Protein 7NUR (pdb70)

Foldseek 3Di:
DVPQLCNPDQDLLFHDDPDDDDDQLQLLLQLVLAAEDEDEPPQWDDWDDDDQFWTKTFGHPDDDVVPVPHDPDFGWIKIFTDHDDLCLVVQLVDLVVDDHDDPVSDPDRNLVVLLVQLPPQPVVHPVLVVQLCVQPVPDDSVCSNPVCPPDPPPVCSPCSLPSRSSRSSSSVSLLSSLVSQVLVLVVVQCVPPPDPVCVPLVPDDRHVSNQVVQVCCVPPQQAKDFRHWYWYAYPVGGITTITMTTDFLAQLPADFADQQAFLARHHPPPVSCPVSCVQLADQLSLLVCLLQVLSNQCCCVRRTQKHAQEDARRQKGKHWCCQDPPGHIDMHIHGHDRNQIDGAQAAHDDDYDQVLFQLVPQQHDPNHGHHQLSVLQNSLQRSLCSQLRVPRHDPDRCCVVPQQQVVQVPDDPDSDSDVCQRHDNDDDTRCPDVSLVSQLQQLPCQHQSNQRGDPQAFVLVSLLSSQSNHSDSFSRFGSSQSSQLSVLVSLLVVVLPDPVVQVVSLCSNCVDDLVVLVCVLVVHDSQDDPDDCNVVSLSSNQVSVCLSVPALLLVLLVPQAAAADPCVQAPDPPQAPDDDDDPLVSLVVSVVSSVCSSVVNDDDDPSSVQSVCCNRSRGGPVRVSVVSRVSNSVRRNPVVLLLLLALPVVVVVVVCVQVLAQQALQLADPVCVLVSSCVVVVGDHDCPHNVNVVSVVSNSLLSNVVRVLLLLLLVLLVVLCVDDVLLVVQLVCVQLQHHDDDVSVVVNLVSSLVSSQVSQCSRNVTHPLPGQDCSSHNDGPVCPSVCCSPPSNVSNRNHDDQVLLVLLVLLLLLQLLVVDPDDFDDNLNRNLVVSQQSRQPRAQDHDSYHPSSDHQSSCCSRHVDGDSRVSSVSQQSNVVSSVLVQLLVCLVVPCPPPGDPAPPDHDCSSHVDDPVCPVVVSVVSNVVSVVVVVLDDDFKDKDKAWAFTDRDVRGDIDIAMAIEGQPDFQQLVQVLVLVQQCQFSPSNSNAWRWFKCLVHGDDRGDTDVVVPHRIHIDTHHPPDPDRRVHRTSQRSHDDHHYSD

Radius of gyration: 35.42 Å; Cα contacts (8 Å, |Δi|>4): 1432; chains: 1; bounding box: 75×81×105 Å

Nearest PDB structures (foldseek):
  7nur-assembly1_A  TM=1.001E+00  e=0.000E+00  Toxoplasma gondii GT1
  8sv9-assembly2_B  TM=5.826E-01  e=1.078E-04  Homo sapiens
  6fad-assembly3_C  TM=5.096E-01  e=7.538E-05  Homo sapiens
  5myv-assembly3_C  TM=5.953E-01  e=3.604E-04  Homo sapiens
  7zkx-assembly1_A  TM=5.085E-01  e=3.152E-04  Homo sapiens

Solvent-accessible surface area: 49479 Å² total; per-residue (Å²): 45,113,36,2,51,92,81,76,67,18,33,51,75,3,7,30,80,73,115,90,136,118,93,117,51,110,18,0,97,32,2,24,28,8,17,86,22,103,4,62,69,63,20,4,12,108,87,103,29,66,41,82,123,3,66,32,15,33,34,125,137,135,36,12,118,68,39,122,170,21,53,140,65,79,142,22,0,0,34,1,5,43,23,120,80,133,47,0,9,83,3,0,53,48,22,46,151,42,64,125,32,62,91,140,52,19,103,104,22,9,26,59,5,0,45,53,34,1,101,84,4,41,24,99,9,60,0,0,101,48,0,5,140,62,13,36,113,123,33,100,10,97,154,10,61,34,52,0,73,107,127,85,4,97,43,4,101,143,42,4,83,34,1,19,24,0,6,16,4,19,20,0,18,67,53,6,0,46,11,0,38,1,0,29,17,0,44,129,15,4,88,80,84,60,103,131,49,108,66,88,10,61,167,87,37,106,92,58,24,1,38,62,5,2,67,18,0,4,48,79,0,63,1,23,6,14,13,0,29,0,6,0,69,35,114,113,102,35,69,16,8,0,4,0,46,14,45,34,92,13,47,0,51,9,96,28,30,154,84,18,68,29,17,35,17,8,19,83,166,40,61,46,6,92,43,5,102,96,4,3,55,41,66,76,40,1,9,20,2,3,12,87,1,0,45,2,3,4,1,1,6,18,21,5,49,3,0,6,25,15,6,48,1,56,22,4,40,12,24,41,77,78,8,126,164,95,129,74,60,127,23,39,10,5,1,18,73,20,28,35,20,27,80,17,73,26,131,33,116,36,135,23,50,27,21,12,15,1,8,38,13,3,66,96,20,73,51,19,33,2,78,28,28,10,4,5,8,7,0,1,1,0,1,1,21,5,7,6,4,30,22,21,18,115,115,105,58,16,4,10,73,59,12,4,52,51,23,1,115,150,91,42,145,4,77,81,30,70,68,154,51,0,32,29,169,110,40,73,79,2,9,80,72,61,0,66,122,17,4,58,64,2,10,34,79,22,7,59,1,3,10,11,10,40,64,12,0,2,16,1,4,19,35,8,1,34,40,0,6,24,14,65,58,92,11,16,7,32,3,13,7,0,36,3,2,8,40,1,17,18,26,2,16,113,16,56,118,59,180,177,86,93,93,104,48,6,160,101,0,44,46,1,15,2,1,71,0,2,22,45,66,38,181,35,131,104,25,30,62,101,183,126,12,55,134,30,7,117,116,0,4,44,9,8,0,42,13,6,52,42,24,21,2,52,107,6,0,51,108,44,5,147,19,43,91,66,130,63,1,74,132,77,152,97,23,106,126,35,124,15,126,34,84,35,86,34,4,50,48,1,29,60,85,4,66,66,72,3,2,83,125,145,113,29,64,106,102,13,7,13,19,0,0,21,2,5,19,1,13,76,60,104,1,7,105,37,21,1,44,111,16,3,64,56,37,30,2,37,65,0,10,48,96,0,0,66,10,0,28,101,31,4,37,40,56,16,152,116,49,93,23,35,14,14,24,27,11,50,22,78,129,136,6,41,102,45,4,88,99,88,28,59,19,89,13,50,87,100,9,36,2,5,160,28,3,76,69,37,1,44,76,0,11,26,7,1,3,10,3,1,16,14,2,6,47,0,8,75,32,4,27,168,139,101,103,135,4,97,96,9,27,98,64,28,33,70,24,97,170,9,64,90,123,21,54,123,59,3,36,57,30,3,45,76,7,5,60,91,29,0,75,76,38,35,32,24,41,27,9,71,46,75,5,23,11,37,1,13,24,58,41,145,49,1,80,56,32,2,57,150,54,0,3,61,55,3,4,104,12,21,60,29,119,16,12,78,92,27,10,46,8,5,0,88,30,0,8,121,41,33,152,74,66,10,45,83,32,2,49,71,0,6,26,57,0,4,56,25,1,39,113,94,6,22,13,67,19,41,5,97,106,41,47,15,14,21,35,3,0,55,9,2,10,95,18,137,5,30,46,0,16,70,38,0,0,39,35,0,2,61,15,23,5,17,37,9,0,50,79,5,19,41,148,92,171,90,72,90,18,54,92,85,8,148,109,34,58,40,58,20,2,38,64,72,107,140,26,25,89,64,24,40,136,100,24,53,155,86,2,134,98,93,87,82,49,119,41,124,96,36,35,71,54,125,1,33,1,27,1,67,31,83,125,167,41,58,74,45,96,16,34,2,0,0,97,112,134,14,19,2,105,105,4,20,104,61,0,19,66,20,0,100,124,3,38,30,20,126,6,83,143,20,68,0,34,7,48,95,159,109,109,2,56,57,126,69,44,6,25,108,44,57,107,118,10,10,3,24,11,42,54,96,105,113,168,54,23,3,7,4,25,5,53,21,1,3,35,55,135,50,8,61,2,89

Organism: Toxoplasma gondii (strain ATCC 50853 / GT1) (NCBI:txid507601)

Secondary structure (DSSP, 8-state):
-TTTTT--SS-SSS---------HHHHHHHHT-SPP-EEETTTB-S--EE-SSEEEEEBSS---TTTTTS-SS--EEEEEE---STTHHHHHHHHHHSS---TTTTTTHHHHHHHHHHSS--TT-SSHHHHHHHH-TT--HHHHHHHHHHS-S--TTTSHHHHHHHHHHHHHHHHHHHHHHHHHHHHHHHHHH-TTGGGTSSSS-SSHHHHHHHHIIIIIS-B-------EEE-TTS-EEEEEEEE--S---PPPBPSSS--SS-B-TT-SSHHHHHHHTT-HHHHHHHHHHTSHHHHIIIIISSEE-----GGGEEEE-----SSS----EEEE---SS-EETTSB----S-GGG--GGGSS-STTTB--TTHHHHHHHHHHHHHHTSSS---SS-HIIIIIIHHHHTTSSS----SHHHHH-SSS--SSSSHHHHHHHHHHSTTSHHHHTS-TT--HHHHHHHHHHS-SSSTT---HHHHHHHHHHHHHHHHHHH----HHHHHHHHHTSSHHHHHHHHTT-----SSS--HHHHHHHHHTTTTTTTTHHHHHHHTTT-----GGGSSS-S-TTS------SSSTTHHHHHHHHHHHTS----HHHHHHHHHHHT---TTTHHHHHHHHHHHHHTTTTHHHHHHHTTSHHHHHHHHSS--S---SS--SSHHHHHHHHHT----SSSTTHHHHHHHHHHHHHHHHHHHHHHHHHHHHHTTS-HHHHHHHHHHHHS----HHHHHHHHHHHHHHHHHHHTTTSSS-TT-SS-SSSSSS-GGGTHHHHHHTGGGTSSS---HHHHHHHHHHHHHHHHHHS-SPP-SSHHHHHHHHHHSHHHHSSSPPSS-TT---HHHHHHHTS--HHHHHHHHHHHHHHHHHHHHHHHHHHH---TTS-TTSSS--TTTSS--TTTHHHHHHHHHHHHHHHHHT--SS-EEEEEEEEEEE---EEEEEEEEEE-SS-BHHHHHHHHHHHHTT-SSSGGGS---EEE--PBPPTTSBSGGG----EEE---S-----TTSSSHHHHSSSPEE--

B-factor: mean 49.14, std 18.46, range [19.84, 110.98]

Structure (mmCIF, N/CA/C/O backbone):
data_7NUR
#
_entry.id   7NUR
#
_cell.length_a   1.00
_cell.length_b   1.00
_cell.length_c   1.00
_cell.angle_alpha   90.00
_cell.angle_beta   90.00
_cell.angle_gamma   90.00
#
_symmetry.space_group_name_H-M   'P 1'
#
loop_
_atom_site.group_PDB
_atom_site.id
_atom_site.type_symbol
_atom_site.label_atom_id
_atom_site.label_alt_id
_atom_site.label_comp_id
_atom_site.label_asym_id
_atom_site.label_entity_id
_atom_site.label_seq_id
_atom_site.pdbx_PDB_ins_code
_atom_site.Cartn_x
_atom_site.Cartn_y
_atom_site.Cartn_z
_atom_site.occupancy
_atom_site.B_iso_or_equiv
_atom_site.auth_seq_id
_atom_site.auth_comp_id
_atom_site.auth_asym_id
_atom_site.auth_atom_id
_atom_site.pdbx_PDB_model_num
ATOM 1 N N . LEU A 1 14 ? 102.122 144.939 125.461 1.00 36.86 280 LEU A N 1
ATOM 2 C CA . LEU A 1 14 ? 103.383 144.870 126.183 1.00 36.86 280 LEU A CA 1
ATOM 3 C C . LEU A 1 14 ? 103.272 145.580 127.526 1.00 36.86 280 LEU A C 1
ATOM 4 O O . LEU A 1 14 ? 104.108 146.410 127.870 1.00 36.86 280 LEU A O 1
ATOM 9 N N . SER A 1 15 ? 102.230 145.242 128.283 1.00 39.51 281 SER A N 1
ATOM 10 C CA . SER A 1 15 ? 101.952 145.894 129.555 1.00 39.51 281 SER A CA 1
ATOM 11 C C . SER A 1 15 ? 102.764 145.322 130.703 1.00 39.51 281 SER A C 1
ATOM 12 O O . SER A 1 15 ? 102.871 145.964 131.753 1.00 39.51 281 SER A O 1
ATOM 15 N N . PHE A 1 16 ? 103.334 144.132 130.531 1.00 38.97 282 PHE A N 1
ATOM 16 C CA . PHE A 1 16 ? 104.071 143.458 131.591 1.00 38.97 282 PHE A CA 1
ATOM 17 C C . PHE A 1 16 ? 105.493 143.969 131.756 1.00 38.97 282 PHE A C 1
ATOM 18 O O . PHE A 1 16 ? 106.175 143.532 132.685 1.00 38.97 282 PHE A O 1
ATOM 26 N N . LEU A 1 17 ? 105.956 144.882 130.907 1.00 39.76 283 LEU A N 1
ATOM 27 C CA . LEU A 1 17 ? 107.369 145.237 130.871 1.00 39.76 283 LEU A CA 1
ATOM 28 C C . LEU A 1 17 ? 107.751 146.284 131.908 1.00 39.76 283 LEU A C 1
ATOM 29 O O . LEU A 1 17 ? 108.879 146.272 132.410 1.00 39.76 283 LEU A O 1
ATOM 34 N N . GLY A 1 18 ? 106.844 147.189 132.252 1.00 51.69 284 GLY A N 1
ATOM 35 C CA . GLY A 1 18 ? 107.184 148.247 133.182 1.00 51.69 284 GLY A CA 1
ATOM 36 C C . GLY A 1 18 ? 107.260 147.809 134.630 1.00 51.69 284 GLY A C 1
ATOM 37 O O . GLY A 1 18 ? 106.613 148.410 135.494 1.00 51.69 284 GLY A O 1
ATOM 38 N N . ASP A 1 19 ? 108.043 146.765 134.906 1.00 59.02 285 ASP A N 1
ATOM 39 C CA . ASP A 1 19 ? 108.275 146.266 136.262 1.00 59.02 285 ASP A CA 1
ATOM 40 C C . ASP A 1 19 ? 106.954 145.929 136.961 1.00 59.02 285 ASP A C 1
ATOM 41 O O . ASP A 1 19 ? 106.565 146.540 137.956 1.00 59.02 285 ASP A O 1
ATOM 46 N N . THR A 1 20 ? 106.265 144.932 136.404 1.00 59.73 286 THR A N 1
ATOM 47 C CA . THR A 1 20 ? 104.946 144.557 136.909 1.00 59.73 286 THR A CA 1
ATOM 48 C C . THR A 1 20 ? 105.038 143.622 138.117 1.00 59.73 286 THR A C 1
ATOM 49 O O . THR A 1 20 ? 104.249 143.741 139.059 1.00 59.73 286 THR A O 1
ATOM 53 N N . LYS A 1 21 ? 105.994 142.694 138.107 1.00 57.39 287 LYS A N 1
ATOM 54 C CA . LYS A 1 21 ? 106.237 141.817 139.246 1.00 57.39 287 LYS A CA 1
ATOM 55 C C . LYS A 1 21 ? 107.536 142.244 139.918 1.00 57.39 287 LYS A C 1
ATOM 56 O O . LYS A 1 21 ? 108.624 142.019 139.377 1.00 57.39 287 LYS A O 1
ATOM 62 N N . SER A 1 22 ? 107.419 142.856 141.097 1.00 57.49 288 SER A N 1
ATOM 63 C CA . SER A 1 22 ? 108.522 143.570 141.728 1.00 57.49 288 SER A CA 1
ATOM 64 C C . SER A 1 22 ? 109.391 142.667 142.593 1.00 57.49 288 SER A C 1
ATOM 65 O O . SER A 1 22 ? 110.612 142.832 142.619 1.00 57.49 288 SER A O 1
ATOM 68 N N . ALA A 1 23 ? 108.799 141.725 143.323 1.00 54.44 289 ALA A N 1
ATOM 69 C CA . ALA A 1 23 ? 109.563 140.831 144.178 1.00 54.44 289 ALA A CA 1
ATOM 70 C C . ALA A 1 23 ? 109.214 139.367 143.969 1.00 54.44 289 ALA A C 1
ATOM 71 O O . ALA A 1 23 ? 109.352 138.572 144.903 1.00 54.44 289 ALA A O 1
ATOM 73 N N . SER A 1 24 ? 108.753 138.994 142.781 1.00 49.51 290 SER A N 1
ATOM 74 C CA . SER A 1 24 ? 108.367 137.614 142.539 1.00 49.51 290 SER A CA 1
ATOM 75 C C . SER A 1 24 ? 109.595 136.728 142.422 1.00 49.51 290 SER A C 1
ATOM 76 O O . SER A 1 24 ? 110.674 137.172 142.031 1.00 49.51 290 SER A O 1
ATOM 79 N N . GLU A 1 25 ? 109.423 135.458 142.777 1.00 47.20 291 GLU A N 1
ATOM 80 C CA . GLU A 1 25 ? 110.476 134.465 142.638 1.00 47.20 291 GLU A CA 1
ATOM 81 C C . GLU A 1 25 ? 110.317 133.628 141.381 1.00 47.20 291 GLU A C 1
ATOM 82 O O . GLU A 1 25 ? 111.164 132.774 141.109 1.00 47.20 291 GLU A O 1
ATOM 88 N N . LEU A 1 26 ? 109.250 133.850 140.612 1.00 45.28 292 LEU A N 1
ATOM 89 C CA . LEU A 1 26 ? 109.073 133.171 139.335 1.00 45.28 292 LEU A CA 1
ATOM 90 C C . LEU A 1 26 ? 109.765 133.923 138.206 1.00 45.28 292 LEU A C 1
ATOM 91 O O . LEU A 1 26 ? 110.232 133.306 137.244 1.00 45.28 292 LEU A O 1
ATOM 96 N N . ASN A 1 27 ? 109.838 135.250 138.306 1.00 40.97 293 ASN A N 1
ATOM 97 C CA . ASN A 1 27 ? 110.544 136.077 137.328 1.00 40.97 293 ASN A CA 1
ATOM 98 C C . ASN A 1 27 ? 110.983 137.373 137.991 1.00 40.97 293 ASN A C 1
ATOM 99 O O . ASN A 1 27 ? 110.230 138.351 138.042 1.00 40.97 293 ASN A O 1
ATOM 104 N N . PRO A 1 28 ? 112.211 137.417 138.492 1.00 36.18 294 PRO A N 1
ATOM 105 C CA . PRO A 1 28 ? 112.648 138.531 139.335 1.00 36.18 294 PRO A CA 1
ATOM 106 C C . PRO A 1 28 ? 112.869 139.793 138.524 1.00 36.18 294 PRO A C 1
ATOM 107 O O . PRO A 1 28 ? 112.948 139.741 137.290 1.00 36.18 294 PRO A O 1
ATOM 111 N N . PRO A 1 29 ? 112.985 140.945 139.174 1.00 37.33 295 PRO A N 1
ATOM 112 C CA . PRO A 1 29 ? 113.233 142.192 138.447 1.00 37.33 295 PRO A CA 1
ATOM 113 C C . PRO A 1 29 ? 114.684 142.304 137.999 1.00 37.33 295 PRO A C 1
ATOM 114 O O . PRO A 1 29 ? 115.510 141.429 138.244 1.00 37.33 295 PRO A O 1
ATOM 118 N N . ARG A 1 30 ? 114.983 143.418 137.338 1.00 35.93 296 ARG A N 1
ATOM 119 C CA . ARG A 1 30 ? 116.320 143.648 136.816 1.00 35.93 296 ARG A CA 1
ATOM 120 C C . ARG A 1 30 ? 117.302 143.995 137.927 1.00 35.93 296 ARG A C 1
ATOM 121 O O . ARG A 1 30 ? 116.928 144.255 139.072 1.00 35.93 296 ARG A O 1
ATOM 129 N N . LEU A 1 31 ? 118.582 144.000 137.566 1.00 38.72 297 LEU A N 1
ATOM 130 C CA . LEU A 1 31 ? 119.638 144.542 138.416 1.00 38.72 297 LEU A CA 1
ATOM 131 C C . LEU A 1 31 ? 119.809 145.998 138.017 1.00 38.72 297 LEU A C 1
ATOM 132 O O . LEU A 1 31 ? 120.463 146.321 137.027 1.00 38.72 297 LEU A O 1
ATOM 137 N N . VAL A 1 32 ? 119.204 146.891 138.799 1.00 51.91 298 VAL A N 1
ATOM 138 C CA . VAL A 1 32 ? 119.105 148.290 138.390 1.00 51.91 298 VAL A CA 1
ATOM 139 C C . VAL A 1 32 ? 120.472 148.967 138.421 1.00 51.91 298 VAL A C 1
ATOM 140 O O . VAL A 1 32 ? 120.986 149.409 137.387 1.00 51.91 298 VAL A O 1
ATOM 144 N N . CYS A 1 33 ? 121.095 149.034 139.598 1.00 60.91 299 CYS A N 1
ATOM 145 C CA . CYS A 1 33 ? 122.334 149.782 139.780 1.00 60.91 299 CYS A CA 1
ATOM 146 C C . CYS A 1 33 ? 122.852 149.567 141.196 1.00 60.91 299 CYS A C 1
ATOM 147 O O . CYS A 1 33 ? 122.145 148.979 142.023 1.00 60.91 299 CYS A O 1
ATOM 150 N N . PRO A 1 34 ? 124.076 150.016 141.520 1.00 61.40 300 PRO A N 1
ATOM 151 C CA . PRO A 1 34 ? 124.515 149.988 142.920 1.00 61.40 300 PRO A CA 1
ATOM 152 C C . PRO A 1 34 ? 123.663 150.868 143.826 1.00 61.40 300 PRO A C 1
ATOM 153 O O . PRO A 1 34 ? 123.809 150.765 145.043 1.00 61.40 300 PRO A O 1
ATOM 157 N N . PRO A 1 41 ? 127.836 147.479 157.553 1.00 66.22 307 PRO A N 1
ATOM 158 C CA . PRO A 1 41 ? 127.444 147.170 158.929 1.00 66.22 307 PRO A CA 1
ATOM 159 C C . PRO A 1 41 ? 128.645 146.845 159.806 1.00 66.22 307 PRO A C 1
ATOM 160 O O . PRO A 1 41 ? 129.672 146.416 159.283 1.00 66.22 307 PRO A O 1
ATOM 164 N N . PRO A 1 42 ? 128.528 147.048 161.116 1.00 61.79 308 PRO A N 1
ATOM 165 C CA . PRO A 1 42 ? 129.614 146.648 162.015 1.00 61.79 308 PRO A CA 1
ATOM 166 C C . PRO A 1 42 ? 129.811 145.143 161.975 1.00 61.79 308 PRO A C 1
ATOM 167 O O . PRO A 1 42 ? 129.063 144.408 161.329 1.00 61.79 308 PRO A O 1
ATOM 171 N N . ARG A 1 43 ? 130.841 144.678 162.674 1.00 58.54 309 ARG A N 1
ATOM 172 C CA . ARG A 1 43 ? 131.093 143.246 162.702 1.00 58.54 309 ARG A CA 1
ATOM 173 C C . ARG A 1 43 ? 130.296 142.523 163.778 1.00 58.54 309 ARG A C 1
ATOM 174 O O . ARG A 1 43 ? 129.699 141.484 163.486 1.00 58.54 309 ARG A O 1
ATOM 182 N N . GLU A 1 44 ? 130.264 143.047 165.003 1.00 60.07 310 GLU A N 1
ATOM 183 C CA . GLU A 1 44 ? 129.610 142.344 166.099 1.00 60.07 310 GLU A CA 1
ATOM 184 C C . GLU A 1 44 ? 128.125 142.133 165.853 1.00 60.07 310 GLU A C 1
ATOM 185 O O . GLU A 1 44 ? 127.552 141.167 166.366 1.00 60.07 310 GLU A O 1
ATOM 191 N N . GLU A 1 45 ? 127.489 143.008 165.075 1.00 55.80 311 GLU A N 1
ATOM 192 C CA . GLU A 1 45 ? 126.068 142.842 164.800 1.00 55.80 311 GLU A CA 1
ATOM 193 C C . GLU A 1 45 ? 125.805 141.580 163.995 1.00 55.80 311 GLU A C 1
ATOM 194 O O . GLU A 1 45 ? 124.843 140.854 164.267 1.00 55.80 311 GLU A O 1
ATOM 200 N N . GLN A 1 46 ? 126.658 141.285 163.016 1.00 47.56 312 GLN A N 1
ATOM 201 C CA . GLN A 1 46 ? 126.445 140.097 162.198 1.00 47.56 312 GLN A CA 1
ATOM 202 C C . GLN A 1 46 ? 126.647 138.821 163.003 1.00 47.56 312 GLN A C 1
ATOM 203 O O . GLN A 1 46 ? 125.907 137.850 162.828 1.00 47.56 312 GLN A O 1
ATOM 209 N N . VAL A 1 47 ? 127.639 138.797 163.890 1.00 47.76 313 VAL A N 1
ATOM 210 C CA . VAL A 1 47 ? 127.837 137.618 164.726 1.00 47.76 313 VAL A CA 1
ATOM 211 C C . VAL A 1 47 ? 126.681 137.454 165.701 1.00 47.76 313 VAL A C 1
ATOM 212 O O . VAL A 1 47 ? 126.166 136.348 165.890 1.00 47.76 313 VAL A O 1
ATOM 216 N N . ARG A 1 48 ? 126.240 138.548 166.324 1.00 50.35 314 ARG A N 1
ATOM 217 C CA . ARG A 1 48 ? 125.145 138.462 167.277 1.00 50.35 314 ARG A CA 1
ATOM 218 C C . ARG A 1 48 ? 123.806 138.183 166.608 1.00 50.35 314 ARG A C 1
ATOM 219 O O . ARG A 1 48 ? 122.859 137.790 167.293 1.00 50.35 314 ARG A O 1
ATOM 227 N N . LYS A 1 49 ? 123.695 138.384 165.296 1.00 45.44 315 LYS A N 1
ATOM 228 C CA . LYS A 1 49 ? 122.454 138.039 164.609 1.00 45.44 315 LYS A CA 1
ATOM 229 C C . LYS A 1 49 ? 122.281 136.528 164.503 1.00 45.44 315 LYS A C 1
ATOM 230 O O . LYS A 1 49 ? 121.244 135.985 164.895 1.00 45.44 315 LYS A O 1
ATOM 236 N N . ALA A 1 50 ? 123.283 135.833 163.966 1.00 40.47 316 ALA A N 1
ATOM 237 C CA . ALA A 1 50 ? 123.189 134.391 163.776 1.00 40.47 316 ALA A CA 1
ATOM 238 C C . ALA A 1 50 ? 123.553 133.603 165.020 1.00 40.47 316 ALA A C 1
ATOM 239 O O . ALA A 1 50 ? 123.314 132.395 165.058 1.00 40.47 316 ALA A O 1
ATOM 241 N N . TYR A 1 51 ? 124.137 134.247 166.028 1.00 43.91 317 TYR A N 1
ATOM 242 C CA . TYR A 1 51 ? 124.442 133.549 167.267 1.00 43.91 317 TYR A CA 1
ATOM 243 C C . TYR A 1 51 ? 123.192 133.231 168.072 1.00 43.91 317 TYR A C 1
ATOM 244 O O . TYR A 1 51 ? 123.250 132.389 168.972 1.00 43.91 317 TYR A O 1
ATOM 253 N N . ALA A 1 52 ? 122.064 133.866 167.765 1.00 43.63 318 ALA A N 1
ATOM 254 C CA . ALA A 1 52 ? 120.827 133.648 168.513 1.00 43.63 318 ALA A CA 1
ATOM 255 C C . ALA A 1 52 ? 119.960 132.600 167.813 1.00 43.63 318 ALA A C 1
ATOM 256 O O . ALA A 1 52 ? 118.804 132.829 167.463 1.00 43.63 318 ALA A O 1
ATOM 258 N N . LEU A 1 53 ? 120.544 131.427 167.620 1.00 41.08 319 LEU A N 1
ATOM 259 C CA . LEU A 1 53 ? 119.859 130.260 167.086 1.00 41.08 319 LEU A CA 1
ATOM 260 C C . LEU A 1 53 ? 119.530 129.297 168.215 1.00 41.08 319 LEU A C 1
ATOM 261 O O . LEU A 1 53 ? 120.141 129.355 169.286 1.00 41.08 319 LEU A O 1
ATOM 266 N N . PRO A 1 54 ? 118.562 128.406 168.027 1.00 41.66 320 PRO A N 1
ATOM 267 C CA . PRO A 1 54 ? 118.232 127.456 169.093 1.00 41.66 320 PRO A CA 1
ATOM 268 C C . PRO A 1 54 ? 119.405 126.547 169.413 1.00 41.66 320 PRO A C 1
ATOM 269 O O . PRO A 1 54 ? 120.121 126.091 168.523 1.00 41.66 320 PRO A O 1
ATOM 273 N N . LEU A 1 55 ? 119.598 126.292 170.701 1.00 46.85 321 LEU A N 1
ATOM 274 C CA . LEU A 1 55 ? 120.674 125.441 171.184 1.00 46.85 321 LEU A CA 1
ATOM 275 C C . LEU A 1 55 ? 120.121 124.076 171.567 1.00 46.85 321 LEU A C 1
ATOM 276 O O . LEU A 1 55 ? 118.964 123.957 171.978 1.00 46.85 321 LEU A O 1
ATOM 281 N N . CYS A 1 56 ? 120.952 123.048 171.418 1.00 52.70 322 CYS A N 1
ATOM 282 C CA . CYS A 1 56 ? 120.619 121.694 171.833 1.00 52.70 322 CYS A CA 1
ATOM 283 C C . CYS A 1 56 ? 121.896 120.976 172.233 1.00 52.70 322 CYS A C 1
ATOM 284 O O . CYS A 1 56 ? 122.979 121.309 171.751 1.00 52.70 322 CYS A O 1
ATOM 287 N N . GLU A 1 57 ? 121.770 120.002 173.124 1.00 60.17 323 GLU A N 1
ATOM 288 C CA . GLU A 1 57 ? 122.910 119.273 173.655 1.00 60.17 323 GLU A CA 1
ATOM 289 C C . GLU A 1 57 ? 122.722 117.778 173.437 1.00 60.17 323 GLU A C 1
ATOM 290 O O . GLU A 1 57 ? 121.627 117.247 173.643 1.00 60.17 323 GLU A O 1
ATOM 296 N N . LEU A 1 58 ? 123.789 117.100 173.019 1.00 56.58 324 LEU A N 1
ATOM 297 C CA . LEU A 1 58 ? 123.736 115.662 172.804 1.00 56.58 324 LEU A CA 1
ATOM 298 C C . LEU A 1 58 ? 125.115 115.072 173.034 1.00 56.58 324 LEU A C 1
ATOM 299 O O . LEU A 1 58 ? 126.119 115.688 172.662 1.00 56.58 324 LEU A O 1
ATOM 304 N N . PRO A 1 59 ? 125.201 113.893 173.641 1.00 60.34 325 PRO A N 1
ATOM 305 C CA . PRO A 1 59 ? 126.497 113.260 173.886 1.00 60.34 325 PRO A CA 1
ATOM 306 C C . PRO A 1 59 ? 127.044 112.569 172.643 1.00 60.34 325 PRO A C 1
ATOM 307 O O . PRO A 1 59 ? 126.414 112.536 171.587 1.00 60.34 325 PRO A O 1
ATOM 311 N N . TRP A 1 60 ? 128.240 112.006 172.796 1.00 63.87 326 TRP A N 1
ATOM 312 C CA . TRP A 1 60 ? 128.937 111.352 171.689 1.00 63.87 326 TRP A CA 1
ATOM 313 C C . TRP A 1 60 ? 128.499 109.892 171.583 1.00 63.87 326 TRP A C 1
ATOM 314 O O . TRP A 1 60 ? 129.303 108.966 171.514 1.00 63.87 326 TRP A O 1
ATOM 325 N N . ASP A 1 61 ? 127.190 109.696 171.587 1.00 70.24 327 ASP A N 1
ATOM 326 C CA . ASP A 1 61 ? 126.599 108.379 171.404 1.00 70.24 327 ASP A CA 1
ATOM 327 C C . ASP A 1 61 ? 125.521 108.358 170.345 1.00 70.24 327 ASP A C 1
ATOM 328 O O . ASP A 1 61 ? 125.278 107.307 169.750 1.00 70.24 327 ASP A O 1
ATOM 333 N N . ASP A 1 62 ? 124.867 109.488 170.097 1.00 68.91 328 ASP A N 1
ATOM 334 C CA . ASP A 1 62 ? 123.943 109.577 168.982 1.00 68.91 328 ASP A CA 1
ATOM 335 C C . ASP A 1 62 ? 124.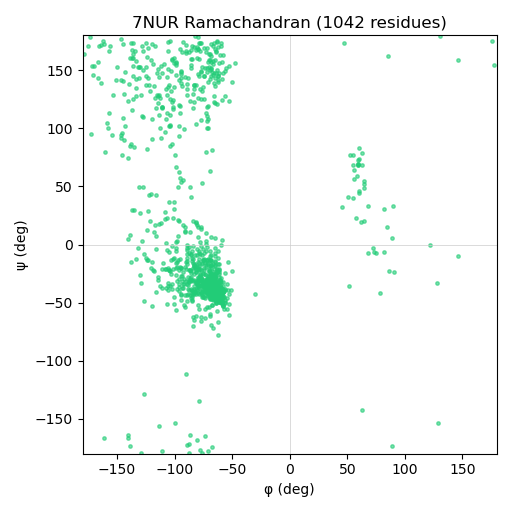677 109.741 167.660 1.00 68.91 328 ASP A C 1
ATOM 336 O O . ASP A 1 62 ? 124.147 109.364 166.612 1.00 68.91 328 ASP A O 1
ATOM 341 N N . LEU A 1 63 ? 125.891 110.278 167.685 1.00 62.78 329 LEU A N 1
ATOM 342 C CA . LEU A 1 63 ? 126.664 110.441 166.461 1.00 62.78 329 LEU A CA 1
ATOM 343 C C . LEU A 1 63 ? 127.132 109.080 165.963 1.00 62.78 329 LEU A C 1
ATOM 344 O O . LEU A 1 63 ? 127.521 108.220 166.760 1.00 62.78 329 LEU A O 1
ATOM 349 N N . GLY A 1 64 ? 127.084 108.878 164.648 1.00 61.02 330 GLY A N 1
ATOM 350 C CA . GLY A 1 64 ? 127.509 107.637 164.047 1.00 61.02 330 GLY A CA 1
ATOM 351 C C . GLY A 1 64 ? 128.906 107.716 163.467 1.00 61.02 330 GLY A C 1
ATOM 352 O O . GLY A 1 64 ? 129.742 108.509 163.905 1.00 61.02 330 GLY A O 1
ATOM 353 N N . PRO A 1 65 ? 129.182 106.892 162.461 1.00 61.83 331 PRO A N 1
ATOM 354 C CA . PRO A 1 65 ? 130.519 106.884 161.860 1.00 61.83 331 PRO A CA 1
ATOM 355 C C . PRO A 1 65 ? 130.753 108.102 160.982 1.00 61.83 331 PRO A C 1
ATOM 356 O O . PRO A 1 65 ? 129.846 108.587 160.303 1.00 61.83 331 PRO A O 1
ATOM 360 N N . MET A 1 66 ? 131.997 108.581 160.987 1.00 58.05 332 MET A N 1
ATOM 361 C CA . MET A 1 66 ? 132.334 109.793 160.252 1.00 58.05 332 MET A CA 1
ATOM 362 C C . MET A 1 66 ? 132.021 109.630 158.773 1.00 58.05 332 MET A C 1
ATOM 363 O O . MET A 1 66 ? 132.209 108.559 158.194 1.00 58.05 332 MET A O 1
ATOM 368 N N . LEU A 1 67 ? 131.538 110.707 158.164 1.00 57.34 333 LEU A N 1
ATOM 369 C CA . LEU A 1 67 ? 131.016 110.672 156.806 1.00 57.34 333 LEU A CA 1
ATOM 370 C C . LEU A 1 67 ? 131.756 111.601 155.856 1.00 57.34 333 LEU A C 1
ATOM 371 O O . LEU A 1 67 ? 131.692 111.406 154.639 1.00 57.34 333 LEU A O 1
ATOM 376 N N . GLY A 1 68 ? 132.460 112.593 156.380 1.00 57.96 334 GLY A N 1
ATOM 377 C CA . GLY A 1 68 ? 133.240 113.491 155.554 1.00 57.96 334 GLY A CA 1
ATOM 378 C C . GLY A 1 68 ? 134.080 114.388 156.429 1.00 57.96 334 GLY A C 1
ATOM 379 O O . GLY A 1 68 ? 133.738 114.655 157.584 1.00 57.96 334 GLY A O 1
ATOM 380 N N . SER A 1 69 ? 135.191 114.850 155.866 1.00 57.08 335 SER A N 1
ATOM 381 C CA . SER A 1 69 ? 136.145 115.659 156.615 1.00 57.08 335 SER A CA 1
ATOM 382 C C . SER A 1 69 ? 136.730 116.717 155.698 1.00 57.08 335 SER A C 1
ATOM 383 O O . SER A 1 69 ? 137.202 116.399 154.604 1.00 57.08 335 SER A O 1
ATOM 386 N N . GLY A 1 70 ? 136.701 117.962 156.140 1.00 57.83 336 GLY A N 1
ATOM 387 C CA . GLY A 1 70 ? 137.300 119.064 155.424 1.00 57.83 336 GLY A CA 1
ATOM 388 C C . GLY A 1 70 ? 138.476 119.658 156.167 1.00 57.83 336 GLY A C 1
ATOM 389 O O . GLY A 1 70 ? 139.110 119.005 157.003 1.00 57.83 336 GLY A O 1
ATOM 390 N N . THR A 1 71 ? 138.770 120.919 155.866 1.00 62.48 337 THR A N 1
ATOM 391 C CA . THR A 1 71 ? 139.869 121.623 156.505 1.00 62.48 337 THR A CA 1
ATOM 392 C C . THR A 1 71 ? 139.479 122.239 157.841 1.00 62.48 337 THR A C 1
ATOM 393 O O . THR A 1 71 ? 140.365 122.592 158.624 1.00 62.48 337 THR A O 1
ATOM 397 N N . PHE A 1 72 ? 138.182 122.367 158.125 1.00 57.19 338 PHE A N 1
ATOM 398 C CA . PHE A 1 72 ? 137.721 122.984 159.359 1.00 57.19 338 PHE A CA 1
ATOM 399 C C . PHE A 1 72 ? 136.796 122.117 160.195 1.00 57.19 338 PHE A C 1
ATOM 400 O O . PHE A 1 72 ? 136.567 122.452 161.359 1.00 57.19 338 PHE A O 1
ATOM 408 N N . GLY A 1 73 ? 136.263 121.024 159.657 1.00 51.12 339 GLY A N 1
ATOM 409 C CA . GLY A 1 73 ? 135.342 120.232 160.450 1.00 51.12 339 GLY A CA 1
ATOM 410 C C . GLY A 1 73 ? 135.166 118.829 159.921 1.00 51.12 339 GLY A C 1
ATOM 411 O O . GLY A 1 73 ? 135.648 118.471 158.845 1.00 51.12 339 GLY A O 1
ATOM 412 N N . ARG A 1 74 ? 134.455 118.034 160.712 1.00 51.68 340 ARG A N 1
ATOM 413 C CA . ARG A 1 74 ? 134.133 116.650 160.399 1.00 51.68 340 ARG A CA 1
ATOM 414 C C . ARG A 1 74 ? 132.640 116.442 160.574 1.00 51.68 340 ARG A C 1
ATOM 415 O O . ARG A 1 74 ? 132.089 116.779 161.624 1.00 51.68 340 ARG A O 1
ATOM 423 N N . VAL A 1 75 ? 131.997 115.880 159.567 1.00 47.09 341 VAL A N 1
ATOM 424 C CA . VAL A 1 75 ? 130.552 115.693 159.573 1.00 47.09 341 VAL A CA 1
ATOM 425 C C . VAL A 1 75 ? 130.224 114.330 160.160 1.00 47.09 341 VAL A C 1
ATOM 426 O O . VAL A 1 75 ? 130.947 113.354 159.958 1.00 47.09 341 VAL A O 1
ATOM 430 N N . TYR A 1 76 ? 129.126 114.262 160.901 1.00 50.92 342 TYR A N 1
ATOM 431 C CA . TYR A 1 76 ? 128.677 113.053 161.576 1.00 50.92 342 TYR A CA 1
ATOM 432 C C . TYR A 1 76 ? 127.176 112.873 161.402 1.00 50.92 342 TYR A C 1
ATOM 433 O O . TYR A 1 76 ? 126.402 113.778 161.737 1.00 50.92 342 TYR A O 1
ATOM 442 N N . PRO A 1 77 ? 126.721 111.734 160.890 1.00 56.32 343 PRO A N 1
ATOM 443 C CA . PRO A 1 77 ? 125.289 111.436 160.925 1.00 56.32 343 PRO A CA 1
ATOM 444 C C . PRO A 1 77 ? 124.901 110.955 162.308 1.00 56.32 343 PRO A C 1
ATOM 445 O O . PRO A 1 77 ? 125.668 110.264 162.980 1.00 56.32 343 PRO A O 1
ATOM 449 N N . LEU A 1 78 ? 123.702 111.320 162.737 1.00 62.86 344 LEU A N 1
ATOM 450 C CA . LEU A 1 78 ? 123.262 111.041 164.098 1.00 62.86 344 LEU A CA 1
ATOM 451 C C . LEU A 1 78 ? 122.282 109.870 164.109 1.00 62.86 344 LEU A C 1
ATOM 452 O O . LEU A 1 78 ? 121.161 109.977 163.603 1.00 62.86 344 LEU A O 1
ATOM 457 N N . ARG A 1 79 ? 122.723 108.746 164.671 1.00 72.72 345 ARG A N 1
ATOM 458 C CA . ARG A 1 79 ? 121.856 107.623 164.984 1.00 72.72 345 ARG A CA 1
ATOM 459 C C . ARG A 1 79 ? 121.128 107.887 166.298 1.00 72.72 345 ARG A C 1
ATOM 460 O O . ARG A 1 79 ? 121.446 108.826 167.028 1.00 72.72 345 ARG A O 1
ATOM 468 N N . ARG A 1 80 ? 120.146 107.037 166.607 1.00 78.11 346 ARG A N 1
ATOM 469 C CA . ARG A 1 80 ? 119.323 107.227 167.797 1.00 78.11 346 ARG A CA 1
ATOM 470 C C . ARG A 1 80 ? 118.755 108.641 167.801 1.00 78.11 346 ARG A C 1
ATOM 471 O O . ARG A 1 80 ? 119.265 109.509 168.518 1.00 78.11 346 ARG A O 1
ATOM 479 N N . PRO A 1 81 ? 117.721 108.905 167.002 1.00 80.92 347 PRO A N 1
ATOM 480 C CA . PRO A 1 81 ? 117.337 110.289 166.690 1.00 80.92 347 PRO A CA 1
ATOM 481 C C . PRO A 1 81 ? 117.185 111.167 167.924 1.00 80.92 347 PRO A C 1
ATOM 482 O O . PRO A 1 81 ? 116.656 110.747 168.956 1.00 80.92 347 PRO A O 1
ATOM 486 N N . ALA A 1 82 ? 117.654 112.404 167.796 1.00 80.92 348 ALA A N 1
ATOM 487 C CA . ALA A 1 82 ? 117.681 113.378 168.875 1.00 80.92 348 ALA A CA 1
ATOM 488 C C . ALA A 1 82 ? 117.303 114.726 168.281 1.00 80.92 348 ALA A C 1
ATOM 489 O O . ALA A 1 82 ? 116.758 114.802 167.177 1.00 80.92 348 ALA A O 1
ATOM 491 N N . CYS A 1 83 ? 117.586 115.799 169.020 1.00 80.05 349 CYS A N 1
ATOM 492 C CA . CYS A 1 83 ? 117.270 117.158 168.588 1.00 80.05 349 CYS A CA 1
ATOM 493 C C . CYS A 1 83 ? 115.764 117.310 168.356 1.00 80.05 349 CYS A C 1
ATOM 494 O O . CYS A 1 83 ? 115.282 117.446 167.233 1.00 80.05 349 CYS A O 1
ATOM 497 N N . THR A 1 84 ? 115.027 117.242 169.469 1.00 84.41 350 THR A N 1
ATOM 498 C CA . THR A 1 84 ? 113.574 117.401 169.461 1.00 84.41 350 THR A CA 1
ATOM 499 C C . THR A 1 84 ? 113.112 118.690 168.791 1.00 84.41 350 THR A C 1
ATOM 500 O O . THR A 1 84 ? 111.922 118.818 168.487 1.00 84.41 350 THR A O 1
ATOM 504 N N . GLU A 1 85 ? 114.011 119.647 168.564 1.00 80.62 351 GLU A N 1
ATOM 505 C CA . GLU A 1 85 ? 113.713 120.779 167.695 1.00 80.62 351 GLU A CA 1
ATOM 506 C C . GLU A 1 85 ? 113.433 120.340 166.259 1.00 80.62 351 GLU A C 1
ATOM 507 O O . GLU A 1 85 ? 112.943 121.140 165.455 1.00 80.62 351 GLU A O 1
ATOM 513 N N . VAL A 1 86 ? 113.717 119.080 165.924 1.00 85.17 352 VAL A N 1
ATOM 514 C CA . VAL A 1 86 ? 113.472 118.583 164.575 1.00 85.17 352 VAL A CA 1
ATOM 515 C C . VAL A 1 86 ? 112.062 118.010 164.435 1.00 85.17 352 VAL A C 1
ATOM 516 O O . VAL A 1 86 ? 111.448 118.137 163.369 1.00 85.17 352 VAL A O 1
ATOM 520 N N . THR A 1 87 ? 111.522 117.385 165.489 1.00 91.20 353 THR A N 1
ATOM 521 C CA . THR A 1 87 ? 110.248 116.675 165.364 1.00 91.20 353 THR A CA 1
ATOM 522 C C . THR A 1 87 ? 109.147 117.600 164.860 1.00 91.20 353 THR A C 1
ATOM 523 O O . THR A 1 87 ? 108.318 117.209 164.031 1.00 91.20 353 THR A O 1
ATOM 527 N N . LYS A 1 88 ? 109.129 118.840 165.340 1.00 91.29 354 LYS A N 1
ATOM 528 C CA . LYS A 1 88 ? 108.238 119.836 164.774 1.00 91.29 354 LYS A CA 1
ATOM 529 C C . LYS A 1 88 ? 108.723 120.322 163.419 1.00 91.29 354 LYS A C 1
ATOM 530 O O . LYS A 1 88 ? 107.917 120.817 162.625 1.00 91.29 354 LYS A O 1
ATOM 536 N N . GLY A 1 89 ? 110.004 120.143 163.120 1.00 83.93 355 GLY A N 1
ATOM 537 C CA . GLY A 1 89 ? 110.620 120.796 161.987 1.00 83.93 355 GLY A CA 1
ATOM 538 C C . GLY A 1 89 ? 110.337 120.149 160.652 1.00 83.93 355 GLY A C 1
ATOM 539 O O . GLY A 1 89 ? 109.193 119.804 160.344 1.00 83.93 355 GLY A O 1
ATOM 540 N N . PHE A 1 90 ? 111.381 119.989 159.848 1.00 71.93 356 PHE A N 1
ATOM 541 C CA . PHE A 1 90 ? 111.212 119.663 158.441 1.00 71.93 356 PHE A CA 1
ATOM 542 C C . PHE A 1 90 ? 111.022 118.162 158.272 1.00 71.93 356 PHE A C 1
ATOM 543 O O . PHE A 1 90 ? 111.871 117.369 158.689 1.00 71.93 356 PHE A O 1
ATOM 551 N N . VAL A 1 91 ? 109.902 117.772 157.660 1.00 73.25 357 VAL A N 1
ATOM 552 C CA . VAL A 1 91 ? 109.637 116.358 157.427 1.00 73.25 357 VAL A CA 1
ATOM 553 C C . VAL A 1 91 ? 110.625 115.824 156.404 1.00 73.25 357 VAL A C 1
ATOM 554 O O . VAL A 1 91 ? 111.103 116.563 155.534 1.00 73.25 357 VAL A O 1
ATOM 558 N N . GLY A 1 92 ? 110.929 114.531 156.497 1.00 70.49 358 GLY A N 1
ATOM 559 C CA . GLY A 1 92 ? 112.024 113.985 155.711 1.00 70.49 358 GLY A CA 1
ATOM 560 C C . GLY A 1 92 ? 113.323 114.637 156.132 1.00 70.49 358 GLY A C 1
ATOM 561 O O . GLY A 1 92 ? 113.551 114.913 157.315 1.00 70.49 358 GLY A O 1
ATOM 562 N N . ARG A 1 93 ? 114.190 114.891 155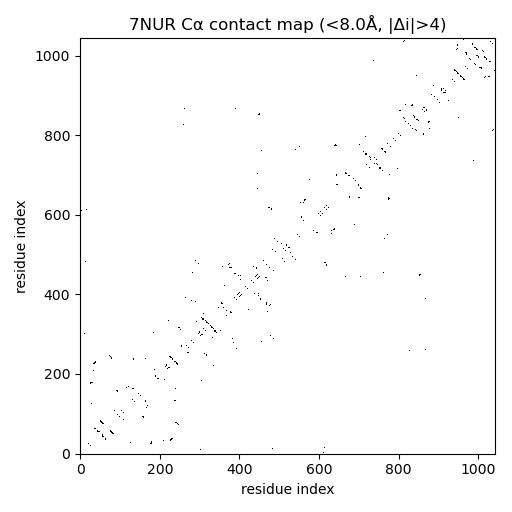.157 1.00 61.79 359 ARG A N 1
ATOM 563 C CA . ARG A 1 93 ? 115.332 115.778 155.344 1.00 61.79 359 ARG A CA 1
ATOM 564 C C . ARG A 1 93 ? 116.193 115.341 156.532 1.00 61.79 359 ARG A C 1
ATOM 565 O O . ARG A 1 93 ? 116.230 115.982 157.577 1.00 61.79 359 ARG A O 1
ATOM 573 N N . LYS A 1 94 ? 116.842 114.192 156.362 1.00 53.86 360 LYS A N 1
ATOM 574 C CA . LYS A 1 94 ? 117.793 113.710 157.356 1.00 53.86 360 LYS A CA 1
ATOM 575 C C . LYS A 1 94 ? 118.833 114.777 157.683 1.00 53.86 360 LYS A C 1
ATOM 576 O O . LYS A 1 94 ? 119.137 115.644 156.862 1.00 53.86 360 LYS A O 1
ATOM 582 N N . PHE A 1 95 ? 119.381 114.708 158.893 1.00 49.70 361 PHE A N 1
ATOM 583 C CA . PHE A 1 95 ? 120.274 115.729 159.424 1.00 49.70 361 PHE A CA 1
ATOM 584 C C . PHE A 1 95 ? 121.618 115.131 159.817 1.00 49.70 361 PHE A C 1
ATOM 585 O O . PHE A 1 95 ? 121.793 113.913 159.871 1.00 49.70 361 PHE A O 1
ATOM 593 N N . ALA A 1 96 ? 122.572 116.018 160.100 1.00 42.23 362 ALA A N 1
ATOM 594 C CA . ALA A 1 96 ? 123.928 115.615 160.452 1.00 42.23 362 ALA A CA 1
ATOM 595 C C . ALA A 1 96 ? 124.641 116.790 161.095 1.00 42.23 362 ALA A C 1
ATOM 596 O O . ALA A 1 96 ? 124.505 117.919 160.627 1.00 42.23 362 ALA A O 1
ATOM 598 N N . VAL A 1 97 ? 125.400 116.527 162.143 1.00 38.01 363 VAL A N 1
ATOM 599 C CA . VAL A 1 97 ? 126.142 117.581 162.826 1.00 38.01 363 VAL A CA 1
ATOM 600 C C . VAL A 1 97 ? 127.509 117.689 162.182 1.00 38.01 363 VAL A C 1
ATOM 601 O O . VAL A 1 97 ? 127.922 116.809 161.432 1.00 38.01 363 VAL A O 1
ATOM 605 N N . LYS A 1 98 ? 128.222 118.775 162.448 1.00 38.29 364 LYS A N 1
ATOM 606 C CA . LYS A 1 98 ? 129.616 118.877 162.034 1.00 38.29 364 LYS A CA 1
ATOM 607 C C . LYS A 1 98 ? 130.431 119.479 163.168 1.00 38.29 364 LYS A C 1
ATOM 608 O O . LYS A 1 98 ? 130.215 120.629 163.559 1.00 38.29 364 LYS A O 1
ATOM 614 N N . ILE A 1 99 ? 131.357 118.687 163.705 1.00 43.36 365 ILE A N 1
ATOM 615 C CA . ILE A 1 99 ? 132.236 119.168 164.757 1.00 43.36 365 ILE A CA 1
ATOM 616 C C . ILE A 1 99 ? 133.377 119.954 164.134 1.00 43.36 365 ILE A C 1
ATOM 617 O O . ILE A 1 99 ? 133.957 119.550 163.123 1.00 43.36 365 ILE A O 1
ATOM 622 N N . PHE A 1 100 ? 133.715 121.086 164.742 1.00 45.08 366 PHE A N 1
ATOM 623 C CA . PHE A 1 100 ? 134.766 121.948 164.219 1.00 45.08 366 PHE A CA 1
ATOM 624 C C . PHE A 1 100 ? 136.119 121.445 164.706 1.00 45.08 366 PHE A C 1
ATOM 625 O O . PHE A 1 100 ? 136.381 121.421 165.911 1.00 45.08 366 PHE A O 1
ATOM 633 N N . TRP A 1 101 ? 136.974 121.046 163.763 1.00 57.08 367 TRP A N 1
ATOM 634 C CA . TRP A 1 101 ? 138.212 120.321 164.046 1.00 57.08 367 TRP A CA 1
ATOM 635 C C . TRP A 1 101 ? 139.279 120.748 163.043 1.00 57.08 367 TRP A C 1
ATOM 636 O O . TRP A 1 101 ? 139.352 120.203 161.941 1.00 57.08 367 TRP A O 1
ATOM 647 N N . LEU A 1 102 ? 140.120 121.703 163.436 1.00 64.77 368 LEU A N 1
ATOM 648 C CA . LEU A 1 102 ? 141.099 122.295 162.531 1.00 64.77 368 LEU A CA 1
ATOM 649 C C . LEU A 1 102 ? 142.164 121.303 162.088 1.00 64.77 368 LEU A C 1
ATOM 650 O O . LEU A 1 102 ? 142.880 120.741 162.920 1.00 64.77 368 LEU A O 1
ATOM 655 N N . LYS A 1 103 ? 142.293 121.102 160.779 1.00 72.39 369 LYS A N 1
ATOM 656 C CA . LYS A 1 103 ? 143.264 120.162 160.220 1.00 72.39 369 LYS A CA 1
ATOM 657 C C . LYS A 1 103 ? 144.380 120.958 159.557 1.00 72.39 369 LYS A C 1
ATOM 658 O O . LYS A 1 103 ? 144.256 121.385 158.408 1.00 72.39 369 LYS A O 1
ATOM 664 N N . ARG A 1 104 ? 145.477 121.157 160.280 1.00 81.39 370 ARG A N 1
ATOM 665 C CA . ARG A 1 104 ? 146.604 121.922 159.753 1.00 81.39 370 ARG A CA 1
ATOM 666 C C . ARG A 1 104 ? 147.858 121.514 160.507 1.00 81.39 370 ARG A C 1
ATOM 667 O O . ARG A 1 104 ? 147.968 121.780 161.708 1.00 81.39 370 ARG A O 1
ATOM 675 N N . LYS A 1 105 ? 148.788 120.860 159.806 1.00 86.05 371 LYS A N 1
ATOM 676 C CA . LYS A 1 105 ? 150.092 120.482 160.357 1.00 86.05 371 LYS A CA 1
ATOM 677 C C . LYS A 1 105 ? 149.949 119.659 161.634 1.00 86.05 371 LYS A C 1
ATOM 678 O O . LYS A 1 105 ? 150.693 119.837 162.599 1.00 86.05 371 LYS A O 1
ATOM 684 N N . GLY A 1 106 ? 148.971 118.757 161.633 1.00 88.24 372 GLY A N 1
ATOM 685 C CA . GLY A 1 106 ? 148.788 117.760 162.672 1.00 88.24 372 GLY A CA 1
ATOM 686 C C . GLY A 1 106 ? 148.892 118.240 164.104 1.00 88.24 372 GLY A C 1
ATOM 687 O O . GLY A 1 106 ? 149.328 117.486 164.978 1.00 88.24 372 GLY A O 1
ATOM 688 N N . MET A 1 107 ? 148.490 119.479 164.369 1.00 88.19 373 MET A N 1
ATOM 689 C CA . MET A 1 107 ? 148.562 119.994 165.728 1.00 88.19 373 MET A CA 1
ATOM 690 C C . MET A 1 107 ? 147.451 119.459 166.620 1.00 88.19 373 MET A C 1
ATOM 691 O O . MET A 1 107 ? 147.660 119.323 167.831 1.00 88.19 373 MET A O 1
ATOM 696 N N . MET A 1 108 ? 146.288 119.130 166.058 1.00 84.46 374 MET A N 1
ATOM 697 C CA . MET A 1 108 ? 145.237 118.538 166.873 1.00 84.46 374 MET A CA 1
ATOM 698 C C . MET A 1 108 ? 145.610 117.126 167.292 1.00 84.46 374 MET A C 1
ATOM 699 O O . MET A 1 108 ? 145.293 116.701 168.408 1.00 84.46 374 MET A O 1
ATOM 704 N N . ASN A 1 109 ? 146.313 116.401 166.422 1.00 91.21 375 ASN A N 1
ATOM 705 C CA . ASN A 1 109 ? 146.837 115.092 166.796 1.00 91.21 375 ASN A CA 1
ATOM 706 C C . ASN A 1 109 ? 147.841 115.207 167.938 1.00 91.21 375 ASN A C 1
ATOM 707 O O . ASN A 1 109 ? 147.831 114.393 168.867 1.00 91.21 375 ASN A O 1
ATOM 712 N N . LEU A 1 110 ? 148.715 116.215 167.884 1.00 89.73 376 LEU A N 1
ATOM 713 C CA . LEU A 1 110 ? 149.665 116.444 168.968 1.00 89.73 376 LEU A CA 1
ATOM 714 C C . LEU A 1 110 ? 148.943 116.752 170.274 1.00 89.73 376 LEU A C 1
ATOM 715 O O . LEU A 1 110 ? 149.277 116.201 171.333 1.00 89.73 376 LEU A O 1
ATOM 720 N N . PHE A 1 111 ? 147.957 117.650 170.217 1.00 87.01 377 PHE A N 1
ATOM 721 C CA . PHE A 1 111 ? 147.169 117.963 171.402 1.00 87.01 377 PHE A CA 1
ATOM 722 C C . PHE A 1 111 ? 146.500 116.717 171.961 1.00 87.01 377 PHE A C 1
ATOM 723 O O . PHE A 1 111 ? 146.430 116.534 173.180 1.00 87.01 377 PHE A O 1
ATOM 731 N N . ASP A 1 112 ? 146.017 115.838 171.081 1.00 95.41 378 ASP A N 1
ATOM 732 C CA . ASP A 1 112 ? 145.360 114.620 171.540 1.00 95.41 378 ASP A CA 1
ATOM 733 C C . ASP A 1 112 ? 146.346 113.679 172.219 1.00 95.41 378 ASP A C 1
ATOM 734 O O . ASP A 1 112 ? 146.046 113.115 173.277 1.00 95.41 378 ASP A O 1
ATOM 739 N N . THR A 1 113 ? 147.528 113.491 171.625 1.00 94.98 379 THR A N 1
ATOM 740 C CA . THR A 1 113 ? 148.506 112.584 172.223 1.00 94.98 379 THR A CA 1
ATOM 741 C C . THR A 1 113 ? 149.035 113.125 173.546 1.00 94.98 379 THR A C 1
ATOM 742 O O . THR A 1 113 ? 149.430 112.349 174.423 1.00 94.98 379 THR A O 1
ATOM 746 N N . ILE A 1 114 ? 149.059 114.450 173.712 1.00 92.93 380 ILE A N 1
ATOM 747 C CA . ILE A 1 114 ? 149.467 115.002 175.003 1.00 92.93 380 ILE A CA 1
ATOM 748 C C . ILE A 1 114 ? 148.351 114.861 176.031 1.00 92.93 380 ILE A C 1
ATOM 749 O O . ILE A 1 114 ? 148.593 114.462 177.176 1.00 92.93 380 ILE A O 1
ATOM 754 N N . SER A 1 115 ? 147.114 115.181 175.646 1.00 96.19 381 SER A N 1
ATOM 755 C CA . SER A 1 115 ? 146.018 115.171 176.610 1.00 96.19 381 SER A CA 1
ATOM 756 C C . SER A 1 115 ? 145.696 113.758 177.075 1.00 96.19 381 SER A C 1
ATOM 757 O O . SER A 1 115 ? 145.536 113.515 178.276 1.00 96.19 381 SER A O 1
ATOM 760 N N . GLN A 1 116 ? 145.586 112.817 176.136 1.00 100.91 382 GLN A N 1
ATOM 761 C CA . GLN A 1 116 ? 145.254 111.441 176.492 1.00 100.91 382 GLN A CA 1
ATOM 762 C C . GLN A 1 116 ? 146.270 110.858 177.464 1.00 100.91 382 GLN A C 1
ATOM 763 O O . GLN A 1 116 ? 145.902 110.155 178.412 1.00 100.91 382 GLN A O 1
ATOM 769 N N . GLY A 1 117 ? 147.540 111.143 177.252 1.00 102.57 383 GLY A N 1
ATOM 770 C CA . GLY A 1 117 ? 148.581 110.667 178.140 1.00 102.57 383 GLY A CA 1
ATOM 771 C C . GLY A 1 117 ? 149.850 110.383 177.367 1.00 102.57 383 GLY A C 1
ATOM 772 O O . GLY A 1 117 ? 149.840 110.169 176.158 1.00 102.57 383 GLY A O 1
ATOM 773 N N . GLY A 1 118 ? 150.954 110.380 178.103 1.00 106.56 384 GLY A N 1
ATOM 774 C CA . GLY A 1 118 ? 152.227 110.125 177.473 1.00 106.56 384 GLY A CA 1
ATOM 775 C C . GLY A 1 118 ? 152.877 111.401 176.961 1.00 106.56 384 GLY A C 1
ATOM 776 O O . GLY A 1 118 ? 152.409 112.519 177.187 1.00 106.56 384 GLY A O 1
ATOM 777 N N . THR A 1 119 ? 153.984 111.208 176.252 1.00 108.06 385 THR A N 1
ATOM 778 C CA . THR A 1 119 ? 154.780 112.299 175.733 1.00 108.06 385 THR A CA 1
ATOM 779 C C . THR A 1 119 ? 154.897 112.177 174.221 1.00 108.06 385 THR A C 1
ATOM 780 O O . THR A 1 119 ? 155.106 111.069 173.707 1.00 108.06 385 THR A O 1
ATOM 784 N N . PRO A 1 120 ? 154.771 113.272 173.480 1.00 106.80 386 PRO A N 1
ATOM 785 C CA . PRO A 1 120 ? 154.854 113.186 172.020 1.00 106.80 386 PRO A CA 1
ATOM 786 C C . PRO A 1 120 ? 156.290 113.063 171.535 1.00 106.80 386 PRO A C 1
ATOM 787 O O . PRO A 1 120 ? 157.248 113.291 172.277 1.00 106.80 386 PRO A O 1
ATOM 791 N N . SER A 1 121 ? 156.427 112.694 170.265 1.00 108.05 387 SER A N 1
ATOM 792 C CA . SER A 1 121 ? 157.743 112.613 169.651 1.00 108.05 387 SER A CA 1
ATOM 793 C C . SER A 1 121 ? 158.249 114.008 169.311 1.00 108.05 387 SER A C 1
ATOM 794 O O . SER A 1 121 ? 157.465 114.916 169.022 1.00 108.05 387 SER A O 1
ATOM 797 N N . ALA A 1 122 ? 159.573 114.179 169.348 1.00 109.50 388 ALA A N 1
ATOM 798 C CA . ALA A 1 122 ? 160.158 115.483 169.044 1.00 109.50 388 ALA A CA 1
ATOM 799 C C . ALA A 1 122 ? 160.208 115.732 167.542 1.00 109.50 388 ALA A C 1
ATOM 800 O O . ALA A 1 122 ? 160.580 116.824 167.098 1.00 109.50 388 ALA A O 1
ATOM 802 N N . GLU A 1 123 ? 159.844 114.726 166.743 1.00 108.81 389 GLU A N 1
ATOM 803 C CA . GLU A 1 123 ? 159.895 114.879 165.293 1.00 108.81 389 GLU A CA 1
ATOM 804 C C . GLU A 1 123 ? 158.683 115.642 164.769 1.00 108.81 389 GLU A C 1
ATOM 805 O O . GLU A 1 123 ? 158.771 116.330 163.746 1.00 108.81 389 GLU A O 1
ATOM 811 N N . GLN A 1 124 ? 157.536 115.517 165.442 1.00 105.93 390 GLN A N 1
ATOM 812 C CA . GLN A 1 124 ? 156.338 116.213 164.983 1.00 105.93 390 GLN A CA 1
ATOM 813 C C . GLN A 1 124 ? 156.275 117.632 165.531 1.00 105.93 390 GLN A C 1
ATOM 814 O O . GLN A 1 124 ? 155.417 118.424 165.124 1.00 105.93 390 GLN A O 1
ATOM 820 N N . THR A 1 125 ? 157.165 117.971 166.462 1.00 103.74 391 THR A N 1
ATOM 821 C CA . THR A 1 125 ? 156.949 119.166 167.268 1.00 103.74 391 THR A CA 1
ATOM 822 C C . THR A 1 125 ? 157.594 120.409 166.661 1.00 103.74 391 THR A C 1
ATOM 823 O O . THR A 1 125 ? 156.925 121.433 166.486 1.00 103.74 391 THR A O 1
ATOM 827 N N . ASP A 1 126 ? 158.883 120.342 166.325 1.00 102.76 392 ASP A N 1
ATOM 828 C CA . ASP A 1 126 ? 159.707 121.549 166.385 1.00 102.76 392 ASP A CA 1
ATOM 829 C C . ASP A 1 126 ? 159.373 122.631 165.359 1.00 102.76 392 ASP A C 1
ATOM 830 O O . ASP A 1 126 ? 158.909 123.705 165.780 1.00 102.76 392 ASP A O 1
ATOM 835 N N . PRO A 1 127 ? 159.611 122.468 164.049 1.00 100.94 393 PRO A N 1
ATOM 836 C CA . PRO A 1 127 ? 159.509 123.643 163.171 1.00 100.94 393 PRO A CA 1
ATOM 837 C C . PRO A 1 127 ? 158.091 124.028 162.770 1.00 100.94 393 PRO A C 1
ATOM 838 O O . PRO A 1 127 ? 157.644 125.158 163.008 1.00 100.94 393 PRO A O 1
ATOM 842 N N . GLY A 1 128 ? 157.339 123.056 162.252 1.00 96.00 394 GLY A N 1
ATOM 843 C CA . GLY A 1 128 ? 156.082 123.381 161.601 1.00 96.00 394 GLY A CA 1
ATOM 844 C C . GLY A 1 128 ? 154.930 123.501 162.576 1.00 96.00 394 GLY A C 1
ATOM 845 O O . GLY A 1 128 ? 154.115 124.421 162.477 1.00 96.00 394 GLY A O 1
ATOM 846 N N . THR A 1 129 ? 154.847 122.577 163.531 1.00 92.51 395 THR A N 1
ATOM 847 C CA . THR A 1 129 ? 153.789 122.656 164.526 1.00 92.51 395 THR A CA 1
ATOM 848 C C . THR A 1 129 ? 153.919 123.920 165.362 1.00 92.51 395 THR A C 1
ATOM 849 O O . THR A 1 129 ? 152.928 124.628 165.587 1.00 92.51 395 THR A O 1
ATOM 853 N N . ILE A 1 130 ? 155.134 124.225 165.823 1.00 89.00 396 ILE A N 1
ATOM 854 C CA . ILE A 1 130 ? 155.322 125.424 166.630 1.00 89.00 396 ILE A CA 1
ATOM 855 C C . ILE A 1 130 ? 155.097 126.670 165.788 1.00 89.00 396 ILE A C 1
ATOM 856 O O . ILE A 1 130 ? 154.511 127.651 166.259 1.00 89.00 396 ILE A O 1
ATOM 861 N N . ALA A 1 131 ? 155.517 126.641 164.519 1.00 89.09 397 ALA A N 1
ATOM 862 C CA . ALA A 1 131 ? 155.189 127.744 163.620 1.00 89.09 397 ALA A CA 1
ATOM 863 C C . ALA A 1 131 ? 153.683 127.965 163.536 1.00 89.09 397 ALA A C 1
ATOM 864 O O . ALA A 1 131 ? 153.205 129.103 163.626 1.00 89.09 397 ALA A O 1
ATOM 866 N N . ALA A 1 132 ? 152.917 126.885 163.385 1.00 84.94 398 ALA A N 1
ATOM 867 C CA . ALA A 1 132 ? 151.480 127.008 163.181 1.00 84.94 398 ALA A CA 1
ATOM 868 C C . ALA A 1 132 ? 150.768 127.501 164.437 1.00 84.94 398 ALA A C 1
ATOM 869 O O . ALA A 1 132 ? 149.916 128.395 164.361 1.00 84.94 398 ALA A O 1
ATOM 871 N N . ILE A 1 133 ? 151.090 126.926 165.600 1.00 81.16 399 ILE A N 1
ATOM 872 C CA . ILE A 1 133 ? 150.523 127.429 166.851 1.00 81.16 399 ILE A CA 1
ATOM 873 C C . ILE A 1 133 ? 150.886 128.893 167.065 1.00 81.16 399 ILE A C 1
ATOM 874 O O . ILE A 1 133 ? 150.040 129.703 167.462 1.00 81.16 399 ILE A O 1
ATOM 879 N N . LYS A 1 134 ? 152.142 129.262 166.803 1.00 85.53 400 LYS A N 1
ATOM 880 C CA . LYS A 1 134 ? 152.546 130.652 166.971 1.00 85.53 400 LYS A CA 1
ATOM 881 C C . LYS A 1 134 ? 151.764 131.569 166.046 1.00 85.53 400 LYS A C 1
ATOM 882 O O . LYS A 1 134 ? 151.445 132.705 166.411 1.00 85.53 400 LYS A O 1
ATOM 888 N N . SER A 1 135 ? 151.447 131.098 164.843 1.00 82.92 401 SER A N 1
ATOM 889 C CA . SER A 1 135 ? 150.706 131.930 163.907 1.00 82.92 401 SER A CA 1
ATOM 890 C C . SER A 1 135 ? 149.223 132.001 164.229 1.00 82.92 401 SER A C 1
ATOM 891 O O . SER A 1 135 ? 148.578 132.995 163.883 1.00 82.92 401 SER A O 1
ATOM 894 N N . GLU A 1 136 ? 148.670 130.976 164.881 1.00 79.96 402 GLU A N 1
ATOM 895 C CA . GLU A 1 136 ? 147.230 130.899 165.092 1.00 79.96 402 GLU A CA 1
ATOM 896 C C . GLU A 1 136 ? 146.773 131.361 166.468 1.00 79.96 402 GLU A C 1
ATOM 897 O O . GLU A 1 136 ? 145.592 131.682 166.627 1.00 79.96 402 GLU A O 1
ATOM 903 N N . ILE A 1 137 ? 147.658 131.396 167.465 1.00 76.84 403 ILE A N 1
ATOM 904 C CA . ILE A 1 137 ? 147.269 132.005 168.730 1.00 76.84 403 ILE A CA 1
ATOM 905 C C . ILE A 1 137 ? 147.138 133.513 168.599 1.00 76.84 403 ILE A C 1
ATOM 906 O O . ILE A 1 137 ? 146.249 134.104 169.218 1.00 76.84 403 ILE A O 1
ATOM 911 N N . ARG A 1 138 ? 147.980 134.156 167.805 1.00 80.27 404 ARG A N 1
ATOM 912 C CA . ARG A 1 138 ? 147.699 135.525 167.412 1.00 80.27 404 ARG A CA 1
ATOM 913 C C . ARG A 1 138 ? 146.496 135.533 166.476 1.00 80.27 404 ARG A C 1
ATOM 914 O O . ARG A 1 138 ? 146.092 134.500 165.939 1.00 80.27 404 ARG A O 1
ATOM 922 N N . SER A 1 139 ? 145.916 136.715 166.287 1.00 71.91 405 SER A N 1
ATOM 923 C CA . SER A 1 139 ? 144.693 136.872 165.504 1.00 71.91 405 SER A CA 1
ATOM 924 C C . SER A 1 139 ? 143.548 136.060 166.107 1.00 71.91 405 SER A C 1
ATOM 925 O O . SER A 1 139 ? 142.825 135.343 165.414 1.00 71.91 405 SER A O 1
ATOM 928 N N . LEU A 1 140 ? 143.405 136.163 167.424 1.00 67.73 406 LEU A N 1
ATOM 929 C CA . LEU A 1 140 ? 142.222 135.680 168.124 1.00 67.73 406 LEU A CA 1
ATOM 930 C C . LEU A 1 140 ? 141.349 136.886 168.417 1.00 67.73 406 LEU A C 1
ATOM 931 O O . LEU A 1 140 ? 141.771 137.775 169.171 1.00 67.73 406 LEU A O 1
ATOM 936 N N . PRO A 1 141 ? 140.144 136.971 167.877 1.00 62.50 407 PRO A N 1
ATOM 937 C CA . PRO A 1 141 ? 139.372 138.209 168.023 1.00 62.50 407 PRO A CA 1
ATOM 938 C C . PRO A 1 141 ? 138.921 138.432 169.452 1.00 62.50 407 PRO A C 1
ATOM 939 O O . PRO A 1 141 ? 137.721 138.477 169.732 1.00 62.50 407 PRO A O 1
ATOM 943 N N . THR A 1 142 ? 139.880 138.599 170.360 1.00 64.64 408 THR A N 1
ATOM 944 C CA . THR A 1 142 ? 139.582 138.714 171.779 1.00 64.64 408 THR A CA 1
ATOM 945 C C . THR A 1 142 ? 138.867 140.007 172.133 1.00 64.64 408 THR A C 1
ATOM 946 O O . THR A 1 142 ? 138.466 140.180 173.288 1.00 64.64 408 THR A O 1
ATOM 950 N N . SER A 1 143 ? 138.700 140.917 171.177 1.00 63.55 409 SER A N 1
ATOM 951 C CA . SER A 1 143 ? 137.998 142.162 171.462 1.00 63.55 409 SER A CA 1
ATOM 952 C C . SER A 1 143 ? 136.501 141.924 171.602 1.00 63.55 409 SER A C 1
ATOM 953 O O . SER A 1 143 ? 135.835 142.551 172.432 1.00 63.55 409 SER A O 1
ATOM 956 N N . SER A 1 144 ? 135.959 141.013 170.798 1.00 59.98 410 SER A N 1
ATOM 957 C CA . SER A 1 144 ? 134.517 140.814 170.747 1.00 59.98 410 SER A CA 1
ATOM 958 C C . SER A 1 144 ? 133.999 140.228 172.051 1.00 59.98 410 SER A C 1
ATOM 959 O O . SER A 1 144 ? 134.695 139.477 172.734 1.00 59.98 410 SER A O 1
ATOM 962 N N . SER A 1 145 ? 132.766 140.584 172.399 1.00 59.94 411 SER A N 1
ATOM 963 C CA . SER A 1 145 ? 132.108 139.999 173.556 1.00 59.94 411 SER A CA 1
ATOM 964 C C . SER A 1 145 ? 131.420 138.680 173.235 1.00 59.94 411 SER A C 1
ATOM 965 O O . SER A 1 145 ? 131.057 137.947 174.160 1.00 59.94 411 SER A O 1
ATOM 968 N N . ALA A 1 146 ? 131.232 138.360 171.953 1.00 58.89 412 ALA A N 1
ATOM 969 C CA . ALA A 1 146 ? 130.718 137.049 171.581 1.00 58.89 412 ALA A CA 1
ATOM 970 C C . ALA A 1 146 ? 131.763 135.960 171.763 1.00 58.89 412 ALA A C 1
ATOM 971 O O . ALA A 1 146 ? 131.435 134.864 172.228 1.00 58.89 412 ALA A O 1
ATOM 973 N N . PHE A 1 147 ? 133.015 136.236 171.412 1.00 56.65 413 PHE A N 1
ATOM 974 C CA . PHE A 1 147 ? 134.077 135.266 171.605 1.00 56.65 413 PHE A CA 1
ATOM 975 C C . PHE A 1 147 ? 134.425 135.056 173.068 1.00 56.65 413 PHE A C 1
ATOM 976 O O . PHE A 1 147 ? 135.000 134.021 173.406 1.00 56.65 413 PHE A O 1
ATOM 984 N N . ARG A 1 148 ? 134.091 135.993 173.943 1.00 60.56 414 ARG A N 1
ATOM 985 C CA . ARG A 1 148 ? 134.327 135.792 175.363 1.00 60.56 414 ARG A CA 1
ATOM 986 C C . ARG A 1 148 ? 133.180 135.073 176.060 1.00 60.56 414 ARG A C 1
ATOM 987 O O . ARG A 1 148 ? 133.312 134.734 177.239 1.00 60.56 414 ARG A O 1
ATOM 995 N N . ASP A 1 149 ? 132.065 134.839 175.370 1.00 61.55 415 ASP A N 1
ATOM 996 C CA . ASP A 1 149 ? 131.003 133.977 175.875 1.00 61.55 415 ASP A CA 1
ATOM 997 C C . ASP A 1 149 ? 131.017 132.598 175.241 1.00 61.55 415 ASP A C 1
ATOM 998 O O . ASP A 1 149 ? 130.681 131.617 175.912 1.00 61.55 415 ASP A O 1
ATOM 1003 N N . MET A 1 150 ? 131.391 132.503 173.962 1.00 52.13 416 MET A N 1
ATOM 1004 C CA . MET A 1 150 ? 131.577 131.198 173.343 1.00 52.13 416 MET A CA 1
ATOM 1005 C C . MET A 1 150 ? 132.608 130.373 174.092 1.00 52.13 416 MET A C 1
ATOM 1006 O O . MET A 1 150 ? 132.432 129.163 174.257 1.00 52.13 416 MET A O 1
ATOM 1011 N N . VAL A 1 151 ? 133.683 131.004 174.556 1.00 56.04 417 VAL A N 1
ATOM 1012 C CA . VAL A 1 151 ? 134.710 130.288 175.300 1.00 56.04 417 VAL A CA 1
ATOM 1013 C C . VAL A 1 151 ? 134.313 130.058 176.754 1.00 56.04 417 VAL A C 1
ATOM 1014 O O . VAL A 1 151 ? 134.726 129.053 177.349 1.00 56.04 417 VAL A O 1
ATOM 1018 N N . ARG A 1 152 ? 133.493 130.929 177.331 1.00 59.81 418 ARG A N 1
ATOM 1019 C CA . ARG A 1 152 ? 132.998 130.746 178.688 1.00 59.81 418 ARG A CA 1
ATOM 1020 C C . ARG A 1 152 ? 131.973 129.624 178.798 1.00 59.81 418 ARG A C 1
ATOM 1021 O O . ARG A 1 152 ? 131.934 128.939 179.824 1.00 59.81 418 ARG A O 1
ATOM 1029 N N . ILE A 1 153 ? 131.159 129.408 177.769 1.00 56.46 419 ILE A N 1
ATOM 1030 C CA . ILE A 1 153 ? 130.207 128.304 177.759 1.00 56.46 419 ILE A CA 1
ATOM 1031 C C . ILE A 1 153 ? 130.882 126.946 177.596 1.00 56.46 419 ILE A C 1
ATOM 1032 O O . ILE A 1 153 ? 130.477 125.989 178.273 1.00 56.46 419 ILE A O 1
ATOM 1037 N N . ALA A 1 154 ? 131.900 126.832 176.747 1.00 59.26 420 ALA A N 1
ATOM 1038 C CA . ALA A 1 154 ? 132.589 125.569 176.527 1.00 59.26 420 ALA A CA 1
ATOM 1039 C C . ALA A 1 154 ? 133.572 125.222 177.631 1.00 59.26 420 ALA A C 1
ATOM 1040 O O . ALA A 1 154 ? 133.812 124.037 177.878 1.00 59.26 420 ALA A O 1
ATOM 1042 N N . ASP A 1 155 ? 134.151 126.216 178.293 1.00 68.42 421 ASP A N 1
ATOM 1043 C CA . ASP A 1 155 ? 135.105 125.953 179.360 1.00 68.42 421 ASP A CA 1
ATOM 1044 C C . ASP A 1 155 ? 135.175 127.168 180.279 1.00 68.42 421 ASP A C 1
ATOM 1045 O O . ASP A 1 155 ? 135.839 128.158 179.948 1.00 68.42 421 ASP A O 1
ATOM 1050 N N . PRO A 1 156 ? 134.508 127.139 181.430 1.00 70.81 422 PRO A N 1
ATOM 1051 C CA . PRO A 1 156 ? 134.428 128.340 182.271 1.00 70.81 422 PRO A CA 1
ATOM 1052 C C . PRO A 1 156 ? 135.647 128.567 183.148 1.00 70.81 422 PRO A C 1
ATOM 1053 O O . PRO A 1 156 ? 135.566 129.307 184.133 1.00 70.81 422 PRO A O 1
ATOM 1057 N N . THR A 1 157 ? 136.772 127.934 182.822 1.00 75.12 423 THR A N 1
ATOM 1058 C CA . THR A 1 157 ? 137.985 128.084 183.613 1.00 75.12 423 THR A CA 1
ATOM 1059 C C . THR A 1 157 ? 139.097 128.851 182.906 1.00 75.12 423 THR A C 1
ATOM 1060 O O . THR A 1 157 ? 139.978 129.386 183.587 1.00 75.12 423 THR A O 1
ATOM 1064 N N . VAL A 1 158 ? 139.074 128.946 181.586 1.00 75.78 424 VAL A N 1
ATOM 1065 C CA . VAL A 1 158 ? 140.136 129.589 180.823 1.00 75.78 424 VAL A CA 1
ATOM 1066 C C . VAL A 1 158 ? 139.912 131.092 180.797 1.00 75.78 424 VAL A C 1
ATOM 1067 O O . VAL A 1 158 ? 138.782 131.565 180.629 1.00 75.78 424 VAL A O 1
ATOM 1071 N N . ASP A 1 159 ? 140.996 131.848 180.976 1.00 82.88 425 ASP A N 1
ATOM 1072 C CA . ASP A 1 159 ? 140.982 133.304 180.880 1.00 82.88 425 ASP A CA 1
ATOM 1073 C C . ASP A 1 159 ? 141.629 133.713 179.564 1.00 82.88 425 ASP A C 1
ATOM 1074 O O . ASP A 1 159 ? 142.859 133.731 179.453 1.00 82.88 425 ASP A O 1
ATOM 1079 N N . VAL A 1 160 ? 140.800 134.060 178.577 1.00 82.00 426 VAL A N 1
ATOM 1080 C CA . VAL A 1 160 ? 141.288 134.240 177.216 1.00 82.00 426 VAL A CA 1
ATOM 1081 C C . VAL A 1 160 ? 142.194 135.459 177.082 1.00 82.00 426 VAL A C 1
ATOM 1082 O O . VAL A 1 160 ? 142.883 135.606 176.067 1.00 82.00 426 VAL A O 1
ATOM 1086 N N . GLU A 1 161 ? 142.224 136.338 178.082 1.00 86.80 427 GLU A N 1
ATOM 1087 C CA . GLU A 1 161 ? 143.048 137.538 178.003 1.00 86.80 427 GLU A CA 1
ATOM 1088 C C . GLU A 1 161 ? 144.505 137.286 178.365 1.00 86.80 427 GLU A C 1
ATOM 1089 O O . GLU A 1 161 ? 145.335 138.183 178.183 1.00 86.80 427 GLU A O 1
ATOM 1095 N N . LYS A 1 162 ? 144.834 136.100 178.871 1.00 88.70 428 LYS A N 1
ATOM 1096 C CA . LYS A 1 162 ? 146.216 135.734 179.143 1.00 88.70 428 LYS A CA 1
ATOM 1097 C C . LYS A 1 162 ? 146.856 134.948 178.008 1.00 88.70 428 LYS A C 1
ATOM 1098 O O . LYS A 1 162 ? 148.088 134.888 177.934 1.00 88.70 428 LYS A O 1
ATOM 1104 N N . ILE A 1 163 ? 146.049 134.355 177.122 1.00 87.56 429 ILE A N 1
ATOM 1105 C CA . ILE A 1 163 ? 146.583 133.502 176.062 1.00 87.56 429 ILE A CA 1
ATOM 1106 C C . ILE A 1 163 ? 147.098 134.298 174.874 1.00 87.56 429 ILE A C 1
ATOM 1107 O O . ILE A 1 163 ? 147.953 133.796 174.134 1.00 87.56 429 ILE A O 1
ATOM 1112 N N . LYS A 1 164 ? 146.620 135.525 174.669 1.00 84.48 430 LYS A N 1
ATOM 1113 C CA . LYS A 1 164 ? 147.206 136.401 173.664 1.00 84.48 430 LYS A CA 1
ATOM 1114 C C . LYS A 1 164 ? 148.505 137.036 174.133 1.00 84.48 430 LYS A C 1
ATOM 1115 O O . LYS A 1 164 ? 149.184 137.688 173.334 1.00 84.48 430 LYS A O 1
ATOM 1121 N N . GLY A 1 165 ? 148.857 136.869 175.403 1.00 93.61 431 GLY A N 1
ATOM 1122 C CA . GLY A 1 165 ? 150.087 137.416 175.929 1.00 93.61 431 GLY A CA 1
ATOM 1123 C C . GLY A 1 165 ? 151.136 136.359 176.194 1.00 93.61 431 GLY A C 1
ATOM 1124 O O . GLY A 1 165 ? 152.325 136.602 175.974 1.00 93.61 431 GLY A O 1
ATOM 1125 N N . MET A 1 166 ? 150.716 135.182 176.674 1.00 96.09 432 MET A N 1
ATOM 1126 C CA . MET A 1 166 ? 151.682 134.127 176.972 1.00 96.09 432 MET A CA 1
ATOM 1127 C C . MET A 1 166 ? 152.330 133.589 175.707 1.00 96.09 432 MET A C 1
ATOM 1128 O O . MET A 1 166 ? 153.463 133.100 175.750 1.00 96.09 432 MET A O 1
ATOM 1133 N N . ALA A 1 167 ? 151.631 133.668 174.576 1.00 95.35 433 ALA A N 1
ATOM 1134 C CA . ALA A 1 167 ? 152.170 133.134 173.333 1.00 95.35 433 ALA A CA 1
ATOM 1135 C C . ALA A 1 167 ? 153.363 133.947 172.853 1.00 95.35 433 ALA A C 1
ATOM 1136 O O . ALA A 1 167 ? 154.270 133.414 172.206 1.00 95.35 433 ALA A O 1
ATOM 1138 N N . ASP A 1 168 ? 153.376 135.247 173.149 1.00 99.17 434 ASP A N 1
ATOM 1139 C CA . ASP A 1 168 ? 154.414 136.132 172.644 1.00 99.17 434 ASP A CA 1
ATOM 1140 C C . ASP A 1 168 ? 155.405 136.596 173.699 1.00 99.17 434 ASP A C 1
ATOM 1141 O O . ASP A 1 168 ? 156.507 137.014 173.336 1.00 99.17 434 ASP A O 1
ATOM 1146 N N . SER A 1 169 ? 155.051 136.539 174.983 1.00 103.31 435 SER A N 1
ATOM 1147 C CA . SER A 1 169 ? 156.003 136.920 176.021 1.00 103.31 435 SER A CA 1
ATOM 1148 C C . SER A 1 169 ? 157.128 135.898 176.121 1.00 103.31 435 SER A C 1
ATOM 1149 O O . SER A 1 169 ? 158.304 136.232 175.937 1.00 103.31 435 SER A O 1
ATOM 1152 N N . LEU A 1 170 ? 156.785 134.646 176.411 1.00 104.10 436 LEU A N 1
ATOM 1153 C CA . LEU A 1 170 ? 157.714 133.529 176.342 1.00 104.10 436 LEU A CA 1
ATOM 1154 C C . LEU A 1 170 ? 157.237 132.593 175.241 1.00 104.10 436 LEU A C 1
ATOM 1155 O O . LEU A 1 170 ? 156.069 132.193 175.220 1.00 104.10 436 LEU A O 1
ATOM 1160 N N . THR A 1 171 ? 158.143 132.256 174.323 1.00 100.76 437 THR A N 1
ATOM 1161 C CA . THR A 1 171 ? 157.771 131.489 173.143 1.00 100.76 437 THR A CA 1
ATOM 1162 C C . THR A 1 171 ? 157.089 130.189 173.546 1.00 100.76 437 THR A C 1
ATOM 1163 O O . THR A 1 171 ? 157.333 129.642 174.624 1.00 100.76 437 THR A O 1
ATOM 1167 N N . VAL A 1 172 ? 156.223 129.693 172.671 1.00 98.11 438 VAL A N 1
ATOM 1168 C CA . VAL A 1 172 ? 155.381 128.558 173.019 1.00 98.11 438 VAL A CA 1
ATOM 1169 C C . VAL A 1 172 ? 156.217 127.286 173.089 1.00 98.11 438 VAL A C 1
ATOM 1170 O O . VAL A 1 172 ? 156.558 126.686 172.065 1.00 98.11 438 VAL A O 1
ATOM 1174 N N . GLU A 1 173 ? 156.578 126.885 174.313 1.00 99.05 439 GLU A N 1
ATOM 1175 C CA . GLU A 1 173 ? 157.048 125.527 174.565 1.00 99.05 439 GLU A CA 1
ATOM 1176 C C . GLU A 1 173 ? 156.459 124.996 175.872 1.00 99.05 439 GLU A C 1
ATOM 1177 O O . GLU A 1 173 ? 156.842 123.913 176.332 1.00 99.05 439 GLU A O 1
ATOM 1183 N N . THR A 1 174 ? 155.525 125.732 176.471 1.00 95.34 440 THR A N 1
ATOM 1184 C CA . THR A 1 174 ? 154.698 125.229 177.554 1.00 95.34 440 THR A CA 1
ATOM 1185 C C . THR A 1 174 ? 153.549 124.370 177.041 1.00 95.34 440 THR A C 1
ATOM 1186 O O . THR A 1 174 ? 152.610 124.091 177.795 1.00 95.34 440 THR A O 1
ATOM 1190 N N . ILE A 1 175 ? 153.615 123.938 175.778 1.00 92.95 441 ILE A N 1
ATOM 1191 C CA . ILE A 1 175 ? 152.516 123.221 175.136 1.00 92.95 441 ILE A CA 1
ATOM 1192 C C . ILE A 1 175 ? 152.123 121.980 175.923 1.00 92.95 441 ILE A C 1
ATOM 1193 O O . ILE A 1 175 ? 150.982 121.511 175.828 1.00 92.95 441 ILE A O 1
ATOM 1198 N N . MET A 1 176 ? 153.041 121.433 176.717 1.00 95.76 442 MET A N 1
ATOM 1199 C CA . MET A 1 176 ? 152.745 120.217 177.461 1.00 95.76 442 MET A CA 1
ATOM 1200 C C . MET A 1 176 ? 151.729 120.429 178.577 1.00 95.76 442 MET A C 1
ATOM 1201 O O . MET A 1 176 ? 151.258 119.440 179.148 1.00 95.76 442 MET A O 1
ATOM 1206 N N . LYS A 1 177 ? 151.368 121.671 178.895 1.00 89.90 443 LYS A N 1
ATOM 1207 C CA . LYS A 1 177 ? 150.427 121.927 179.977 1.00 89.90 443 LYS A CA 1
ATOM 1208 C C . LYS A 1 177 ? 149.237 122.795 179.589 1.00 89.90 443 LYS A C 1
ATOM 1209 O O . LYS A 1 177 ? 148.314 122.934 180.393 1.00 89.90 443 LYS A O 1
ATOM 1215 N N . GLU A 1 178 ? 149.222 123.376 178.389 1.00 86.98 444 GLU A N 1
ATOM 1216 C CA . GLU A 1 178 ? 148.135 124.246 177.962 1.00 86.98 444 GLU A CA 1
ATOM 1217 C C . GLU A 1 178 ? 147.323 123.661 176.811 1.00 86.98 444 GLU A C 1
ATOM 1218 O O . GLU A 1 178 ? 146.597 124.402 176.140 1.00 86.98 444 GLU A O 1
ATOM 1224 N N . ALA A 1 179 ? 147.428 122.354 176.566 1.00 79.61 445 ALA A N 1
ATOM 1225 C CA . ALA A 1 179 ? 146.742 121.768 175.419 1.00 79.61 445 ALA A CA 1
ATOM 1226 C C . ALA A 1 179 ? 145.229 121.815 175.589 1.00 79.61 445 ALA A C 1
ATOM 1227 O O . ALA A 1 179 ? 144.495 122.118 174.636 1.00 79.61 445 ALA A O 1
ATOM 1229 N N . LYS A 1 180 ? 144.744 121.516 176.796 1.00 78.74 446 LYS A N 1
ATOM 1230 C CA . LYS A 1 180 ? 143.306 121.467 177.030 1.00 78.74 446 LYS A CA 1
ATOM 1231 C C . LYS A 1 180 ? 142.652 122.818 176.774 1.00 78.74 446 LYS A C 1
ATOM 1232 O O . LYS A 1 180 ? 141.456 122.889 176.478 1.00 78.74 446 LYS A O 1
ATOM 1238 N N . THR A 1 181 ? 143.415 123.902 176.894 1.00 73.50 447 THR A N 1
ATOM 1239 C CA . THR A 1 181 ? 142.868 125.224 176.633 1.00 73.50 447 THR A CA 1
ATOM 1240 C C . THR A 1 181 ? 143.095 125.661 175.193 1.00 73.50 447 THR A C 1
ATOM 1241 O O . THR A 1 181 ? 142.220 126.305 174.597 1.00 73.50 447 THR A O 1
ATOM 1245 N N . LEU A 1 182 ? 144.254 125.322 174.621 1.00 72.96 448 LEU A N 1
ATOM 1246 C CA . LEU A 1 182 ? 144.513 125.680 173.231 1.00 72.96 448 LEU A CA 1
ATOM 1247 C C . LEU A 1 182 ? 143.498 125.033 172.302 1.00 72.96 448 LEU A C 1
ATOM 1248 O O . LEU A 1 182 ? 143.054 125.654 171.326 1.00 72.96 448 LEU A O 1
ATOM 1253 N N . ARG A 1 183 ? 143.113 123.788 172.590 1.00 68.63 449 ARG A N 1
ATOM 1254 C CA . ARG A 1 183 ? 142.125 123.117 171.753 1.00 68.63 449 ARG A CA 1
ATOM 1255 C C . ARG A 1 183 ? 140.836 123.919 171.680 1.00 68.63 449 ARG A C 1
ATOM 1256 O O . ARG A 1 183 ? 140.346 124.236 170.586 1.00 68.63 449 ARG A O 1
ATOM 1264 N N . THR A 1 184 ? 140.257 124.232 172.841 1.00 62.07 450 THR A N 1
ATOM 1265 C CA . THR A 1 184 ? 138.980 124.928 172.853 1.00 62.07 450 THR A CA 1
ATOM 1266 C C . THR A 1 184 ? 139.109 126.302 172.225 1.00 62.07 450 THR A C 1
ATOM 1267 O O . THR A 1 184 ? 138.228 126.724 171.471 1.00 62.07 450 THR A O 1
ATOM 1271 N N . VAL A 1 185 ? 140.214 127.002 172.487 1.00 60.41 451 VAL A N 1
ATOM 1272 C CA . VAL A 1 185 ? 140.375 128.341 171.929 1.00 60.41 451 VAL A CA 1
ATOM 1273 C C . VAL A 1 185 ? 140.368 128.294 170.404 1.00 60.41 451 VAL A C 1
ATOM 1274 O O . VAL A 1 185 ? 139.641 129.049 169.746 1.00 60.41 451 VAL A O 1
ATOM 1278 N N . ILE A 1 186 ? 141.142 127.380 169.817 1.00 57.53 452 ILE A N 1
ATOM 1279 C CA . ILE A 1 186 ? 141.262 127.363 168.362 1.00 57.53 452 ILE A CA 1
ATOM 1280 C C . ILE A 1 186 ? 139.973 126.871 167.709 1.00 57.53 452 ILE A C 1
ATOM 1281 O O . ILE A 1 186 ? 139.490 127.460 166.727 1.00 57.53 452 ILE A O 1
ATOM 1286 N N . ASN A 1 187 ? 139.382 125.797 168.238 1.00 54.22 453 ASN A N 1
ATOM 1287 C CA . ASN A 1 187 ? 138.157 125.287 167.629 1.00 54.22 453 ASN A CA 1
ATOM 1288 C C . ASN A 1 187 ? 137.005 126.276 167.783 1.00 54.22 453 ASN A C 1
ATOM 1289 O O . ASN A 1 187 ? 136.154 126.394 166.891 1.00 54.22 453 ASN A O 1
ATOM 1294 N N . THR A 1 188 ? 136.976 127.025 168.886 1.00 51.31 454 THR A N 1
ATOM 1295 C CA . THR A 1 188 ? 135.945 128.035 169.052 1.00 51.31 454 THR A CA 1
ATOM 1296 C C . THR A 1 188 ? 136.174 129.224 168.134 1.00 51.31 454 THR A C 1
ATOM 1297 O O . THR A 1 188 ? 135.209 129.855 167.702 1.00 51.31 454 THR A O 1
ATOM 1301 N N . ASN A 1 189 ? 137.427 129.541 167.804 1.00 50.35 455 ASN A N 1
ATOM 1302 C CA . ASN A 1 189 ? 137.654 130.565 166.786 1.00 50.35 455 ASN A CA 1
ATOM 1303 C C . ASN A 1 189 ? 137.138 130.112 165.423 1.00 50.35 455 ASN A C 1
ATOM 1304 O O . ASN A 1 189 ? 136.575 130.911 164.659 1.00 50.35 455 ASN A O 1
ATOM 1309 N N . GLY A 1 190 ? 137.313 128.831 165.102 1.00 46.18 456 GLY A N 1
ATOM 1310 C CA . GLY A 1 190 ? 136.725 128.313 163.871 1.00 46.18 456 GLY A CA 1
ATOM 1311 C C . GLY A 1 190 ? 135.210 128.431 163.858 1.00 46.18 456 GLY A C 1
ATOM 1312 O O . GLY A 1 190 ? 134.606 128.876 162.871 1.00 46.18 456 GLY A O 1
ATOM 1313 N N . PHE A 1 191 ? 134.577 128.031 164.960 1.00 42.50 457 PHE A N 1
ATOM 1314 C CA . PHE A 1 191 ? 133.129 128.170 165.095 1.00 42.50 457 PHE A CA 1
ATOM 1315 C C . PHE A 1 191 ? 132.695 129.624 164.955 1.00 42.50 457 PHE A C 1
ATOM 1316 O O . PHE A 1 191 ? 131.676 129.917 164.323 1.00 42.50 457 PHE A O 1
ATOM 1324 N N . TYR A 1 192 ? 133.464 130.545 165.535 1.00 44.35 458 TYR A N 1
ATOM 1325 C CA . TYR A 1 192 ? 133.137 131.965 165.478 1.00 44.35 458 TYR A CA 1
ATOM 1326 C C . TYR A 1 192 ? 133.155 132.481 164.045 1.00 44.35 458 TYR A C 1
ATOM 1327 O O . TYR A 1 192 ? 132.268 133.244 163.636 1.00 44.35 458 TYR A O 1
ATOM 1336 N N . THR A 1 193 ? 134.153 132.068 163.263 1.00 44.46 459 THR A N 1
ATOM 1337 C CA . THR A 1 193 ? 134.188 132.470 161.858 1.00 44.46 459 THR A CA 1
ATOM 1338 C C . THR A 1 193 ? 132.993 131.918 161.086 1.00 44.46 459 THR A C 1
ATOM 1339 O O . THR A 1 193 ? 132.353 132.641 160.306 1.00 44.46 459 THR A O 1
ATOM 1343 N N . GLU A 1 194 ? 132.673 130.638 161.290 1.00 42.53 460 GLU A N 1
ATOM 1344 C CA . GLU A 1 194 ? 131.537 130.063 160.574 1.00 42.53 460 GLU A CA 1
ATOM 1345 C C . GLU A 1 194 ? 130.216 130.706 160.984 1.00 42.53 460 GLU A C 1
ATOM 1346 O O . GLU A 1 194 ? 129.267 130.732 160.195 1.00 42.53 460 GLU A O 1
ATOM 1352 N N . VAL A 1 195 ? 130.128 131.219 162.209 1.00 39.85 461 VAL A N 1
ATOM 1353 C CA . VAL A 1 195 ? 128.913 131.899 162.647 1.00 39.85 461 VAL A CA 1
ATOM 1354 C C . VAL A 1 195 ? 128.812 133.290 162.031 1.00 39.85 461 VAL A C 1
ATOM 1355 O O . VAL A 1 195 ? 127.722 133.734 161.647 1.00 39.85 461 VAL A O 1
ATOM 1359 N N . GLY A 1 196 ? 129.935 133.999 161.917 1.00 40.23 462 GLY A N 1
ATOM 1360 C CA . GLY A 1 196 ? 129.907 135.286 161.235 1.00 40.23 462 GLY A CA 1
ATOM 1361 C C . GLY A 1 196 ? 129.518 135.167 159.772 1.00 40.23 462 GLY A C 1
ATOM 1362 O O . GLY A 1 196 ? 128.815 136.030 159.228 1.00 40.23 462 GLY A O 1
ATOM 1363 N N . GLU A 1 197 ? 129.964 134.090 159.116 1.00 40.94 463 GLU A N 1
ATOM 1364 C CA . GLU A 1 197 ? 129.616 133.877 157.711 1.00 40.94 463 GLU A CA 1
ATOM 1365 C C . GLU A 1 197 ? 128.109 133.768 157.495 1.00 40.94 463 GLU A C 1
ATOM 1366 O O . GLU A 1 197 ? 127.610 134.151 156.435 1.00 40.94 463 GLU A O 1
ATOM 1372 N N . THR A 1 198 ? 127.375 133.230 158.467 1.00 36.41 464 THR A N 1
ATOM 1373 C CA . THR A 1 198 ? 125.923 133.118 158.375 1.00 36.41 464 THR A CA 1
ATOM 1374 C C . THR A 1 198 ? 125.216 134.372 158.859 1.00 36.41 464 THR A C 1
ATOM 1375 O O . THR A 1 198 ? 124.120 134.689 158.378 1.00 36.41 464 THR A O 1
ATOM 1379 N N . GLY A 1 199 ? 125.812 135.087 159.809 1.00 38.09 465 GLY A N 1
ATOM 1380 C CA . GLY A 1 199 ? 125.234 136.350 160.224 1.00 38.09 465 GLY A CA 1
ATOM 1381 C C . GLY A 1 199 ? 125.199 137.367 159.103 1.00 38.09 465 GLY A C 1
ATOM 1382 O O . GLY A 1 199 ? 124.221 138.111 158.955 1.00 38.09 465 GLY A O 1
ATOM 1383 N N . THR A 1 200 ? 126.261 137.413 158.292 1.00 37.78 466 THR A N 1
ATOM 1384 C CA . THR A 1 200 ? 126.277 138.375 157.190 1.00 37.78 466 THR A CA 1
ATOM 1385 C C . THR A 1 200 ? 125.212 138.097 156.140 1.00 37.78 466 THR A C 1
ATOM 1386 O O . THR A 1 200 ? 125.009 138.936 155.259 1.00 37.78 466 THR A O 1
ATOM 1390 N N . ILE A 1 201 ? 124.541 136.952 156.206 1.00 34.26 467 ILE A N 1
ATOM 1391 C CA . ILE A 1 201 ? 123.453 136.620 155.299 1.00 34.26 467 ILE A CA 1
ATOM 1392 C C . ILE A 1 201 ? 122.097 136.799 155.965 1.00 34.26 467 ILE A C 1
ATOM 1393 O O . ILE A 1 201 ? 121.147 137.252 155.326 1.00 34.26 467 ILE A O 1
ATOM 1398 N N . PHE A 1 202 ? 121.987 136.445 157.247 1.00 33.89 468 PHE A N 1
ATOM 1399 C CA . PHE A 1 202 ? 120.745 136.713 157.965 1.00 33.89 468 PHE A CA 1
ATOM 1400 C C . PHE A 1 202 ? 120.447 138.207 157.999 1.00 33.89 468 PHE A C 1
ATOM 1401 O O . PHE A 1 202 ? 119.285 138.619 157.909 1.00 33.89 468 PHE A O 1
ATOM 1409 N N . THR A 1 203 ? 121.487 139.038 158.095 1.00 36.16 469 THR A N 1
ATOM 1410 C CA . THR A 1 203 ? 121.275 140.484 158.064 1.00 36.16 469 THR A CA 1
ATOM 1411 C C . THR A 1 203 ? 120.646 140.928 156.748 1.00 36.16 469 THR A C 1
ATOM 1412 O O . THR A 1 203 ? 119.651 141.665 156.731 1.00 36.16 469 THR A O 1
ATOM 1416 N N . GLN A 1 204 ? 121.216 140.484 155.630 1.00 37.06 470 GLN A N 1
ATOM 1417 C CA . GLN A 1 204 ? 120.725 140.871 154.315 1.00 37.06 470 GLN A CA 1
ATOM 1418 C C . GLN A 1 204 ? 119.356 140.280 154.006 1.00 37.06 470 GLN A C 1
ATOM 1419 O O . GLN A 1 204 ? 118.598 140.882 153.243 1.00 37.06 470 GLN A O 1
ATOM 1425 N N . MET A 1 205 ? 119.019 139.121 154.574 1.00 35.57 471 MET A N 1
ATOM 1426 C CA . MET A 1 205 ? 117.677 138.583 154.379 1.00 35.57 471 MET A CA 1
ATOM 1427 C C . MET A 1 205 ? 116.651 139.378 155.169 1.00 35.57 471 MET A C 1
ATOM 1428 O O . MET A 1 205 ? 115.541 139.627 154.684 1.00 35.57 471 MET A O 1
ATOM 1433 N N . GLU A 1 206 ? 116.995 139.782 156.392 1.00 40.18 472 GLU A N 1
ATOM 1434 C CA . GLU A 1 206 ? 116.083 140.621 157.157 1.00 40.18 472 GLU A CA 1
ATOM 1435 C C . GLU A 1 206 ? 115.860 141.956 156.471 1.00 40.18 472 GLU A C 1
ATOM 1436 O O . GLU A 1 206 ? 114.744 142.483 156.473 1.00 40.18 472 GLU A O 1
ATOM 1442 N N . LYS A 1 207 ? 116.913 142.527 155.887 1.00 40.93 473 LYS A N 1
ATOM 1443 C CA . LYS A 1 207 ? 116.767 143.796 155.182 1.00 40.93 473 LYS A CA 1
ATOM 1444 C C . LYS A 1 207 ? 115.798 143.711 154.010 1.00 40.93 473 LYS A C 1
ATOM 1445 O O . LYS A 1 207 ? 115.240 144.739 153.615 1.00 40.93 473 LYS A O 1
ATOM 1451 N N . PHE A 1 208 ? 115.576 142.521 153.457 1.00 41.00 474 PHE A N 1
ATOM 1452 C CA . PHE A 1 208 ? 114.685 142.300 152.324 1.00 41.00 474 PHE A CA 1
ATOM 1453 C C . PHE A 1 208 ? 113.275 141.925 152.747 1.00 41.00 474 PHE A C 1
ATOM 1454 O O . PHE A 1 208 ? 112.314 142.345 152.102 1.00 41.00 474 PHE A O 1
ATOM 1462 N N . VAL A 1 209 ? 113.124 141.138 153.814 1.00 44.08 475 VAL A N 1
ATOM 1463 C CA . VAL A 1 209 ? 111.785 140.751 154.257 1.00 44.08 475 VAL A CA 1
ATOM 1464 C C . VAL A 1 209 ? 110.996 141.962 154.740 1.00 44.08 475 VAL A C 1
ATOM 1465 O O . VAL A 1 209 ? 109.763 141.975 154.673 1.00 44.08 475 VAL A O 1
ATOM 1469 N N . GLN A 1 210 ? 111.681 143.014 155.188 1.00 50.79 476 GLN A N 1
ATOM 1470 C CA . GLN A 1 210 ? 110.987 144.232 155.596 1.00 50.79 476 GLN A CA 1
ATOM 1471 C C . GLN A 1 210 ? 110.270 144.881 154.420 1.00 50.79 476 GLN A C 1
ATOM 1472 O O . GLN A 1 210 ? 109.082 145.208 154.501 1.00 50.79 476 GLN A O 1
ATOM 1478 N N . ALA A 1 211 ? 110.986 145.077 153.311 1.00 49.15 477 ALA A N 1
ATOM 1479 C CA . ALA A 1 211 ? 110.483 145.924 152.236 1.00 49.15 477 ALA A CA 1
ATOM 1480 C C . ALA A 1 211 ? 109.603 145.166 151.250 1.00 49.15 477 ALA A C 1
ATOM 1481 O O . ALA A 1 211 ? 108.714 145.763 150.635 1.00 49.15 477 ALA A O 1
ATOM 1483 N N . HIS A 1 212 ? 109.824 143.865 151.072 1.00 49.64 478 HIS A N 1
ATOM 1484 C CA . HIS A 1 212 ? 109.159 143.125 150.008 1.00 49.64 478 HIS A CA 1
ATOM 1485 C C . HIS A 1 212 ? 108.322 141.949 150.506 1.00 49.64 478 HIS A C 1
ATOM 1486 O O . HIS A 1 212 ? 108.020 141.048 149.719 1.00 49.64 478 HIS A O 1
ATOM 1493 N N . ARG A 1 213 ? 107.937 141.932 151.780 1.00 51.83 479 ARG A N 1
ATOM 1494 C CA . ARG A 1 213 ? 107.022 140.909 152.281 1.00 51.83 479 ARG A CA 1
ATOM 1495 C C . ARG A 1 213 ? 106.108 141.511 153.337 1.00 51.83 479 ARG A C 1
ATOM 1496 O O . ARG A 1 213 ? 106.560 141.813 154.445 1.00 51.83 479 ARG A O 1
ATOM 1504 N N . PRO A 1 214 ? 104.836 141.706 153.046 1.00 58.30 480 PRO A N 1
ATOM 1505 C CA . PRO A 1 214 ? 103.929 142.231 154.069 1.00 58.30 480 PRO A CA 1
ATOM 1506 C C . PRO A 1 214 ? 103.344 141.155 154.970 1.00 58.30 480 PRO A C 1
ATOM 1507 O O . PRO A 1 214 ? 103.016 141.439 156.124 1.00 58.30 480 PRO A O 1
ATOM 1511 N N . GLU A 1 215 ? 103.208 139.922 154.474 1.00 62.53 481 GLU A N 1
ATOM 1512 C CA . GLU A 1 215 ? 102.553 138.886 155.268 1.00 62.53 481 GLU A CA 1
ATOM 1513 C C . GLU A 1 215 ? 103.477 138.351 156.352 1.00 62.53 481 GLU A C 1
ATOM 1514 O O . GLU A 1 215 ? 103.047 138.121 157.487 1.00 62.53 481 GLU A O 1
ATOM 1520 N N . ILE A 1 216 ? 104.751 138.140 156.016 1.00 57.54 482 ILE A N 1
ATOM 1521 C CA . ILE A 1 216 ? 105.685 137.555 156.969 1.00 57.54 482 ILE A CA 1
ATOM 1522 C C . ILE A 1 216 ? 106.081 138.560 158.037 1.00 57.54 482 ILE A C 1
ATOM 1523 O O . ILE A 1 216 ? 106.165 138.215 159.218 1.00 57.54 482 ILE A O 1
ATOM 1528 N N . TRP A 1 217 ? 106.313 139.814 157.658 1.00 58.92 483 TRP A N 1
ATOM 1529 C CA . TRP A 1 217 ? 106.827 140.816 158.578 1.00 58.92 483 TRP A CA 1
ATOM 1530 C C . TRP A 1 217 ? 105.735 141.397 159.470 1.00 58.92 483 TRP A C 1
ATOM 1531 O O . TRP A 1 217 ? 105.925 142.464 160.064 1.00 58.92 483 TRP A O 1
ATOM 1542 N N . SER A 1 218 ? 104.592 140.721 159.567 1.00 62.55 484 SER A N 1
ATOM 1543 C CA . SER A 1 218 ? 103.556 141.045 160.537 1.00 62.55 484 SER A CA 1
ATOM 1544 C C . SER A 1 218 ? 103.570 140.085 161.717 1.00 62.55 484 SER A C 1
ATOM 1545 O O . SER A 1 218 ? 102.761 140.233 162.638 1.00 62.55 484 SER A O 1
ATOM 1548 N N . THR A 1 219 ? 104.463 139.104 161.705 1.00 61.64 485 THR A N 1
ATOM 1549 C CA . THR A 1 219 ? 104.592 138.184 162.826 1.00 61.64 485 THR A CA 1
ATOM 1550 C C . THR A 1 219 ? 106.031 137.983 163.272 1.00 61.64 485 THR A C 1
ATOM 1551 O O . THR A 1 219 ? 106.251 137.255 164.243 1.00 61.64 485 THR A O 1
ATOM 1555 N N . LEU A 1 220 ? 107.014 138.586 162.607 1.00 55.55 486 LEU A N 1
ATOM 1556 C CA . LEU A 1 220 ? 108.399 138.563 163.054 1.00 55.55 486 LEU A CA 1
ATOM 1557 C C . LEU A 1 220 ? 108.811 139.847 163.748 1.00 55.55 486 LEU A C 1
ATOM 1558 O O . LEU A 1 220 ? 109.459 139.798 164.795 1.00 55.55 486 LEU A O 1
ATOM 1563 N N . SER A 1 221 ? 108.454 140.996 163.189 1.00 64.25 487 SER A N 1
ATOM 1564 C CA . SER A 1 221 ? 108.837 142.273 163.767 1.00 64.25 487 SER A CA 1
ATOM 1565 C C . SER A 1 221 ? 108.147 142.557 165.086 1.00 64.25 487 SER A C 1
ATOM 1566 O O . SER A 1 221 ? 108.620 143.412 165.840 1.00 64.25 487 SER A O 1
ATOM 1569 N N . LYS A 1 222 ? 107.038 141.882 165.374 1.00 69.77 488 LYS A N 1
ATOM 1570 C CA . LYS A 1 222 ? 106.336 142.115 166.624 1.00 69.77 488 LYS A CA 1
ATOM 1571 C C . LYS A 1 222 ? 107.228 141.755 167.801 1.00 69.77 488 LYS A C 1
ATOM 1572 O O . LYS A 1 222 ? 107.636 142.634 168.565 1.00 69.77 488 LYS A O 1
ATOM 1578 N N . ALA A 1 223 ? 107.554 140.473 167.947 1.00 67.21 489 ALA A N 1
ATOM 1579 C CA . ALA A 1 223 ? 108.378 140.050 169.069 1.00 67.21 489 ALA A CA 1
ATOM 1580 C C . ALA A 1 223 ? 109.063 138.718 168.792 1.00 67.21 489 ALA A C 1
ATOM 1581 O O . ALA A 1 223 ? 108.414 137.668 168.832 1.00 67.21 489 ALA A O 1
ATOM 1583 N N . SER A 1 224 ? 110.362 138.744 168.498 1.00 62.27 490 SER A N 1
ATOM 1584 C CA . SER A 1 224 ? 111.144 137.525 168.342 1.00 62.27 490 SER A CA 1
ATOM 1585 C C . SER A 1 224 ? 112.619 137.880 168.231 1.00 62.27 490 SER A C 1
ATOM 1586 O O . SER A 1 224 ? 112.980 138.921 167.676 1.00 62.27 490 SER A O 1
ATOM 1589 N N . GLN A 1 225 ? 113.467 137.013 168.768 1.00 53.55 491 GLN A N 1
ATOM 1590 C CA . GLN A 1 225 ? 114.903 137.092 168.512 1.00 53.55 491 GLN A CA 1
ATOM 1591 C C . GLN A 1 225 ? 115.489 135.761 168.072 1.00 53.55 491 GLN A C 1
ATOM 1592 O O . GLN A 1 225 ? 116.432 135.743 167.281 1.00 53.55 491 GLN A O 1
ATOM 1598 N N . GLU A 1 226 ? 114.962 134.649 168.574 1.00 48.17 492 GLU A N 1
ATOM 1599 C CA . GLU A 1 226 ? 115.339 133.313 168.139 1.00 48.17 492 GLU A CA 1
ATOM 1600 C C . GLU A 1 226 ? 114.419 132.773 167.057 1.00 48.17 492 GLU A C 1
ATOM 1601 O O . GLU A 1 226 ? 114.895 132.167 166.093 1.00 48.17 492 GLU A O 1
ATOM 1607 N N . ALA A 1 227 ? 113.106 132.978 167.192 1.00 46.00 493 ALA A N 1
ATOM 1608 C CA . ALA A 1 227 ? 112.196 132.659 166.097 1.00 46.00 493 ALA A CA 1
ATOM 1609 C C . ALA A 1 227 ? 112.461 133.544 164.892 1.00 46.00 493 ALA A C 1
ATOM 1610 O O . ALA A 1 227 ? 112.323 133.103 163.744 1.00 46.00 493 ALA A O 1
ATOM 1612 N N . GLN A 1 228 ? 112.859 134.789 165.139 1.00 44.81 494 GLN A N 1
ATOM 1613 C CA . GLN A 1 228 ? 113.242 135.685 164.060 1.00 44.81 494 GLN A CA 1
ATOM 1614 C C . GLN A 1 228 ? 114.427 135.135 163.281 1.00 44.81 494 GLN A C 1
ATOM 1615 O O . GLN A 1 228 ? 114.556 135.386 162.080 1.00 44.81 494 GLN A O 1
ATOM 1621 N N . ALA A 1 229 ? 115.304 134.387 163.944 1.00 41.59 495 ALA A N 1
ATOM 1622 C CA . ALA A 1 229 ? 116.486 133.833 163.300 1.00 41.59 495 ALA A CA 1
ATOM 1623 C C . ALA A 1 229 ? 116.291 132.409 162.815 1.00 41.59 495 ALA A C 1
ATOM 1624 O O . ALA A 1 229 ? 117.143 131.904 162.083 1.00 41.59 495 ALA A O 1
ATOM 1626 N N . SER A 1 230 ? 115.215 131.743 163.224 1.00 40.76 496 SER A N 1
ATOM 1627 C CA . SER A 1 230 ? 114.868 130.438 162.675 1.00 40.76 496 SER A CA 1
ATOM 1628 C C . SER A 1 230 ? 114.016 130.551 161.423 1.00 40.76 496 SER A C 1
ATOM 1629 O O . SER A 1 230 ? 114.117 129.699 160.527 1.00 40.76 496 SER A O 1
ATOM 1632 N N . LYS A 1 231 ? 113.176 131.586 161.344 1.00 39.04 497 LYS A N 1
ATOM 1633 C CA . LYS A 1 231 ? 112.392 131.800 160.136 1.00 39.04 497 LYS A CA 1
ATOM 1634 C C . LYS A 1 231 ? 113.285 132.043 158.928 1.00 39.04 497 LYS A C 1
ATOM 1635 O O . LYS A 1 231 ? 112.985 131.560 157.832 1.00 39.04 497 LYS A O 1
ATOM 1641 N N . TYR A 1 232 ? 114.392 132.766 159.103 1.00 36.91 498 TYR A N 1
ATOM 1642 C CA . TYR A 1 232 ? 115.290 133.007 157.980 1.00 36.91 498 TYR A CA 1
ATOM 1643 C C . TYR A 1 232 ? 115.917 131.711 157.489 1.00 36.91 498 TYR A C 1
ATOM 1644 O O . TYR A 1 232 ? 116.067 131.505 156.282 1.00 36.91 498 TYR A O 1
ATOM 1653 N N . ALA A 1 233 ? 116.293 130.824 158.407 1.00 35.85 499 ALA A N 1
ATOM 1654 C CA . ALA A 1 233 ? 116.875 129.553 158.000 1.00 35.85 499 ALA A CA 1
ATOM 1655 C C . ALA A 1 233 ? 115.851 128.688 157.281 1.00 35.85 499 ALA A C 1
ATOM 1656 O O . ALA A 1 233 ? 116.179 128.011 156.299 1.00 35.85 499 ALA A O 1
ATOM 1658 N N . GLU A 1 234 ? 114.600 128.709 157.745 1.00 37.69 500 GLU A N 1
ATOM 1659 C CA . GLU A 1 234 ? 113.556 127.951 157.058 1.00 37.69 500 GLU A CA 1
ATOM 1660 C C . GLU A 1 234 ? 113.300 128.499 155.659 1.00 37.69 500 GLU A C 1
ATOM 1661 O O . GLU A 1 234 ? 113.092 127.731 154.712 1.00 37.69 500 GLU A O 1
ATOM 1667 N N . ILE A 1 235 ? 113.303 129.825 155.510 1.00 36.01 501 ILE A N 1
ATOM 1668 C CA . ILE A 1 235 ? 113.114 130.432 154.193 1.00 36.01 501 ILE A CA 1
ATOM 1669 C C . ILE A 1 235 ? 114.278 130.088 153.276 1.00 36.01 501 ILE A C 1
ATOM 1670 O O . ILE A 1 235 ? 114.089 129.812 152.087 1.00 36.01 501 ILE A O 1
ATOM 1675 N N . GLY A 1 236 ? 115.498 130.095 153.809 1.00 33.98 502 GLY A N 1
ATOM 1676 C CA . GLY A 1 236 ? 116.654 129.773 152.996 1.00 33.98 502 GLY A CA 1
ATOM 1677 C C . GLY A 1 236 ? 116.713 128.322 152.570 1.00 33.98 502 GLY A C 1
ATOM 1678 O O . GLY A 1 236 ? 117.222 128.014 151.493 1.00 33.98 502 GLY A O 1
ATOM 1679 N N . LEU A 1 237 ? 116.207 127.411 153.399 1.00 36.21 503 LEU A N 1
ATOM 1680 C CA . LEU A 1 237 ? 116.226 126.005 153.009 1.00 36.21 503 LEU A CA 1
ATOM 1681 C C . LEU A 1 237 ? 115.065 125.622 152.102 1.00 36.21 503 LEU A C 1
ATOM 1682 O O . LEU A 1 237 ? 115.268 124.892 151.128 1.00 36.21 503 LEU A O 1
ATOM 1687 N N . ALA A 1 238 ? 113.850 126.085 152.394 1.00 38.49 504 ALA A N 1
ATOM 1688 C CA . ALA A 1 238 ? 112.674 125.603 151.675 1.00 38.49 504 ALA A CA 1
ATOM 1689 C C . ALA A 1 238 ? 112.372 126.418 150.420 1.00 38.49 504 ALA A C 1
ATOM 1690 O O . ALA A 1 238 ? 112.057 125.855 149.368 1.00 38.49 504 ALA A O 1
ATOM 1692 N N . ASP A 1 239 ? 112.455 127.744 150.515 1.00 39.42 505 ASP A N 1
ATOM 1693 C CA . ASP A 1 239 ? 112.050 128.591 149.401 1.00 39.42 505 ASP A CA 1
ATOM 1694 C C . ASP A 1 239 ? 113.170 128.828 148.398 1.00 39.42 505 ASP A C 1
ATOM 1695 O O . ASP A 1 239 ? 112.928 128.779 147.190 1.00 39.42 505 ASP A O 1
ATOM 1700 N N . ASN A 1 240 ? 114.389 129.093 148.865 1.00 32.52 506 ASN A N 1
ATOM 1701 C CA . ASN A 1 240 ? 115.454 129.557 147.992 1.00 32.52 506 ASN A CA 1
ATOM 1702 C C . ASN A 1 240 ? 116.438 128.480 147.572 1.00 32.52 506 ASN A C 1
ATOM 1703 O O . ASN A 1 240 ? 117.243 128.732 146.674 1.00 32.52 506 ASN A O 1
ATOM 1708 N N . HIS A 1 241 ? 116.401 127.305 148.194 1.00 31.48 507 HIS A N 1
ATOM 1709 C CA . HIS A 1 241 ? 117.290 126.184 147.902 1.00 31.48 507 HIS A CA 1
ATOM 1710 C C . HIS A 1 241 ? 118.737 126.451 148.285 1.00 31.48 507 HIS A C 1
ATOM 1711 O O . HIS A 1 241 ? 119.647 125.976 147.612 1.00 31.48 507 HIS A O 1
ATOM 1718 N N . TRP A 1 242 ? 118.976 127.207 149.350 1.00 29.91 508 TRP A N 1
ATOM 1719 C CA . TRP A 1 242 ? 120.305 127.304 149.928 1.00 29.91 508 TRP A CA 1
ATOM 1720 C C . TRP A 1 242 ? 120.474 126.208 150.972 1.00 29.91 508 TRP A C 1
ATOM 1721 O O . TRP A 1 242 ? 119.628 125.328 151.120 1.00 29.91 508 TRP A O 1
ATOM 1732 N N . SER A 1 243 ? 121.581 126.246 151.706 1.00 31.76 509 SER A N 1
ATOM 1733 C CA . SER A 1 243 ? 121.837 125.282 152.772 1.00 31.76 509 SER A CA 1
ATOM 1734 C C . SER A 1 243 ? 122.530 126.004 153.918 1.00 31.76 509 SER A C 1
ATOM 1735 O O . SER A 1 243 ? 123.735 126.259 153.855 1.00 31.76 509 SER A O 1
ATOM 1738 N N . LEU A 1 244 ? 121.774 126.315 154.960 1.00 32.56 510 LEU A N 1
ATOM 1739 C CA . LEU A 1 244 ? 122.221 127.096 156.100 1.00 32.56 510 LEU A CA 1
ATOM 1740 C C . LEU A 1 244 ? 122.077 126.272 157.369 1.00 32.56 510 LEU A C 1
ATOM 1741 O O . LEU A 1 244 ? 121.318 125.298 157.400 1.00 32.56 510 LEU A O 1
ATOM 1746 N N . PRO A 1 245 ? 122.802 126.623 158.429 1.00 32.06 511 PRO A N 1
ATOM 1747 C CA . PRO A 1 245 ? 122.645 125.903 159.696 1.00 32.06 511 PRO A CA 1
ATOM 1748 C C . PRO A 1 245 ? 121.323 126.223 160.368 1.00 32.06 511 PRO A C 1
ATOM 1749 O O . PRO A 1 245 ? 120.760 127.305 160.203 1.00 32.06 511 PRO A O 1
ATOM 1753 N N . LEU A 1 246 ? 120.836 125.264 161.147 1.00 34.14 512 LEU A N 1
ATOM 1754 C CA . LEU A 1 246 ? 119.519 125.348 161.759 1.00 34.14 512 LEU A CA 1
ATOM 1755 C C . LEU A 1 246 ? 119.537 125.428 163.273 1.00 34.14 512 LEU A C 1
ATOM 1756 O O . LEU A 1 246 ? 118.607 125.987 163.852 1.00 34.14 512 LEU A O 1
ATOM 1761 N N . ALA A 1 247 ? 120.550 124.875 163.930 1.00 35.48 513 ALA A N 1
ATOM 1762 C CA . ALA A 1 247 ? 120.642 124.909 165.378 1.00 35.48 513 ALA A CA 1
ATOM 1763 C C . ALA A 1 247 ? 122.082 125.181 165.770 1.00 35.48 513 ALA A C 1
ATOM 1764 O O . ALA A 1 247 ? 122.937 125.458 164.929 1.00 35.48 513 ALA A O 1
ATOM 1766 N N . ARG A 1 248 ? 122.340 125.106 167.069 1.00 42.28 514 ARG A N 1
ATOM 1767 C CA . ARG A 1 248 ? 123.629 125.454 167.653 1.00 42.28 514 ARG A CA 1
ATOM 1768 C C . ARG A 1 248 ? 124.113 124.357 168.592 1.00 42.28 514 ARG A C 1
ATOM 1769 O O . ARG A 1 248 ? 124.485 124.620 169.733 1.00 42.28 514 ARG A O 1
ATOM 1777 N N . VAL A 1 249 ? 124.093 123.109 168.123 1.00 42.20 515 VAL A N 1
ATOM 1778 C CA . VAL A 1 249 ? 124.311 121.965 168.999 1.00 42.20 515 VAL A CA 1
ATOM 1779 C C . VAL A 1 249 ? 125.692 122.026 169.638 1.00 42.20 515 VAL A C 1
ATOM 1780 O O . VAL A 1 249 ? 126.652 122.524 169.046 1.00 42.20 515 VAL A O 1
ATOM 1784 N N . LEU A 1 250 ? 125.786 121.522 170.868 1.00 48.01 516 LEU A N 1
ATOM 1785 C CA . LEU A 1 250 ? 127.013 121.524 171.658 1.00 48.01 516 LEU A CA 1
ATOM 1786 C C . LEU A 1 250 ? 127.274 120.113 172.164 1.00 48.01 516 LEU A C 1
ATOM 1787 O O . LEU A 1 250 ? 126.546 119.621 173.030 1.00 48.01 516 LEU A O 1
ATOM 1792 N N . VAL A 1 251 ? 128.319 119.477 171.643 1.00 52.37 517 VAL A N 1
ATOM 1793 C CA . VAL A 1 251 ? 128.566 118.052 171.842 1.00 52.37 517 VAL A CA 1
ATOM 1794 C C . VAL A 1 251 ? 129.403 117.848 173.093 1.00 52.37 517 VAL A C 1
ATOM 1795 O O . VAL A 1 251 ? 130.357 118.587 173.343 1.00 52.37 517 VAL A O 1
ATOM 1799 N N . LYS A 1 252 ? 129.055 116.838 173.883 1.00 59.74 518 LYS A N 1
ATOM 1800 C CA . LYS A 1 252 ? 129.746 116.541 175.131 1.00 59.74 518 LYS A CA 1
ATOM 1801 C C . LYS A 1 252 ? 130.504 115.231 174.979 1.00 59.74 518 LYS A C 1
ATOM 1802 O O . LYS A 1 252 ? 129.895 114.178 174.776 1.00 59.74 518 LYS A O 1
ATOM 1808 N N . ASP A 1 253 ? 131.826 115.298 175.088 1.00 65.80 519 ASP A N 1
ATOM 1809 C CA . ASP A 1 253 ? 132.683 114.148 174.846 1.00 65.80 519 ASP A CA 1
ATOM 1810 C C . ASP A 1 253 ? 132.661 113.195 176.040 1.00 65.80 519 ASP A C 1
ATOM 1811 O O . ASP A 1 253 ? 132.087 113.482 177.094 1.00 65.80 519 ASP A O 1
ATOM 1816 N N . LYS A 1 254 ? 133.307 112.039 175.871 1.00 68.86 520 LYS A N 1
ATOM 1817 C CA . LYS A 1 254 ? 133.340 111.028 176.921 1.00 68.86 520 LYS A CA 1
ATOM 1818 C C . LYS A 1 254 ? 134.162 111.459 178.125 1.00 68.86 520 LYS A C 1
ATOM 1819 O O . LYS A 1 254 ? 134.019 110.867 179.200 1.00 68.86 520 LYS A O 1
ATOM 1825 N N . ASN A 1 255 ? 135.024 112.465 177.969 1.00 69.74 521 ASN A N 1
ATOM 1826 C CA . ASN A 1 255 ? 135.908 112.924 179.032 1.00 69.74 521 ASN A CA 1
ATOM 1827 C C . ASN A 1 255 ? 135.541 114.319 179.519 1.00 69.74 521 ASN A C 1
ATOM 1828 O O . ASN A 1 255 ? 136.366 114.989 180.147 1.00 69.74 521 ASN A O 1
ATOM 1833 N N . ASP A 1 256 ? 134.317 114.766 179.228 1.00 69.91 522 ASP A N 1
ATOM 1834 C CA . ASP A 1 256 ? 133.785 116.050 179.690 1.00 69.91 522 ASP A CA 1
ATOM 1835 C C . ASP A 1 256 ? 134.564 117.228 179.102 1.00 69.91 522 ASP A C 1
ATOM 1836 O O . ASP A 1 256 ? 135.018 118.117 179.822 1.00 69.91 522 ASP A O 1
ATOM 1841 N N . VAL A 1 257 ? 134.716 117.228 177.781 1.00 62.01 523 VAL A N 1
ATOM 1842 C CA . VAL A 1 257 ? 135.248 118.372 177.049 1.00 62.01 523 VAL A CA 1
ATOM 1843 C C . VAL A 1 257 ? 134.265 118.711 175.936 1.00 62.01 523 VAL A C 1
ATOM 1844 O O . VAL A 1 257 ? 134.105 117.945 174.980 1.00 62.01 523 VAL A O 1
ATOM 1848 N N . LYS A 1 258 ? 133.581 119.838 176.075 1.00 53.86 524 LYS A N 1
ATOM 1849 C CA . LYS A 1 258 ? 132.510 120.185 175.156 1.00 53.86 524 LYS A CA 1
ATOM 1850 C C . LYS A 1 258 ? 133.057 120.828 173.891 1.00 53.86 524 LYS A C 1
ATOM 1851 O O . LYS A 1 258 ? 133.908 121.718 173.943 1.00 53.86 524 LYS A O 1
ATOM 1857 N N . HIS A 1 259 ? 132.558 120.369 172.751 1.00 50.41 525 HIS A N 1
ATOM 1858 C CA . HIS A 1 259 ? 132.901 120.921 171.453 1.00 50.41 525 HIS A CA 1
ATOM 1859 C C . HIS A 1 259 ? 131.689 121.621 170.863 1.00 50.41 525 HIS A C 1
ATOM 1860 O O . HIS A 1 259 ? 130.543 121.287 171.165 1.00 50.41 525 HIS A O 1
ATOM 1867 N N . TRP A 1 260 ? 131.954 122.600 170.012 1.00 43.95 526 TRP A N 1
ATOM 1868 C CA . TRP A 1 260 ? 130.905 123.344 169.337 1.00 43.95 526 TRP A CA 1
ATOM 1869 C C . TRP A 1 260 ? 130.640 122.731 167.971 1.00 43.95 526 TRP A C 1
ATOM 1870 O O . TRP A 1 260 ? 131.539 122.179 167.338 1.00 43.95 526 TRP A O 1
ATOM 1881 N N . ALA A 1 261 ? 129.398 122.838 167.517 1.00 37.12 527 ALA A N 1
ATOM 1882 C CA . ALA A 1 261 ? 128.986 122.207 166.274 1.00 37.12 527 ALA A CA 1
ATOM 1883 C C . ALA A 1 261 ? 127.780 122.953 165.728 1.00 37.12 527 ALA A C 1
ATOM 1884 O O . ALA A 1 261 ? 127.207 123.814 166.396 1.00 37.12 527 ALA A O 1
ATOM 1886 N N . LEU A 1 262 ? 127.394 122.611 164.501 1.00 34.99 528 LEU A N 1
ATOM 1887 C CA . LEU A 1 262 ? 126.219 123.177 163.857 1.00 34.99 528 LEU A CA 1
ATOM 1888 C C . LEU A 1 262 ? 125.393 122.046 163.269 1.00 34.99 528 LEU A C 1
ATOM 1889 O O . LEU A 1 262 ? 125.925 120.993 162.924 1.00 34.99 528 LEU A O 1
ATOM 1894 N N . LEU A 1 263 ? 124.088 122.268 163.157 1.00 35.56 529 LEU A N 1
ATOM 1895 C CA . LEU A 1 263 ? 123.173 121.242 162.658 1.00 35.56 529 LEU A CA 1
ATOM 1896 C C . LEU A 1 263 ? 122.796 121.535 161.206 1.00 35.56 529 LEU A C 1
ATOM 1897 O O . LEU A 1 263 ? 121.799 122.180 160.900 1.00 35.56 529 LEU A O 1
ATOM 1902 N N . ILE A 1 264 ? 123.638 121.040 160.302 1.00 38.57 530 ILE A N 1
ATOM 1903 C CA . ILE A 1 264 ? 123.387 121.199 158.880 1.00 38.57 530 ILE A CA 1
ATOM 1904 C C . ILE A 1 264 ? 122.418 120.124 158.384 1.00 38.57 530 ILE A C 1
ATOM 1905 O O . ILE A 1 264 ? 122.074 119.179 159.098 1.00 38.57 530 ILE A O 1
ATOM 1910 N N . GLU A 1 265 ? 121.953 120.294 157.149 1.00 45.14 531 GLU A N 1
ATOM 1911 C CA . GLU A 1 265 ? 121.158 119.278 156.474 1.00 45.14 531 GLU A CA 1
ATOM 1912 C C . GLU A 1 265 ? 122.075 118.260 155.793 1.00 45.14 531 GLU A C 1
ATOM 1913 O O . GLU A 1 265 ? 123.249 118.523 155.529 1.00 45.14 531 GLU A O 1
ATOM 1919 N N . LEU A 1 266 ? 121.527 117.082 155.501 1.00 44.11 532 LEU A N 1
ATOM 1920 C CA . LEU A 1 266 ? 122.284 115.974 154.929 1.00 44.11 532 LEU A CA 1
ATOM 1921 C C . LEU A 1 266 ? 121.781 115.670 153.525 1.00 44.11 532 LEU A C 1
ATOM 1922 O O . LEU A 1 266 ? 120.605 115.344 153.340 1.00 44.11 532 LEU A O 1
ATOM 1927 N N . PHE A 1 267 ? 122.676 115.755 152.549 1.00 38.42 533 PHE A N 1
ATOM 1928 C CA . PHE A 1 267 ? 122.404 115.444 151.156 1.00 38.42 533 PHE A CA 1
ATOM 1929 C C . PHE A 1 267 ? 123.154 114.177 150.763 1.00 38.42 533 PHE A C 1
ATOM 1930 O O . PHE A 1 267 ? 123.834 113.552 151.578 1.00 38.42 533 PHE A O 1
ATOM 1938 N N . ASP A 1 268 ? 123.035 113.802 149.489 1.00 40.15 534 ASP A N 1
ATOM 1939 C CA . ASP A 1 268 ? 123.983 112.852 148.920 1.00 40.15 534 ASP A CA 1
ATOM 1940 C C . ASP A 1 268 ? 125.252 113.560 148.463 1.00 40.15 534 ASP A C 1
ATOM 1941 O O . ASP A 1 268 ? 126.352 113.036 148.651 1.00 40.15 534 ASP A O 1
ATOM 1946 N N . GLY A 1 269 ? 125.115 114.731 147.859 1.00 38.57 535 GLY A N 1
ATOM 1947 C CA . GLY A 1 269 ? 126.128 115.775 147.879 1.00 38.57 535 GLY A CA 1
ATOM 1948 C C . GLY A 1 269 ? 127.189 115.628 146.812 1.00 38.57 535 GLY A C 1
ATOM 1949 O O . GLY A 1 269 ? 127.375 114.573 146.212 1.00 38.57 535 GLY A O 1
ATOM 1950 N N . ASP A 1 270 ? 127.900 116.734 146.575 1.00 39.99 536 ASP A N 1
ATOM 1951 C CA . ASP A 1 270 ? 129.146 116.718 145.822 1.00 39.99 536 ASP A CA 1
ATOM 1952 C C . ASP A 1 270 ? 128.958 116.201 144.403 1.00 39.99 536 ASP A C 1
ATOM 1953 O O . ASP A 1 270 ? 129.311 115.056 144.110 1.00 39.99 536 ASP A O 1
ATOM 1958 N N . LEU A 1 271 ? 128.352 117.006 143.530 1.00 33.42 537 LEU A N 1
ATOM 1959 C CA . LEU A 1 271 ? 128.123 116.624 142.139 1.00 33.42 537 LEU A CA 1
ATOM 1960 C C . LEU A 1 271 ? 129.405 116.309 141.370 1.00 33.42 537 LEU A C 1
ATOM 1961 O O . LEU A 1 271 ? 129.347 115.976 140.186 1.00 33.42 537 LEU A O 1
ATOM 1966 N N . GLN A 1 272 ? 130.550 116.411 142.007 1.00 37.10 538 GLN A N 1
ATOM 1967 C CA . GLN A 1 272 ? 131.837 116.075 141.402 1.00 37.10 538 GLN A CA 1
ATOM 1968 C C . GLN A 1 272 ? 132.126 114.585 141.564 1.00 37.10 538 GLN A C 1
ATOM 1969 O O . GLN A 1 272 ? 132.143 114.087 142.694 1.00 37.10 538 GLN A O 1
ATOM 1975 N N . PRO A 1 273 ? 132.355 113.848 140.480 1.00 41.12 539 PRO A N 1
ATOM 1976 C CA . PRO A 1 273 ? 132.613 112.409 140.592 1.00 41.12 539 PRO A CA 1
ATOM 1977 C C . PRO A 1 273 ? 134.080 112.106 140.874 1.00 41.12 539 PRO A C 1
ATOM 1978 O O . PRO A 1 273 ? 134.950 112.973 140.819 1.00 41.12 539 PRO A O 1
ATOM 1982 N N . LYS A 1 274 ? 134.342 110.837 141.174 1.00 47.19 540 LYS A N 1
ATOM 1983 C CA . LYS A 1 274 ? 135.676 110.365 141.521 1.00 47.19 540 LYS A CA 1
ATOM 1984 C C . LYS A 1 274 ? 136.373 109.812 140.288 1.00 47.19 540 LYS A C 1
ATOM 1985 O O . LYS A 1 274 ? 135.730 109.237 139.408 1.00 47.19 540 LYS A O 1
ATOM 1991 N N . THR A 1 275 ? 137.689 109.976 140.232 1.00 50.15 541 THR A N 1
ATOM 1992 C CA . THR A 1 275 ? 138.462 109.525 139.086 1.00 50.15 541 THR A CA 1
ATOM 1993 C C . THR A 1 275 ? 139.051 108.145 139.335 1.00 50.15 541 THR A C 1
ATOM 1994 O O . THR A 1 275 ? 139.036 107.633 140.455 1.00 50.15 541 THR A O 1
ATOM 1998 N N . ASP A 1 276 ? 139.567 107.543 138.268 1.00 54.02 542 ASP A N 1
ATOM 1999 C CA . ASP A 1 276 ? 140.211 106.242 138.358 1.00 54.02 542 ASP A CA 1
ATOM 2000 C C . ASP A 1 276 ? 141.713 106.399 138.520 1.00 54.02 542 ASP A C 1
ATOM 2001 O O . ASP A 1 276 ? 142.322 107.340 138.006 1.00 54.02 542 ASP A O 1
ATOM 2006 N N . LYS A 1 277 ? 142.311 105.449 139.235 1.00 59.99 543 LYS A N 1
ATOM 2007 C CA . LYS A 1 277 ? 143.734 105.490 139.541 1.00 59.99 543 LYS A CA 1
ATOM 2008 C C . LYS A 1 277 ? 144.513 104.297 139.008 1.00 59.99 543 LYS A C 1
ATOM 2009 O O . LYS A 1 277 ? 145.743 104.358 138.957 1.00 59.99 543 LYS A O 1
ATOM 2015 N N . THR A 1 278 ? 143.836 103.218 138.608 1.00 60.72 544 THR A N 1
ATOM 2016 C CA . THR A 1 278 ? 144.543 102.049 138.098 1.00 60.72 544 THR A CA 1
ATOM 2017 C C . THR A 1 278 ? 144.989 102.215 136.650 1.00 60.72 544 THR A C 1
ATOM 2018 O O . THR A 1 278 ? 145.895 101.500 136.210 1.00 60.72 544 THR A O 1
ATOM 2022 N N . GLY A 1 279 ? 144.374 103.126 135.899 1.00 57.09 545 GLY A N 1
ATOM 2023 C CA . GLY A 1 279 ? 144.783 103.399 134.540 1.00 57.09 545 GLY A CA 1
ATOM 2024 C C . GLY A 1 279 ? 144.124 102.559 133.469 1.00 57.09 545 GLY A C 1
ATOM 2025 O O . GLY A 1 279 ? 144.507 102.672 132.302 1.00 57.09 545 GLY A O 1
ATOM 2026 N N . TYR A 1 280 ? 143.147 101.726 133.816 1.00 54.49 546 TYR A N 1
ATOM 2027 C CA . TYR A 1 280 ? 142.532 100.855 132.825 1.00 54.49 546 TYR A CA 1
ATOM 2028 C C . TYR A 1 280 ? 141.232 101.410 132.261 1.00 54.49 546 TYR A C 1
ATOM 2029 O O . TYR A 1 280 ? 140.741 100.885 131.257 1.00 54.49 546 TYR A O 1
ATOM 2038 N N . SER A 1 281 ? 140.658 102.441 132.876 1.00 51.94 547 SER A N 1
ATOM 2039 C CA . SER A 1 281 ? 139.418 103.036 132.392 1.00 51.94 547 SER A CA 1
ATOM 2040 C C . SER A 1 281 ? 139.733 104.135 131.387 1.00 51.94 547 SER A C 1
ATOM 2041 O O . SER A 1 281 ? 140.535 105.031 131.670 1.00 51.94 547 SER A O 1
ATOM 2044 N N . LEU A 1 282 ? 139.098 104.066 130.214 1.00 44.32 548 LEU A N 1
ATOM 2045 C CA . LEU A 1 282 ? 139.395 105.017 129.153 1.00 44.32 548 LEU A CA 1
ATOM 2046 C C . LEU A 1 282 ? 138.647 106.332 129.313 1.00 44.32 548 LEU A C 1
ATOM 2047 O O . LEU A 1 282 ? 139.055 107.333 128.717 1.00 44.32 548 LEU A O 1
ATOM 2052 N N . ASP A 1 283 ? 137.564 106.353 130.082 1.00 42.65 549 ASP A N 1
ATOM 2053 C CA . ASP A 1 283 ? 137.085 107.568 130.722 1.00 42.65 549 ASP A CA 1
ATOM 2054 C C . ASP A 1 283 ? 137.380 107.452 132.208 1.00 42.65 549 ASP A C 1
ATOM 2055 O O . ASP A 1 283 ? 137.108 106.418 132.822 1.00 42.65 549 ASP A O 1
ATOM 2060 N N . GLY A 1 284 ? 137.929 108.508 132.786 1.00 45.91 550 GLY A N 1
ATOM 2061 C CA . GLY A 1 284 ? 138.526 108.424 134.105 1.00 45.91 550 GLY A CA 1
ATOM 2062 C C . GLY A 1 284 ? 137.634 107.974 135.243 1.00 45.91 550 GLY A C 1
ATOM 2063 O O . GLY A 1 284 ? 138.075 107.961 136.391 1.00 45.91 550 GLY A O 1
ATOM 2064 N N . TRP A 1 285 ? 136.388 107.612 134.955 1.00 42.43 551 TRP A N 1
ATOM 2065 C CA . TRP A 1 285 ? 135.448 107.240 136.004 1.00 42.43 551 TRP A CA 1
ATOM 2066 C C . TRP A 1 285 ? 135.964 106.064 136.817 1.00 42.43 551 TRP A C 1
ATOM 2067 O O . TRP A 1 285 ? 136.265 105.001 136.273 1.00 42.43 551 TRP A O 1
ATOM 2078 N N . ASN A 1 286 ? 136.057 106.261 138.128 1.00 49.28 552 ASN A N 1
ATOM 2079 C CA . ASN A 1 286 ? 136.350 105.162 139.035 1.00 49.28 552 ASN A CA 1
ATOM 2080 C C . ASN A 1 286 ? 135.222 104.144 138.983 1.00 49.28 552 ASN A C 1
ATOM 2081 O O . ASN A 1 286 ? 134.067 104.465 139.267 1.00 49.28 552 ASN A O 1
ATOM 2086 N N . ALA A 1 287 ? 135.559 102.914 138.614 1.00 55.27 553 ALA A N 1
ATOM 2087 C CA . ALA A 1 287 ? 134.547 101.895 138.386 1.00 55.27 553 ALA A CA 1
ATOM 2088 C C . ALA A 1 287 ? 133.961 101.329 139.668 1.00 55.27 553 ALA A C 1
ATOM 2089 O O . ALA A 1 287 ? 132.983 100.579 139.600 1.00 55.27 553 ALA A O 1
ATOM 2091 N N . LYS A 1 288 ? 134.524 101.663 140.827 1.00 57.25 554 LYS A N 1
ATOM 2092 C CA . LYS A 1 288 ? 134.090 101.072 142.085 1.00 57.25 554 LYS A CA 1
ATOM 2093 C C . LYS A 1 288 ? 133.959 102.088 143.214 1.00 57.25 554 LYS A C 1
ATOM 2094 O O . LYS A 1 288 ? 134.136 101.721 144.381 1.00 57.25 554 LYS A O 1
ATOM 2100 N N . SER A 1 289 ? 133.643 103.346 142.907 1.00 52.07 555 SER A N 1
ATOM 2101 C CA . SER A 1 289 ? 133.604 104.371 143.940 1.00 52.07 555 SER A CA 1
ATOM 2102 C C . SER A 1 289 ? 132.331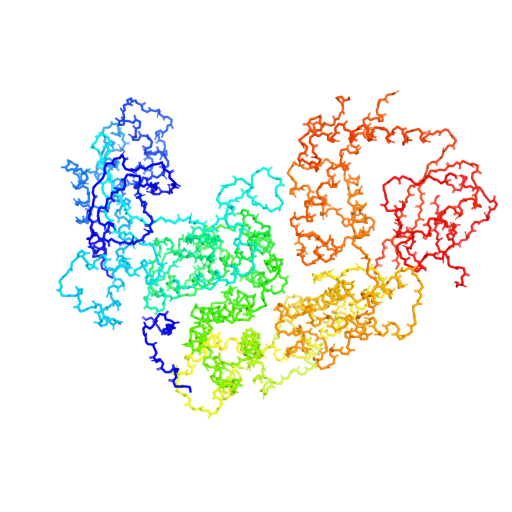 104.335 144.771 1.00 52.07 555 SER A C 1
ATOM 2103 O O . SER A 1 289 ? 132.267 105.012 145.802 1.00 52.07 555 SER A O 1
ATOM 2106 N N . GLY A 1 290 ? 131.315 103.591 144.348 1.00 48.40 556 GLY A N 1
ATOM 2107 C CA . GLY A 1 290 ? 130.114 103.471 145.153 1.00 48.40 556 GLY A CA 1
ATOM 2108 C C . GLY A 1 290 ? 129.198 104.672 145.060 1.00 48.40 556 GLY A C 1
ATOM 2109 O O . GLY A 1 290 ? 127.977 104.524 144.995 1.00 48.40 556 GLY A O 1
ATOM 2110 N N . GLY A 1 291 ? 129.777 105.871 145.068 1.00 43.01 557 GLY A N 1
ATOM 2111 C CA . GLY A 1 291 ? 129.007 107.087 144.908 1.00 43.01 557 GLY A CA 1
ATOM 2112 C C . GLY A 1 291 ? 128.827 107.550 143.482 1.00 43.01 557 GLY A C 1
ATOM 2113 O O . GLY A 1 291 ? 128.065 108.491 143.247 1.00 43.01 557 GLY A O 1
ATOM 2114 N N . ASN A 1 292 ? 129.512 106.918 142.528 1.00 42.72 558 ASN A N 1
ATOM 2115 C CA . ASN A 1 292 ? 129.382 107.260 141.120 1.00 42.72 558 ASN A CA 1
ATOM 2116 C C . ASN A 1 292 ? 128.187 106.600 140.451 1.00 42.72 558 ASN A C 1
ATOM 2117 O O . ASN A 1 292 ? 127.680 107.138 139.462 1.00 42.72 558 ASN A O 1
ATOM 2122 N N . VAL A 1 293 ? 127.719 105.464 140.976 1.00 41.85 559 VAL A N 1
ATOM 2123 C CA . VAL A 1 293 ? 126.674 104.683 140.316 1.00 41.85 559 VAL A CA 1
ATOM 2124 C C . VAL A 1 293 ? 125.442 105.528 140.022 1.00 41.85 559 VAL A C 1
ATOM 2125 O O . VAL A 1 293 ? 124.779 105.332 138.997 1.00 41.85 559 VAL A O 1
ATOM 2129 N N . VAL A 1 294 ? 125.123 106.488 140.887 1.00 39.73 560 VAL A N 1
ATOM 2130 C CA . VAL A 1 294 ? 123.978 107.349 140.623 1.00 39.73 560 VAL A CA 1
ATOM 2131 C C . VAL A 1 294 ? 124.371 108.513 139.726 1.00 39.73 560 VAL A C 1
ATOM 2132 O O . VAL A 1 294 ? 123.620 108.886 138.820 1.00 39.73 560 VAL A O 1
ATOM 2136 N N . LEU A 1 295 ? 125.551 109.098 139.946 1.00 36.92 561 LEU A N 1
ATOM 2137 C CA . LEU A 1 295 ? 125.988 110.192 139.086 1.00 36.92 561 LEU A CA 1
ATOM 2138 C C . LEU A 1 295 ? 126.099 109.745 137.638 1.00 36.92 561 LEU A C 1
ATOM 2139 O O . LEU A 1 295 ? 125.748 110.498 136.726 1.00 36.92 561 LEU A O 1
ATOM 2144 N N . ARG A 1 296 ? 126.552 108.514 137.411 1.00 40.50 562 ARG A N 1
ATOM 2145 C CA . ARG A 1 296 ? 126.654 107.989 136.057 1.00 40.50 562 ARG A CA 1
ATOM 2146 C C . ARG A 1 296 ? 125.297 107.879 135.380 1.00 40.50 562 ARG A C 1
ATOM 2147 O O . ARG A 1 296 ? 125.234 107.849 134.148 1.00 40.50 562 ARG A O 1
ATOM 2155 N N . GLU A 1 297 ? 124.209 107.830 136.147 1.00 41.40 563 GLU A N 1
ATOM 2156 C CA . GLU A 1 297 ? 122.884 107.831 135.543 1.00 41.40 563 GLU A CA 1
ATOM 2157 C C . GLU A 1 297 ? 122.418 109.225 135.164 1.00 41.40 563 GLU A C 1
ATOM 2158 O O . GLU A 1 297 ? 121.555 109.355 134.294 1.00 41.40 563 GLU A O 1
ATOM 2164 N N . ILE A 1 298 ? 122.958 110.263 135.799 1.00 34.87 564 ILE A N 1
ATOM 2165 C CA . ILE A 1 298 ? 122.541 111.621 135.479 1.00 34.87 564 ILE A CA 1
ATOM 2166 C C . ILE A 1 298 ? 123.327 112.155 134.293 1.00 34.87 564 ILE A C 1
ATOM 2167 O O . ILE A 1 298 ? 122.752 112.681 133.336 1.00 34.87 564 ILE A O 1
ATOM 2172 N N . PHE A 1 299 ? 124.650 112.019 134.331 1.00 32.55 565 PHE A N 1
ATOM 2173 C CA . PHE A 1 299 ? 125.514 112.612 133.321 1.00 32.55 565 PHE A CA 1
ATOM 2174 C C . PHE A 1 299 ? 125.536 111.833 132.018 1.00 32.55 565 PHE A C 1
ATOM 2175 O O . PHE A 1 299 ? 126.265 112.226 131.103 1.00 32.55 565 PHE A O 1
ATOM 2183 N N . SER A 1 300 ? 124.767 110.754 131.901 1.00 34.06 566 SER A N 1
ATOM 2184 C CA . SER A 1 300 ? 124.742 109.932 130.698 1.00 34.06 566 SER A CA 1
ATOM 2185 C C . SER A 1 300 ? 123.467 110.090 129.888 1.00 34.06 566 SER A C 1
ATOM 2186 O O . SER A 1 300 ? 123.452 109.753 128.704 1.00 34.06 566 SER A O 1
ATOM 2189 N N . SER A 1 301 ? 122.391 110.568 130.494 1.00 33.28 567 SER A N 1
ATOM 2190 C CA . SER A 1 301 ? 121.137 110.730 129.781 1.00 33.28 567 SER A CA 1
ATOM 2191 C C . SER A 1 301 ? 120.920 112.188 129.403 1.00 33.28 567 SER A C 1
ATOM 2192 O O . SER A 1 301 ? 121.509 113.098 129.988 1.00 33.28 567 SER A O 1
ATOM 2195 N N . ARG A 1 302 ? 120.058 112.401 128.409 1.00 32.89 568 ARG A N 1
ATOM 2196 C CA . ARG A 1 302 ? 119.832 113.742 127.887 1.00 32.89 568 ARG A CA 1
ATOM 2197 C C . ARG A 1 302 ? 118.729 114.464 128.651 1.00 32.89 568 ARG A C 1
ATOM 2198 O O . ARG A 1 302 ? 118.830 115.669 128.907 1.00 32.89 568 ARG A O 1
ATOM 2206 N N . GLU A 1 303 ? 117.674 113.744 129.028 1.00 34.90 569 GLU A N 1
ATOM 2207 C CA . GLU A 1 303 ? 116.562 114.373 129.729 1.00 34.90 569 GLU A CA 1
ATOM 2208 C C . GLU A 1 303 ? 116.968 114.827 131.125 1.00 34.90 569 GLU A C 1
ATOM 2209 O O . GLU A 1 303 ? 116.617 115.936 131.551 1.00 34.90 569 GLU A O 1
ATOM 2215 N N . ALA A 1 304 ? 117.708 113.989 131.853 1.00 28.61 570 ALA A N 1
ATOM 2216 C CA . ALA A 1 304 ? 118.133 114.363 133.195 1.00 28.61 570 ALA A CA 1
ATOM 2217 C C . ALA A 1 304 ? 119.079 115.550 133.168 1.00 28.61 570 ALA A C 1
ATOM 2218 O O . ALA A 1 304 ? 119.040 116.396 134.066 1.00 28.61 570 ALA A O 1
ATOM 2220 N N . LEU A 1 305 ? 119.911 115.649 132.134 1.00 25.77 571 LEU A N 1
ATOM 2221 C CA . LEU A 1 305 ? 120.829 116.774 132.024 1.00 25.77 571 LEU A CA 1
ATOM 2222 C C . LEU A 1 305 ? 120.098 118.052 131.644 1.00 25.77 571 LEU A C 1
ATOM 2223 O O . LEU A 1 305 ? 120.425 119.133 132.149 1.00 25.77 571 LEU A O 1
ATOM 2228 N N . ILE A 1 306 ? 119.102 117.955 130.760 1.00 25.79 572 ILE A N 1
ATOM 2229 C CA . ILE A 1 306 ? 118.314 119.138 130.428 1.00 25.79 572 ILE A CA 1
ATOM 2230 C C . ILE A 1 306 ? 117.525 119.622 131.638 1.00 25.79 572 ILE A C 1
ATOM 2231 O O . ILE A 1 306 ? 117.328 120.828 131.814 1.00 25.79 572 ILE A O 1
ATOM 2236 N N . GLY A 1 307 ? 117.074 118.710 132.498 1.00 23.24 573 GLY A N 1
ATOM 2237 C CA . GLY A 1 307 ? 116.422 119.138 133.726 1.00 23.24 573 GLY A CA 1
ATOM 2238 C C . GLY A 1 307 ? 117.382 119.770 134.718 1.00 23.24 573 GLY A C 1
ATOM 2239 O O . GLY A 1 307 ? 117.070 120.796 135.332 1.00 23.24 573 GLY A O 1
ATOM 2240 N N . LEU A 1 308 ? 118.560 119.166 134.893 1.00 24.04 574 LEU A N 1
ATOM 2241 C CA . LEU A 1 308 ? 119.553 119.695 135.821 1.00 24.04 574 LEU A CA 1
ATOM 2242 C C . LEU A 1 308 ? 120.034 121.080 135.417 1.00 24.04 574 LEU A C 1
ATOM 2243 O O . LEU A 1 308 ? 120.270 121.926 136.286 1.00 24.04 574 LEU A O 1
ATOM 2248 N N . THR A 1 309 ? 120.200 121.329 134.117 1.00 22.98 575 THR A N 1
ATOM 2249 C CA . THR A 1 309 ? 120.690 122.632 133.683 1.00 22.98 575 THR A CA 1
ATOM 2250 C C . THR A 1 309 ? 119.766 123.759 134.124 1.00 22.98 575 THR A C 1
ATOM 2251 O O . THR A 1 309 ? 120.239 124.839 134.483 1.00 22.98 575 THR A O 1
ATOM 2255 N N . SER A 1 310 ? 118.454 123.530 134.118 1.00 21.90 576 SER A N 1
ATOM 2256 C CA . SER A 1 310 ? 117.527 124.573 134.531 1.00 21.90 576 SER A CA 1
ATOM 2257 C C . SER A 1 310 ? 117.324 124.597 136.036 1.00 21.90 576 SER A C 1
ATOM 2258 O O . SER A 1 310 ? 117.053 125.662 136.595 1.00 21.90 576 SER A O 1
ATOM 2261 N N . LYS A 1 311 ? 117.431 123.447 136.707 1.00 21.84 577 LYS A N 1
ATOM 2262 C CA . LYS A 1 311 ? 117.332 123.443 138.162 1.00 21.84 577 LYS A CA 1
ATOM 2263 C C . LYS A 1 311 ? 118.535 124.085 138.826 1.00 21.84 577 LYS A C 1
ATOM 2264 O O . LYS A 1 311 ? 118.430 124.520 139.972 1.00 21.84 577 LYS A O 1
ATOM 2270 N N . LEU A 1 312 ? 119.671 124.146 138.142 1.00 23.47 578 LEU A N 1
ATOM 2271 C CA . LEU A 1 312 ? 120.912 124.580 138.767 1.00 23.47 578 LEU A CA 1
ATOM 2272 C C . LEU A 1 312 ? 121.107 126.092 138.774 1.00 23.47 578 LEU A C 1
ATOM 2273 O O . LEU A 1 312 ? 122.048 126.569 139.410 1.00 23.47 578 LEU A O 1
ATOM 2278 N N . VAL A 1 313 ? 120.257 126.858 138.098 1.00 21.98 579 VAL A N 1
ATOM 2279 C CA . VAL A 1 313 ? 120.406 128.310 138.043 1.00 21.98 579 VAL A CA 1
ATOM 2280 C C . VAL A 1 313 ? 119.511 129.021 139.045 1.00 21.98 579 VAL A C 1
ATOM 2281 O O . VAL A 1 313 ? 119.746 130.203 139.335 1.00 21.98 579 VAL A O 1
ATOM 2285 N N . LYS A 1 314 ? 118.519 128.339 139.603 1.00 24.60 580 LYS A N 1
ATOM 2286 C CA . LYS A 1 314 ? 117.565 128.979 140.506 1.00 24.60 580 LYS A CA 1
ATOM 2287 C C . LYS A 1 314 ? 118.214 129.639 141.718 1.00 24.60 580 LYS A C 1
ATOM 2288 O O . LYS A 1 314 ? 117.930 130.827 141.965 1.00 24.60 580 LYS A O 1
ATOM 2294 N N . PRO A 1 315 ? 119.065 128.963 142.509 1.00 24.06 581 PRO A N 1
ATOM 2295 C CA . PRO A 1 315 ? 119.594 129.615 143.719 1.00 24.06 581 PRO A CA 1
ATOM 2296 C C . PRO A 1 315 ? 120.336 130.909 143.446 1.00 24.06 581 PRO A C 1
ATOM 2297 O O . PRO A 1 315 ? 120.149 131.888 144.175 1.00 24.06 581 PRO A O 1
ATOM 2301 N N . PHE A 1 316 ? 121.149 130.956 142.394 1.00 24.72 582 PHE A N 1
ATOM 2302 C CA . PHE A 1 316 ? 121.972 132.131 142.139 1.00 24.72 582 PHE A CA 1
ATOM 2303 C C . PHE A 1 316 ? 121.163 133.274 141.538 1.00 24.72 582 PHE A C 1
ATOM 2304 O O . PHE A 1 316 ? 121.436 134.442 141.828 1.00 24.72 582 PHE A O 1
ATOM 2312 N N . VAL A 1 317 ? 120.147 132.966 140.731 1.00 24.22 583 VAL A N 1
ATOM 2313 C CA . VAL A 1 317 ? 119.229 134.005 140.265 1.00 24.22 583 VAL A CA 1
ATOM 2314 C C . VAL A 1 317 ? 118.517 134.645 141.445 1.00 24.22 583 VAL A C 1
ATOM 2315 O O . VAL A 1 317 ? 118.441 135.874 141.555 1.00 24.22 583 VAL A O 1
ATOM 2319 N N . VAL A 1 318 ? 117.958 133.819 142.333 1.00 26.88 584 VAL A N 1
ATOM 2320 C CA . VAL A 1 318 ? 117.308 134.355 143.527 1.00 26.88 584 VAL A CA 1
ATOM 2321 C C . VAL A 1 318 ? 118.282 135.227 144.307 1.00 26.88 584 VAL A C 1
ATOM 2322 O O . VAL A 1 318 ? 117.987 136.382 144.636 1.00 26.88 584 VAL A O 1
ATOM 2326 N N . MET A 1 319 ? 119.484 134.703 144.550 1.00 28.27 585 MET A N 1
ATOM 2327 C CA . MET A 1 319 ? 120.479 135.388 145.363 1.00 28.27 585 MET A CA 1
ATOM 2328 C C . MET A 1 319 ? 120.883 136.735 144.785 1.00 28.27 585 MET A C 1
ATOM 2329 O O . MET A 1 319 ? 121.113 137.681 145.538 1.00 28.27 585 MET A O 1
ATOM 2334 N N . GLN A 1 320 ? 120.994 136.843 143.465 1.00 29.27 586 GLN A N 1
ATOM 2335 C CA . GLN A 1 320 ? 121.490 138.075 142.867 1.00 29.27 586 GLN A CA 1
ATOM 2336 C C . GLN A 1 320 ? 120.399 139.087 142.579 1.00 29.27 586 GLN A C 1
ATOM 2337 O O . GLN A 1 320 ? 120.648 140.291 142.687 1.00 29.27 586 GLN A O 1
ATOM 2343 N N . ASN A 1 321 ? 119.201 138.648 142.199 1.00 29.44 587 ASN A N 1
ATOM 2344 C CA . ASN A 1 321 ? 118.186 139.610 141.795 1.00 29.44 587 ASN A CA 1
ATOM 2345 C C . ASN A 1 321 ? 117.233 139.974 142.922 1.00 29.44 587 ASN A C 1
ATOM 2346 O O . ASN A 1 321 ? 116.777 141.119 142.985 1.00 29.44 587 ASN A O 1
ATOM 2351 N N . LEU A 1 322 ? 116.908 139.038 143.816 1.00 30.85 588 LEU A N 1
ATOM 2352 C CA . LEU A 1 322 ? 116.014 139.382 144.916 1.00 30.85 588 LEU A CA 1
ATOM 2353 C C . LEU A 1 322 ? 116.781 140.019 146.069 1.00 30.85 588 LEU A C 1
ATOM 2354 O O . LEU A 1 322 ? 116.540 141.174 146.426 1.00 30.85 588 LEU A O 1
ATOM 2359 N N . TYR A 1 323 ? 117.711 139.277 146.660 1.00 31.44 589 TYR A N 1
ATOM 2360 C CA . TYR A 1 323 ? 118.625 139.830 147.644 1.00 31.44 589 TYR A CA 1
ATOM 2361 C C . TYR A 1 323 ? 119.841 140.409 146.933 1.00 31.44 589 TYR A C 1
ATOM 2362 O O . TYR A 1 323 ? 120.077 140.155 145.754 1.00 31.44 589 TYR A O 1
ATOM 2371 N N . SER A 1 324 ? 120.617 141.208 147.652 1.00 31.46 590 SER A N 1
ATOM 2372 C CA . SER A 1 324 ? 121.723 141.881 146.983 1.00 31.46 590 SER A CA 1
ATOM 2373 C C . SER A 1 324 ? 122.990 141.040 146.943 1.00 31.46 590 SER A C 1
ATOM 2374 O O . SER A 1 324 ? 123.850 141.282 146.097 1.00 31.46 590 SER A O 1
ATOM 2377 N N . LEU A 1 325 ? 123.131 140.064 147.831 1.00 30.79 591 LEU A N 1
ATOM 2378 C CA . LEU A 1 325 ? 124.409 139.388 147.990 1.00 30.79 591 LEU A CA 1
ATOM 2379 C C . LEU A 1 325 ? 124.731 138.508 146.785 1.00 30.79 591 LEU A C 1
ATOM 2380 O O . LEU A 1 325 ? 123.858 138.124 146.009 1.00 30.79 591 LEU A O 1
ATOM 2385 N N . GLY A 1 326 ? 126.015 138.213 146.628 1.00 33.34 592 GLY A N 1
ATOM 2386 C CA . GLY A 1 326 ? 126.473 137.327 145.578 1.00 33.34 592 GLY A CA 1
ATOM 2387 C C . GLY A 1 326 ? 127.407 136.274 146.135 1.00 33.34 592 GLY A C 1
ATOM 2388 O O . GLY A 1 326 ? 128.083 136.483 147.138 1.00 33.34 592 GLY A O 1
ATOM 2389 N N . HIS A 1 327 ? 127.438 135.130 145.458 1.00 32.89 593 HIS A N 1
ATOM 2390 C CA . HIS A 1 327 ? 128.156 133.935 145.899 1.00 32.89 593 HIS A CA 1
ATOM 2391 C C . HIS A 1 327 ? 129.393 133.792 145.030 1.00 32.89 593 HIS A C 1
ATOM 2392 O O . HIS A 1 327 ? 129.276 133.534 143.830 1.00 32.89 593 HIS A O 1
ATOM 2399 N N . PHE A 1 328 ? 130.579 133.943 145.618 1.00 35.49 594 PHE A N 1
ATOM 2400 C CA . PHE A 1 328 ? 131.781 134.111 144.812 1.00 35.49 594 PHE A CA 1
ATOM 2401 C C . PHE A 1 328 ? 132.704 132.897 144.831 1.00 35.49 594 PHE A C 1
ATOM 2402 O O . PHE A 1 328 ? 133.899 133.034 144.559 1.00 35.49 594 PHE A O 1
ATOM 2410 N N . ALA A 1 329 ? 132.186 131.713 145.150 1.00 33.06 595 ALA A N 1
ATOM 2411 C CA . ALA A 1 329 ? 132.938 130.468 144.969 1.00 33.06 595 ALA A CA 1
ATOM 2412 C C . ALA A 1 329 ? 131.998 129.405 144.409 1.00 33.06 595 ALA A C 1
ATOM 2413 O O . ALA A 1 329 ? 131.482 128.573 145.155 1.00 33.06 595 ALA A O 1
ATOM 2415 N N . ILE A 1 330 ? 131.825 129.397 143.091 1.00 31.01 596 ILE A N 1
ATOM 2416 C CA . ILE A 1 330 ? 130.984 128.422 142.405 1.00 31.01 596 ILE A CA 1
ATOM 2417 C C . ILE A 1 330 ? 131.894 127.411 141.731 1.00 31.01 596 ILE A C 1
ATOM 2418 O O . ILE A 1 330 ? 132.774 127.786 140.951 1.00 31.01 596 ILE A O 1
ATOM 2423 N N . LYS A 1 331 ? 131.686 126.139 142.032 1.00 30.12 597 LYS A N 1
ATOM 2424 C CA . LYS A 1 331 ? 132.469 125.056 141.458 1.00 30.12 597 LYS A CA 1
ATOM 2425 C C . LYS A 1 331 ? 131.748 123.749 141.761 1.00 30.12 597 LYS A C 1
ATOM 2426 O O . LYS A 1 331 ? 130.940 123.696 142.685 1.00 30.12 597 LYS A O 1
ATOM 2432 N N . PRO A 1 332 ? 132.002 122.703 140.979 1.00 30.85 598 PRO A N 1
ATOM 2433 C CA . PRO A 1 332 ? 131.245 121.454 141.125 1.00 30.85 598 PRO A CA 1
ATOM 2434 C C . PRO A 1 332 ? 131.242 120.904 142.543 1.00 30.85 598 PRO A C 1
ATOM 2435 O O . PRO A 1 332 ? 130.208 120.383 142.980 1.00 30.85 598 PRO A O 1
ATOM 2439 N N . PRO A 1 333 ? 132.349 120.968 143.300 1.00 30.89 599 PRO A N 1
ATOM 2440 C CA . PRO A 1 333 ? 132.306 120.431 144.670 1.00 30.89 599 PRO A CA 1
ATOM 2441 C C . PRO A 1 333 ? 131.369 121.166 145.617 1.00 30.89 599 PRO A C 1
ATOM 2442 O O . PRO A 1 333 ? 131.064 120.620 146.683 1.00 30.89 599 PRO A O 1
ATOM 2446 N N . ASN A 1 334 ? 130.906 122.367 145.278 1.00 29.66 600 ASN A N 1
ATOM 2447 C CA . ASN A 1 334 ? 130.076 123.159 146.178 1.00 29.66 600 ASN A CA 1
ATOM 2448 C C . ASN A 1 334 ? 128.587 123.042 145.900 1.00 29.66 600 ASN A C 1
ATOM 2449 O O . ASN A 1 334 ? 127.798 123.741 146.536 1.00 29.66 600 ASN A O 1
ATOM 2454 N N . LEU A 1 335 ? 128.183 122.212 144.949 1.00 30.09 601 LEU A N 1
ATOM 2455 C CA . LEU A 1 335 ? 126.769 122.015 144.680 1.00 30.09 601 LEU A CA 1
ATOM 2456 C C . LEU A 1 335 ? 126.334 120.658 145.212 1.00 30.09 601 LEU A C 1
ATOM 2457 O O . LEU A 1 335 ? 127.025 119.657 145.027 1.00 30.09 601 LEU A O 1
ATOM 2462 N N . LEU A 1 336 ? 125.182 120.621 145.874 1.00 31.26 602 LEU A N 1
ATOM 2463 C CA . LEU A 1 336 ? 124.732 119.426 146.570 1.00 31.26 602 LEU A CA 1
ATOM 2464 C C . LEU A 1 336 ? 123.465 118.905 145.913 1.00 31.26 602 LEU A C 1
ATOM 2465 O O . LEU A 1 336 ? 122.659 119.683 145.410 1.00 31.26 602 LEU A O 1
ATOM 2470 N N . TYR A 1 337 ? 123.282 117.587 145.924 1.00 36.66 603 TYR A N 1
ATOM 2471 C CA . TYR A 1 337 ? 122.171 116.985 145.202 1.00 36.66 603 TYR A CA 1
ATOM 2472 C C . TYR A 1 337 ? 121.464 115.947 146.059 1.00 36.66 603 TYR A C 1
ATOM 2473 O O . TYR A 1 337 ? 121.958 115.528 147.106 1.00 36.66 603 TYR A O 1
ATOM 2482 N N . LYS A 1 338 ? 120.284 115.546 145.594 1.00 45.96 604 LYS A N 1
ATOM 2483 C CA . LYS A 1 338 ? 119.447 114.575 146.287 1.00 45.96 604 LYS A CA 1
ATOM 2484 C C . LYS A 1 338 ? 118.574 113.886 145.251 1.00 45.96 604 LYS A C 1
ATOM 2485 O O . LYS A 1 338 ? 117.917 114.568 144.462 1.00 45.96 604 LYS A O 1
ATOM 2491 N N . TYR A 1 339 ? 118.554 112.552 145.246 1.00 58.34 605 TYR A N 1
ATOM 2492 C CA . TYR A 1 339 ? 118.055 111.840 144.071 1.00 58.34 605 TYR A CA 1
ATOM 2493 C C . TYR A 1 339 ? 116.624 111.328 144.184 1.00 58.34 605 TYR A C 1
ATOM 2494 O O . TYR A 1 339 ? 115.834 111.564 143.269 1.00 58.34 605 TYR A O 1
ATOM 2503 N N . PHE A 1 340 ? 116.271 110.610 145.251 1.00 68.30 606 PHE A N 1
ATOM 2504 C CA . PHE A 1 340 ? 114.937 110.010 145.343 1.00 68.30 606 PHE A CA 1
ATOM 2505 C C . PHE A 1 340 ? 114.635 109.129 144.134 1.00 68.30 606 PHE A C 1
ATOM 2506 O O . PHE A 1 340 ? 113.889 109.548 143.243 1.00 68.30 606 PHE A O 1
ATOM 2514 N N . PRO A 1 341 ? 115.190 107.915 144.067 1.00 80.32 607 PRO A N 1
ATOM 2515 C CA . PRO A 1 341 ? 115.184 107.153 142.805 1.00 80.32 607 PRO A CA 1
ATOM 2516 C C . PRO A 1 341 ? 113.834 107.030 142.127 1.00 80.32 607 PRO A C 1
ATOM 2517 O O . PRO A 1 341 ? 113.771 107.103 140.894 1.00 80.32 607 PRO A O 1
ATOM 2521 N N . GLY A 1 342 ? 112.755 106.840 142.880 1.00 93.22 608 GLY A N 1
ATOM 2522 C CA . GLY A 1 342 ? 111.448 106.701 142.267 1.00 93.22 608 GLY A CA 1
ATOM 2523 C C . GLY A 1 342 ? 111.363 105.533 141.305 1.00 93.22 608 GLY A C 1
ATOM 2524 O O . GLY A 1 342 ? 111.262 105.727 140.091 1.00 93.22 608 GLY A O 1
ATOM 2525 N N . GLU A 1 343 ? 111.416 104.312 141.835 1.00 109.18 609 GLU A N 1
ATOM 2526 C CA . GLU A 1 343 ? 111.488 103.135 140.977 1.00 109.18 609 GLU A CA 1
ATOM 2527 C C . GLU A 1 343 ? 110.123 102.763 140.406 1.00 109.18 609 GLU A C 1
ATOM 2528 O O . GLU A 1 343 ? 109.957 102.663 139.185 1.00 109.18 609 GLU A O 1
ATOM 2534 N N . LYS A 1 344 ? 109.129 102.563 141.268 1.00 110.98 610 LYS A N 1
ATOM 2535 C CA . LYS A 1 344 ? 107.823 102.072 140.854 1.00 110.98 610 LYS A CA 1
ATOM 2536 C C . LYS A 1 344 ? 106.744 103.103 141.153 1.00 110.98 610 LYS A C 1
ATOM 2537 O O . LYS A 1 344 ? 106.725 103.702 142.233 1.00 110.98 610 LYS A O 1
ATOM 2543 N N . GLY A 1 345 ? 105.845 103.300 140.190 1.00 108.96 611 GLY A N 1
ATOM 2544 C CA . GLY A 1 345 ? 104.696 104.165 140.362 1.00 108.96 611 GLY A CA 1
ATOM 2545 C C . GLY A 1 345 ? 104.983 105.649 140.397 1.00 108.96 611 GLY A C 1
ATOM 2546 O O . GLY A 1 345 ? 104.037 106.440 140.478 1.00 108.96 611 GLY A O 1
ATOM 2547 N N . ARG A 1 346 ? 106.247 106.058 140.333 1.00 102.42 612 ARG A N 1
ATOM 2548 C CA . ARG A 1 346 ? 106.617 107.464 140.411 1.00 102.42 612 ARG A CA 1
ATOM 2549 C C . ARG A 1 346 ? 107.745 107.706 139.416 1.00 102.42 612 ARG A C 1
ATOM 2550 O O . ARG A 1 346 ? 108.017 106.877 138.543 1.00 102.42 612 ARG A O 1
ATOM 2558 N N . ALA A 1 347 ? 108.403 108.855 139.542 1.00 86.24 613 ALA A N 1
ATOM 2559 C CA . ALA A 1 347 ? 109.528 109.205 138.691 1.00 86.24 613 ALA A CA 1
ATOM 2560 C C . ALA A 1 347 ? 110.666 109.745 139.542 1.00 86.24 613 ALA A C 1
ATOM 2561 O O . ALA A 1 347 ? 110.458 110.217 140.663 1.00 86.24 613 ALA A O 1
ATOM 2563 N N . SER A 1 348 ? 111.875 109.665 138.996 1.00 77.42 614 SER A N 1
ATOM 2564 C CA . SER A 1 348 ? 113.051 110.163 139.695 1.00 77.42 614 SER A CA 1
ATOM 2565 C C . SER A 1 348 ? 113.032 111.684 139.739 1.00 77.42 614 SER A C 1
ATOM 2566 O O . SER A 1 348 ? 113.043 112.341 138.695 1.00 77.42 614 SER A O 1
ATOM 2569 N N . ARG A 1 349 ? 113.013 112.246 140.944 1.00 63.29 615 ARG A N 1
ATOM 2570 C CA . ARG A 1 349 ? 112.958 113.692 141.130 1.00 63.29 615 ARG A CA 1
ATOM 2571 C C . ARG A 1 349 ? 114.265 114.156 141.757 1.00 63.29 615 ARG A C 1
ATOM 2572 O O . ARG A 1 349 ? 114.537 113.866 142.924 1.00 63.29 615 ARG A O 1
ATOM 2580 N N . LEU A 1 350 ? 115.061 114.887 140.990 1.00 42.38 616 LEU A N 1
ATOM 2581 C CA . LEU A 1 350 ? 116.337 115.397 141.462 1.00 42.38 616 LEU A CA 1
ATOM 2582 C C . LEU A 1 350 ? 116.150 116.752 142.133 1.00 42.38 616 LEU A C 1
ATOM 2583 O O . LEU A 1 350 ? 115.321 117.558 141.707 1.00 42.38 616 LEU A O 1
ATOM 2588 N N . SER A 1 351 ? 116.921 116.994 143.191 1.00 38.50 617 SER A N 1
ATOM 2589 C CA . SER A 1 351 ? 116.909 118.266 143.898 1.00 38.50 617 SER A CA 1
ATOM 2590 C C . SER A 1 351 ? 118.337 118.751 144.073 1.00 38.50 617 SER A C 1
ATOM 2591 O O . SER A 1 351 ? 119.244 117.949 144.304 1.00 38.50 617 SER A O 1
ATOM 2594 N N . VAL A 1 352 ? 118.532 120.064 143.978 1.00 32.09 618 VAL A N 1
ATOM 2595 C CA . VAL A 1 352 ? 119.858 120.666 143.991 1.00 32.09 618 VAL A CA 1
ATOM 2596 C C . VAL A 1 352 ? 119.873 121.855 144.946 1.00 32.09 618 VAL A C 1
ATOM 2597 O O . VAL A 1 352 ? 118.900 122.606 145.047 1.00 32.09 618 VAL A O 1
ATOM 2601 N N . ALA A 1 353 ? 120.992 122.024 145.650 1.00 28.05 619 ALA A N 1
ATOM 2602 C CA . ALA A 1 353 ? 121.173 123.118 146.592 1.00 28.05 619 ALA A CA 1
ATOM 2603 C C . ALA A 1 353 ? 122.580 123.681 146.460 1.00 28.05 619 ALA A C 1
ATOM 2604 O O . ALA A 1 353 ? 123.484 123.025 145.940 1.00 28.05 619 ALA A O 1
ATOM 2606 N N . ALA A 1 354 ? 122.758 124.905 146.955 1.00 28.17 620 ALA A N 1
ATOM 2607 C CA . ALA A 1 354 ? 124.035 125.607 146.912 1.00 28.17 620 ALA A CA 1
ATOM 2608 C C . ALA A 1 354 ? 124.713 125.513 148.273 1.00 28.17 620 ALA A C 1
ATOM 2609 O O . ALA A 1 354 ? 124.130 125.903 149.287 1.00 28.17 620 ALA A O 1
ATOM 2611 N N . GLY A 1 355 ? 125.940 125.000 148.289 1.00 33.85 621 GLY A N 1
ATOM 2612 C CA . GLY A 1 355 ? 126.593 124.603 149.522 1.00 33.85 621 GLY A CA 1
ATOM 2613 C C . GLY A 1 355 ? 127.305 125.626 150.385 1.00 33.85 621 GLY A C 1
ATOM 2614 O O . GLY A 1 355 ? 126.887 125.874 151.519 1.00 33.85 621 GLY A O 1
ATOM 2615 N N . ASP A 1 356 ? 128.380 126.224 149.879 1.00 38.94 622 ASP A N 1
ATOM 2616 C CA . ASP A 1 356 ? 129.355 126.903 150.725 1.00 38.94 622 ASP A CA 1
ATOM 2617 C C . ASP A 1 356 ? 129.249 128.417 150.609 1.00 38.94 622 ASP A C 1
ATOM 2618 O O . ASP A 1 356 ? 129.284 128.971 149.508 1.00 38.94 622 ASP A O 1
ATOM 2623 N N . PHE A 1 357 ? 129.154 129.087 151.756 1.00 36.14 623 PHE A N 1
ATOM 2624 C CA . PHE A 1 357 ? 128.943 130.528 151.824 1.00 36.14 623 PHE A CA 1
ATOM 2625 C C . PHE A 1 357 ? 130.121 131.242 152.478 1.00 36.14 623 PHE A C 1
ATOM 2626 O O . PHE A 1 357 ? 129.946 132.158 153.282 1.00 36.14 623 PHE A O 1
ATOM 2634 N N . GLY A 1 358 ? 131.342 130.847 152.125 1.00 39.55 624 GLY A N 1
ATOM 2635 C CA . GLY A 1 358 ? 132.507 131.420 152.770 1.00 39.55 624 GLY A CA 1
ATOM 2636 C C . GLY A 1 358 ? 132.912 132.776 152.242 1.00 39.55 624 GLY A C 1
ATOM 2637 O O . GLY A 1 358 ? 133.497 133.575 152.977 1.00 39.55 624 GLY A O 1
ATOM 2638 N N . MET A 1 359 ? 132.620 133.062 150.973 1.00 46.03 625 MET A N 1
ATOM 2639 C CA . MET A 1 359 ? 133.069 134.293 150.334 1.00 46.03 625 MET A CA 1
ATOM 2640 C C . MET A 1 359 ? 131.926 135.188 149.879 1.00 46.03 625 MET A C 1
ATOM 2641 O O . MET A 1 359 ? 132.174 136.161 149.161 1.00 46.03 625 MET A O 1
ATOM 2646 N N . ALA A 1 360 ? 130.690 134.896 150.275 1.00 38.74 626 ALA A N 1
ATOM 2647 C CA . ALA A 1 360 ? 129.555 135.704 149.858 1.00 38.74 626 ALA A CA 1
ATOM 2648 C C . ALA A 1 360 ? 129.683 137.130 150.374 1.00 38.74 626 ALA A C 1
ATOM 2649 O O . ALA A 1 360 ? 130.127 137.363 151.499 1.00 38.74 626 ALA A O 1
ATOM 2651 N N . GLY A 1 361 ? 129.290 138.089 149.543 1.00 36.72 627 GLY A N 1
ATOM 2652 C CA . GLY A 1 361 ? 129.354 139.485 149.932 1.00 36.72 627 GLY A CA 1
ATOM 2653 C C . GLY A 1 361 ? 128.378 140.310 149.128 1.00 36.72 627 GLY A C 1
ATOM 2654 O O . GLY A 1 361 ? 127.834 139.861 148.118 1.00 36.72 627 GLY A O 1
ATOM 2655 N N . LEU A 1 362 ? 128.158 141.535 149.591 1.00 35.22 628 LEU A N 1
ATOM 2656 C CA . LEU A 1 362 ? 127.255 142.435 148.894 1.00 35.22 628 LEU A CA 1
ATOM 2657 C C . LEU A 1 362 ? 127.823 142.809 147.534 1.00 35.22 628 LEU A C 1
ATOM 2658 O O . LEU A 1 362 ? 129.035 142.944 147.361 1.00 35.22 628 LEU A O 1
ATOM 2663 N N . LEU A 1 363 ? 126.933 142.983 146.564 1.00 36.24 629 LEU A N 1
ATOM 2664 C CA . LEU A 1 363 ? 127.346 143.393 145.234 1.00 36.24 629 LEU A CA 1
ATOM 2665 C C . LEU A 1 363 ? 127.791 144.847 145.247 1.00 36.24 629 LEU A C 1
ATOM 2666 O O . LEU A 1 363 ? 127.294 145.661 146.025 1.00 36.24 629 LEU A O 1
ATOM 2671 N N . HIS A 1 364 ? 128.747 145.159 144.376 1.00 44.33 630 HIS A N 1
ATOM 2672 C CA . HIS A 1 364 ? 129.295 146.506 144.227 1.00 44.33 630 HIS A CA 1
ATOM 2673 C C . HIS A 1 364 ? 129.968 146.996 145.503 1.00 44.33 630 HIS A C 1
ATOM 2674 O O . HIS A 1 364 ? 130.186 148.195 145.679 1.00 44.33 630 HIS A O 1
ATOM 2681 N N . GLY A 1 365 ? 130.319 146.074 146.392 1.00 48.04 631 GLY A N 1
ATOM 2682 C CA . GLY A 1 365 ? 131.139 146.384 147.546 1.00 48.04 631 GLY A CA 1
ATOM 2683 C C . GLY A 1 365 ? 132.540 145.850 147.327 1.00 48.04 631 GLY A C 1
ATOM 2684 O O . GLY A 1 365 ? 132.780 145.062 146.413 1.00 48.04 631 GLY A O 1
ATOM 2685 N N . ASP A 1 366 ? 133.471 146.291 148.168 1.00 58.31 632 ASP A N 1
ATOM 2686 C CA . ASP A 1 366 ? 134.860 145.896 147.989 1.00 58.31 632 ASP A CA 1
ATOM 2687 C C . ASP A 1 366 ? 135.046 144.415 148.294 1.00 58.31 632 ASP A C 1
ATOM 2688 O O . ASP A 1 366 ? 134.337 143.831 149.116 1.00 58.31 632 ASP A O 1
ATOM 2693 N N . MET A 1 367 ? 136.024 143.810 147.622 1.00 58.61 633 MET A N 1
ATOM 2694 C CA . MET A 1 367 ? 136.204 142.367 147.624 1.00 58.61 633 MET A CA 1
ATOM 2695 C C . MET A 1 367 ? 137.678 142.040 147.805 1.00 58.61 633 MET A C 1
ATOM 2696 O O . MET A 1 367 ? 138.536 142.924 147.803 1.00 58.61 633 MET A O 1
ATOM 2701 N N . ILE A 1 368 ? 137.961 140.749 147.963 1.00 62.74 634 ILE A N 1
ATOM 2702 C CA . ILE A 1 368 ? 139.317 140.230 148.102 1.00 62.74 634 ILE A CA 1
ATOM 2703 C C . ILE A 1 368 ? 139.455 139.028 147.176 1.00 62.74 634 ILE A C 1
ATOM 2704 O O . ILE A 1 368 ? 138.572 138.164 147.138 1.00 62.74 634 ILE A O 1
ATOM 2709 N N . LEU A 1 369 ? 140.557 138.975 146.436 1.00 64.14 635 LEU A N 1
ATOM 2710 C CA . LEU A 1 369 ? 140.802 137.913 145.463 1.00 64.14 635 LEU A CA 1
ATOM 2711 C C . LEU A 1 369 ? 141.243 136.640 146.179 1.00 64.14 635 LEU A C 1
ATOM 2712 O O . LEU A 1 369 ? 142.377 136.560 146.664 1.00 64.14 635 LEU A O 1
ATOM 2717 N N . ARG A 1 370 ? 140.360 135.633 146.246 1.00 63.77 636 ARG A N 1
ATOM 2718 C CA . ARG A 1 370 ? 140.679 134.403 146.966 1.00 63.77 636 ARG A CA 1
ATOM 2719 C C . ARG A 1 370 ? 140.208 133.115 146.300 1.00 63.77 636 ARG A C 1
ATOM 2720 O O . ARG A 1 370 ? 140.373 132.049 146.899 1.00 63.77 636 ARG A O 1
ATOM 2728 N N . GLY A 1 371 ? 139.642 133.163 145.100 1.00 57.56 637 GLY A N 1
ATOM 2729 C CA . GLY A 1 371 ? 138.978 132.005 144.539 1.00 57.56 637 GLY A CA 1
ATOM 2730 C C . GLY A 1 371 ? 139.928 130.914 144.065 1.00 57.56 637 GLY A C 1
ATOM 2731 O O . GLY A 1 371 ? 141.113 130.864 144.398 1.00 57.56 637 GLY A O 1
ATOM 2732 N N . THR A 1 372 ? 139.359 130.003 143.273 1.00 51.42 638 THR A N 1
ATOM 2733 C CA . THR A 1 372 ? 140.101 128.951 142.591 1.00 51.42 638 THR A CA 1
ATOM 2734 C C . THR A 1 372 ? 140.413 129.377 141.163 1.00 51.42 638 THR A C 1
ATOM 2735 O O . THR A 1 372 ? 139.588 129.988 140.486 1.00 51.42 638 THR A O 1
ATOM 2739 N N . LEU A 1 373 ? 141.615 129.031 140.702 1.00 52.37 639 LEU A N 1
ATOM 2740 C CA . LEU A 1 373 ? 142.176 129.699 139.532 1.00 52.37 639 LEU A CA 1
ATOM 2741 C C . LEU A 1 373 ? 141.442 129.334 138.248 1.00 52.37 639 LEU A C 1
ATOM 2742 O O . LEU A 1 373 ? 141.290 130.177 137.359 1.00 52.37 639 LEU A O 1
ATOM 2747 N N . ALA A 1 374 ? 140.984 128.089 138.121 1.00 44.96 640 ALA A N 1
ATOM 2748 C CA . ALA A 1 374 ? 140.392 127.657 136.860 1.00 44.96 640 ALA A CA 1
ATOM 2749 C C . ALA A 1 374 ? 139.052 128.320 136.582 1.00 44.96 640 ALA A C 1
ATOM 2750 O O . ALA A 1 374 ? 138.568 128.249 135.450 1.00 44.96 640 ALA A O 1
ATOM 2752 N N . PHE A 1 375 ? 138.444 128.967 137.573 1.00 41.95 641 PHE A N 1
ATOM 2753 C CA . PHE A 1 375 ? 137.122 129.555 137.421 1.00 41.95 641 PHE A CA 1
ATOM 2754 C C . PHE A 1 375 ? 137.127 131.072 137.563 1.00 41.95 641 PHE A C 1
ATOM 2755 O O . PHE A 1 375 ? 136.056 131.682 137.582 1.00 41.95 641 PHE A O 1
ATOM 2763 N N . MET A 1 376 ? 138.297 131.697 137.658 1.00 51.43 642 MET A N 1
ATOM 2764 C CA . MET A 1 376 ? 138.374 133.143 137.806 1.00 51.43 642 MET A CA 1
ATOM 2765 C C . MET A 1 376 ? 138.102 133.821 136.473 1.00 51.43 642 MET A C 1
ATOM 2766 O O . MET A 1 376 ? 138.676 133.444 135.450 1.00 51.43 642 MET A O 1
ATOM 2771 N N . ALA A 1 377 ? 137.232 134.822 136.486 1.00 47.97 643 ALA A N 1
ATOM 2772 C CA . ALA A 1 377 ? 136.982 135.586 135.277 1.00 47.97 643 ALA A CA 1
ATOM 2773 C C . ALA A 1 377 ? 138.267 136.289 134.848 1.00 47.97 643 ALA A C 1
ATOM 2774 O O . ALA A 1 377 ? 139.063 136.695 135.699 1.00 47.97 643 ALA A O 1
ATOM 2776 N N . PRO A 1 378 ? 138.514 136.434 133.545 1.00 47.60 644 PRO A N 1
ATOM 2777 C CA . PRO A 1 378 ? 139.759 137.078 133.107 1.00 47.60 644 PRO A CA 1
ATOM 2778 C C . PRO A 1 378 ? 139.816 138.575 133.370 1.00 47.60 644 PRO A C 1
ATOM 2779 O O . PRO A 1 378 ? 140.903 139.152 133.256 1.00 47.60 644 PRO A O 1
ATOM 2783 N N . GLU A 1 379 ? 138.704 139.225 133.715 1.00 48.25 645 GLU A N 1
ATOM 2784 C CA . GLU A 1 379 ? 138.737 140.659 133.967 1.00 48.25 645 GLU A CA 1
ATOM 2785 C C . GLU A 1 379 ? 139.081 141.002 135.409 1.00 48.25 645 GLU A C 1
ATOM 2786 O O . GLU A 1 379 ? 139.155 142.188 135.743 1.00 48.25 645 GLU A O 1
ATOM 2792 N N . MET A 1 380 ? 139.271 140.003 136.272 1.00 52.12 646 MET A N 1
ATOM 2793 C CA . MET A 1 380 ? 139.750 140.245 137.627 1.00 52.12 646 MET A CA 1
ATOM 2794 C C . MET A 1 380 ? 141.264 140.182 137.737 1.00 52.12 646 MET A C 1
ATOM 2795 O O . MET A 1 380 ? 141.778 140.134 138.857 1.00 52.12 646 MET A O 1
ATOM 2800 N N . GLU A 1 381 ? 141.987 140.167 136.617 1.00 64.06 647 GLU A N 1
ATOM 2801 C CA . GLU A 1 381 ? 143.390 139.771 136.655 1.00 64.06 647 GLU A CA 1
ATOM 2802 C C . GLU A 1 381 ? 144.264 140.891 137.209 1.00 64.06 647 GLU A C 1
ATOM 2803 O O . GLU A 1 381 ? 144.902 140.734 138.254 1.00 64.06 647 GLU A O 1
ATOM 2809 N N . ARG A 1 382 ? 144.304 142.036 136.536 1.00 71.14 648 ARG A N 1
ATOM 2810 C CA . ARG A 1 382 ? 145.090 143.132 137.087 1.00 71.14 648 ARG A CA 1
ATOM 2811 C C . ARG A 1 382 ? 144.353 143.801 138.238 1.00 71.14 648 ARG A C 1
ATOM 2812 O O . ARG A 1 382 ? 144.801 143.727 139.387 1.00 71.14 648 ARG A O 1
ATOM 2820 N N . VAL A 1 383 ? 143.225 144.438 137.943 1.00 72.86 649 VAL A N 1
ATOM 2821 C CA . VAL A 1 383 ? 142.485 145.208 138.939 1.00 72.86 649 VAL A CA 1
ATOM 2822 C C . VAL A 1 383 ? 141.144 145.588 138.333 1.00 72.86 649 VAL A C 1
ATOM 2823 O O . VAL A 1 383 ? 141.008 145.670 137.108 1.00 72.86 649 VAL A O 1
ATOM 2827 N N . SER A 1 384 ? 140.143 145.803 139.188 1.00 70.94 650 SER A N 1
ATOM 2828 C CA . SER A 1 384 ? 138.891 146.444 138.776 1.00 70.94 650 SER A CA 1
ATOM 2829 C C . SER A 1 384 ? 138.498 147.423 139.883 1.00 70.94 650 SER A C 1
ATOM 2830 O O . SER A 1 384 ? 137.712 147.088 140.771 1.00 70.94 650 SER A O 1
ATOM 2833 N N . GLY A 1 385 ? 139.026 148.644 139.800 1.00 73.21 651 GLY A N 1
ATOM 2834 C CA . GLY A 1 385 ? 138.760 149.671 140.791 1.00 73.21 651 GLY A CA 1
ATOM 2835 C C . GLY A 1 385 ? 138.975 149.229 142.225 1.00 73.21 651 GLY A C 1
ATOM 2836 O O . GLY A 1 385 ? 138.197 149.586 143.114 1.00 73.21 651 GLY A O 1
ATOM 2837 N N . GLY A 1 386 ? 140.034 148.463 142.465 1.00 69.27 652 GLY A N 1
ATOM 2838 C CA . GLY A 1 386 ? 140.213 147.806 143.741 1.00 69.27 652 GLY A CA 1
ATOM 2839 C C . GLY A 1 386 ? 139.483 146.491 143.856 1.00 69.27 652 GLY A C 1
ATOM 2840 O O . GLY A 1 386 ? 139.330 145.975 144.969 1.00 69.27 652 GLY A O 1
ATOM 2841 N N . LEU A 1 387 ? 139.035 145.929 142.733 1.00 62.56 653 LEU A N 1
ATOM 2842 C CA . LEU A 1 387 ? 138.316 144.660 142.686 1.00 62.56 653 LEU A CA 1
ATOM 2843 C C . LEU A 1 387 ? 137.031 144.735 143.516 1.00 62.56 653 LEU A C 1
ATOM 2844 O O . LEU A 1 387 ? 136.899 144.138 144.581 1.00 62.56 653 LEU A O 1
ATOM 2849 N N . VAL A 1 388 ? 136.101 145.535 143.008 1.00 53.14 654 VAL A N 1
ATOM 2850 C CA . VAL A 1 388 ? 134.749 145.578 143.551 1.00 53.14 654 VAL A CA 1
ATOM 2851 C C . VAL A 1 388 ? 133.988 144.344 143.088 1.00 53.14 654 VAL A C 1
ATOM 2852 O O . VAL A 1 388 ? 134.285 143.773 142.035 1.00 53.14 654 VAL A O 1
ATOM 2856 N N . ALA A 1 389 ? 133.005 143.922 143.879 1.00 42.64 655 ALA A N 1
ATOM 2857 C CA . ALA A 1 389 ? 132.266 142.692 143.615 1.00 42.64 655 ALA A CA 1
ATOM 2858 C C . ALA A 1 389 ? 131.184 142.956 142.578 1.00 42.64 655 ALA A C 1
ATOM 2859 O O . ALA A 1 389 ? 130.143 143.535 142.894 1.00 42.64 655 ALA A O 1
ATOM 2861 N N . LYS A 1 390 ? 131.419 142.524 141.348 1.00 39.27 656 LYS A N 1
ATOM 2862 C CA . LYS A 1 390 ? 130.503 142.727 140.240 1.00 39.27 656 LYS A CA 1
ATOM 2863 C C . LYS A 1 390 ? 129.656 141.488 140.007 1.00 39.27 656 LYS A C 1
ATOM 2864 O O . LYS A 1 390 ? 130.059 140.373 140.343 1.00 39.27 656 LYS A O 1
ATOM 2870 N N . PRO A 1 391 ? 128.460 141.643 139.433 1.00 35.17 657 PRO A N 1
ATOM 2871 C CA . PRO A 1 391 ? 127.596 140.478 139.209 1.00 35.17 657 PRO A CA 1
ATOM 2872 C C . PRO A 1 391 ? 128.035 139.587 138.063 1.00 35.17 657 PRO A C 1
ATOM 2873 O O . PRO A 1 391 ? 127.512 138.474 137.945 1.00 35.17 657 PRO A O 1
ATOM 2877 N N . SER A 1 392 ? 128.962 140.027 137.216 1.00 32.75 658 SER A N 1
ATOM 2878 C CA . SER A 1 392 ? 129.379 139.264 136.050 1.00 32.75 658 SER A CA 1
ATOM 2879 C C . SER A 1 392 ? 130.456 138.243 136.369 1.00 32.75 658 SER A C 1
ATOM 2880 O O . SER A 1 392 ? 130.824 137.457 135.493 1.00 32.75 658 SER A O 1
ATOM 2883 N N . TYR A 1 393 ? 130.974 138.235 137.597 1.00 38.46 659 TYR A N 1
ATOM 2884 C CA . TYR A 1 393 ? 131.968 137.240 137.975 1.00 38.46 659 TYR A CA 1
ATOM 2885 C C . TYR A 1 393 ? 131.332 135.884 138.232 1.00 38.46 659 TYR A C 1
ATOM 2886 O O . TYR A 1 393 ? 132.038 134.873 138.269 1.00 38.46 659 TYR A O 1
ATOM 2895 N N . ASP A 1 394 ? 130.012 135.843 138.411 1.00 32.81 660 ASP A N 1
ATOM 2896 C CA . ASP A 1 394 ? 129.325 134.604 138.745 1.00 32.81 660 ASP A CA 1
ATOM 2897 C C . ASP A 1 394 ? 128.745 133.906 137.528 1.00 32.81 660 ASP A C 1
ATOM 2898 O O . ASP A 1 394 ? 128.482 132.704 137.585 1.00 32.81 660 ASP A O 1
ATOM 2903 N N . VAL A 1 395 ? 128.509 134.632 136.435 1.00 28.16 661 VAL A N 1
ATOM 2904 C CA . VAL A 1 395 ? 127.973 133.998 135.236 1.00 28.16 661 VAL A CA 1
ATOM 2905 C C . VAL A 1 395 ? 129.052 133.185 134.536 1.00 28.16 661 VAL A C 1
ATOM 2906 O O . VAL A 1 395 ? 128.766 132.166 133.902 1.00 28.16 661 VAL A O 1
ATOM 2910 N N . TYR A 1 396 ? 130.307 133.612 134.653 1.00 29.53 662 TYR A N 1
ATOM 2911 C CA . TYR A 1 396 ? 131.418 132.866 134.074 1.00 29.53 662 TYR A CA 1
ATOM 2912 C C . TYR A 1 396 ? 131.565 131.500 134.735 1.00 29.53 662 TYR A C 1
ATOM 2913 O O . TYR A 1 396 ? 131.639 130.464 134.055 1.00 29.53 662 TYR A O 1
ATOM 2922 N N . ALA A 1 397 ? 131.586 131.479 136.069 1.00 26.39 663 ALA A N 1
ATOM 2923 C CA . ALA A 1 397 ? 131.806 130.265 136.840 1.00 26.39 663 ALA A CA 1
ATOM 2924 C C . ALA A 1 397 ? 130.684 129.247 136.704 1.00 26.39 663 ALA A C 1
ATOM 2925 O O . ALA A 1 397 ? 130.937 128.057 136.901 1.00 26.39 663 ALA A O 1
ATOM 2927 N N . LEU A 1 398 ? 129.459 129.666 136.390 1.00 25.60 664 LEU A N 1
ATOM 2928 C CA . LEU A 1 398 ? 128.420 128.704 136.043 1.00 25.60 664 LEU A CA 1
ATOM 2929 C C . LEU A 1 398 ? 128.534 128.174 134.629 1.00 25.60 664 LEU A C 1
ATOM 2930 O O . LEU A 1 398 ? 128.205 127.010 134.394 1.00 25.60 664 LEU A O 1
ATOM 2935 N N . ALA A 1 399 ? 128.953 128.993 133.671 1.00 23.51 665 ALA A N 1
ATOM 2936 C CA . ALA A 1 399 ? 129.181 128.458 132.339 1.00 23.51 665 ALA A CA 1
ATOM 2937 C C . ALA A 1 399 ? 130.226 127.359 132.379 1.00 23.51 665 ALA A C 1
ATOM 2938 O O . ALA A 1 399 ? 130.030 126.282 131.804 1.00 23.51 665 ALA A O 1
ATOM 2940 N N . LEU A 1 400 ? 131.334 127.600 133.083 1.00 26.86 666 LEU A N 1
ATOM 2941 C CA . LEU A 1 400 ? 132.354 126.561 133.201 1.00 26.86 666 LEU A CA 1
ATOM 2942 C C . LEU A 1 400 ? 131.824 125.339 133.941 1.00 26.86 666 LEU A C 1
ATOM 2943 O O . LEU A 1 400 ? 132.100 124.202 133.547 1.00 26.86 666 LEU A O 1
ATOM 2948 N N . THR A 1 401 ? 131.039 125.548 134.998 1.00 24.58 667 THR A N 1
ATOM 2949 C CA . THR A 1 401 ? 130.526 124.428 135.781 1.00 24.58 667 THR A CA 1
ATOM 2950 C C . THR A 1 401 ? 129.575 123.557 134.969 1.00 24.58 667 THR A C 1
ATOM 2951 O O . THR A 1 401 ? 129.635 122.327 135.048 1.00 24.58 667 THR A O 1
ATOM 2955 N N . LEU A 1 402 ? 128.692 124.171 134.180 1.00 23.58 668 LEU A N 1
ATOM 2956 C CA . LEU A 1 402 ? 127.747 123.411 133.367 1.00 23.58 668 LEU A CA 1
ATOM 2957 C C . LEU A 1 402 ? 128.436 122.722 132.196 1.00 23.58 668 LEU A C 1
ATOM 2958 O O . LEU A 1 402 ? 128.123 121.564 131.879 1.00 23.58 668 LEU A O 1
ATOM 2963 N N . ALA A 1 403 ? 129.370 123.409 131.537 1.00 24.11 669 ALA A N 1
ATOM 2964 C CA . ALA A 1 403 ? 130.174 122.733 130.532 1.00 24.11 669 ALA A CA 1
ATOM 2965 C C . ALA A 1 403 ? 130.957 121.570 131.110 1.00 24.11 669 ALA A C 1
ATOM 2966 O O . ALA A 1 403 ? 131.234 120.617 130.385 1.00 24.11 669 ALA A O 1
ATOM 2968 N N . SER A 1 404 ? 131.313 121.619 132.390 1.00 24.62 670 SER A N 1
ATOM 2969 C CA . SER A 1 404 ? 131.954 120.482 133.030 1.00 24.62 670 SER A CA 1
ATOM 2970 C C . SER A 1 404 ? 131.001 119.327 133.296 1.00 24.62 670 SER A C 1
ATOM 2971 O O . SER A 1 404 ? 131.468 118.211 133.531 1.00 24.62 670 SER A O 1
ATOM 2974 N N . PHE A 1 405 ? 129.690 119.560 133.278 1.00 24.10 671 PHE A N 1
ATOM 2975 C CA . PHE A 1 405 ? 128.714 118.488 133.430 1.00 24.10 671 PHE A CA 1
ATOM 2976 C C . PHE A 1 405 ? 128.310 117.873 132.108 1.00 24.10 671 PHE A C 1
ATOM 2977 O O . PHE A 1 405 ? 128.002 116.681 132.064 1.00 24.10 671 PHE A O 1
ATOM 2985 N N . TRP A 1 406 ? 128.299 118.652 131.027 1.00 24.54 672 TRP A N 1
ATOM 2986 C CA . TRP A 1 406 ? 127.910 118.074 129.745 1.00 24.54 672 TRP A CA 1
ATOM 2987 C C . TRP A 1 406 ? 129.032 117.265 129.101 1.00 24.54 672 TRP A C 1
ATOM 2988 O O . TRP A 1 406 ? 128.762 116.445 128.221 1.00 24.54 672 TRP A O 1
ATOM 2999 N N . THR A 1 407 ? 130.283 117.467 129.517 1.00 28.57 673 THR A N 1
ATOM 3000 C CA . THR A 1 407 ? 131.415 116.711 128.995 1.00 28.57 673 THR A CA 1
ATOM 3001 C C . THR A 1 407 ? 131.980 115.717 130.000 1.00 28.57 673 THR A C 1
ATOM 3002 O O . THR A 1 407 ? 133.172 115.410 129.944 1.00 28.57 673 THR A O 1
ATOM 3006 N N . ALA A 1 408 ? 131.163 115.207 130.917 1.00 32.38 674 ALA A N 1
ATOM 3007 C CA . ALA A 1 408 ? 131.666 114.363 131.990 1.00 32.38 674 ALA A CA 1
ATOM 3008 C C . ALA A 1 408 ? 131.657 112.882 131.659 1.00 32.38 674 ALA A C 1
ATOM 3009 O O . ALA A 1 408 ? 132.625 112.189 131.976 1.00 32.38 674 ALA A O 1
ATOM 3011 N N . ALA A 1 409 ? 130.596 112.364 131.047 1.00 34.43 675 ALA A N 1
ATOM 3012 C CA . ALA A 1 409 ? 130.583 110.949 130.712 1.00 34.43 675 ALA A CA 1
ATOM 3013 C C . ALA A 1 409 ? 131.508 110.619 129.552 1.00 34.43 675 ALA A C 1
ATOM 3014 O O . ALA A 1 409 ? 131.669 109.441 129.223 1.00 34.43 675 ALA A O 1
ATOM 3016 N N . THR A 1 410 ? 132.105 111.628 128.928 1.00 37.73 676 THR A N 1
ATOM 3017 C CA . THR A 1 410 ? 133.090 111.470 127.866 1.00 37.73 676 THR A CA 1
ATOM 3018 C C . THR A 1 410 ? 134.381 112.112 128.351 1.00 37.73 676 THR A C 1
ATOM 3019 O O . THR A 1 410 ? 134.466 113.340 128.440 1.00 37.73 676 THR A O 1
ATOM 3023 N N . GLU A 1 411 ? 135.381 111.295 128.670 1.00 42.52 677 GLU A N 1
ATOM 3024 C CA . GLU A 1 411 ? 136.698 111.791 129.065 1.00 42.52 677 GLU A CA 1
ATOM 3025 C C . GLU A 1 411 ? 136.614 112.682 130.308 1.00 42.52 677 GLU A C 1
ATOM 3026 O O . GLU A 1 411 ? 136.766 113.901 130.249 1.00 42.52 677 GLU A O 1
ATOM 3032 N N . LEU A 1 412 ? 136.313 112.042 131.432 1.00 43.18 678 LEU A N 1
ATOM 3033 C CA . LEU A 1 412 ? 136.545 112.661 132.730 1.00 43.18 678 LEU A CA 1
ATOM 3034 C C . LEU A 1 412 ? 138.037 112.644 133.043 1.00 43.18 678 LEU A C 1
ATOM 3035 O O . LEU A 1 412 ? 138.671 111.588 133.010 1.00 43.18 678 LEU A O 1
ATOM 3040 N N . ARG A 1 413 ? 138.601 113.809 133.342 1.00 51.94 679 ARG A N 1
ATOM 3041 C CA . ARG A 1 413 ? 140.014 113.924 133.679 1.00 51.94 679 ARG A CA 1
ATOM 3042 C C . ARG A 1 413 ? 140.161 114.607 135.030 1.00 51.94 679 ARG A C 1
ATOM 3043 O O . ARG A 1 413 ? 139.192 115.098 135.615 1.00 51.94 679 ARG A O 1
ATOM 3051 N N . ASP A 1 414 ? 141.399 114.647 135.519 1.00 56.61 680 ASP A N 1
ATOM 3052 C CA . ASP A 1 414 ? 141.657 115.277 136.807 1.00 56.61 680 ASP A CA 1
ATOM 3053 C C . ASP A 1 414 ? 141.869 116.778 136.659 1.00 56.61 680 ASP A C 1
ATOM 3054 O O . ASP A 1 414 ? 141.666 117.534 137.614 1.00 56.61 680 ASP A O 1
ATOM 3059 N N . HIS A 1 415 ? 142.288 117.223 135.479 1.00 57.15 681 HIS A N 1
ATOM 3060 C CA . HIS A 1 415 ? 142.389 118.642 135.174 1.00 57.15 681 HIS A CA 1
ATOM 3061 C C . HIS A 1 415 ? 141.342 119.029 134.139 1.00 57.15 681 HIS A C 1
ATOM 3062 O O . HIS A 1 415 ? 140.987 118.233 133.267 1.00 57.15 681 HIS A O 1
ATOM 3069 N N . TYR A 1 416 ? 140.858 120.260 134.237 1.00 47.82 682 TYR A N 1
ATOM 3070 C CA . TYR A 1 416 ? 139.754 120.708 133.412 1.00 47.82 682 TYR A CA 1
ATOM 3071 C C . TYR A 1 416 ? 140.184 120.856 131.954 1.00 47.82 682 TYR A C 1
ATOM 3072 O O . TYR A 1 416 ? 141.357 121.087 131.663 1.00 47.82 682 TYR A O 1
ATOM 3081 N N . PRO A 1 417 ? 139.249 120.707 131.013 1.00 43.82 683 PRO A N 1
ATOM 3082 C CA . PRO A 1 417 ? 139.655 120.686 129.600 1.00 43.82 683 PRO A CA 1
ATOM 3083 C C . PRO A 1 417 ? 140.164 122.018 129.086 1.00 43.82 683 PRO A C 1
ATOM 3084 O O . PRO A 1 417 ? 141.120 122.042 128.302 1.00 43.82 683 PRO A O 1
ATOM 3088 N N . TRP A 1 418 ? 139.556 123.133 129.498 1.00 41.35 684 TRP A N 1
ATOM 3089 C CA . TRP A 1 418 ? 139.922 124.423 128.929 1.00 41.35 684 TRP A CA 1
ATOM 3090 C C . TRP A 1 418 ? 141.286 124.907 129.395 1.00 41.35 684 TRP A C 1
ATOM 3091 O O . TRP A 1 418 ? 141.815 125.852 128.808 1.00 41.35 684 TRP A O 1
ATOM 3102 N N . VAL A 1 419 ? 141.868 124.296 130.423 1.00 47.78 685 VAL A N 1
ATOM 3103 C CA . VAL A 1 419 ? 143.200 124.698 130.869 1.00 47.78 685 VAL A CA 1
ATOM 3104 C C . VAL A 1 419 ? 144.275 123.782 130.304 1.00 47.78 685 VAL A C 1
ATOM 3105 O O . VAL A 1 419 ? 145.398 124.219 130.054 1.00 47.78 685 VAL A O 1
ATOM 3109 N N . GLU A 1 420 ? 143.963 122.509 130.086 1.00 52.51 686 GLU A N 1
ATOM 3110 C CA . GLU A 1 420 ? 144.945 121.578 129.550 1.00 52.51 686 GLU A CA 1
ATOM 3111 C C . GLU A 1 420 ? 144.946 121.501 128.034 1.00 52.51 686 GLU A C 1
ATOM 3112 O O . GLU A 1 420 ? 145.893 120.953 127.462 1.00 52.51 686 GLU A O 1
ATOM 3118 N N . LYS A 1 421 ? 143.915 122.012 127.366 1.00 50.09 687 LYS A N 1
ATOM 3119 C CA . LYS A 1 421 ? 143.867 121.940 125.913 1.00 50.09 687 LYS A CA 1
ATOM 3120 C C . LYS A 1 421 ? 143.846 123.301 125.237 1.00 50.09 687 LYS A C 1
ATOM 3121 O O . LYS A 1 421 ? 144.233 123.407 124.072 1.00 50.09 687 LYS A O 1
ATOM 3127 N N . CYS A 1 422 ? 143.420 124.350 125.935 1.00 52.89 688 CYS A N 1
ATOM 3128 C CA . CYS A 1 422 ? 143.225 125.658 125.326 1.00 52.89 688 CYS A CA 1
ATOM 3129 C C . CYS A 1 422 ? 144.143 126.737 125.883 1.00 52.89 688 CYS A C 1
ATOM 3130 O O . CYS A 1 422 ? 144.660 127.553 125.118 1.00 52.89 688 CYS A O 1
ATOM 3133 N N . ILE A 1 423 ? 144.369 126.772 127.195 1.00 55.01 689 ILE A N 1
ATOM 3134 C CA . ILE A 1 423 ? 145.109 127.884 127.791 1.00 55.01 689 ILE A CA 1
ATOM 3135 C C . ILE A 1 423 ? 146.601 127.586 127.843 1.00 55.01 689 ILE A C 1
ATOM 3136 O O . ILE A 1 423 ? 147.423 128.379 127.375 1.00 55.01 689 ILE A O 1
ATOM 3141 N N . LYS A 1 424 ? 146.974 126.452 128.430 1.00 57.78 690 LYS A N 1
ATOM 3142 C CA . LYS A 1 424 ? 148.384 126.196 128.708 1.00 57.78 690 LYS A CA 1
ATOM 3143 C C . LYS A 1 424 ? 149.238 126.009 127.457 1.00 57.78 690 LYS A C 1
ATOM 3144 O O . LYS A 1 424 ? 150.352 126.564 127.420 1.00 57.78 690 LYS A O 1
ATOM 3150 N N . PRO A 1 425 ? 148.821 125.255 126.433 1.00 60.99 691 PRO A N 1
ATOM 3151 C CA . PRO A 1 425 ? 149.627 125.201 125.204 1.00 60.99 691 PRO A CA 1
ATOM 3152 C C . PRO A 1 425 ? 149.754 126.536 124.499 1.00 60.99 691 PRO A C 1
ATOM 3153 O O . PRO A 1 425 ? 150.692 126.712 123.715 1.00 60.99 691 PRO A O 1
ATOM 3157 N N . THR A 1 426 ? 148.838 127.476 124.737 1.00 63.41 692 THR A N 1
ATOM 3158 C CA . THR A 1 426 ? 148.990 128.816 124.180 1.00 63.41 692 THR A CA 1
ATOM 3159 C C . THR A 1 426 ? 149.962 129.642 125.010 1.00 63.41 692 THR A C 1
ATOM 3160 O O . THR A 1 426 ? 150.805 130.357 124.460 1.00 63.41 692 THR A O 1
ATOM 3164 N N . LEU A 1 427 ? 149.867 129.542 126.337 1.00 68.99 693 LEU A N 1
ATOM 3165 C CA . LEU A 1 427 ? 150.783 130.261 127.214 1.00 68.99 693 LEU A CA 1
ATOM 3166 C C . LEU A 1 427 ? 152.219 129.815 126.998 1.00 68.99 693 LEU A C 1
ATOM 3167 O O . LEU A 1 427 ? 153.154 130.603 127.171 1.00 68.99 693 LEU A O 1
ATOM 3172 N N . LYS A 1 428 ? 152.419 128.550 126.636 1.00 71.92 694 LYS A N 1
ATOM 3173 C CA . LYS A 1 428 ? 153.782 128.073 126.444 1.00 71.92 694 LYS A CA 1
ATOM 3174 C C . LYS A 1 428 ? 154.460 128.679 125.221 1.00 71.92 694 LYS A C 1
ATOM 3175 O O . LYS A 1 428 ? 155.694 128.703 125.168 1.00 71.92 694 LYS A O 1
ATOM 3181 N N . LYS A 1 429 ? 153.700 129.161 124.237 1.00 76.22 695 LYS A N 1
ATOM 3182 C CA . LYS A 1 429 ? 154.317 129.523 122.960 1.00 76.22 695 LYS A CA 1
ATOM 3183 C C . LYS A 1 429 ? 154.915 130.927 122.964 1.00 76.22 695 LYS A C 1
ATOM 3184 O O . LYS A 1 429 ? 156.138 131.093 122.946 1.00 76.22 695 LYS A O 1
ATOM 3190 N N . MET A 1 430 ? 154.069 131.949 122.998 1.00 84.16 696 MET A N 1
ATOM 3191 C CA . MET A 1 430 ? 154.520 133.294 122.634 1.00 84.16 696 MET A CA 1
ATOM 3192 C C . MET A 1 430 ? 154.897 134.134 123.849 1.00 84.16 696 MET A C 1
ATOM 3193 O O . MET A 1 430 ? 154.518 135.301 123.962 1.00 84.16 696 MET A O 1
ATOM 3198 N N . LYS A 1 431 ? 155.718 133.573 124.733 1.00 85.32 697 LYS A N 1
ATOM 3199 C CA . LYS A 1 431 ? 156.197 134.290 125.909 1.00 85.32 697 LYS A CA 1
ATOM 3200 C C . LYS A 1 431 ? 157.134 133.382 126.685 1.00 85.32 697 LYS A C 1
ATOM 3201 O O . LYS A 1 431 ? 157.173 132.167 126.468 1.00 85.32 697 LYS A O 1
ATOM 3207 N N . ASP A 1 432 ? 157.900 133.991 127.583 1.00 91.48 698 ASP A N 1
ATOM 3208 C CA . ASP A 1 432 ? 158.628 133.245 128.605 1.00 91.48 698 ASP A CA 1
ATOM 3209 C C . ASP A 1 432 ? 157.823 133.167 129.898 1.00 91.48 698 ASP A C 1
ATOM 3210 O O . ASP A 1 432 ? 158.301 133.531 130.972 1.00 91.48 698 ASP A O 1
ATOM 3215 N N . ALA A 1 433 ? 156.581 132.688 129.803 1.00 85.75 699 ALA A N 1
ATOM 3216 C CA . ALA A 1 433 ? 155.679 132.629 130.955 1.00 85.75 699 ALA A CA 1
ATOM 3217 C C . ALA A 1 433 ? 154.788 131.403 130.841 1.00 85.75 699 ALA A C 1
ATOM 3218 O O . ALA A 1 433 ? 153.606 131.501 130.500 1.00 85.75 699 ALA A O 1
ATOM 3220 N N . PRO A 1 434 ? 155.327 130.217 131.137 1.00 86.49 700 PRO A N 1
ATOM 3221 C CA . PRO A 1 434 ? 154.497 129.008 131.169 1.00 86.49 700 PRO A CA 1
ATOM 3222 C C . PRO A 1 434 ? 153.822 128.755 132.505 1.00 86.49 700 PRO A C 1
ATOM 3223 O O . PRO A 1 434 ? 153.271 127.666 132.703 1.00 86.49 700 PRO A O 1
ATOM 3227 N N . GLU A 1 435 ? 153.849 129.723 133.417 1.00 79.11 701 GLU A N 1
ATOM 3228 C CA . GLU A 1 435 ? 153.403 129.520 134.790 1.00 79.11 701 GLU A CA 1
ATOM 3229 C C . GLU A 1 435 ? 151.953 129.973 134.946 1.00 79.11 701 GLU A C 1
ATOM 3230 O O . GLU A 1 435 ? 151.666 131.170 135.026 1.00 79.11 701 GLU A O 1
ATOM 3236 N N . PHE A 1 436 ? 151.037 129.008 134.974 1.00 65.17 702 PHE A N 1
ATOM 3237 C CA . PHE A 1 436 ? 149.607 129.248 135.150 1.00 65.17 702 PHE A CA 1
ATOM 3238 C C . PHE A 1 436 ? 149.274 128.978 136.615 1.00 65.17 702 PHE A C 1
ATOM 3239 O O . PHE A 1 436 ? 148.714 127.942 136.968 1.00 65.17 702 PHE A O 1
ATOM 3247 N N . THR A 1 437 ? 149.627 129.931 137.474 1.00 65.87 703 THR A N 1
ATOM 3248 C CA . THR A 1 437 ? 149.477 129.777 138.913 1.00 65.87 703 THR A CA 1
ATOM 3249 C C . THR A 1 437 ? 148.727 130.976 139.471 1.00 65.87 703 THR A C 1
ATOM 3250 O O . THR A 1 437 ? 148.494 131.969 138.781 1.00 65.87 703 THR A O 1
ATOM 3254 N N . PHE A 1 438 ? 148.348 130.875 140.745 1.00 64.40 704 PHE A N 1
ATOM 3255 C CA . PHE A 1 438 ? 147.613 131.961 141.380 1.00 64.40 704 PHE A CA 1
ATOM 3256 C C . PHE A 1 438 ? 148.531 133.114 141.763 1.00 64.40 704 PHE A C 1
ATOM 3257 O O . PHE A 1 438 ? 148.092 134.269 141.798 1.00 64.40 704 PHE A O 1
ATOM 3265 N N . LEU A 1 439 ? 149.800 132.827 142.053 1.00 68.24 705 LEU A N 1
ATOM 3266 C CA . LEU A 1 439 ? 150.730 133.889 142.413 1.00 68.24 705 LEU A CA 1
ATOM 3267 C C . LEU A 1 439 ? 151.004 134.805 141.229 1.00 68.24 705 LEU A C 1
ATOM 3268 O O . LEU A 1 439 ? 151.229 136.007 141.406 1.00 68.24 705 LEU A O 1
ATOM 3273 N N . ARG A 1 440 ? 150.994 134.256 140.012 1.00 69.42 706 ARG A N 1
ATOM 3274 C CA . ARG A 1 440 ? 151.126 135.079 138.815 1.00 69.42 706 ARG A CA 1
ATOM 3275 C C . ARG A 1 440 ? 149.813 135.748 138.434 1.00 69.42 706 ARG A C 1
ATOM 3276 O O . ARG A 1 440 ? 149.823 136.741 137.701 1.00 69.42 706 ARG A O 1
ATOM 3284 N N . PHE A 1 441 ? 148.687 135.232 138.924 1.00 64.02 707 PHE A N 1
ATOM 3285 C CA . PHE A 1 441 ? 147.386 135.827 138.639 1.00 64.02 707 PHE A CA 1
ATOM 3286 C C . PHE A 1 441 ? 147.111 137.017 139.550 1.00 64.02 707 PHE A C 1
ATOM 3287 O O . PHE A 1 441 ? 146.456 137.980 139.144 1.00 64.02 707 PHE A O 1
ATOM 3295 N N . ALA A 1 442 ? 147.602 136.965 140.788 1.00 67.71 708 ALA A N 1
ATOM 3296 C CA . ALA A 1 442 ? 147.279 138.008 141.755 1.00 67.71 708 ALA A CA 1
ATOM 3297 C C . ALA A 1 442 ? 148.337 139.103 141.799 1.00 67.71 708 ALA A C 1
ATOM 3298 O O . ALA A 1 442 ? 148.060 140.210 142.269 1.00 67.71 708 ALA A O 1
ATOM 3300 N N . SER A 1 443 ? 149.547 138.814 141.328 1.00 72.23 709 SER A N 1
ATOM 3301 C CA . SER A 1 443 ? 150.647 139.758 141.438 1.00 72.23 709 SER A CA 1
ATOM 3302 C C . SER A 1 443 ? 150.319 141.069 140.737 1.00 72.23 709 SER A C 1
ATOM 3303 O O . SER A 1 443 ? 149.488 141.133 139.829 1.00 72.23 709 SER A O 1
ATOM 3306 N N . LYS A 1 444 ? 151.003 142.126 141.168 1.00 77.78 710 LYS A N 1
ATOM 3307 C CA . LYS A 1 444 ? 150.809 143.458 140.613 1.00 77.78 710 LYS A CA 1
ATOM 3308 C C . LYS A 1 444 ? 151.777 143.742 139.470 1.00 77.78 710 LYS A C 1
ATOM 3309 O O . LYS A 1 444 ? 151.428 144.447 138.519 1.00 77.78 710 LYS A O 1
ATOM 3315 N N . THR A 1 445 ? 152.994 143.210 139.552 1.00 80.13 711 THR A N 1
ATOM 3316 C CA . THR A 1 445 ? 154.020 143.453 138.542 1.00 80.13 711 THR A CA 1
ATOM 3317 C C . THR A 1 445 ? 154.209 142.200 137.694 1.00 80.13 711 THR A C 1
ATOM 3318 O O . THR A 1 445 ? 154.086 141.077 138.193 1.00 80.13 711 THR A O 1
ATOM 3322 N N . GLY A 1 446 ? 154.477 142.387 136.404 1.00 80.19 712 GLY A N 1
ATOM 3323 C CA . GLY A 1 446 ? 154.788 141.283 135.529 1.00 80.19 712 GLY A CA 1
ATOM 3324 C C . GLY A 1 446 ? 153.981 141.300 134.248 1.00 80.19 712 GLY A C 1
ATOM 3325 O O . GLY A 1 446 ? 153.153 142.185 134.016 1.00 80.19 712 GLY A O 1
ATOM 3326 N N . PRO A 1 447 ? 154.220 140.320 133.378 1.00 77.25 713 PRO A N 1
ATOM 3327 C CA . PRO A 1 447 ? 153.362 140.160 132.199 1.00 77.25 713 PRO A CA 1
ATOM 3328 C C . PRO A 1 447 ? 152.027 139.548 132.592 1.00 77.25 713 PRO A C 1
ATOM 3329 O O . PRO A 1 447 ? 151.972 138.588 133.361 1.00 77.25 713 PRO A O 1
ATOM 3333 N N . LYS A 1 448 ? 150.950 140.112 132.056 1.00 68.68 714 LYS A N 1
ATOM 3334 C CA . LYS A 1 448 ? 149.619 139.625 132.377 1.00 68.68 714 LYS A CA 1
ATOM 3335 C C . LYS A 1 448 ? 149.475 138.163 131.978 1.00 68.68 714 LYS A C 1
ATOM 3336 O O . LYS A 1 448 ? 150.341 137.584 131.319 1.00 68.68 714 LYS A O 1
ATOM 3342 N N . LEU A 1 449 ? 148.367 137.560 132.392 1.00 65.67 715 LEU A N 1
ATOM 3343 C CA . LEU A 1 449 ? 148.144 136.148 132.127 1.00 65.67 715 LEU A CA 1
ATOM 3344 C C . LEU A 1 449 ? 147.132 135.907 131.013 1.00 65.67 715 LEU A C 1
ATOM 3345 O O . LEU A 1 449 ? 147.142 134.833 130.404 1.00 65.67 715 LEU A O 1
ATOM 3350 N N . TYR A 1 450 ? 146.261 136.875 130.733 1.00 63.42 716 TYR A N 1
ATOM 3351 C CA . TYR A 1 450 ? 145.240 136.762 129.695 1.00 63.42 716 TYR A CA 1
ATOM 3352 C C . TYR A 1 450 ? 145.371 137.865 128.651 1.00 63.42 716 TYR A C 1
ATOM 3353 O O . TYR A 1 450 ? 144.377 138.459 128.237 1.00 63.42 716 TYR A O 1
ATOM 3362 N N . GLU A 1 451 ? 146.593 138.175 128.229 1.00 68.48 717 GLU A N 1
ATOM 3363 C CA . GLU A 1 451 ? 146.803 139.411 127.486 1.00 68.48 717 GLU A CA 1
ATOM 3364 C C . GLU A 1 451 ? 146.139 139.475 126.111 1.00 68.48 717 GLU A C 1
ATOM 3365 O O . GLU A 1 451 ? 145.157 140.202 125.935 1.00 68.48 717 GLU A O 1
ATOM 3371 N N . ALA A 1 452 ? 146.642 138.726 125.131 1.00 63.02 718 ALA A N 1
ATOM 3372 C CA . ALA A 1 452 ? 146.184 138.926 123.759 1.00 63.02 718 ALA A CA 1
ATOM 3373 C C . ALA A 1 452 ? 145.687 137.653 123.093 1.00 63.02 718 ALA A C 1
ATOM 3374 O O . ALA A 1 452 ? 144.615 137.642 122.484 1.00 63.02 718 ALA A O 1
ATOM 3376 N N . ASP A 1 453 ? 146.474 136.584 123.185 1.00 63.45 719 ASP A N 1
ATOM 3377 C CA . ASP A 1 453 ? 146.174 135.346 122.481 1.00 63.45 719 ASP A CA 1
ATOM 3378 C C . ASP A 1 453 ? 145.493 134.317 123.366 1.00 63.45 719 ASP A C 1
ATOM 3379 O O . ASP A 1 453 ? 144.767 133.457 122.855 1.00 63.45 719 ASP A O 1
ATOM 3384 N N . THR A 1 454 ? 145.715 134.376 124.679 1.00 56.83 720 THR A N 1
ATOM 3385 C CA . THR A 1 454 ? 144.988 133.496 125.583 1.00 56.83 720 THR A CA 1
ATOM 3386 C C . THR A 1 454 ? 143.502 133.822 125.596 1.00 56.83 720 THR A C 1
ATOM 3387 O O . THR A 1 454 ? 142.671 132.917 125.719 1.00 56.83 720 THR A O 1
ATOM 3391 N N . ILE A 1 455 ? 143.144 135.095 125.429 1.00 51.91 721 ILE A N 1
ATOM 3392 C CA . ILE A 1 455 ? 141.736 135.464 125.343 1.00 51.91 721 ILE A CA 1
ATOM 3393 C C . ILE A 1 455 ? 141.110 134.911 124.069 1.00 51.91 721 ILE A C 1
ATOM 3394 O O . ILE A 1 455 ? 139.979 134.410 124.082 1.00 51.91 721 ILE A O 1
ATOM 3399 N N . TYR A 1 456 ? 141.837 134.968 122.953 1.00 49.45 722 TYR A N 1
ATOM 3400 C CA . TYR A 1 456 ? 141.318 134.408 121.710 1.00 49.45 722 TYR A CA 1
ATOM 3401 C C . TYR A 1 456 ? 141.194 132.892 121.794 1.00 49.45 722 TYR A C 1
ATOM 3402 O O . TYR A 1 456 ? 140.228 132.314 121.282 1.00 49.45 722 TYR A O 1
ATOM 3411 N N . ALA A 1 457 ? 142.155 132.231 122.440 1.00 49.27 723 ALA A N 1
ATOM 3412 C CA . ALA A 1 457 ? 142.062 130.788 122.625 1.00 49.27 723 ALA A CA 1
ATOM 3413 C C . ALA A 1 457 ? 140.875 130.414 123.502 1.00 49.27 723 ALA A C 1
ATOM 3414 O O . ALA A 1 457 ? 140.166 129.446 123.212 1.00 49.27 723 ALA A O 1
ATOM 3416 N N . LEU A 1 458 ? 140.642 131.164 124.582 1.00 46.72 724 LEU A N 1
ATOM 3417 C CA . LEU A 1 458 ? 139.476 130.906 125.420 1.00 46.72 724 LEU A CA 1
ATOM 3418 C C . LEU A 1 458 ? 138.181 131.127 124.651 1.00 46.72 724 LEU A C 1
ATOM 3419 O O . LEU A 1 458 ? 137.213 130.382 124.825 1.00 46.72 724 LEU A O 1
ATOM 3424 N N . SER A 1 459 ? 138.137 132.157 123.809 1.00 46.34 725 SER A N 1
ATOM 3425 C CA . SER A 1 459 ? 136.943 132.397 123.006 1.00 46.34 725 SER A CA 1
ATOM 3426 C C . SER A 1 459 ? 136.687 131.246 122.044 1.00 46.34 725 SER A C 1
ATOM 3427 O O . SER A 1 459 ? 135.551 130.781 121.905 1.00 46.34 725 SER A O 1
ATOM 3430 N N . THR A 1 460 ? 137.733 130.778 121.365 1.00 45.84 726 THR A N 1
ATOM 3431 C CA . THR A 1 460 ? 137.616 129.675 120.420 1.00 45.84 726 THR A CA 1
ATOM 3432 C C . THR A 1 460 ? 137.312 128.345 121.099 1.00 45.84 726 THR A C 1
ATOM 3433 O O . THR A 1 460 ? 136.704 127.473 120.472 1.00 45.84 726 THR A O 1
ATOM 3437 N N . CYS A 1 461 ? 137.683 128.188 122.370 1.00 42.49 727 CYS A N 1
ATOM 3438 C CA . CYS A 1 461 ? 137.551 126.902 123.045 1.00 42.49 727 CYS A CA 1
ATOM 3439 C C . CYS A 1 461 ? 136.099 126.450 123.146 1.00 42.49 727 CYS A C 1
ATOM 3440 O O . CYS A 1 461 ? 135.823 125.251 123.076 1.00 42.49 727 CYS A O 1
ATOM 3443 N N . PHE A 1 462 ? 135.159 127.382 123.298 1.00 37.70 728 PHE A N 1
ATOM 3444 C CA . PHE A 1 462 ? 133.759 127.043 123.514 1.00 37.70 728 PHE A CA 1
ATOM 3445 C C . PHE A 1 462 ? 132.888 127.222 122.280 1.0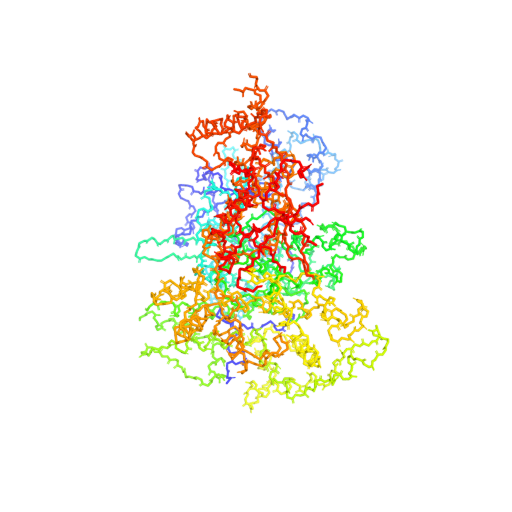0 37.70 728 PHE A C 1
ATOM 3446 O O . PHE A 1 462 ? 131.750 126.749 122.279 1.00 37.70 728 PHE A O 1
ATOM 3454 N N . ALA A 1 463 ? 133.381 127.891 121.242 1.00 35.63 729 ALA A N 1
ATOM 3455 C CA . ALA A 1 463 ? 132.616 128.056 120.019 1.00 35.63 729 ALA A CA 1
ATOM 3456 C C . ALA A 1 463 ? 132.433 126.708 119.334 1.00 35.63 729 ALA A C 1
ATOM 3457 O O . ALA A 1 463 ? 133.035 125.701 119.706 1.00 35.63 729 ALA A O 1
ATOM 3459 N N . VAL A 1 464 ? 131.588 126.686 118.309 1.00 33.94 730 VAL A N 1
ATOM 3460 C CA . VAL A 1 464 ? 131.269 125.438 117.624 1.00 33.94 730 VAL A CA 1
ATOM 3461 C C . VAL A 1 464 ? 132.495 124.996 116.833 1.00 33.94 730 VAL A C 1
ATOM 3462 O O . VAL A 1 464 ? 132.839 125.597 115.812 1.00 33.94 730 VAL A O 1
ATOM 3466 N N . GLY A 1 465 ? 133.156 123.945 117.306 1.00 33.27 731 GLY A N 1
ATOM 3467 C CA . GLY A 1 465 ? 134.347 123.428 116.675 1.00 33.27 731 GLY A CA 1
ATOM 3468 C C . GLY A 1 465 ? 135.581 123.388 117.546 1.00 33.27 731 GLY A C 1
ATOM 3469 O O . GLY A 1 465 ? 136.633 122.957 117.069 1.00 33.27 731 GLY A O 1
ATOM 3470 N N . GLY A 1 466 ? 135.493 123.822 118.802 1.00 34.59 732 GLY A N 1
ATOM 3471 C CA . GLY A 1 466 ? 136.622 123.786 119.702 1.00 34.59 732 GLY A CA 1
ATOM 3472 C C . GLY A 1 466 ? 136.728 122.461 120.428 1.00 34.59 732 GLY A C 1
ATOM 3473 O O . GLY A 1 466 ? 136.015 121.504 120.144 1.00 34.59 732 GLY A O 1
ATOM 3474 N N . LYS A 1 467 ? 137.642 122.417 121.394 1.00 37.82 733 LYS A N 1
ATOM 3475 C CA . LYS A 1 467 ? 137.897 121.177 122.119 1.00 37.82 733 LYS A CA 1
ATOM 3476 C C . LYS A 1 467 ? 136.765 120.857 123.087 1.00 37.82 733 LYS A C 1
ATOM 3477 O O . LYS A 1 467 ? 136.177 119.764 123.050 1.00 37.82 733 LYS A O 1
ATOM 3483 N N . VAL A 1 468 ? 136.452 121.798 123.977 1.00 32.24 734 VAL A N 1
ATOM 3484 C CA . VAL A 1 468 ? 135.359 121.581 124.914 1.00 32.24 734 VAL A CA 1
ATOM 3485 C C . VAL A 1 468 ? 134.077 121.272 124.161 1.00 32.24 734 VAL A C 1
ATOM 3486 O O . VAL A 1 468 ? 133.296 120.409 124.570 1.00 32.24 734 VAL A O 1
ATOM 3490 N N . GLU A 1 469 ? 133.853 121.947 123.033 1.00 31.85 735 GLU A N 1
ATOM 3491 C CA . GLU A 1 469 ? 132.662 121.669 122.242 1.00 31.85 735 GLU A CA 1
ATOM 3492 C C . GLU A 1 469 ? 132.747 120.317 121.553 1.00 31.85 735 GLU A C 1
ATOM 3493 O O . GLU A 1 469 ? 131.714 119.706 121.271 1.00 31.85 735 GLU A O 1
ATOM 3499 N N . LYS A 1 470 ? 133.956 119.833 121.271 1.00 31.17 736 LYS A N 1
ATOM 3500 C CA . LYS A 1 470 ? 134.098 118.481 120.746 1.00 31.17 736 LYS A CA 1
ATOM 3501 C C . LYS A 1 470 ? 133.743 117.433 121.781 1.00 31.17 736 LYS A C 1
ATOM 3502 O O . LYS A 1 470 ? 133.356 116.323 121.411 1.00 31.17 736 LYS A O 1
ATOM 3508 N N . LEU A 1 471 ? 133.869 117.757 123.065 1.00 30.04 737 LEU A N 1
ATOM 3509 C CA . LEU A 1 471 ? 133.606 116.783 124.117 1.00 30.04 737 LEU A CA 1
ATOM 3510 C C . LEU A 1 471 ? 132.156 116.740 124.589 1.00 30.04 737 LEU A C 1
ATOM 3511 O O . LEU A 1 471 ? 131.832 115.899 125.428 1.00 30.04 737 LEU A O 1
ATOM 3516 N N . TYR A 1 472 ? 131.277 117.601 124.084 1.00 25.96 738 TYR A N 1
ATOM 3517 C CA . TYR A 1 472 ? 129.907 117.649 124.579 1.00 25.96 738 TYR A CA 1
ATOM 3518 C C . TYR A 1 472 ? 129.167 116.349 124.286 1.00 25.96 738 TYR A C 1
ATOM 3519 O O . TYR A 1 472 ? 129.599 115.519 123.488 1.00 25.96 738 TYR A O 1
ATOM 3528 N N . HIS A 1 473 ? 128.030 116.188 124.950 1.00 29.11 739 HIS A N 1
ATOM 3529 C CA . HIS A 1 473 ? 127.137 115.069 124.704 1.00 29.11 739 HIS A CA 1
ATOM 3530 C C . HIS A 1 473 ? 126.635 115.117 123.265 1.00 29.11 739 HIS A C 1
ATOM 3531 O O . HIS A 1 473 ? 126.624 116.167 122.623 1.00 29.11 739 HIS A O 1
ATOM 3538 N N . THR A 1 474 ? 126.240 113.960 122.745 1.00 32.70 740 THR A N 1
ATOM 3539 C CA . THR A 1 474 ? 125.570 113.880 121.447 1.00 32.70 740 THR A CA 1
ATOM 3540 C C . THR A 1 474 ? 124.075 113.838 121.729 1.00 32.70 740 THR A C 1
ATOM 3541 O O . THR A 1 474 ? 123.489 112.777 121.941 1.00 32.70 740 THR A O 1
ATOM 3545 N N . GLY A 1 475 ? 123.453 115.005 121.713 1.00 28.54 741 GLY A N 1
ATOM 3546 C CA . GLY A 1 475 ? 122.089 115.140 122.168 1.00 28.54 741 GLY A CA 1
ATOM 3547 C C . GLY A 1 475 ? 121.895 116.490 122.811 1.00 28.54 741 GLY A C 1
ATOM 3548 O O . GLY A 1 475 ? 120.769 116.905 123.079 1.00 28.54 741 GLY A O 1
ATOM 3549 N N . MET A 1 476 ? 122.985 117.194 123.034 1.00 25.99 742 MET A N 1
ATOM 3550 C CA . MET A 1 476 ? 122.925 118.566 123.504 1.00 25.99 742 MET A CA 1
ATOM 3551 C C . MET A 1 476 ? 122.466 119.458 122.357 1.00 25.99 742 MET A C 1
ATOM 3552 O O . MET A 1 476 ? 123.192 119.601 121.368 1.00 25.99 742 MET A O 1
ATOM 3557 N N . PRO A 1 477 ? 121.279 120.058 122.433 1.00 25.32 743 PRO A N 1
ATOM 3558 C CA . PRO A 1 477 ? 120.800 120.881 121.320 1.00 25.32 743 PRO A CA 1
ATOM 3559 C C . PRO A 1 477 ? 121.682 122.098 121.103 1.00 25.32 743 PRO A C 1
ATOM 3560 O O . PRO A 1 477 ? 122.519 122.450 121.932 1.00 25.32 743 PRO A O 1
ATOM 3564 N N . LEU A 1 478 ? 121.484 122.746 119.957 1.00 23.75 744 LEU A N 1
ATOM 3565 C CA . LEU A 1 478 ? 122.346 123.865 119.594 1.00 23.75 744 LEU A CA 1
ATOM 3566 C C . LEU A 1 478 ? 122.053 125.102 120.431 1.00 23.75 744 LEU A C 1
ATOM 3567 O O . LEU A 1 478 ? 122.935 125.948 120.618 1.00 23.75 744 LEU A O 1
ATOM 3572 N N . LEU A 1 479 ? 120.827 125.229 120.940 1.00 22.53 745 LEU A N 1
ATOM 3573 C CA . LEU A 1 479 ? 120.469 126.383 121.758 1.00 22.53 745 LEU A CA 1
ATOM 3574 C C . LEU A 1 479 ? 121.303 126.438 123.030 1.00 22.53 745 LEU A C 1
ATOM 3575 O O . LEU A 1 479 ? 121.800 127.505 123.413 1.00 22.53 745 LEU A O 1
ATOM 3580 N N . ILE A 1 480 ? 121.486 125.294 123.689 1.00 23.07 746 ILE A N 1
ATOM 3581 C CA . ILE A 1 480 ? 122.278 125.260 124.912 1.00 23.07 746 ILE A CA 1
ATOM 3582 C C . ILE A 1 480 ? 123.753 125.490 124.606 1.00 23.07 746 ILE A C 1
ATOM 3583 O O . ILE A 1 480 ? 124.459 126.146 125.376 1.00 23.07 746 ILE A O 1
ATOM 3588 N N . ARG A 1 481 ? 124.244 124.962 123.482 1.00 23.50 747 ARG A N 1
ATOM 3589 C CA . ARG A 1 481 ? 125.625 125.220 123.085 1.00 23.50 747 ARG A CA 1
ATOM 3590 C C . ARG A 1 481 ? 125.870 126.711 122.905 1.00 23.50 747 ARG A C 1
ATOM 3591 O O . ARG A 1 481 ? 126.846 127.259 123.427 1.00 23.50 747 ARG A O 1
ATOM 3599 N N . LEU A 1 482 ? 124.977 127.391 122.185 1.00 21.73 748 LEU A N 1
ATOM 3600 C CA . LEU A 1 482 ? 125.147 128.823 121.963 1.00 21.73 748 LEU A CA 1
ATOM 3601 C C . LEU A 1 482 ? 125.010 129.613 123.257 1.00 21.73 748 LEU A C 1
ATOM 3602 O O . LEU A 1 482 ? 125.749 130.578 123.481 1.00 21.73 748 LEU A O 1
ATOM 3607 N N . LYS A 1 483 ? 124.088 129.217 124.135 1.00 22.37 749 LYS A N 1
ATOM 3608 C CA . LYS A 1 483 ? 123.912 129.965 125.377 1.00 22.37 749 LYS A CA 1
ATOM 3609 C C . LYS A 1 483 ? 125.114 129.809 126.304 1.00 22.37 749 LYS A C 1
ATOM 3610 O O . LYS A 1 483 ? 125.581 130.796 126.883 1.00 22.37 749 LYS A O 1
ATOM 3616 N N . LEU A 1 484 ? 125.636 128.588 126.458 1.00 22.76 750 LEU A N 1
ATOM 3617 C CA . LEU A 1 484 ? 126.861 128.408 127.235 1.00 22.76 750 LEU A CA 1
ATOM 3618 C C . LEU A 1 484 ? 128.047 129.109 126.598 1.00 22.76 750 LEU A C 1
ATOM 3619 O O . LEU A 1 484 ? 128.934 129.582 127.310 1.00 22.76 750 LEU A O 1
ATOM 3624 N N . SER A 1 485 ? 128.098 129.176 125.269 1.00 24.32 751 SER A N 1
ATOM 3625 C CA . SER A 1 485 ? 129.156 129.942 124.629 1.00 24.32 751 SER A CA 1
ATOM 3626 C C . SER A 1 485 ? 129.030 131.436 124.875 1.00 24.32 751 SER A C 1
ATOM 3627 O O . SER A 1 485 ? 130.045 132.135 124.830 1.00 24.32 751 SER A O 1
ATOM 3630 N N . GLN A 1 486 ? 127.817 131.941 125.104 1.00 25.21 752 GLN A N 1
ATOM 3631 C CA . GLN A 1 486 ? 127.616 133.355 125.401 1.00 25.21 752 GLN A CA 1
ATOM 3632 C C . GLN A 1 486 ? 127.769 133.700 126.872 1.00 25.21 752 GLN A C 1
ATOM 3633 O O . GLN A 1 486 ? 128.034 134.861 127.189 1.00 25.21 752 GLN A O 1
ATOM 3639 N N . MET A 1 487 ? 127.597 132.737 127.776 1.00 25.71 753 MET A N 1
ATOM 3640 C CA . MET A 1 487 ? 127.820 133.013 129.192 1.00 25.71 753 MET A CA 1
ATOM 3641 C C . MET A 1 487 ? 129.302 133.054 129.544 1.00 25.71 753 MET A C 1
ATOM 3642 O O . MET A 1 487 ? 129.704 133.839 130.406 1.00 25.71 753 MET A O 1
ATOM 3647 N N . ALA A 1 488 ? 130.121 132.228 128.898 1.00 29.34 754 ALA A N 1
ATOM 3648 C CA . ALA A 1 488 ? 131.560 132.194 129.149 1.00 29.34 754 ALA A CA 1
ATOM 3649 C C . ALA A 1 488 ? 132.288 133.057 128.123 1.00 29.34 754 ALA A C 1
ATOM 3650 O O . ALA A 1 488 ? 133.104 132.592 127.331 1.00 29.34 754 ALA A O 1
ATOM 3652 N N . ASP A 1 489 ? 131.981 134.341 128.160 1.00 33.90 755 ASP A N 1
ATOM 3653 C CA . ASP A 1 489 ? 132.543 135.298 127.230 1.00 33.90 755 ASP A CA 1
ATOM 3654 C C . ASP A 1 489 ? 133.640 136.089 127.917 1.00 33.90 755 ASP A C 1
ATOM 3655 O O . ASP A 1 489 ? 133.380 136.710 128.954 1.00 33.90 755 ASP A O 1
ATOM 3660 N N . PRO A 1 490 ? 134.869 136.090 127.396 1.00 37.74 756 PRO A N 1
ATOM 3661 C CA . PRO A 1 490 ? 135.936 136.847 128.069 1.00 37.74 756 PRO A CA 1
ATOM 3662 C C . PRO A 1 490 ? 135.664 138.336 128.147 1.00 37.74 756 PRO A C 1
ATOM 3663 O O . PRO A 1 490 ? 136.234 139.021 129.003 1.00 37.74 756 PRO A O 1
ATOM 3667 N N . GLU A 1 491 ? 134.816 138.859 127.274 1.00 41.57 757 GLU A N 1
ATOM 3668 C CA . GLU A 1 491 ? 134.477 140.273 127.313 1.00 41.57 757 GLU A CA 1
ATOM 3669 C C . GLU A 1 491 ? 133.442 140.529 128.405 1.00 41.57 757 GLU A C 1
ATOM 3670 O O . GLU A 1 491 ? 132.392 139.876 128.416 1.00 41.57 757 GLU A O 1
ATOM 3676 N N . PRO A 1 492 ? 133.691 141.458 129.332 1.00 42.87 758 PRO A N 1
ATOM 3677 C CA . PRO A 1 492 ? 132.721 141.673 130.419 1.00 42.87 758 PRO A CA 1
ATOM 3678 C C . PRO A 1 492 ? 131.390 142.197 129.928 1.00 42.87 758 PRO A C 1
ATOM 3679 O O . PRO A 1 492 ? 130.343 141.763 130.415 1.00 42.87 758 PRO A O 1
ATOM 3683 N N . LEU A 1 493 ? 131.402 143.136 128.989 1.00 41.82 759 LEU A N 1
ATOM 3684 C CA . LEU A 1 493 ? 130.200 143.512 128.265 1.00 41.82 759 LEU A CA 1
ATOM 3685 C C . LEU A 1 493 ? 129.820 142.393 127.304 1.00 41.82 759 LEU A C 1
ATOM 3686 O O . LEU A 1 493 ? 130.581 141.451 127.084 1.00 41.82 759 LEU A O 1
ATOM 3691 N N . ALA A 1 494 ? 128.622 142.493 126.738 1.00 34.34 760 ALA A N 1
ATOM 3692 C CA . ALA A 1 494 ? 128.145 141.513 125.760 1.00 34.34 760 ALA A CA 1
ATOM 3693 C C . ALA A 1 494 ? 128.138 140.095 126.328 1.00 34.34 760 ALA A C 1
ATOM 3694 O O . ALA A 1 494 ? 128.186 139.112 125.588 1.00 34.34 760 ALA A O 1
ATOM 3696 N N . ARG A 1 495 ? 128.079 139.985 127.652 1.00 30.76 761 ARG A N 1
ATOM 3697 C CA . ARG A 1 495 ? 127.956 138.709 128.342 1.00 30.76 761 ARG A CA 1
ATOM 3698 C C . ARG A 1 495 ? 126.593 138.664 129.013 1.00 30.76 761 ARG A C 1
ATOM 3699 O O . ARG A 1 495 ? 126.244 139.573 129.771 1.00 30.76 761 ARG A O 1
ATOM 3707 N N . VAL A 1 496 ? 125.821 137.613 128.729 1.00 25.01 762 VAL A N 1
ATOM 3708 C CA . VAL A 1 496 ? 124.433 137.586 129.160 1.00 25.01 762 VAL A CA 1
ATOM 3709 C C . VAL A 1 496 ? 124.360 137.477 130.674 1.00 25.01 762 VAL A C 1
ATOM 3710 O O . VAL A 1 496 ? 125.299 137.015 131.331 1.00 25.01 762 VAL A O 1
ATOM 3714 N N . SER A 1 497 ? 123.237 137.910 131.239 1.00 24.18 763 SER A N 1
ATOM 3715 C CA . SER A 1 497 ? 123.060 137.904 132.679 1.00 24.18 763 SER A CA 1
ATOM 3716 C C . SER A 1 497 ? 122.506 136.563 133.152 1.00 24.18 763 SER A C 1
ATOM 3717 O O . SER A 1 497 ? 122.287 135.637 132.372 1.00 24.18 763 SER A O 1
ATOM 3720 N N . MET A 1 498 ? 122.289 136.464 134.465 1.00 25.07 764 MET A N 1
ATOM 3721 C CA . MET A 1 498 ? 121.788 135.223 135.046 1.00 25.07 764 MET A CA 1
ATOM 3722 C C . MET A 1 498 ? 120.278 135.113 134.897 1.00 25.07 764 MET A C 1
ATOM 3723 O O . MET A 1 498 ? 119.739 134.013 134.733 1.00 25.07 764 MET A O 1
ATOM 3728 N N . ARG A 1 499 ? 119.578 136.244 134.948 1.00 25.74 765 ARG A N 1
ATOM 3729 C CA . ARG A 1 499 ? 118.134 136.238 134.752 1.00 25.74 765 ARG A CA 1
ATOM 3730 C C . ARG A 1 499 ? 117.769 135.742 133.359 1.00 25.74 765 ARG A C 1
ATOM 3731 O O . ARG A 1 499 ? 116.865 134.912 133.202 1.00 25.74 765 ARG A O 1
ATOM 3739 N N . HIS A 1 500 ? 118.467 136.234 132.335 1.00 22.25 766 HIS A N 1
ATOM 3740 C CA . HIS A 1 500 ? 118.188 135.813 130.968 1.00 22.25 766 HIS A CA 1
ATOM 3741 C C . HIS A 1 500 ? 118.449 134.325 130.782 1.00 22.25 766 HIS A C 1
ATOM 3742 O O . HIS A 1 500 ? 117.654 133.621 130.142 1.00 22.25 766 HIS A O 1
ATOM 3749 N N . ALA A 1 501 ? 119.555 133.827 131.336 1.00 19.84 767 ALA A N 1
ATOM 3750 C CA . ALA A 1 501 ? 119.855 132.402 131.258 1.00 19.84 767 ALA A CA 1
ATOM 3751 C C . ALA A 1 501 ? 118.777 131.570 131.937 1.00 19.84 767 ALA A C 1
ATOM 3752 O O . ALA A 1 501 ? 118.357 130.535 131.408 1.00 19.84 767 ALA A O 1
ATOM 3754 N N . ARG A 1 502 ? 118.317 132.004 133.112 1.00 20.26 768 ARG A N 1
ATOM 3755 C CA . ARG A 1 502 ? 117.237 131.299 133.793 1.00 20.26 768 ARG A CA 1
ATOM 3756 C C . ARG A 1 502 ? 115.984 131.240 132.931 1.00 20.26 768 ARG A C 1
ATOM 3757 O O . ARG A 1 502 ? 115.378 130.173 132.777 1.00 20.26 768 ARG A O 1
ATOM 3765 N N . PHE A 1 503 ? 115.585 132.377 132.354 1.00 21.84 769 PHE A N 1
ATOM 3766 C CA . PHE A 1 503 ? 114.421 132.413 131.469 1.00 21.84 769 PHE A CA 1
ATOM 3767 C C . PHE A 1 503 ? 114.537 131.411 130.329 1.00 21.84 769 PHE A C 1
ATOM 3768 O O . PHE A 1 503 ? 113.647 130.577 130.129 1.00 21.84 769 PHE A O 1
ATOM 3776 N N . VAL A 1 504 ? 115.620 131.492 129.555 1.00 20.27 770 VAL A N 1
ATOM 3777 C CA . VAL A 1 504 ? 115.714 130.656 128.360 1.00 20.27 770 VAL A CA 1
ATOM 3778 C C . VAL A 1 504 ? 115.813 129.176 128.730 1.00 20.27 770 VAL A C 1
ATOM 3779 O O . VAL A 1 504 ? 115.165 128.327 128.102 1.00 20.27 770 VAL A O 1
ATOM 3783 N N . PHE A 1 505 ? 116.573 128.838 129.778 1.00 20.60 771 PHE A N 1
ATOM 3784 C CA . PHE A 1 505 ? 116.725 127.431 130.142 1.00 20.60 771 PHE A CA 1
ATOM 3785 C C . PHE A 1 505 ? 115.426 126.843 130.680 1.00 20.60 771 PHE A C 1
ATOM 3786 O O . PHE A 1 505 ? 115.063 125.714 130.329 1.00 20.60 771 PHE A O 1
ATOM 3794 N N . LYS A 1 506 ? 114.702 127.586 131.521 1.00 22.81 772 LYS A N 1
ATOM 3795 C CA . LYS A 1 506 ? 113.442 127.067 132.042 1.00 22.81 772 LYS A CA 1
ATOM 3796 C C . LYS A 1 506 ? 112.395 126.928 130.944 1.00 22.81 772 LYS A C 1
ATOM 3797 O O . LYS A 1 506 ? 111.669 125.924 130.895 1.00 22.81 772 LYS A O 1
ATOM 3803 N N . ALA A 1 507 ? 112.291 127.924 130.059 1.00 23.75 773 ALA A N 1
ATOM 3804 C CA . ALA A 1 507 ? 111.347 127.815 128.955 1.00 23.75 773 ALA A CA 1
ATOM 3805 C C . ALA A 1 507 ? 111.652 126.605 128.088 1.00 23.75 773 ALA A C 1
ATOM 3806 O O . ALA A 1 507 ? 110.736 125.870 127.695 1.00 23.75 773 ALA A O 1
ATOM 3808 N N . TYR A 1 508 ? 112.931 126.361 127.789 1.00 24.65 774 TYR A N 1
ATOM 3809 C CA . TYR A 1 508 ? 113.236 125.217 126.939 1.00 24.65 774 TYR A CA 1
ATOM 3810 C C . TYR A 1 508 ? 112.959 123.899 127.646 1.00 24.65 774 TYR A C 1
ATOM 3811 O O . TYR A 1 508 ? 112.490 122.949 127.016 1.00 24.65 774 TYR A O 1
ATOM 3820 N N . ALA A 1 509 ? 113.249 123.806 128.946 1.00 27.08 775 ALA A N 1
ATOM 3821 C CA . ALA A 1 509 ? 112.955 122.571 129.669 1.00 27.08 775 ALA A CA 1
ATOM 3822 C C . ALA A 1 509 ? 111.463 122.263 129.647 1.00 27.08 775 ALA A C 1
ATOM 3823 O O . ALA A 1 509 ? 111.052 121.124 129.381 1.00 27.08 775 ALA A O 1
ATOM 3825 N N . MET A 1 510 ? 110.631 123.278 129.903 1.00 31.42 776 MET A N 1
ATOM 3826 C CA . MET A 1 510 ? 109.184 123.076 129.854 1.00 31.42 776 MET A CA 1
ATOM 3827 C C . MET A 1 510 ? 108.723 122.644 128.468 1.00 31.42 776 MET A C 1
ATOM 3828 O O . MET A 1 510 ? 107.949 121.687 128.335 1.00 31.42 776 MET A O 1
ATOM 3833 N N . LEU A 1 511 ? 109.175 123.342 127.421 1.00 30.84 777 LEU A N 1
ATOM 3834 C CA . LEU A 1 511 ? 108.732 123.000 126.070 1.00 30.84 777 LEU A CA 1
ATOM 3835 C C . LEU A 1 511 ? 109.179 121.602 125.674 1.00 30.84 777 LEU A C 1
ATOM 3836 O O . LEU A 1 511 ? 108.437 120.875 125.008 1.00 30.84 777 LEU A O 1
ATOM 3841 N N . ASP A 1 512 ? 110.385 121.204 126.072 1.00 34.79 778 ASP A N 1
ATOM 3842 C CA . ASP A 1 512 ? 110.869 119.877 125.722 1.00 34.79 778 ASP A CA 1
ATOM 3843 C C . ASP A 1 512 ? 110.074 118.793 126.432 1.00 34.79 778 ASP A C 1
ATOM 3844 O O . ASP A 1 512 ? 109.804 117.734 125.855 1.00 34.79 778 ASP A O 1
ATOM 3849 N N . LYS A 1 513 ? 109.682 119.036 127.685 1.00 37.82 779 LYS A N 1
ATOM 3850 C CA . LYS A 1 513 ? 108.891 118.032 128.390 1.00 37.82 779 LYS A CA 1
ATOM 3851 C C . LYS A 1 513 ? 107.475 117.951 127.836 1.00 37.82 779 LYS A C 1
ATOM 3852 O O . LYS A 1 513 ? 106.854 116.885 127.866 1.00 37.82 779 LYS A O 1
ATOM 3858 N N . LEU A 1 514 ? 106.936 119.067 127.335 1.00 37.10 780 LEU A N 1
ATOM 3859 C CA . LEU A 1 514 ? 105.649 118.995 126.644 1.00 37.10 780 LEU A CA 1
ATOM 3860 C C . LEU A 1 514 ? 105.765 118.221 125.339 1.00 37.10 780 LEU A C 1
ATOM 3861 O O . LEU A 1 514 ? 104.921 117.374 125.035 1.00 37.10 780 LEU A O 1
ATOM 3866 N N . LEU A 1 515 ? 106.798 118.507 124.548 1.00 39.33 781 LEU A N 1
ATOM 3867 C CA . LEU A 1 515 ? 106.952 117.853 123.253 1.00 39.33 781 LEU A CA 1
ATOM 3868 C C . LEU A 1 515 ? 107.187 116.357 123.404 1.00 39.33 781 LEU A C 1
ATOM 3869 O O . LEU A 1 515 ? 106.671 115.558 122.617 1.00 39.33 781 LEU A O 1
ATOM 3874 N N . ARG A 1 516 ? 107.975 115.960 124.401 1.00 43.58 782 ARG A N 1
ATOM 3875 C CA . ARG A 1 516 ? 108.413 114.572 124.487 1.00 43.58 782 ARG A CA 1
ATOM 3876 C C . ARG A 1 516 ? 107.304 113.661 124.999 1.00 43.58 782 ARG A C 1
ATOM 3877 O O . ARG A 1 516 ? 107.094 112.567 124.464 1.00 43.58 782 ARG A O 1
ATOM 3885 N N . ALA A 1 517 ? 106.586 114.094 126.029 1.00 47.87 783 ALA A N 1
ATOM 3886 C CA . ALA A 1 517 ? 105.585 113.242 126.653 1.00 47.87 783 ALA A CA 1
ATOM 3887 C C . ALA A 1 517 ? 104.443 112.956 125.681 1.00 47.87 783 ALA A C 1
ATOM 3888 O O . ALA A 1 517 ? 103.995 113.859 124.965 1.00 47.87 783 ALA A O 1
ATOM 3890 N N . PRO A 1 518 ? 103.938 111.714 125.637 1.00 52.43 784 PRO A N 1
ATOM 3891 C CA . PRO A 1 518 ? 102.842 111.306 124.751 1.00 52.43 784 PRO A CA 1
ATOM 3892 C C . PRO A 1 518 ? 101.514 111.989 125.077 1.00 52.43 784 PRO A C 1
ATOM 3893 O O . PRO A 1 518 ? 101.021 111.868 126.198 1.00 52.43 784 PRO A O 1
ATOM 3897 N N . GLU A 1 525 ? 95.075 116.685 132.498 1.00 64.01 791 GLU A N 1
ATOM 3898 C CA . GLU A 1 525 ? 95.034 116.878 133.943 1.00 64.01 791 GLU A CA 1
ATOM 3899 C C . GLU A 1 525 ? 96.341 117.459 134.475 1.00 64.01 791 GLU A C 1
ATOM 3900 O O . GLU A 1 525 ? 96.339 118.252 135.416 1.00 64.01 791 GLU A O 1
ATOM 3906 N N . THR A 1 526 ? 97.459 117.050 133.873 1.00 60.08 792 THR A N 1
ATOM 3907 C CA . THR A 1 526 ? 98.733 117.695 134.169 1.00 60.08 792 THR A CA 1
ATOM 3908 C C . THR A 1 526 ? 99.154 118.606 133.020 1.00 60.08 792 THR A C 1
ATOM 3909 O O . THR A 1 526 ? 99.938 119.545 133.209 1.00 60.08 792 THR A O 1
ATOM 3913 N N . ARG A 1 527 ? 98.620 118.358 131.823 1.00 58.19 793 ARG A N 1
ATOM 3914 C CA . ARG A 1 527 ? 98.882 119.253 130.704 1.00 58.19 793 ARG A CA 1
ATOM 3915 C C . ARG A 1 527 ? 98.427 120.673 131.016 1.00 58.19 793 ARG A C 1
ATOM 3916 O O . ARG A 1 527 ? 99.100 121.639 130.645 1.00 58.19 793 ARG A O 1
ATOM 3924 N N . GLU A 1 528 ? 97.290 120.821 131.698 1.00 58.45 794 GLU A N 1
ATOM 3925 C CA . GLU A 1 528 ? 96.775 122.156 131.988 1.00 58.45 794 GLU A CA 1
ATOM 3926 C C . GLU A 1 528 ? 97.699 122.915 132.931 1.00 58.45 794 GLU A C 1
ATOM 3927 O O . GLU A 1 528 ? 98.010 124.091 132.698 1.00 58.45 794 GLU A O 1
ATOM 3933 N N . GLU A 1 529 ? 98.156 122.261 134.000 1.00 56.64 795 GLU A N 1
ATOM 3934 C CA . GLU A 1 529 ? 99.069 122.921 134.925 1.00 56.64 795 GLU A CA 1
ATOM 3935 C C . GLU A 1 529 ? 100.401 123.227 134.257 1.00 56.64 795 GLU A C 1
ATOM 3936 O O . GLU A 1 529 ? 101.002 124.277 134.510 1.00 56.64 795 GLU A O 1
ATOM 3942 N N . GLN A 1 530 ? 100.874 122.332 133.387 1.00 51.23 796 GLN A N 1
ATOM 3943 C CA . GLN A 1 530 ? 102.125 122.600 132.686 1.00 51.23 796 GLN A CA 1
ATOM 3944 C C . GLN A 1 530 ? 101.990 123.794 131.753 1.00 51.23 796 GLN A C 1
ATOM 3945 O O . GLN A 1 530 ? 102.888 124.640 131.683 1.00 51.23 796 GLN A O 1
ATOM 3951 N N . LEU A 1 531 ? 100.862 123.899 131.047 1.00 47.09 797 LEU A N 1
ATOM 3952 C CA . LEU A 1 531 ? 100.678 125.014 130.125 1.00 47.09 797 LEU A CA 1
ATOM 3953 C C . LEU A 1 531 ? 100.512 126.329 130.872 1.00 47.09 797 LEU A C 1
ATOM 3954 O O . LEU A 1 531 ? 100.980 127.375 130.408 1.00 47.09 797 LEU A O 1
ATOM 3959 N N . LYS A 1 532 ? 99.855 126.305 132.034 1.00 46.91 798 LYS A N 1
ATOM 3960 C CA . LYS A 1 532 ? 99.750 127.527 132.826 1.00 46.91 798 LYS A CA 1
ATOM 3961 C C . LYS A 1 532 ? 101.109 127.957 133.359 1.00 46.91 798 LYS A C 1
ATOM 3962 O O . LYS A 1 532 ? 101.466 129.140 133.287 1.00 46.91 798 LYS A O 1
ATOM 3968 N N . GLN A 1 533 ? 101.887 127.009 133.889 1.00 44.58 799 GLN A N 1
ATOM 3969 C CA . GLN A 1 533 ? 103.231 127.332 134.354 1.00 44.58 799 GLN A CA 1
ATOM 3970 C C . GLN A 1 533 ? 104.100 127.855 133.219 1.00 44.58 799 GLN A C 1
ATOM 3971 O O . GLN A 1 533 ? 104.984 128.687 133.443 1.00 44.58 799 GLN A O 1
ATOM 3977 N N . LEU A 1 534 ? 103.873 127.373 131.996 1.00 36.84 800 LEU A N 1
ATOM 3978 C CA . LEU A 1 534 ? 104.635 127.873 130.856 1.00 36.84 800 LEU A CA 1
ATOM 3979 C C . LEU A 1 534 ? 104.236 129.302 130.511 1.00 36.84 800 LEU A C 1
ATOM 3980 O O . LEU A 1 534 ? 105.084 130.196 130.448 1.00 36.84 800 LEU A O 1
ATOM 3985 N N . GLN A 1 535 ? 102.944 129.539 130.296 1.00 37.60 801 GLN A N 1
ATOM 3986 C CA . GLN A 1 535 ? 102.507 130.846 129.815 1.00 37.60 801 GLN A CA 1
ATOM 3987 C C . GLN A 1 535 ? 102.541 131.897 130.913 1.00 37.60 801 GLN A C 1
ATOM 3988 O O . GLN A 1 535 ? 102.253 133.071 130.658 1.00 37.60 801 GLN A O 1
ATOM 3994 N N . SER A 1 536 ? 102.875 131.505 132.141 1.00 38.84 802 SER A N 1
ATOM 3995 C CA . SER A 1 536 ? 103.006 132.488 133.209 1.00 38.84 802 SER A CA 1
ATOM 3996 C C . SER A 1 536 ? 104.336 133.233 133.151 1.00 38.84 802 SER A C 1
ATOM 3997 O O . SER A 1 536 ? 104.543 134.187 133.903 1.00 38.84 802 SER A O 1
ATOM 4000 N N . LEU A 1 537 ? 105.242 132.813 132.272 1.00 33.00 803 LEU A N 1
ATOM 4001 C CA . LEU A 1 537 ? 106.548 133.443 132.155 1.00 33.00 803 LEU A CA 1
ATOM 4002 C C . LEU A 1 537 ? 106.442 134.741 131.356 1.00 33.00 803 LEU A C 1
ATOM 4003 O O . LEU A 1 537 ? 105.393 135.078 130.808 1.00 33.00 803 LEU A O 1
ATOM 4008 N N . HIS A 1 538 ? 107.542 135.489 131.284 1.00 33.50 804 HIS A N 1
ATOM 4009 C CA . HIS A 1 538 ? 107.583 136.725 130.512 1.00 33.50 804 HIS A CA 1
ATOM 4010 C C . HIS A 1 538 ? 108.166 136.536 129.120 1.00 33.50 804 HIS A C 1
ATOM 4011 O O . HIS A 1 538 ? 107.661 137.122 128.153 1.00 33.50 804 HIS A O 1
ATOM 4018 N N . ILE A 1 539 ? 109.220 135.732 128.995 1.00 27.77 805 ILE A N 1
ATOM 4019 C CA . ILE A 1 539 ? 109.803 135.469 127.685 1.00 27.77 805 ILE A CA 1
ATOM 4020 C C . ILE A 1 539 ? 108.772 134.828 126.763 1.00 27.77 805 ILE A C 1
ATOM 4021 O O . ILE A 1 539 ? 108.692 135.157 125.575 1.00 27.77 805 ILE A O 1
ATOM 4026 N N . VAL A 1 540 ? 107.928 133.946 127.305 1.00 28.18 806 VAL A N 1
ATOM 4027 C CA . VAL A 1 540 ? 106.916 133.287 126.487 1.00 28.18 806 VAL A CA 1
ATOM 4028 C C . VAL A 1 540 ? 105.810 134.255 126.104 1.00 28.18 806 VAL A C 1
ATOM 4029 O O . VAL A 1 540 ? 105.265 134.176 124.999 1.00 28.18 806 VAL A O 1
ATOM 4033 N N . GLN A 1 541 ? 105.463 135.192 126.985 1.00 30.62 807 GLN A N 1
ATOM 4034 C CA . GLN A 1 541 ? 104.448 136.175 126.624 1.00 30.62 807 GLN A CA 1
ATOM 4035 C C . GLN A 1 541 ? 104.945 137.097 125.518 1.00 30.62 807 GLN A C 1
ATOM 4036 O O . GLN A 1 541 ? 104.196 137.418 124.584 1.00 30.62 807 GLN A O 1
ATOM 4042 N N . PHE A 1 542 ? 106.212 137.510 125.575 1.00 28.07 808 PHE A N 1
ATOM 4043 C CA . PHE A 1 542 ? 106.719 138.301 124.460 1.00 28.07 808 PHE A CA 1
ATOM 4044 C C . PHE A 1 542 ? 106.803 137.479 123.183 1.00 28.07 808 PHE A C 1
ATOM 4045 O O . PHE A 1 542 ? 106.549 138.001 122.097 1.00 28.07 808 PHE A O 1
ATOM 4053 N N . LEU A 1 543 ? 107.178 136.203 123.274 1.00 27.54 809 LEU A N 1
ATOM 4054 C CA . LEU A 1 543 ? 107.242 135.395 122.060 1.00 27.54 809 LEU A CA 1
ATOM 4055 C C . LEU A 1 543 ? 105.862 135.217 121.444 1.00 27.54 809 LEU A C 1
ATOM 4056 O O . LEU A 1 543 ? 105.723 135.210 120.218 1.00 27.54 809 LEU A O 1
ATOM 4061 N N . LEU A 1 544 ? 104.829 135.083 122.275 1.00 29.38 810 LEU A N 1
ATOM 4062 C CA . LEU A 1 544 ? 103.472 135.005 121.749 1.00 29.38 810 LEU A CA 1
ATOM 4063 C C . LEU A 1 544 ? 103.038 136.317 121.113 1.00 29.38 810 LEU A C 1
ATOM 4064 O O . LEU A 1 544 ? 102.310 136.304 120.118 1.00 29.38 810 LEU A O 1
ATOM 4069 N N . PHE A 1 545 ? 103.455 137.456 121.668 1.00 30.68 811 PHE A N 1
ATOM 4070 C CA . PHE A 1 545 ? 103.123 138.720 121.013 1.00 30.68 811 PHE A CA 1
ATOM 4071 C C . PHE A 1 545 ? 103.899 138.923 119.719 1.00 30.68 811 PHE A C 1
ATOM 4072 O O . PHE A 1 545 ? 103.383 139.536 118.782 1.00 30.68 811 PHE A O 1
ATOM 4080 N N . TYR A 1 546 ? 105.129 138.424 119.649 1.00 29.30 812 TYR A N 1
ATOM 4081 C CA . TYR A 1 546 ? 106.003 138.702 118.517 1.00 29.30 812 TYR A CA 1
ATOM 4082 C C . TYR A 1 546 ? 105.726 137.772 117.345 1.00 29.30 812 TYR A C 1
ATOM 4083 O O . TYR A 1 546 ? 105.814 138.191 116.188 1.00 29.30 812 TYR A O 1
ATOM 4092 N N . LEU A 1 547 ? 105.385 136.518 117.615 1.00 30.73 813 LEU A N 1
ATOM 4093 C CA . LEU A 1 547 ? 105.067 135.571 116.560 1.00 30.73 813 LEU A CA 1
ATOM 4094 C C . LEU A 1 547 ? 103.625 135.668 116.087 1.00 30.73 813 LEU A C 1
ATOM 4095 O O . LEU A 1 547 ? 103.243 134.930 115.176 1.00 30.73 813 LEU A O 1
ATOM 4100 N N . ARG A 1 548 ? 102.824 136.555 116.680 1.00 38.73 814 ARG A N 1
ATOM 4101 C CA . ARG A 1 548 ? 101.394 136.673 116.383 1.00 38.73 814 ARG A CA 1
ATOM 4102 C C . ARG A 1 548 ? 100.655 135.367 116.643 1.00 38.73 814 ARG A C 1
ATOM 4103 O O . ARG A 1 548 ? 100.041 134.799 115.740 1.00 38.73 814 ARG A O 1
ATOM 4111 N N . MET A 1 549 ? 100.714 134.881 117.875 1.00 43.91 815 MET A N 1
ATOM 4112 C CA . MET A 1 549 ? 100.092 133.628 118.261 1.00 43.91 815 MET A CA 1
ATOM 4113 C C . MET A 1 549 ? 99.015 133.888 119.314 1.00 43.91 815 MET A C 1
ATOM 4114 O O . MET A 1 549 ? 98.890 134.988 119.850 1.00 43.91 815 MET A O 1
ATOM 4119 N N . GLU A 1 550 ? 98.235 132.863 119.612 1.00 53.29 816 GLU A N 1
ATOM 4120 C CA . GLU A 1 550 ? 97.123 132.940 120.544 1.00 53.29 816 GLU A CA 1
ATOM 4121 C C . GLU A 1 550 ? 97.424 132.182 121.828 1.00 53.29 816 GLU A C 1
ATOM 4122 O O . GLU A 1 550 ? 98.248 131.263 121.842 1.00 53.29 816 GLU A O 1
ATOM 4128 N N . PRO A 1 551 ? 96.775 132.545 122.935 1.00 52.76 817 PRO A N 1
ATOM 4129 C CA . PRO A 1 551 ? 96.890 131.735 124.154 1.00 52.76 817 PRO A CA 1
ATOM 4130 C C . PRO A 1 551 ? 96.548 130.288 123.844 1.00 52.76 817 PRO A C 1
ATOM 4131 O O . PRO A 1 551 ? 95.465 129.990 123.337 1.00 52.76 817 PRO A O 1
ATOM 4135 N N . LEU A 1 552 ? 97.486 129.386 124.151 1.00 51.99 818 LEU A N 1
ATOM 4136 C CA . LEU A 1 552 ? 97.597 128.171 123.356 1.00 51.99 818 LEU A CA 1
ATOM 4137 C C . LEU A 1 552 ? 96.345 127.310 123.428 1.00 51.99 818 LEU A C 1
ATOM 4138 O O . LEU A 1 552 ? 95.503 127.370 122.523 1.00 51.99 818 LEU A O 1
ATOM 4143 N N . THR A 1 553 ? 96.158 126.564 124.518 1.00 61.90 819 THR A N 1
ATOM 4144 C CA . THR A 1 553 ? 95.094 125.563 124.517 1.00 61.90 819 THR A CA 1
ATOM 4145 C C . THR A 1 553 ? 95.054 124.704 125.768 1.00 61.90 819 THR A C 1
ATOM 4146 O O . THR A 1 553 ? 95.923 124.802 126.638 1.00 61.90 819 THR A O 1
ATOM 4148 N N . ALA A 1 554 ? 94.037 123.853 125.848 1.00 65.69 820 ALA A N 1
ATOM 4149 C CA . ALA A 1 554 ? 94.090 122.642 126.645 1.00 65.69 820 ALA A CA 1
ATOM 4150 C C . ALA A 1 554 ? 93.481 121.456 125.916 1.00 65.69 820 ALA A C 1
ATOM 4151 O O . ALA A 1 554 ? 93.707 120.314 126.326 1.00 65.69 820 ALA A O 1
ATOM 4153 N N . ALA A 1 555 ? 92.726 121.694 124.847 1.00 69.58 821 ALA A N 1
ATOM 4154 C CA . ALA A 1 555 ? 92.019 120.656 124.112 1.00 69.58 821 ALA A CA 1
ATOM 4155 C C . ALA A 1 555 ? 92.386 120.615 122.633 1.00 69.58 821 ALA A C 1
ATOM 4156 O O . ALA A 1 555 ? 91.545 120.239 121.810 1.00 69.58 821 ALA A O 1
ATOM 4158 N N . ARG A 1 556 ? 93.603 121.010 122.274 1.00 70.36 822 ARG A N 1
ATOM 4159 C CA . ARG A 1 556 ? 94.064 120.991 120.897 1.00 70.36 822 ARG A CA 1
ATOM 4160 C C . ARG A 1 556 ? 95.478 120.438 120.844 1.00 70.36 822 ARG A C 1
ATOM 4161 O O . ARG A 1 556 ? 96.281 120.662 121.751 1.00 70.36 822 ARG A O 1
ATOM 4169 N N . ASP A 1 557 ? 95.778 119.709 119.775 1.00 64.43 823 ASP A N 1
ATOM 4170 C CA . ASP A 1 557 ? 97.141 119.242 119.566 1.00 64.43 823 ASP A CA 1
ATOM 4171 C C . ASP A 1 557 ? 98.053 120.402 119.182 1.00 64.43 823 ASP A C 1
ATOM 4172 O O . ASP A 1 557 ? 98.014 120.908 118.059 1.00 64.43 823 ASP A O 1
ATOM 4177 N N . ASN A 1 558 ? 98.893 120.811 120.128 1.00 52.92 824 ASN A N 1
ATOM 4178 C CA . ASN A 1 558 ? 99.708 122.010 119.994 1.00 52.92 824 ASN A CA 1
ATOM 4179 C C . ASN A 1 558 ? 101.141 121.679 119.603 1.00 52.92 824 ASN A C 1
ATOM 4180 O O . ASN A 1 558 ? 102.063 122.404 119.966 1.00 52.92 824 ASN A O 1
ATOM 4185 N N . THR A 1 559 ? 101.347 120.592 118.860 1.00 50.35 825 THR A N 1
ATOM 4186 C CA . THR A 1 559 ? 102.707 120.176 118.538 1.00 50.35 825 THR A CA 1
ATOM 4187 C C . THR A 1 559 ? 103.414 121.214 117.677 1.00 50.35 825 THR A C 1
ATOM 4188 O O . THR A 1 559 ? 104.537 121.633 117.985 1.00 50.35 825 THR A O 1
ATOM 4192 N N . GLN A 1 560 ? 102.775 121.644 116.590 1.00 49.22 826 GLN A N 1
ATOM 4193 C CA . GLN A 1 560 ? 103.399 122.641 115.731 1.00 49.22 826 GLN A CA 1
ATOM 4194 C C . GLN A 1 560 ? 103.505 124.004 116.394 1.00 49.22 826 GLN A C 1
ATOM 4195 O O . GLN A 1 560 ? 104.239 124.859 115.892 1.00 49.22 826 GLN A O 1
ATOM 4201 N N . SER A 1 561 ? 102.800 124.229 117.499 1.00 41.86 827 SER A N 1
ATOM 4202 C CA . SER A 1 561 ? 102.920 125.477 118.232 1.00 41.86 827 SER A CA 1
ATOM 4203 C C . SER A 1 561 ? 103.995 125.429 119.304 1.00 41.86 827 SER A C 1
ATOM 4204 O O . SER A 1 561 ? 104.461 126.486 119.733 1.00 41.86 827 SER A O 1
ATOM 4207 N N . TYR A 1 562 ? 104.384 124.239 119.757 1.00 41.54 828 TYR A N 1
ATOM 4208 C CA . TYR A 1 562 ? 105.609 124.114 120.532 1.00 41.54 828 TYR A CA 1
ATOM 4209 C C . TYR A 1 562 ? 106.830 124.123 119.631 1.00 41.54 828 TYR A C 1
ATOM 4210 O O . TYR A 1 562 ? 107.900 124.565 120.052 1.00 41.54 828 TYR A O 1
ATOM 4219 N N . ARG A 1 563 ? 106.693 123.633 118.398 1.00 42.10 829 ARG A N 1
ATOM 4220 C CA . ARG A 1 563 ? 107.820 123.649 117.474 1.00 42.10 829 ARG A CA 1
ATOM 4221 C C . ARG A 1 563 ? 108.226 125.072 117.112 1.00 42.10 829 ARG A C 1
ATOM 4222 O O . ARG A 1 563 ? 109.401 125.335 116.840 1.00 42.10 829 ARG A O 1
ATOM 4230 N N . ARG A 1 564 ? 107.271 126.003 117.087 1.00 35.05 830 ARG A N 1
ATOM 4231 C CA . ARG A 1 564 ? 107.585 127.383 116.744 1.00 35.05 830 ARG A CA 1
ATOM 4232 C C . ARG A 1 564 ? 108.158 128.161 117.917 1.00 35.05 830 ARG A C 1
ATOM 4233 O O . ARG A 1 564 ? 109.060 128.977 117.716 1.00 35.05 830 ARG A O 1
ATOM 4241 N N . LEU A 1 565 ? 107.654 127.942 119.129 1.00 31.11 831 LEU A N 1
ATOM 4242 C CA . LEU A 1 565 ? 108.188 128.616 120.302 1.00 31.11 831 LEU A CA 1
ATOM 4243 C C . LEU A 1 565 ? 109.598 128.175 120.652 1.00 31.11 831 LEU A C 1
ATOM 4244 O O . LEU A 1 565 ? 110.331 128.951 121.267 1.00 31.11 831 LEU A O 1
ATOM 4249 N N . ALA A 1 566 ? 109.992 126.960 120.279 1.00 30.06 832 ALA A N 1
ATOM 4250 C CA . ALA A 1 566 ? 111.343 126.476 120.512 1.00 30.06 832 ALA A CA 1
ATOM 4251 C C . ALA A 1 566 ? 112.300 126.837 119.391 1.00 30.06 832 ALA A C 1
ATOM 4252 O O . ALA A 1 566 ? 113.512 126.857 119.616 1.00 30.06 832 ALA A O 1
ATOM 4254 N N . ARG A 1 567 ? 111.786 127.116 118.198 1.00 31.29 833 ARG A N 1
ATOM 4255 C CA . ARG A 1 567 ? 112.599 127.542 117.069 1.00 31.29 833 ARG A CA 1
ATOM 4256 C C . ARG A 1 567 ? 112.781 129.051 117.034 1.00 31.29 833 ARG A C 1
ATOM 4257 O O . ARG A 1 567 ? 113.792 129.533 116.521 1.00 31.29 833 ARG A O 1
ATOM 4265 N N . ALA A 1 568 ? 111.827 129.809 117.576 1.00 27.26 834 ALA A N 1
ATOM 4266 C CA . ALA A 1 568 ? 112.005 131.244 117.748 1.00 27.26 834 ALA A CA 1
ATOM 4267 C C . ALA A 1 568 ? 112.941 131.573 118.894 1.00 27.26 834 ALA A C 1
ATOM 4268 O O . ALA A 1 568 ? 113.374 132.720 119.011 1.00 27.26 834 ALA A O 1
ATOM 4270 N N . LEU A 1 569 ? 113.250 130.598 119.739 1.00 25.70 835 LEU A N 1
ATOM 4271 C CA . LEU A 1 569 ? 114.153 130.758 120.865 1.00 25.70 835 LEU A CA 1
ATOM 4272 C C . LEU A 1 569 ? 115.598 130.477 120.488 1.00 25.70 835 LEU A C 1
ATOM 4273 O O . LEU A 1 569 ? 116.498 130.807 121.261 1.00 25.70 835 LEU A O 1
ATOM 4278 N N . LEU A 1 570 ? 115.832 129.869 119.327 1.00 27.43 836 LEU A N 1
ATOM 4279 C CA . LEU A 1 570 ? 117.160 129.704 118.757 1.00 27.43 836 LEU A CA 1
ATOM 4280 C C . LEU A 1 570 ? 117.547 130.845 117.829 1.00 27.43 836 LEU A C 1
ATOM 4281 O O . LEU A 1 570 ? 118.737 131.163 117.724 1.00 27.43 836 LEU A O 1
ATOM 4286 N N . ASP A 1 571 ? 116.575 131.474 117.166 1.00 30.80 837 ASP A N 1
ATOM 4287 C CA . ASP A 1 571 ? 116.842 132.624 116.314 1.00 30.80 837 ASP A CA 1
ATOM 4288 C C . ASP A 1 571 ? 117.343 133.829 117.088 1.00 30.80 837 ASP A C 1
ATOM 4289 O O . ASP A 1 571 ? 118.029 134.670 116.505 1.00 30.80 837 ASP A O 1
ATOM 4294 N N . PHE A 1 572 ? 117.009 133.946 118.369 1.00 27.40 838 PHE A N 1
ATOM 4295 C CA . PHE A 1 572 ? 117.556 135.008 119.198 1.00 27.40 838 PHE A CA 1
ATOM 4296 C C . PHE A 1 572 ? 118.929 134.668 119.752 1.00 27.40 838 PHE A C 1
ATOM 4297 O O . PHE A 1 572 ? 119.658 135.574 120.163 1.00 27.40 838 PHE A O 1
ATOM 4305 N N . ALA A 1 573 ? 119.292 133.387 119.785 1.00 28.14 839 ALA A N 1
ATOM 4306 C CA . ALA A 1 573 ? 120.652 133.010 120.143 1.00 28.14 839 ALA A CA 1
ATOM 4307 C C . ALA A 1 573 ? 121.592 133.176 118.961 1.00 28.14 839 ALA A C 1
ATOM 4308 O O . ALA A 1 573 ? 122.759 133.533 119.143 1.00 28.14 839 ALA A O 1
ATOM 4310 N N . ARG A 1 574 ? 121.106 132.915 117.744 1.00 32.13 840 ARG A N 1
ATOM 4311 C CA . ARG A 1 574 ? 121.886 133.225 116.552 1.00 32.13 840 ARG A CA 1
ATOM 4312 C C . ARG A 1 574 ? 121.977 134.721 116.285 1.00 32.13 840 ARG A C 1
ATOM 4313 O O . ARG A 1 574 ? 122.787 135.128 115.448 1.00 32.13 840 ARG A O 1
ATOM 4321 N N . LEU A 1 575 ? 121.158 135.536 116.955 1.00 34.08 841 LEU A N 1
ATOM 4322 C CA . LEU A 1 575 ? 121.111 136.991 116.773 1.00 34.08 841 LEU A CA 1
ATOM 4323 C C . LEU A 1 575 ? 120.649 137.361 115.363 1.00 34.08 841 LEU A C 1
ATOM 4324 O O . LEU A 1 575 ? 121.315 138.090 114.633 1.00 34.08 841 LEU A O 1
ATOM 4329 N N . ASP A 1 576 ? 119.486 136.837 114.992 1.00 36.52 842 ASP A N 1
ATOM 4330 C CA . ASP A 1 576 ? 118.902 137.058 113.672 1.00 36.52 842 ASP A CA 1
ATOM 4331 C C . ASP A 1 576 ? 118.139 138.376 113.539 1.00 36.52 842 ASP A C 1
ATOM 4332 O O . ASP A 1 576 ? 118.227 139.011 112.480 1.00 36.52 842 ASP A O 1
ATOM 4337 N N . PRO A 1 577 ? 117.352 138.813 114.536 1.00 33.95 843 PRO A N 1
ATOM 4338 C CA . PRO A 1 577 ? 116.725 140.142 114.422 1.00 33.95 843 PRO A CA 1
ATOM 4339 C C . PRO A 1 577 ? 117.713 141.275 114.209 1.00 33.95 843 PRO A C 1
ATOM 4340 O O . PRO A 1 577 ? 117.443 142.190 113.420 1.00 33.95 843 PRO A O 1
ATOM 4344 N N . VAL A 1 578 ? 118.865 141.235 114.881 1.00 32.86 844 VAL A N 1
ATOM 4345 C CA . VAL A 1 578 ? 119.860 142.287 114.714 1.00 32.86 844 VAL A CA 1
ATOM 4346 C C . VAL A 1 578 ? 120.429 142.261 113.305 1.00 32.86 844 VAL A C 1
ATOM 4347 O O . VAL A 1 578 ? 120.664 143.309 112.696 1.00 32.86 844 VAL A O 1
ATOM 4351 N N . TYR A 1 579 ? 120.650 141.068 112.757 1.00 35.09 845 TYR A N 1
ATOM 4352 C CA . TYR A 1 579 ? 121.183 140.979 111.404 1.00 35.09 845 TYR A CA 1
ATOM 4353 C C . TYR A 1 579 ? 120.172 141.470 110.381 1.00 35.09 845 TYR A C 1
ATOM 4354 O O . TYR A 1 579 ? 120.539 142.139 109.411 1.00 35.09 845 TYR A O 1
ATOM 4363 N N . GLN A 1 580 ? 118.893 141.153 110.578 1.00 36.35 846 GLN A N 1
ATOM 4364 C CA . GLN A 1 580 ? 117.874 141.655 109.664 1.00 36.35 846 GLN A CA 1
ATOM 4365 C C . GLN A 1 580 ? 117.697 143.162 109.790 1.00 36.35 846 GLN A C 1
ATOM 4366 O O . GLN A 1 580 ? 117.320 143.821 108.818 1.00 36.35 846 GLN A O 1
ATOM 4372 N N . ALA A 1 581 ? 117.962 143.731 110.963 1.00 33.63 847 ALA A N 1
ATOM 4373 C CA . ALA A 1 581 ? 117.907 145.184 111.084 1.00 33.63 847 ALA A CA 1
ATOM 4374 C C . ALA A 1 581 ? 119.142 145.860 110.504 1.00 33.63 847 ALA A C 1
ATOM 4375 O O . ALA A 1 581 ? 119.064 147.014 110.077 1.00 33.63 847 ALA A O 1
ATOM 4377 N N . ALA A 1 582 ? 120.288 145.176 110.500 1.00 34.02 848 ALA A N 1
ATOM 4378 C CA . ALA A 1 582 ? 121.504 145.752 109.937 1.00 34.02 848 ALA A CA 1
ATOM 4379 C C . ALA A 1 582 ? 121.597 145.561 108.433 1.00 34.02 848 ALA A C 1
ATOM 4380 O O . ALA A 1 582 ? 122.351 146.283 107.780 1.00 34.02 848 ALA A O 1
ATOM 4382 N N . THR A 1 583 ? 120.866 144.597 107.871 1.00 36.86 849 THR A N 1
ATOM 4383 C CA . THR A 1 583 ? 120.847 144.432 106.422 1.00 36.86 849 THR A CA 1
ATOM 4384 C C . THR A 1 583 ? 120.252 145.648 105.727 1.00 36.86 849 THR A C 1
ATOM 4385 O O . THR A 1 583 ? 120.548 145.901 104.556 1.00 36.86 849 THR A O 1
ATOM 4389 N N . GLU A 1 584 ? 119.425 146.416 106.429 1.00 41.74 850 GLU A N 1
ATOM 4390 C CA . GLU A 1 584 ? 118.727 147.539 105.823 1.00 41.74 850 GLU A CA 1
ATOM 4391 C C . GLU A 1 584 ? 119.392 148.882 106.080 1.00 41.74 850 GLU A C 1
ATOM 4392 O O . GLU A 1 584 ? 118.850 149.909 105.660 1.00 41.74 850 GLU A O 1
ATOM 4398 N N . THR A 1 585 ? 120.533 148.913 106.767 1.00 40.12 851 THR A N 1
ATOM 4399 C CA . THR A 1 585 ? 121.197 150.173 107.084 1.00 40.12 851 THR A CA 1
ATOM 4400 C C . THR A 1 585 ? 122.601 150.267 106.494 1.00 40.12 851 THR A C 1
ATOM 4401 O O . THR A 1 585 ? 122.924 151.245 105.816 1.00 40.12 851 THR A O 1
ATOM 4405 N N . VAL A 1 586 ? 123.446 149.273 106.749 1.00 37.41 852 VAL A N 1
ATOM 4406 C CA . VAL A 1 586 ? 124.852 149.317 106.362 1.00 37.41 852 VAL A CA 1
ATOM 4407 C C . VAL A 1 586 ? 125.035 148.630 105.018 1.00 37.41 852 VAL A C 1
ATOM 4408 O O . VAL A 1 586 ? 124.444 147.580 104.755 1.00 37.41 852 VAL A O 1
ATOM 4410 N N . GLN A 1 587 ? 125.860 149.219 104.166 1.00 41.28 853 GLN A N 1
ATOM 4411 C CA . GLN A 1 587 ? 126.167 148.662 102.856 1.00 41.28 853 GLN A CA 1
ATOM 4412 C C . GLN A 1 587 ? 127.427 147.816 102.927 1.00 41.28 853 GLN A C 1
ATOM 4413 O O . GLN A 1 587 ? 128.195 147.889 103.884 1.00 41.28 853 GLN A O 1
ATOM 4419 N N . PRO A 1 588 ? 127.688 147.003 101.904 1.00 35.32 854 PRO A N 1
ATOM 4420 C CA . PRO A 1 588 ? 128.641 145.889 102.052 1.00 35.32 854 PRO A CA 1
ATOM 4421 C C . PRO A 1 588 ? 130.102 146.177 101.699 1.00 35.32 854 PRO A C 1
ATOM 4422 O O . PRO A 1 588 ? 130.858 145.212 101.551 1.00 35.32 854 PRO A O 1
ATOM 4424 N N . LEU A 1 589 ? 130.530 147.442 101.567 1.00 35.32 855 LEU A N 1
ATOM 4425 C CA . LEU A 1 589 ? 131.957 147.752 101.426 1.00 35.32 855 LEU A CA 1
ATOM 4426 C C . LEU A 1 589 ? 132.585 147.096 100.200 1.00 35.32 855 LEU A C 1
ATOM 4427 O O . LEU A 1 589 ? 133.169 146.015 100.314 1.00 35.32 855 LEU A O 1
ATOM 4432 N N . PRO A 1 590 ? 132.444 147.703 99.020 1.00 37.75 856 PRO A N 1
ATOM 4433 C CA . PRO A 1 590 ? 132.708 147.004 97.754 1.00 37.75 856 PRO A CA 1
ATOM 4434 C C . PRO A 1 590 ? 134.021 146.236 97.717 1.00 37.75 856 PRO A C 1
ATOM 4435 O O . PRO A 1 590 ? 134.978 146.559 98.420 1.00 37.75 856 PRO A O 1
ATOM 4439 N N . TYR A 1 591 ? 134.061 145.228 96.839 1.00 39.72 857 TYR A N 1
ATOM 4440 C CA . TYR A 1 591 ? 135.175 144.288 96.783 1.00 39.72 857 TYR A CA 1
ATOM 4441 C C . TYR A 1 591 ? 136.465 144.916 96.277 1.00 39.72 857 TYR A C 1
ATOM 4442 O O . TYR A 1 591 ? 137.523 144.299 96.404 1.00 39.72 857 TYR A O 1
ATOM 4451 N N . GLU A 1 592 ? 136.413 146.112 95.704 1.00 44.55 858 GLU A N 1
ATOM 4452 C CA . GLU A 1 592 ? 137.659 146.784 95.331 1.00 44.55 858 GLU A CA 1
ATOM 4453 C C . GLU A 1 592 ? 138.354 147.393 96.488 1.00 44.55 858 GLU A C 1
ATOM 4454 O O . GLU A 1 592 ? 139.239 148.217 96.280 1.00 44.55 858 GLU A O 1
ATOM 4460 N N . PHE A 1 593 ? 137.968 147.050 97.711 1.00 40.67 859 PHE A N 1
ATOM 4461 C CA . PHE A 1 593 ? 138.646 147.520 98.908 1.00 40.67 859 PHE A CA 1
ATOM 4462 C C . PHE A 1 593 ? 139.668 146.528 99.426 1.00 40.67 859 PHE A C 1
ATOM 4463 O O . PHE A 1 593 ? 140.665 146.939 100.021 1.00 40.67 859 PHE A O 1
ATOM 4471 N N . PHE A 1 594 ? 139.453 145.237 99.195 1.00 39.10 860 PHE A N 1
ATOM 4472 C CA . PHE A 1 594 ? 140.297 144.185 99.738 1.00 39.10 860 PHE A CA 1
ATOM 4473 C C . PHE A 1 594 ? 141.355 143.705 98.759 1.00 39.10 860 PHE A C 1
ATOM 4474 O O . PHE A 1 594 ? 142.039 142.720 99.045 1.00 39.10 860 PHE A O 1
ATOM 4482 N N . THR A 1 595 ? 141.503 144.366 97.611 1.00 43.61 861 THR A N 1
ATOM 4483 C CA . THR A 1 595 ? 142.502 143.983 96.621 1.00 43.61 861 THR A CA 1
ATOM 4484 C C . THR A 1 595 ? 143.321 145.141 96.074 1.00 43.61 861 THR A C 1
ATOM 4485 O O . THR A 1 595 ? 144.337 144.886 95.419 1.00 43.61 861 THR A O 1
ATOM 4489 N N . GLU A 1 596 ? 142.932 146.389 96.316 1.00 51.92 862 GLU A N 1
ATOM 4490 C CA . GLU A 1 596 ? 143.565 147.528 95.662 1.00 51.92 862 GLU A CA 1
ATOM 4491 C C . GLU A 1 596 ? 144.002 148.545 96.711 1.00 51.92 862 GLU A C 1
ATOM 4492 O O . GLU A 1 596 ? 143.693 149.735 96.611 1.00 51.92 862 GLU A O 1
ATOM 4498 N N . GLN A 1 597 ? 144.693 148.082 97.748 1.00 55.39 863 GLN A N 1
ATOM 4499 C CA . GLN A 1 597 ? 145.122 148.945 98.841 1.00 55.39 863 GLN A CA 1
ATOM 4500 C C . GLN A 1 597 ? 146.477 148.483 99.348 1.00 55.39 863 GLN A C 1
ATOM 4501 O O . GLN A 1 597 ? 146.740 147.282 99.439 1.00 55.39 863 GLN A O 1
ATOM 4507 N N . LYS A 1 598 ? 147.329 149.441 99.674 1.00 54.41 864 LYS A N 1
ATOM 4508 C CA . LYS A 1 598 ? 148.651 149.169 100.201 1.00 54.41 864 LYS A CA 1
ATOM 4509 C C . LYS A 1 598 ? 148.666 149.430 101.706 1.00 54.41 864 LYS A C 1
ATOM 4510 O O . LYS A 1 598 ? 147.684 149.891 102.288 1.00 54.41 864 LYS A O 1
ATOM 4516 N N . ASP A 1 599 ? 149.794 149.122 102.346 1.00 49.65 865 ASP A N 1
ATOM 4517 C CA . ASP A 1 599 ? 149.981 149.340 103.779 1.00 49.65 865 ASP A CA 1
ATOM 4518 C C . ASP A 1 599 ? 148.886 148.646 104.588 1.00 49.65 865 ASP A C 1
ATOM 4519 O O . ASP A 1 599 ? 148.185 149.257 105.390 1.00 49.65 865 ASP A O 1
ATOM 4524 N N . TRP A 1 600 ? 148.767 147.340 104.379 1.00 48.22 866 TRP A N 1
ATOM 4525 C CA . TRP A 1 600 ? 147.693 146.573 104.994 1.00 48.22 866 TRP A CA 1
ATOM 4526 C C . TRP A 1 600 ? 147.823 146.439 106.505 1.00 48.22 866 TRP A C 1
ATOM 4527 O O . TRP A 1 600 ? 147.041 145.697 107.108 1.00 48.22 866 TRP A O 1
ATOM 4538 N N . GLN A 1 601 ? 148.787 147.112 107.129 1.00 53.53 867 GLN A N 1
ATOM 4539 C CA . GLN A 1 601 ? 148.943 147.056 108.577 1.00 53.53 867 GLN A CA 1
ATOM 4540 C C . GLN A 1 601 ? 148.390 148.280 109.293 1.00 53.53 867 GLN A C 1
ATOM 4541 O O . GLN A 1 601 ? 148.264 148.254 110.523 1.00 53.53 867 GLN A O 1
ATOM 4547 N N . ASN A 1 602 ? 148.072 149.350 108.566 1.00 52.31 868 ASN A N 1
ATOM 4548 C CA . ASN A 1 602 ? 147.541 150.569 109.162 1.00 52.31 868 ASN A CA 1
ATOM 4549 C C . ASN A 1 602 ? 146.130 150.881 108.675 1.00 52.31 868 ASN A C 1
ATOM 4550 O O . ASN A 1 602 ? 145.656 152.009 108.819 1.00 52.31 868 ASN A O 1
ATOM 4555 N N . VAL A 1 603 ? 145.448 149.899 108.087 1.00 49.64 869 VAL A N 1
ATOM 4556 C CA . VAL A 1 603 ? 144.050 150.055 107.715 1.00 49.64 869 VAL A CA 1
ATOM 4557 C C . VAL A 1 603 ? 143.252 148.937 108.364 1.00 49.64 869 VAL A C 1
ATOM 4558 O O . VAL A 1 603 ? 143.767 147.857 108.656 1.00 49.64 869 VAL A O 1
ATOM 4562 N N . LYS A 1 604 ? 141.977 149.224 108.597 1.00 50.63 870 LYS A N 1
ATOM 4563 C CA . LYS A 1 604 ? 141.089 148.320 109.304 1.00 50.63 870 LYS A CA 1
ATOM 4564 C C . LYS A 1 604 ? 139.665 148.808 109.096 1.00 50.63 870 LYS A C 1
ATOM 4565 O O . LYS A 1 604 ? 139.423 150.015 109.035 1.00 50.63 870 LYS A O 1
ATOM 4571 N N . VAL A 1 605 ? 138.733 147.868 108.970 1.00 45.69 871 VAL A N 1
ATOM 4572 C CA . VAL A 1 605 ? 137.333 148.209 108.746 1.00 45.69 871 VAL A CA 1
ATOM 4573 C C . VAL A 1 605 ? 136.775 148.792 110.039 1.00 45.69 871 VAL A C 1
ATOM 4574 O O . VAL A 1 605 ? 136.610 148.077 111.029 1.00 45.69 871 VAL A O 1
ATOM 4578 N N . GLU A 1 606 ? 136.489 150.091 110.037 1.00 51.13 872 GLU A N 1
ATOM 4579 C CA . GLU A 1 606 ? 136.003 150.788 111.219 1.00 51.13 872 GLU A CA 1
ATOM 4580 C C . GLU A 1 606 ? 134.514 151.075 111.101 1.00 51.13 872 GLU A C 1
ATOM 4581 O O . GLU A 1 606 ? 134.030 151.480 110.041 1.00 51.13 872 GLU A O 1
ATOM 4587 N N . VAL A 1 607 ? 133.795 150.865 112.198 1.00 44.57 873 VAL A N 1
ATOM 4588 C CA . VAL A 1 607 ? 132.363 151.123 112.259 1.00 44.57 873 VAL A CA 1
ATOM 4589 C C . VAL A 1 607 ? 132.150 152.566 112.689 1.00 44.57 873 VAL A C 1
ATOM 4590 O O . VAL A 1 607 ? 132.772 153.036 113.646 1.00 44.57 873 VAL A O 1
ATOM 4594 N N . SER A 1 608 ? 131.259 153.265 111.985 1.00 44.74 874 SER A N 1
ATOM 4595 C CA . SER A 1 608 ? 131.222 154.722 112.060 1.00 44.74 874 SER A CA 1
ATOM 4596 C C . SER A 1 608 ? 130.894 155.214 113.461 1.00 44.74 874 SER A C 1
ATOM 4597 O O . SER A 1 608 ? 131.365 156.278 113.874 1.00 44.74 874 SER A O 1
ATOM 4600 N N . GLY A 1 609 ? 130.084 154.467 114.203 1.00 39.91 875 GLY A N 1
ATOM 4601 C CA . GLY A 1 609 ? 129.591 154.920 115.481 1.00 39.91 875 GLY A CA 1
ATOM 4602 C C . GLY A 1 609 ? 128.331 155.756 115.409 1.00 39.91 875 GLY A C 1
ATOM 4603 O O . GLY A 1 609 ? 127.606 155.847 116.402 1.00 39.91 875 GLY A O 1
ATOM 4604 N N . SER A 1 610 ? 128.058 156.379 114.267 1.00 38.97 876 SER A N 1
ATOM 4605 C CA . SER A 1 610 ? 126.803 157.078 114.045 1.00 38.97 876 SER A CA 1
ATOM 4606 C C . SER A 1 610 ? 125.798 156.248 113.263 1.00 38.97 876 SER A C 1
ATOM 4607 O O . SER A 1 610 ? 124.663 156.695 113.081 1.00 38.97 876 SER A O 1
ATOM 4609 N N . GLU A 1 611 ? 126.190 155.070 112.780 1.00 38.82 877 GLU A N 1
ATOM 4610 C CA . GLU A 1 611 ? 125.251 154.128 112.185 1.00 38.82 877 GLU A CA 1
ATOM 4611 C C . GLU A 1 611 ? 124.876 153.003 113.136 1.00 38.82 877 GLU A C 1
ATOM 4612 O O . GLU A 1 611 ? 123.821 152.378 112.957 1.00 38.82 877 GLU A O 1
ATOM 4618 N N . VAL A 1 612 ? 125.709 152.745 114.147 1.00 32.37 878 VAL A N 1
ATOM 4619 C CA . VAL A 1 612 ? 125.344 151.849 115.236 1.00 32.37 878 VAL A CA 1
ATOM 4620 C C . VAL A 1 612 ? 124.187 152.395 116.057 1.00 32.37 878 VAL A C 1
ATOM 4621 O O . VAL A 1 612 ? 123.676 151.696 116.932 1.00 32.37 878 VAL A O 1
ATOM 4625 N N . ASP A 1 613 ? 123.759 153.629 115.797 1.00 33.54 879 ASP A N 1
ATOM 4626 C CA . ASP A 1 613 ? 122.559 154.201 116.394 1.00 33.54 879 ASP A CA 1
ATOM 4627 C C . ASP A 1 613 ? 121.347 154.102 115.481 1.00 33.54 879 ASP A C 1
ATOM 4628 O O . ASP A 1 613 ? 120.234 153.851 115.957 1.00 33.54 879 ASP A O 1
ATOM 4630 N N . GLU A 1 614 ? 121.536 154.285 114.173 1.00 32.68 880 GLU A N 1
ATOM 4631 C CA . GLU A 1 614 ? 120.431 154.104 113.241 1.00 32.68 880 GLU A CA 1
ATOM 4632 C C . GLU A 1 614 ? 119.982 152.650 113.201 1.00 32.68 880 GLU A C 1
ATOM 4633 O O . GLU A 1 614 ? 118.781 152.367 113.111 1.00 32.68 880 GLU A O 1
ATOM 4635 N N . THR A 1 615 ? 120.921 151.709 113.301 1.00 30.56 881 THR A N 1
ATOM 4636 C CA . THR A 1 615 ? 120.506 150.311 113.365 1.00 30.56 881 THR A CA 1
ATOM 4637 C C . THR A 1 615 ? 119.793 149.990 114.675 1.00 30.56 881 THR A C 1
ATOM 4638 O O . THR A 1 615 ? 118.896 149.145 114.697 1.00 30.56 881 THR A O 1
ATOM 4642 N N . ILE A 1 616 ? 120.134 150.675 115.768 1.00 29.24 882 ILE A N 1
ATOM 4643 C CA . ILE A 1 616 ? 119.425 150.431 117.025 1.00 29.24 882 ILE A CA 1
ATOM 4644 C C . ILE A 1 616 ? 118.009 150.986 116.958 1.00 29.24 882 ILE A C 1
ATOM 4645 O O . ILE A 1 616 ? 117.064 150.366 117.454 1.00 29.24 882 ILE A O 1
ATOM 4650 N N . ARG A 1 617 ? 117.837 152.168 116.361 1.00 29.58 883 ARG A N 1
ATOM 4651 C CA . ARG A 1 617 ? 116.488 152.707 116.190 1.00 29.58 883 ARG A CA 1
ATOM 4652 C C . ARG A 1 617 ? 115.641 151.801 115.304 1.00 29.58 883 ARG A C 1
ATOM 4653 O O . ARG A 1 617 ? 114.469 151.532 115.608 1.00 29.58 883 ARG A O 1
ATOM 4655 N N . LYS A 1 618 ? 116.219 151.311 114.207 1.00 30.52 884 LYS A N 1
ATOM 4656 C CA . LYS A 1 618 ? 115.505 150.371 113.352 1.00 30.52 884 LYS A CA 1
ATOM 4657 C C . LYS A 1 618 ? 115.145 149.099 114.108 1.00 30.52 884 LYS A C 1
ATOM 4658 O O . LYS A 1 618 ? 114.038 148.572 113.953 1.00 30.52 884 LYS A O 1
ATOM 4664 N N . LEU A 1 619 ? 116.058 148.601 114.945 1.00 27.83 885 LEU A N 1
ATOM 4665 C CA . LEU A 1 619 ? 115.791 147.389 115.714 1.00 27.83 885 LEU A CA 1
ATOM 4666 C C . LEU A 1 619 ? 114.675 147.604 116.725 1.00 27.83 885 LEU A C 1
ATOM 4667 O O . LEU A 1 619 ? 113.816 146.736 116.904 1.00 27.83 885 LEU A O 1
ATOM 4672 N N . ARG A 1 620 ? 114.677 148.748 117.406 1.00 28.93 886 ARG A N 1
ATOM 4673 C CA . ARG A 1 620 ? 113.623 149.045 118.368 1.00 28.93 886 ARG A CA 1
ATOM 4674 C C . ARG A 1 620 ? 112.265 149.109 117.691 1.00 28.93 886 ARG A C 1
ATOM 4675 O O . ARG A 1 620 ? 111.289 148.537 118.189 1.00 28.93 886 ARG A O 1
ATOM 4683 N N . THR A 1 621 ? 112.182 149.800 116.552 1.00 28.97 887 THR A N 1
ATOM 4684 C CA . THR A 1 621 ? 110.907 149.893 115.845 1.00 28.97 887 THR A CA 1
ATOM 4685 C C . THR A 1 621 ? 110.452 148.534 115.322 1.00 28.97 887 THR A C 1
ATOM 4686 O O . THR A 1 621 ? 109.256 148.232 115.320 1.00 28.97 887 THR A O 1
ATOM 4690 N N . SER A 1 622 ? 111.389 147.693 114.888 1.00 27.30 888 SER A N 1
ATOM 4691 C CA . SER A 1 622 ? 111.019 146.371 114.393 1.00 27.30 888 SER A CA 1
ATOM 4692 C C . SER A 1 622 ? 110.535 145.469 115.521 1.00 27.30 888 SER A C 1
ATOM 4693 O O . SER A 1 622 ? 109.615 144.668 115.338 1.00 27.30 888 SER A O 1
ATOM 4696 N N . LEU A 1 623 ? 111.148 145.583 116.698 1.00 27.45 889 LEU A N 1
ATOM 4697 C CA . LEU A 1 623 ? 110.848 144.660 117.787 1.00 27.45 889 LEU A CA 1
ATOM 4698 C C . LEU A 1 623 ? 109.575 145.060 118.524 1.00 27.45 889 LEU A C 1
ATOM 4699 O O . LEU A 1 623 ? 108.747 144.206 118.849 1.00 27.45 889 LEU A O 1
ATOM 4704 N N . THR A 1 624 ? 109.398 146.353 118.793 1.00 33.59 890 THR A N 1
ATOM 4705 C CA . THR A 1 624 ? 108.201 146.845 119.463 1.00 33.59 890 THR A CA 1
ATOM 4706 C C . THR A 1 624 ? 106.990 146.891 118.538 1.00 33.59 890 THR A C 1
ATOM 4707 O O . THR A 1 624 ? 105.858 146.952 119.024 1.00 33.59 890 THR A O 1
ATOM 4711 N N . ARG A 1 625 ? 107.203 146.836 117.225 1.00 36.37 891 ARG A N 1
ATOM 4712 C CA . ARG A 1 625 ? 106.140 146.872 116.220 1.00 36.37 891 ARG A CA 1
ATOM 4713 C C . ARG A 1 625 ? 105.394 148.202 116.251 1.00 36.37 891 ARG A C 1
ATOM 4714 O O . ARG A 1 625 ? 104.164 148.260 116.270 1.00 36.37 891 ARG A O 1
ATOM 4722 N N . ASP A 1 626 ? 106.165 149.284 116.247 1.00 45.47 892 ASP A N 1
ATOM 4723 C CA . ASP A 1 626 ? 105.697 150.661 116.133 1.00 45.47 892 ASP A CA 1
ATOM 4724 C C . ASP A 1 626 ? 104.832 151.112 117.300 1.00 45.47 892 ASP A C 1
ATOM 4725 O O . ASP A 1 626 ? 104.078 152.082 117.159 1.00 45.47 892 ASP A O 1
ATOM 4730 N N . ARG A 1 627 ? 104.905 150.440 118.444 1.00 46.85 893 ARG A N 1
ATOM 4731 C CA . ARG A 1 627 ? 104.383 151.021 119.668 1.00 46.85 893 ARG A CA 1
ATOM 4732 C C . ARG A 1 627 ? 105.452 151.903 120.305 1.00 46.85 893 ARG A C 1
ATOM 4733 O O . ARG A 1 627 ? 106.623 151.882 119.918 1.00 46.85 893 ARG A O 1
ATOM 4741 N N . SER A 1 628 ? 105.044 152.694 121.287 1.00 43.88 894 SER A N 1
ATOM 4742 C CA . SER A 1 628 ? 105.933 153.659 121.926 1.00 43.88 894 SER A CA 1
ATOM 4743 C C . SER A 1 628 ? 106.169 153.229 123.367 1.00 43.88 894 SER A C 1
ATOM 4744 O O . SER A 1 628 ? 105.335 153.473 124.242 1.00 43.88 894 SER A O 1
ATOM 4747 N N . LEU A 1 629 ? 107.307 152.597 123.611 1.00 39.00 895 LEU A N 1
ATOM 4748 C CA . LEU A 1 629 ? 107.697 152.229 124.958 1.00 39.00 895 LEU A CA 1
ATOM 4749 C C . LEU A 1 629 ? 108.396 153.399 125.635 1.00 39.00 895 LEU A C 1
ATOM 4750 O O . LEU A 1 629 ? 108.890 154.319 124.985 1.00 39.00 895 LEU A O 1
ATOM 4755 N N . SER A 1 630 ? 108.425 153.360 126.961 1.00 42.79 896 SER A N 1
ATOM 4756 C CA . SER A 1 630 ? 109.242 154.283 127.727 1.00 42.79 896 SER A CA 1
ATOM 4757 C C . SER A 1 630 ? 110.680 153.776 127.726 1.00 42.79 896 SER A C 1
ATOM 4758 O O . SER A 1 630 ? 111.038 152.873 126.970 1.00 42.79 896 SER A O 1
ATOM 4761 N N . GLU A 1 631 ? 111.530 154.352 128.572 1.00 45.26 897 GLU A N 1
ATOM 4762 C CA . GLU A 1 631 ? 112.918 153.903 128.577 1.00 45.26 897 GLU A CA 1
ATOM 4763 C C . GLU A 1 631 ? 113.112 152.693 129.480 1.00 45.26 897 GLU A C 1
ATOM 4764 O O . GLU A 1 631 ? 113.878 151.782 129.145 1.00 45.26 897 GLU A O 1
ATOM 4770 N N . ASP A 1 632 ? 112.425 152.658 130.623 1.00 44.37 898 ASP A N 1
ATOM 4771 C CA . ASP A 1 632 ? 112.517 151.495 131.500 1.00 44.37 898 ASP A CA 1
ATOM 4772 C C . ASP A 1 632 ? 111.961 150.252 130.821 1.00 44.37 898 ASP A C 1
ATOM 4773 O O . ASP A 1 632 ? 112.506 149.152 130.974 1.00 44.37 898 ASP A O 1
ATOM 4778 N N . SER A 1 633 ? 110.882 150.406 130.057 1.00 37.51 899 SER A N 1
ATOM 4779 C CA . SER A 1 633 ? 110.311 149.261 129.363 1.00 37.51 899 SER A CA 1
ATOM 4780 C C . SER A 1 633 ? 111.250 148.748 128.281 1.00 37.51 899 SER A C 1
ATOM 4781 O O . SER A 1 633 ? 111.399 147.535 128.110 1.00 37.51 899 SER A O 1
ATOM 4784 N N . TRP A 1 634 ? 111.901 149.651 127.545 1.00 30.75 900 TRP A N 1
ATOM 4785 C CA . TRP A 1 634 ? 112.854 149.216 126.530 1.00 30.75 900 TRP A CA 1
ATOM 4786 C C . TRP A 1 634 ? 114.040 148.507 127.167 1.00 30.75 900 TRP A C 1
ATOM 4787 O O . TRP A 1 634 ? 114.507 147.482 126.656 1.00 30.75 900 TRP A O 1
ATOM 4798 N N . ALA A 1 635 ? 114.531 149.026 128.295 1.00 32.13 901 ALA A N 1
ATOM 4799 C CA . ALA A 1 635 ? 115.635 148.365 128.985 1.00 32.13 901 ALA A CA 1
ATOM 4800 C C . ALA A 1 635 ? 115.237 146.974 129.458 1.00 32.13 901 ALA A C 1
ATOM 4801 O O . ALA A 1 635 ? 115.996 146.010 129.293 1.00 32.13 901 ALA A O 1
ATOM 4803 N N . ASP A 1 636 ? 114.042 146.842 130.034 1.00 32.09 902 ASP A N 1
ATOM 4804 C CA . ASP A 1 636 ? 113.589 145.533 130.490 1.00 32.09 902 ASP A CA 1
ATOM 4805 C C . ASP A 1 636 ? 113.416 144.571 129.325 1.00 32.09 902 ASP A C 1
ATOM 4806 O O . ASP A 1 636 ? 113.740 143.386 129.441 1.00 32.09 902 ASP A O 1
ATOM 4811 N N . LEU A 1 637 ? 112.918 145.062 128.191 1.00 27.80 903 LEU A N 1
ATOM 4812 C CA . LEU A 1 637 ? 112.701 144.190 127.042 1.00 27.80 903 LEU A CA 1
ATOM 4813 C C . LEU A 1 637 ? 114.016 143.687 126.468 1.00 27.80 903 LEU A C 1
ATOM 4814 O O . LEU A 1 637 ? 114.148 142.497 126.156 1.00 27.80 903 LEU A O 1
ATOM 4819 N N . VAL A 1 638 ? 115.002 144.573 126.312 1.00 27.24 904 VAL A N 1
ATOM 4820 C CA . VAL A 1 638 ? 116.277 144.109 125.780 1.00 27.24 904 VAL A CA 1
ATOM 4821 C C . VAL A 1 638 ? 116.978 143.192 126.776 1.00 27.24 904 VAL A C 1
ATOM 4822 O O . VAL A 1 638 ? 117.662 142.249 126.372 1.00 27.24 904 VAL A O 1
ATOM 4826 N N . ASP A 1 639 ? 116.789 143.404 128.083 1.00 29.10 905 ASP A N 1
ATOM 4827 C CA . ASP A 1 639 ? 117.372 142.471 129.045 1.00 29.10 905 ASP A CA 1
ATOM 4828 C C . ASP A 1 639 ? 116.700 141.106 128.984 1.00 29.10 905 ASP A C 1
ATOM 4829 O O . ASP A 1 639 ? 117.364 140.078 129.140 1.00 29.10 905 ASP A O 1
ATOM 4834 N N . ILE A 1 640 ? 115.385 141.066 128.774 1.00 26.89 906 ILE A N 1
ATOM 4835 C CA . ILE A 1 640 ? 114.695 139.781 128.681 1.00 26.89 906 ILE A CA 1
ATOM 4836 C C . ILE A 1 640 ? 115.140 139.028 127.435 1.00 26.89 906 ILE A C 1
ATOM 4837 O O . ILE A 1 640 ? 115.447 137.834 127.490 1.00 26.89 906 ILE A O 1
ATOM 4842 N N . MET A 1 641 ? 115.183 139.717 126.289 1.00 28.10 907 MET A N 1
ATOM 4843 C CA . MET A 1 641 ? 115.368 139.028 125.014 1.00 28.10 907 MET A CA 1
ATOM 4844 C C . MET A 1 641 ? 116.838 138.771 124.698 1.00 28.10 907 MET A C 1
ATOM 4845 O O . MET A 1 641 ? 117.203 137.661 124.303 1.00 28.10 907 MET A O 1
ATOM 4850 N N . PHE A 1 642 ? 117.695 139.783 124.840 1.00 27.32 908 PHE A N 1
ATOM 4851 C CA . PHE A 1 642 ? 119.103 139.637 124.498 1.00 27.32 908 PHE A CA 1
ATOM 4852 C C . PHE A 1 642 ? 120.015 139.484 125.705 1.00 27.32 908 PHE A C 1
ATOM 4853 O O . PHE A 1 642 ? 121.122 138.963 125.553 1.00 27.32 908 PHE A O 1
ATOM 4861 N N . GLY A 1 643 ? 119.597 139.930 126.882 1.00 26.44 909 GLY A N 1
ATOM 4862 C CA . GLY A 1 643 ? 120.352 139.674 128.092 1.00 26.44 909 GLY A CA 1
ATOM 4863 C C . GLY A 1 643 ? 121.510 140.607 128.353 1.00 26.44 909 GLY A C 1
ATOM 4864 O O . GLY A 1 643 ? 122.492 140.202 128.977 1.00 26.44 909 GLY A O 1
ATOM 4865 N N . VAL A 1 644 ? 121.418 141.859 127.909 1.00 28.52 910 VAL A N 1
ATOM 4866 C CA . VAL A 1 644 ? 122.494 142.829 128.056 1.00 28.52 910 VAL A CA 1
ATOM 4867 C C . VAL A 1 644 ? 121.901 144.166 128.480 1.00 28.52 910 VAL A C 1
ATOM 4868 O O . VAL A 1 644 ? 120.690 144.374 128.438 1.00 28.52 910 VAL A O 1
ATOM 4872 N N . SER A 1 645 ? 122.771 145.078 128.899 1.00 30.48 911 SER A N 1
ATOM 4873 C CA . SER A 1 645 ? 122.333 146.419 129.256 1.00 30.48 911 SER A CA 1
ATOM 4874 C C . SER A 1 645 ? 122.191 147.274 127.998 1.00 30.48 911 SER A C 1
ATOM 4875 O O . SER A 1 645 ? 122.437 146.821 126.880 1.00 30.48 911 SER A O 1
ATOM 4878 N N . LEU A 1 646 ? 121.779 148.532 128.169 1.00 32.71 912 LEU A N 1
ATOM 4879 C CA . LEU A 1 646 ? 121.559 149.381 127.001 1.00 32.71 912 LEU A CA 1
ATOM 4880 C C . LEU A 1 646 ? 122.871 149.860 126.394 1.00 32.71 912 LEU A C 1
ATOM 4881 O O . LEU A 1 646 ? 122.949 150.084 125.182 1.00 32.71 912 LEU A O 1
ATOM 4886 N N . ASP A 1 647 ? 123.904 150.046 127.210 1.00 34.12 913 ASP A N 1
ATOM 4887 C CA . ASP A 1 647 ? 125.241 150.310 126.701 1.00 34.12 913 ASP A CA 1
ATOM 4888 C C . ASP A 1 647 ? 126.028 149.024 126.507 1.00 34.12 913 ASP A C 1
ATOM 4889 O O . ASP A 1 647 ? 127.238 149.065 126.276 1.00 34.12 913 ASP A O 1
ATOM 4894 N N . GLY A 1 648 ? 125.356 147.883 126.601 1.00 32.77 914 GLY A N 1
ATOM 4895 C CA . GLY A 1 648 ? 125.965 146.593 126.384 1.00 32.77 914 GLY A CA 1
ATOM 4896 C C . GLY A 1 648 ? 125.556 146.003 125.057 1.00 32.77 914 GLY A C 1
ATOM 4897 O O . GLY A 1 648 ? 126.228 145.105 124.552 1.00 32.77 914 GLY A O 1
ATOM 4898 N N . LEU A 1 649 ? 124.450 146.480 124.482 1.00 31.99 915 LEU A N 1
ATOM 4899 C CA . LEU A 1 649 ? 124.139 146.103 123.110 1.00 31.99 915 LEU A CA 1
ATOM 4900 C C . LEU A 1 649 ? 124.840 146.978 122.087 1.00 31.99 915 LEU A C 1
ATOM 4901 O O . LEU A 1 649 ? 124.835 146.631 120.904 1.00 31.99 915 LEU A O 1
ATOM 4906 N N . ARG A 1 650 ? 125.434 148.084 122.493 1.00 32.66 916 ARG A N 1
ATOM 4907 C CA . ARG A 1 650 ? 126.231 148.842 121.544 1.00 32.66 916 ARG A CA 1
ATOM 4908 C C . ARG A 1 650 ? 127.520 148.172 121.216 1.00 32.66 916 ARG A C 1
ATOM 4909 O O . ARG A 1 650 ? 128.319 148.734 120.474 1.00 32.66 916 ARG A O 1
ATOM 4917 N N . GLU A 1 651 ? 127.765 146.985 121.755 1.00 35.05 917 GLU A N 1
ATOM 4918 C CA . GLU A 1 651 ? 128.848 146.126 121.312 1.00 35.05 917 GLU A CA 1
ATOM 4919 C C . GLU A 1 651 ? 128.371 144.932 120.502 1.00 35.05 917 GLU A C 1
ATOM 4920 O O . GLU A 1 651 ? 129.020 144.573 119.519 1.00 35.05 917 GLU A O 1
ATOM 4926 N N . VAL A 1 652 ? 127.250 144.320 120.882 1.00 30.49 918 VAL A N 1
ATOM 4927 C CA . VAL A 1 652 ? 126.615 143.310 120.044 1.00 30.49 918 VAL A CA 1
ATOM 4928 C C . VAL A 1 652 ? 126.311 143.877 118.663 1.00 30.49 918 VAL A C 1
ATOM 4929 O O . VAL A 1 652 ? 126.615 143.259 117.631 1.00 30.49 918 VAL A O 1
ATOM 4933 N N . VAL A 1 653 ? 125.717 145.069 118.619 1.00 29.43 919 VAL A N 1
ATOM 4934 C CA . VAL A 1 653 ? 125.364 145.673 117.346 1.00 29.43 919 VAL A CA 1
ATOM 4935 C C . VAL A 1 653 ? 126.606 146.043 116.552 1.00 29.43 919 VAL A C 1
ATOM 4936 O O . VAL A 1 653 ? 126.615 145.938 115.320 1.00 29.43 919 VAL A O 1
ATOM 4940 N N . THR A 1 654 ? 127.675 146.471 117.224 1.00 29.31 920 THR A N 1
ATOM 4941 C CA . THR A 1 654 ? 128.899 146.788 116.499 1.00 29.31 920 THR A CA 1
ATOM 4942 C C . THR A 1 654 ? 129.530 145.541 115.898 1.00 29.31 920 THR A C 1
ATOM 4943 O O . THR A 1 654 ? 130.025 145.588 114.770 1.00 29.31 920 THR A O 1
ATOM 4947 N N . ARG A 1 655 ? 129.498 144.418 116.614 1.00 30.36 921 ARG A N 1
ATOM 4948 C CA . ARG A 1 655 ? 129.954 143.161 116.026 1.00 30.36 921 ARG A CA 1
ATOM 4949 C C . ARG A 1 655 ? 129.131 142.790 114.800 1.00 30.36 921 ARG A C 1
ATOM 4950 O O . ARG A 1 655 ? 129.683 142.364 113.778 1.00 30.36 921 ARG A O 1
ATOM 4958 N N . VAL A 1 656 ? 127.809 142.950 114.875 1.00 27.70 922 VAL A N 1
ATOM 4959 C CA . VAL A 1 656 ? 126.969 142.561 113.744 1.00 27.70 922 VAL A CA 1
ATOM 4960 C C . VAL A 1 656 ? 127.220 143.458 112.534 1.00 27.70 922 VAL A C 1
ATOM 4961 O O . VAL A 1 656 ? 127.326 142.975 111.401 1.00 27.70 922 VAL A O 1
ATOM 4965 N N . VAL A 1 657 ? 127.325 144.772 112.738 1.00 27.61 923 VAL A N 1
ATOM 4966 C CA . VAL A 1 657 ? 127.538 145.639 111.583 1.00 27.61 923 VAL A CA 1
ATOM 4967 C C . VAL A 1 657 ? 128.968 145.566 111.063 1.00 27.61 923 VAL A C 1
ATOM 4968 O O . VAL A 1 657 ? 129.195 145.830 109.877 1.00 27.61 923 VAL A O 1
ATOM 4972 N N . TYR A 1 658 ? 129.943 145.187 111.892 1.00 29.00 924 TYR A N 1
ATOM 4973 C CA . TYR A 1 658 ? 131.254 144.869 111.345 1.00 29.00 924 TYR A CA 1
ATOM 4974 C C . TYR A 1 658 ? 131.204 143.621 110.486 1.00 29.00 924 TYR A C 1
ATOM 4975 O O . TYR A 1 658 ? 131.828 143.586 109.426 1.00 29.00 924 TYR A O 1
ATOM 4984 N N . SER A 1 659 ? 130.478 142.593 110.921 1.00 28.61 925 SER A N 1
ATOM 4985 C CA . SER A 1 659 ? 130.320 141.405 110.095 1.00 28.61 925 SER A CA 1
ATOM 4986 C C . SER A 1 659 ? 129.540 141.682 108.818 1.00 28.61 925 SER A C 1
ATOM 4987 O O . SER A 1 659 ? 129.700 140.950 107.840 1.00 28.61 925 SER A O 1
ATOM 4990 N N . ARG A 1 660 ? 128.695 142.708 108.813 1.00 29.29 926 ARG A N 1
ATOM 4991 C CA . ARG A 1 660 ? 127.965 143.068 107.602 1.00 29.29 926 ARG A CA 1
ATOM 4992 C C . ARG A 1 660 ? 128.811 143.909 106.654 1.00 29.29 926 ARG A C 1
ATOM 4993 O O . ARG A 1 660 ? 128.638 143.832 105.436 1.00 29.29 926 ARG A O 1
ATOM 5001 N N . LYS A 1 661 ? 129.720 144.726 107.184 1.00 30.56 927 LYS A N 1
ATOM 5002 C CA . LYS A 1 661 ? 130.590 145.516 106.317 1.00 30.56 927 LYS A CA 1
ATOM 5003 C C . LYS A 1 661 ? 131.484 144.621 105.464 1.00 30.56 927 LYS A C 1
ATOM 5004 O O . LYS A 1 661 ? 131.628 144.838 104.258 1.00 30.56 927 LYS A O 1
ATOM 5010 N N . THR A 1 662 ? 132.094 143.603 106.072 1.00 30.11 928 THR A N 1
ATOM 5011 C CA . THR A 1 662 ? 133.014 142.714 105.372 1.00 30.11 928 THR A CA 1
ATOM 5012 C C . THR A 1 662 ? 132.314 141.625 104.586 1.00 30.11 928 THR A C 1
ATOM 5013 O O . THR A 1 662 ? 132.942 140.610 104.282 1.00 30.11 928 THR A O 1
ATOM 5017 N N . PHE A 1 663 ? 131.033 141.781 104.279 1.00 32.11 929 PHE A N 1
ATOM 5018 C CA . PHE A 1 663 ? 130.409 140.947 103.268 1.00 32.11 929 PHE A CA 1
ATOM 5019 C C . PHE A 1 663 ? 131.157 141.119 101.951 1.00 32.11 929 PHE A C 1
ATOM 5020 O O . PHE A 1 663 ? 131.919 142.070 101.764 1.00 32.11 929 PHE A O 1
ATOM 5028 N N . LEU A 1 664 ? 130.942 140.173 101.038 1.00 32.56 930 LEU A N 1
ATOM 5029 C CA . LEU A 1 664 ? 131.619 140.122 99.744 1.00 32.56 930 LEU A CA 1
ATOM 5030 C C . LEU A 1 664 ? 133.072 139.694 99.900 1.00 32.56 930 LEU A C 1
ATOM 5031 O O . LEU A 1 664 ? 133.766 139.477 98.906 1.00 32.56 930 LEU A O 1
ATOM 5036 N N . LEU A 1 665 ? 133.545 139.566 101.130 1.00 33.20 931 LEU A N 1
ATOM 5037 C CA . LEU A 1 665 ? 134.786 138.861 101.406 1.00 33.20 931 LEU A CA 1
ATOM 5038 C C . LEU A 1 665 ? 134.572 137.597 102.214 1.00 33.20 931 LEU A C 1
ATOM 5039 O O . LEU A 1 665 ? 135.333 136.646 102.055 1.00 33.20 931 LEU A O 1
ATOM 5044 N N . GLU A 1 666 ? 133.553 137.556 103.070 1.00 32.26 932 GLU A N 1
ATOM 5045 C CA . GLU A 1 666 ? 133.170 136.296 103.685 1.00 32.26 932 GLU A CA 1
ATOM 5046 C C . GLU A 1 666 ? 132.514 135.369 102.672 1.00 32.26 932 GLU A C 1
ATOM 5047 O O . GLU A 1 666 ? 132.620 134.144 102.790 1.00 32.26 932 GLU A O 1
ATOM 5049 N N . GLU A 1 667 ? 131.863 135.930 101.655 1.00 35.98 933 GLU A N 1
ATOM 5050 C CA . GLU A 1 667 ? 131.197 135.124 100.640 1.00 35.98 933 GLU A CA 1
ATOM 5051 C C . GLU A 1 667 ? 132.195 134.509 99.666 1.00 35.98 933 GLU A C 1
ATOM 5052 O O . GLU A 1 667 ? 132.099 133.323 99.333 1.00 35.98 933 GLU A O 1
ATOM 5058 N N . LYS A 1 668 ? 133.163 135.298 99.198 1.00 33.44 934 LYS A N 1
ATOM 5059 C CA . LYS A 1 668 ? 134.197 134.750 98.330 1.00 33.44 934 LYS A CA 1
ATOM 5060 C C . LYS A 1 668 ? 135.016 133.685 99.040 1.00 33.44 934 LYS A C 1
ATOM 5061 O O . LYS A 1 668 ? 135.417 132.700 98.418 1.00 33.44 934 LYS A O 1
ATOM 5067 N N . ILE A 1 669 ? 135.278 133.860 100.334 1.00 30.49 935 ILE A N 1
ATOM 5068 C CA . ILE A 1 669 ? 135.994 132.834 101.083 1.00 30.49 935 ILE A CA 1
ATOM 5069 C C . ILE A 1 669 ? 135.135 131.593 101.248 1.00 30.49 935 ILE A C 1
ATOM 5070 O O . ILE A 1 669 ? 135.605 130.472 101.044 1.00 30.49 935 ILE A O 1
ATOM 5075 N N . GLY A 1 670 ? 133.868 131.761 101.623 1.00 31.57 936 GLY A N 1
ATOM 5076 C CA . GLY A 1 670 ? 132.994 130.612 101.742 1.00 31.57 936 GLY A CA 1
ATOM 5077 C C . GLY A 1 670 ? 132.794 129.867 100.446 1.00 31.57 936 GLY A C 1
ATOM 5078 O O . GLY A 1 670 ? 132.410 128.696 100.471 1.00 31.57 936 GLY A O 1
ATOM 5079 N N . ASN A 1 671 ? 133.035 130.522 99.315 1.00 33.63 937 ASN A N 1
ATOM 5080 C CA . ASN A 1 671 ? 132.957 129.869 98.016 1.00 33.63 937 ASN A CA 1
ATOM 5081 C C . ASN A 1 671 ? 134.289 129.308 97.533 1.00 33.63 937 ASN A C 1
ATOM 5082 O O . ASN A 1 671 ? 134.288 128.391 96.709 1.00 33.63 937 ASN A O 1
ATOM 5087 N N . ALA A 1 672 ? 135.418 129.835 98.016 1.00 33.63 938 ALA A N 1
ATOM 5088 C CA . ALA A 1 672 ? 136.716 129.279 97.647 1.00 33.63 938 ALA A CA 1
ATOM 5089 C C . ALA A 1 672 ? 136.899 127.888 98.230 1.00 33.63 938 ALA A C 1
ATOM 5090 O O . ALA A 1 672 ? 137.254 126.953 97.509 1.00 33.63 938 ALA A O 1
ATOM 5092 N N . VAL A 1 673 ? 136.693 127.738 99.534 1.00 31.90 939 VAL A N 1
ATOM 5093 C CA . VAL A 1 673 ? 136.381 126.428 100.083 1.00 31.90 939 VAL A CA 1
ATOM 5094 C C . VAL A 1 673 ? 134.987 126.026 99.605 1.00 31.90 939 VAL A C 1
ATOM 5095 O O . VAL A 1 673 ? 134.181 126.872 99.224 1.00 31.90 939 VAL A O 1
ATOM 5099 N N . LYS A 1 674 ? 134.709 124.722 99.628 1.00 32.86 940 LYS A N 1
ATOM 5100 C CA . LYS A 1 674 ? 133.662 123.943 98.946 1.00 32.86 940 LYS A CA 1
ATOM 5101 C C . LYS A 1 674 ? 134.082 123.633 97.523 1.00 32.86 940 LYS A C 1
ATOM 5102 O O . LYS A 1 674 ? 133.382 122.884 96.842 1.00 32.86 940 LYS A O 1
ATOM 5108 N N . GLU A 1 675 ? 135.193 124.179 97.050 1.00 36.76 941 GLU A N 1
ATOM 5109 C CA . GLU A 1 675 ? 135.871 123.653 95.879 1.00 36.76 941 GLU A CA 1
ATOM 5110 C C . GLU A 1 675 ? 137.101 122.850 96.256 1.00 36.76 941 GLU A C 1
ATOM 5111 O O . GLU A 1 675 ? 137.503 121.955 95.507 1.00 36.76 941 GLU A O 1
ATOM 5117 N N . ALA A 1 676 ? 137.687 123.141 97.417 1.00 35.23 942 ALA A N 1
ATOM 5118 C CA . ALA A 1 676 ? 138.678 122.243 97.989 1.00 35.23 942 ALA A CA 1
ATOM 5119 C C . ALA A 1 676 ? 138.040 120.928 98.409 1.00 35.23 942 ALA A C 1
ATOM 5120 O O . ALA A 1 676 ? 138.646 119.862 98.259 1.00 35.23 942 ALA A O 1
ATOM 5122 N N . VAL A 1 677 ? 136.809 120.983 98.920 1.00 33.44 943 VAL A N 1
ATOM 5123 C CA . VAL A 1 677 ? 136.094 119.770 99.301 1.00 33.44 943 VAL A CA 1
ATOM 5124 C C . VAL A 1 677 ? 135.788 118.916 98.078 1.00 33.44 943 VAL A C 1
ATOM 5125 O O . VAL A 1 677 ? 135.774 117.685 98.162 1.00 33.44 943 VAL A O 1
ATOM 5129 N N . ALA A 1 678 ? 135.558 119.539 96.924 1.00 34.46 944 ALA A N 1
ATOM 5130 C CA . ALA A 1 678 ? 135.332 118.774 95.704 1.00 34.46 944 ALA A CA 1
ATOM 5131 C C . ALA A 1 678 ? 136.633 118.272 95.093 1.00 34.46 944 ALA A C 1
ATOM 5132 O O . ALA A 1 678 ? 136.663 117.176 94.521 1.00 34.46 944 ALA A O 1
ATOM 5134 N N . ALA A 1 679 ? 137.716 119.043 95.199 1.00 37.63 945 ALA A N 1
ATOM 5135 C CA . ALA A 1 679 ? 139.012 118.526 94.779 1.00 37.63 945 ALA A CA 1
ATOM 5136 C C . ALA A 1 679 ? 139.438 117.329 95.619 1.00 37.63 945 ALA A C 1
ATOM 5137 O O . ALA A 1 679 ? 140.075 116.407 95.099 1.00 37.63 945 ALA A O 1
ATOM 5139 N N . THR A 1 680 ? 139.099 117.323 96.910 1.00 37.09 946 THR A N 1
ATOM 5140 C CA . THR A 1 680 ? 139.400 116.176 97.757 1.00 37.09 946 THR A CA 1
ATOM 5141 C C . THR A 1 680 ? 138.781 114.891 97.231 1.00 37.09 946 THR A C 1
ATOM 5142 O O . THR A 1 680 ? 139.439 113.849 97.253 1.00 37.09 946 THR A O 1
ATOM 5146 N N . TYR A 1 681 ? 137.546 114.939 96.745 1.00 36.48 947 TYR A N 1
ATOM 5147 C CA . TYR A 1 681 ? 136.907 113.755 96.196 1.00 36.48 947 TYR A CA 1
ATOM 5148 C C . TYR A 1 681 ? 137.293 113.502 94.750 1.00 36.48 947 TYR A C 1
ATOM 5149 O O . TYR A 1 681 ? 137.078 112.395 94.250 1.00 36.48 947 TYR A O 1
ATOM 5158 N N . LYS A 1 682 ? 137.834 114.502 94.061 1.00 43.21 948 LYS A N 1
ATOM 5159 C CA . LYS A 1 682 ? 138.373 114.249 92.731 1.00 43.21 948 LYS A CA 1
ATOM 5160 C C . LYS A 1 682 ? 139.721 113.545 92.796 1.00 43.21 948 LYS A C 1
ATOM 5161 O O . LYS A 1 682 ? 140.065 112.788 91.883 1.00 43.21 948 LYS A O 1
ATOM 5167 N N . PHE A 1 683 ? 140.497 113.775 93.856 1.00 45.74 949 PHE A N 1
ATOM 5168 C CA . PHE A 1 683 ? 141.831 113.185 93.937 1.00 45.74 949 PHE A CA 1
ATOM 5169 C C . PHE A 1 683 ? 141.828 111.871 94.709 1.00 45.74 949 PHE A C 1
ATOM 5170 O O . PHE A 1 683 ? 142.416 110.881 94.264 1.00 45.74 949 PHE A O 1
ATOM 5178 N N . ASP A 1 684 ? 141.186 111.840 95.874 1.00 46.06 950 ASP A N 1
ATOM 5179 C CA . ASP A 1 684 ? 141.037 110.581 96.593 1.00 46.06 950 ASP A CA 1
ATOM 5180 C C . ASP A 1 684 ? 139.574 110.163 96.601 1.00 46.06 950 ASP A C 1
ATOM 5181 O O . ASP A 1 684 ? 138.823 110.550 97.502 1.00 46.06 950 ASP A O 1
ATOM 5186 N N . PRO A 1 685 ? 139.129 109.367 95.625 1.00 43.66 951 PRO A N 1
ATOM 5187 C CA . PRO A 1 685 ? 137.692 109.089 95.498 1.00 43.66 951 PRO A CA 1
ATOM 5188 C C . PRO A 1 685 ? 137.118 108.167 96.562 1.00 43.66 951 PRO A C 1
ATOM 5189 O O . PRO A 1 685 ? 135.969 107.739 96.411 1.00 43.66 951 PRO A O 1
ATOM 5193 N N . ASN A 1 686 ? 137.854 107.833 97.619 1.00 43.11 952 ASN A N 1
ATOM 5194 C CA . ASN A 1 686 ? 137.292 107.084 98.744 1.00 43.11 952 ASN A CA 1
ATOM 5195 C C . ASN A 1 686 ? 137.962 107.533 100.039 1.00 43.11 952 ASN A C 1
ATOM 5196 O O . ASN A 1 686 ? 139.005 106.999 100.419 1.00 43.11 952 ASN A O 1
ATOM 5201 N N . THR A 1 687 ? 137.337 108.488 100.729 1.00 38.40 953 THR A N 1
ATOM 5202 C CA . THR A 1 687 ? 137.916 109.129 101.905 1.00 38.40 953 THR A CA 1
ATOM 5203 C C . THR A 1 687 ? 137.220 108.779 103.212 1.00 38.40 953 THR A C 1
ATOM 5204 O O . THR A 1 687 ? 137.892 108.632 104.238 1.00 38.40 953 THR A O 1
ATOM 5208 N N . GLN A 1 688 ? 135.895 108.648 103.206 1.00 33.83 954 GLN A N 1
ATOM 5209 C CA . GLN A 1 688 ? 135.023 108.255 104.319 1.00 33.83 954 GLN A CA 1
ATOM 5210 C C . GLN A 1 688 ? 134.805 109.340 105.374 1.00 33.83 954 GLN A C 1
ATOM 5211 O O . GLN A 1 688 ? 133.981 109.125 106.253 1.00 33.83 954 GLN A O 1
ATOM 5217 N N . LEU A 1 689 ? 135.492 110.480 105.320 1.00 34.13 955 LEU A N 1
ATOM 5218 C CA . LEU A 1 689 ? 135.190 111.627 106.175 1.00 34.13 955 LEU A CA 1
ATOM 5219 C C . LEU A 1 689 ? 135.858 112.872 105.622 1.00 34.13 955 LEU A C 1
ATOM 5220 O O . LEU A 1 689 ? 136.674 112.813 104.701 1.00 34.13 955 LEU A O 1
ATOM 5225 N N . ILE A 1 690 ? 135.511 114.005 106.230 1.00 33.82 956 ILE A N 1
ATOM 5226 C CA . ILE A 1 690 ? 136.142 115.286 105.939 1.00 33.82 956 ILE A CA 1
ATOM 5227 C C . ILE A 1 690 ? 136.833 115.890 107.155 1.00 33.82 956 ILE A C 1
ATOM 5228 O O . ILE A 1 690 ? 137.769 116.686 106.980 1.00 33.82 956 ILE A O 1
ATOM 5233 N N . ALA A 1 691 ? 136.461 115.499 108.379 1.00 36.15 957 ALA A N 1
ATOM 5234 C CA . ALA A 1 691 ? 137.294 115.789 109.544 1.00 36.15 957 ALA A CA 1
ATOM 5235 C C . ALA A 1 691 ? 137.484 117.279 109.820 1.00 36.15 957 ALA A C 1
ATOM 5236 O O . ALA A 1 691 ? 138.529 117.845 109.489 1.00 36.15 957 ALA A O 1
ATOM 5238 N N . GLU A 1 692 ? 136.475 117.912 110.422 1.00 37.72 958 GLU A N 1
ATOM 5239 C CA . GLU A 1 692 ? 136.294 119.359 110.540 1.00 37.72 958 GLU A CA 1
ATOM 5240 C C . GLU A 1 692 ? 137.549 120.219 110.602 1.00 37.72 958 GLU A C 1
ATOM 5241 O O . GLU A 1 692 ? 137.568 121.307 110.026 1.00 37.72 958 GLU A O 1
ATOM 5247 N N . ASP A 1 693 ? 138.566 119.807 111.346 1.00 42.82 959 ASP A N 1
ATOM 5248 C CA . ASP A 1 693 ? 139.741 120.655 111.499 1.00 42.82 959 ASP A CA 1
ATOM 5249 C C . ASP A 1 693 ? 140.464 120.847 110.170 1.00 42.82 959 ASP A C 1
ATOM 5250 O O . ASP A 1 693 ? 140.649 119.901 109.402 1.00 42.82 959 ASP A O 1
ATOM 5255 N N . ALA A 1 694 ? 140.874 122.086 109.908 1.00 46.79 960 ALA A N 1
ATOM 5256 C CA . ALA A 1 694 ? 141.457 122.434 108.623 1.00 46.79 960 ALA A CA 1
ATOM 5257 C C . ALA A 1 694 ? 142.830 121.785 108.461 1.00 46.79 960 ALA A C 1
ATOM 5258 O O . ALA A 1 694 ? 143.601 121.699 109.419 1.00 46.79 960 ALA A O 1
ATOM 5260 N N . PRO A 1 695 ? 143.167 121.335 107.252 1.00 50.51 961 PRO A N 1
ATOM 5261 C CA . PRO A 1 695 ? 144.401 120.561 107.061 1.00 50.51 961 PRO A CA 1
ATOM 5262 C C . PRO A 1 695 ? 145.682 121.384 107.043 1.00 50.51 961 PRO A C 1
ATOM 5263 O O . PRO A 1 695 ? 146.714 120.892 106.578 1.00 50.51 961 PRO A O 1
ATOM 5267 N N . ASP A 1 696 ? 145.628 122.639 107.494 1.00 54.16 962 ASP A N 1
ATOM 5268 C CA . ASP A 1 696 ? 146.807 123.484 107.686 1.00 54.16 962 ASP A CA 1
ATOM 5269 C C . ASP A 1 696 ? 147.472 123.851 106.366 1.00 54.16 962 ASP A C 1
ATOM 5270 O O . ASP A 1 696 ? 148.395 124.670 106.331 1.00 54.16 962 ASP A O 1
ATOM 5275 N N . ARG A 1 697 ? 146.998 123.257 105.279 1.00 53.40 963 ARG A N 1
ATOM 5276 C CA . ARG A 1 697 ? 147.447 123.564 103.934 1.00 53.40 963 ARG A CA 1
ATOM 5277 C C . ARG A 1 697 ? 146.380 124.292 103.139 1.00 53.40 963 ARG A C 1
ATOM 5278 O O . ARG A 1 697 ? 146.695 124.902 102.113 1.00 53.40 963 ARG A O 1
ATOM 5286 N N . LEU A 1 698 ? 145.133 124.259 103.607 1.00 45.24 964 LEU A N 1
ATOM 5287 C CA . LEU A 1 698 ? 144.026 124.900 102.911 1.00 45.24 964 LEU A CA 1
ATOM 5288 C C . LEU A 1 698 ? 144.197 126.413 102.857 1.00 45.24 964 LEU A C 1
ATOM 5289 O O . LEU A 1 698 ? 143.726 127.061 101.916 1.00 45.24 964 LEU A O 1
ATOM 5294 N N . PHE A 1 699 ? 144.871 126.994 103.849 1.00 42.87 965 PHE A N 1
ATOM 5295 C CA . PHE A 1 699 ? 145.012 128.445 103.889 1.00 42.87 965 PHE A CA 1
ATOM 5296 C C . PHE A 1 699 ? 145.826 128.957 102.710 1.00 42.87 965 PHE A C 1
ATOM 5297 O O . PHE A 1 699 ? 145.490 129.991 102.121 1.00 42.87 965 PHE A O 1
ATOM 5305 N N . GLU A 1 700 ? 146.897 128.252 102.348 1.00 50.94 966 GLU A N 1
ATOM 5306 C CA . GLU A 1 700 ? 147.707 128.676 101.213 1.00 50.94 966 GLU A CA 1
ATOM 5307 C C . GLU A 1 700 ? 146.985 128.439 99.893 1.00 50.94 966 GLU A C 1
ATOM 5308 O O . GLU A 1 700 ? 147.199 129.182 98.931 1.00 50.94 966 GLU A O 1
ATOM 5314 N N . VAL A 1 701 ? 146.124 127.424 99.824 1.00 46.41 967 VAL A N 1
ATOM 5315 C CA . VAL A 1 701 ? 145.307 127.239 98.631 1.00 46.41 967 VAL A CA 1
ATOM 5316 C C . VAL A 1 701 ? 144.330 128.397 98.472 1.00 46.41 967 VAL A C 1
ATOM 5317 O O . VAL A 1 701 ? 144.151 128.928 97.371 1.00 46.41 967 VAL A O 1
ATOM 5319 N N . VAL A 1 702 ? 143.716 128.838 99.573 1.00 43.72 968 VAL A N 1
ATOM 5320 C CA . VAL A 1 702 ? 142.696 129.880 99.488 1.00 43.72 968 VAL A CA 1
ATOM 5321 C C . VAL A 1 702 ? 143.321 131.243 99.208 1.00 43.72 968 VAL A C 1
ATOM 5322 O O . VAL A 1 702 ? 142.836 131.996 98.355 1.00 43.72 968 VAL A O 1
ATOM 5326 N N . ARG A 1 703 ? 144.397 131.592 99.921 1.00 48.37 969 ARG A N 1
ATOM 5327 C CA . ARG A 1 703 ? 145.015 132.898 99.710 1.00 48.37 969 ARG A CA 1
ATOM 5328 C C . ARG A 1 703 ? 145.501 133.072 98.283 1.00 48.37 969 ARG A C 1
ATOM 5329 O O . ARG A 1 703 ? 145.534 134.197 97.776 1.00 48.37 969 ARG A O 1
ATOM 5337 N N . THR A 1 704 ? 145.896 131.986 97.624 1.00 49.91 970 THR A N 1
ATOM 5338 C CA . THR A 1 704 ? 146.286 132.053 96.225 1.00 49.91 970 THR A CA 1
ATOM 5339 C C . THR A 1 704 ? 145.096 131.989 95.283 1.00 49.91 970 THR A C 1
ATOM 5340 O O . THR A 1 704 ? 145.148 132.581 94.201 1.00 49.91 970 THR A O 1
ATOM 5344 N N . ASP A 1 705 ? 144.028 131.291 95.673 1.00 48.09 971 ASP A N 1
ATOM 5345 C CA . ASP A 1 705 ? 142.808 131.282 94.875 1.00 48.09 971 ASP A CA 1
ATOM 5346 C C . ASP A 1 705 ? 142.230 132.687 94.747 1.00 48.09 971 ASP A C 1
ATOM 5347 O O . ASP A 1 705 ? 141.884 133.124 93.645 1.00 48.09 971 ASP A O 1
ATOM 5352 N N . LEU A 1 706 ? 142.132 133.417 95.857 1.00 45.93 972 LEU A N 1
ATOM 5353 C CA . LEU A 1 706 ? 141.523 134.742 95.805 1.00 45.93 972 LEU A CA 1
ATOM 5354 C C . LEU A 1 706 ? 142.460 135.793 95.224 1.00 45.93 972 LEU A C 1
ATOM 5355 O O . LEU A 1 706 ? 141.992 136.766 94.624 1.00 45.93 972 LEU A O 1
ATOM 5360 N N . GLY A 1 707 ? 143.766 135.629 95.390 1.00 46.53 973 GLY A N 1
ATOM 5361 C CA . GLY A 1 707 ? 144.707 136.620 94.912 1.00 46.53 973 GLY A CA 1
ATOM 5362 C C . GLY A 1 707 ? 144.999 137.688 95.943 1.00 46.53 973 GLY A C 1
ATOM 5363 O O . GLY A 1 707 ? 145.241 138.847 95.599 1.00 46.53 973 GLY A O 1
ATOM 5364 N N . LEU A 1 708 ? 144.988 137.301 97.214 1.00 46.77 974 LEU A N 1
ATOM 5365 C CA . LEU A 1 708 ? 145.176 138.211 98.331 1.00 46.77 974 LEU A CA 1
ATOM 5366 C C . LEU A 1 708 ? 146.617 138.153 98.815 1.00 46.77 974 LEU A C 1
ATOM 5367 O O . LEU A 1 708 ? 147.328 137.168 98.602 1.00 46.77 974 LEU A O 1
ATOM 5372 N N . SER A 1 709 ? 147.050 139.234 99.464 1.00 49.94 975 SER A N 1
ATOM 5373 C CA . SER A 1 709 ? 148.380 139.307 100.078 1.00 49.94 975 SER A CA 1
ATOM 5374 C C . SER A 1 709 ? 148.263 140.163 101.335 1.00 49.94 975 SER A C 1
ATOM 5375 O O . SER A 1 709 ? 148.426 141.383 101.278 1.00 49.94 975 SER A O 1
ATOM 5378 N N . TYR A 1 710 ? 148.001 139.519 102.467 1.00 45.29 976 TYR A N 1
ATOM 5379 C CA . TYR A 1 710 ? 147.813 140.229 103.718 1.00 45.29 976 TYR A CA 1
ATOM 5380 C C . TYR A 1 710 ? 148.917 139.872 104.692 1.00 45.29 976 TYR A C 1
ATOM 5381 O O . TYR A 1 710 ? 149.172 138.681 104.911 1.00 45.29 976 TYR A O 1
ATOM 5390 N N . PRO A 1 711 ? 149.596 140.852 105.283 1.00 46.21 977 PRO A N 1
ATOM 5391 C CA . PRO A 1 711 ? 150.547 140.545 106.354 1.00 46.21 977 PRO A CA 1
ATOM 5392 C C . PRO A 1 711 ? 149.868 139.779 107.477 1.00 46.21 977 PRO A C 1
ATOM 5393 O O . PRO A 1 711 ? 148.845 140.206 108.012 1.00 46.21 977 PRO A O 1
ATOM 5397 N N . ASP A 1 712 ? 150.458 138.638 107.842 1.00 48.22 978 ASP A N 1
ATOM 5398 C CA . ASP A 1 712 ? 149.818 137.687 108.746 1.00 48.22 978 ASP A CA 1
ATOM 5399 C C . ASP A 1 712 ? 149.545 138.250 110.136 1.00 48.22 978 ASP A C 1
ATOM 5400 O O . ASP A 1 712 ? 148.921 137.558 110.947 1.00 48.22 978 ASP A O 1
ATOM 5402 N N . ASP A 1 713 ? 149.991 139.467 110.434 1.00 52.36 979 ASP A N 1
ATOM 5403 C CA . ASP A 1 713 ? 149.736 140.131 111.712 1.00 52.36 979 ASP A CA 1
ATOM 5404 C C . ASP A 1 713 ? 149.060 141.472 111.433 1.00 52.36 979 ASP A C 1
ATOM 5405 O O . ASP A 1 713 ? 149.697 142.524 111.412 1.00 52.36 979 ASP A O 1
ATOM 5410 N N . SER A 1 714 ? 147.748 141.428 111.230 1.00 45.69 980 SER A N 1
ATOM 5411 C CA . SER A 1 714 ? 146.982 142.618 110.888 1.00 45.69 980 SER A CA 1
ATOM 5412 C C . SER A 1 714 ? 145.508 142.302 111.068 1.00 45.69 980 SER A C 1
ATOM 5413 O O . SER A 1 714 ? 145.121 141.151 111.274 1.00 45.69 980 SER A O 1
ATOM 5416 N N . GLU A 1 715 ? 144.683 143.343 110.972 1.00 42.64 981 GLU A N 1
ATOM 5417 C CA . GLU A 1 715 ? 143.252 143.162 111.176 1.00 42.64 981 GLU A CA 1
ATOM 5418 C C . GLU A 1 715 ? 142.625 142.315 110.080 1.00 42.64 981 GLU A C 1
ATOM 5419 O O . GLU A 1 715 ? 141.507 141.821 110.250 1.00 42.64 981 GLU A O 1
ATOM 5421 N N . LEU A 1 716 ? 143.313 142.140 108.953 1.00 41.59 982 LEU A N 1
ATOM 5422 C CA . LEU A 1 716 ? 142.733 141.401 107.839 1.00 41.59 982 LEU A CA 1
ATOM 5423 C C . LEU A 1 716 ? 143.327 140.010 107.662 1.00 41.59 982 LEU A C 1
ATOM 5424 O O . LEU A 1 716 ? 142.604 139.089 107.268 1.00 41.59 982 LEU A O 1
ATOM 5429 N N . GLY A 1 717 ? 144.614 139.821 107.956 1.00 38.74 983 GLY A N 1
ATOM 5430 C CA . GLY A 1 717 ? 145.174 138.480 107.910 1.00 38.74 983 GLY A CA 1
ATOM 5431 C C . GLY A 1 717 ? 144.535 137.554 108.926 1.00 38.74 983 GLY A C 1
ATOM 5432 O O . GLY A 1 717 ? 144.180 136.412 108.611 1.00 38.74 983 GLY A O 1
ATOM 5433 N N . ARG A 1 718 ? 144.369 138.035 110.158 1.00 38.54 984 ARG A N 1
ATOM 5434 C CA . ARG A 1 718 ? 143.698 137.235 111.174 1.00 38.54 984 ARG A CA 1
ATOM 5435 C C . ARG A 1 718 ? 142.238 137.003 110.814 1.00 38.54 984 ARG A C 1
ATOM 5436 O O . ARG A 1 718 ? 141.698 135.923 111.069 1.00 38.54 984 ARG A O 1
ATOM 5444 N N . PHE A 1 719 ? 141.592 137.993 110.199 1.00 32.59 985 PHE A N 1
ATOM 5445 C CA . PHE A 1 719 ? 140.213 137.819 109.757 1.00 32.59 985 PHE A CA 1
ATOM 5446 C C . PHE A 1 719 ? 140.100 136.716 108.715 1.00 32.59 985 PHE A C 1
ATOM 5447 O O . PHE A 1 719 ? 139.185 135.887 108.770 1.00 32.59 985 PHE A O 1
ATOM 5455 N N . LEU A 1 720 ? 141.026 136.682 107.760 1.00 30.98 986 LEU A N 1
ATOM 5456 C CA . LEU A 1 720 ? 140.966 135.672 106.709 1.00 30.98 986 LEU A CA 1
ATOM 5457 C C . LEU A 1 720 ? 141.247 134.277 107.256 1.00 30.98 986 LEU A C 1
ATOM 5458 O O . LEU A 1 720 ? 140.563 133.310 106.890 1.00 30.98 986 LEU A O 1
ATOM 5463 N N . VAL A 1 721 ? 142.245 134.150 108.137 1.00 30.47 987 VAL A N 1
ATOM 5464 C CA . VAL A 1 721 ? 142.517 132.853 108.752 1.00 30.47 987 VAL A CA 1
ATOM 5465 C C . VAL A 1 721 ? 141.380 132.415 109.673 1.00 30.47 987 VAL A C 1
ATOM 5466 O O . VAL A 1 721 ? 141.150 131.214 109.842 1.00 30.47 987 VAL A O 1
ATOM 5470 N N . HIS A 1 722 ? 140.640 133.355 110.253 1.00 30.39 988 HIS A N 1
ATOM 5471 C CA . HIS A 1 722 ? 139.473 133.029 111.059 1.00 30.39 988 HIS A CA 1
ATOM 5472 C C . HIS A 1 722 ? 138.276 132.609 110.221 1.00 30.39 988 HIS A C 1
ATOM 5473 O O . HIS A 1 722 ? 137.492 131.765 110.662 1.00 30.39 988 HIS A O 1
ATOM 5480 N N . ARG A 1 723 ? 138.112 133.176 109.023 1.00 28.94 989 ARG A N 1
ATOM 5481 C CA . ARG A 1 723 ? 136.973 132.822 108.182 1.00 28.94 989 ARG A CA 1
ATOM 5482 C C . ARG A 1 723 ? 137.180 131.516 107.425 1.00 28.94 989 ARG A C 1
ATOM 5483 O O . ARG A 1 723 ? 136.208 130.789 107.181 1.00 28.94 989 ARG A O 1
ATOM 5491 N N . VAL A 1 724 ? 138.416 131.200 107.033 1.00 28.76 990 VAL A N 1
ATOM 5492 C CA . VAL A 1 724 ? 138.650 129.955 106.301 1.00 28.76 990 VAL A CA 1
ATOM 5493 C C . VAL A 1 724 ? 138.231 128.752 107.138 1.00 28.76 990 VAL A C 1
ATOM 5494 O O . VAL A 1 724 ? 137.513 127.861 106.666 1.00 28.76 990 VAL A O 1
ATOM 5498 N N . SER A 1 725 ? 138.653 128.717 108.401 1.00 29.86 991 SER A N 1
ATOM 5499 C CA . SER A 1 725 ? 138.318 127.588 109.262 1.00 29.86 991 SER A CA 1
ATOM 5500 C C . SER A 1 725 ? 136.832 127.561 109.596 1.00 29.86 991 SER A C 1
ATOM 5501 O O . SER A 1 725 ? 136.233 126.484 109.710 1.00 29.86 991 SER A O 1
ATOM 5504 N N . LYS A 1 726 ? 136.220 128.734 109.750 1.00 29.29 992 LYS A N 1
ATOM 5505 C CA . LYS A 1 726 ? 134.800 128.790 110.069 1.00 29.29 992 LYS A CA 1
ATOM 5506 C C . LYS A 1 726 ? 133.939 128.307 108.911 1.00 29.29 992 LYS A C 1
ATOM 5507 O O . LYS A 1 726 ? 132.842 127.790 109.138 1.00 29.29 992 LYS A O 1
ATOM 5513 N N . SER A 1 727 ? 134.404 128.467 107.672 1.00 27.51 993 SER A N 1
ATOM 5514 C CA . SER A 1 727 ? 133.672 127.900 106.542 1.00 27.51 993 SER A CA 1
ATOM 5515 C C . SER A 1 727 ? 133.947 126.408 106.382 1.00 27.51 993 SER A C 1
ATOM 5516 O O . SER A 1 727 ? 133.047 125.639 106.005 1.00 27.51 993 SER A O 1
ATOM 5519 N N . HIS A 1 728 ? 135.182 125.979 106.655 1.00 29.27 994 HIS A N 1
ATOM 5520 C CA . HIS A 1 728 ? 135.492 124.560 106.530 1.00 29.27 994 HIS A CA 1
ATOM 5521 C C . HIS A 1 728 ? 134.729 123.717 107.542 1.00 29.27 994 HIS A C 1
ATOM 5522 O O . HIS A 1 728 ? 134.305 122.602 107.219 1.00 29.27 994 HIS A O 1
ATOM 5529 N N . THR A 1 729 ? 134.540 124.217 108.764 1.00 27.74 995 THR A N 1
ATOM 5530 C CA . THR A 1 729 ? 133.757 123.465 109.741 1.00 27.74 995 THR A CA 1
ATOM 5531 C C . THR A 1 729 ? 132.323 123.255 109.263 1.00 27.74 995 THR A C 1
ATOM 5532 O O . THR A 1 729 ? 131.764 122.161 109.413 1.00 27.74 995 THR A O 1
ATOM 5536 N N . ALA A 1 730 ? 131.719 124.282 108.663 1.00 26.23 996 ALA A N 1
ATOM 5537 C CA . ALA A 1 730 ? 130.352 124.156 108.171 1.00 26.23 996 ALA A CA 1
ATOM 5538 C C . ALA A 1 730 ? 130.257 123.153 107.030 1.00 26.23 996 ALA A C 1
ATOM 5539 O O . ALA A 1 730 ? 129.323 122.341 106.982 1.00 26.23 996 ALA A O 1
ATOM 5541 N N . TRP A 1 731 ? 131.206 123.191 106.096 1.00 27.66 997 TRP A N 1
ATOM 5542 C CA . TRP A 1 731 ? 131.134 122.241 104.988 1.00 27.66 997 TRP A CA 1
ATOM 5543 C C . TRP A 1 731 ? 131.379 120.809 105.458 1.00 27.66 997 TRP A C 1
ATOM 5544 O O . TRP A 1 731 ? 130.746 119.867 104.961 1.00 27.66 997 TRP A O 1
ATOM 5555 N N . ALA A 1 732 ? 132.256 120.625 106.446 1.00 27.78 998 ALA A N 1
ATOM 5556 C CA . ALA A 1 732 ? 132.440 119.296 107.021 1.00 27.78 998 ALA A CA 1
ATOM 5557 C C . ALA A 1 732 ? 131.180 118.811 107.728 1.00 27.78 998 ALA A C 1
ATOM 5558 O O . ALA A 1 732 ? 130.854 117.620 107.682 1.00 27.78 998 ALA A O 1
ATOM 5560 N N . THR A 1 733 ? 130.455 119.718 108.389 1.00 27.19 999 THR A N 1
ATOM 5561 C CA . THR A 1 733 ? 129.199 119.336 109.031 1.00 27.19 999 THR A CA 1
ATOM 5562 C C . THR A 1 733 ? 128.154 118.906 108.010 1.00 27.19 999 THR A C 1
ATOM 5563 O O . THR A 1 733 ? 127.423 117.932 108.235 1.00 27.19 999 THR A O 1
ATOM 5567 N N . VAL A 1 734 ? 128.047 119.632 106.896 1.00 26.67 1000 VAL A N 1
ATOM 5568 C CA . VAL A 1 734 ? 127.124 119.221 105.837 1.00 26.67 1000 VAL A CA 1
ATOM 5569 C C . VAL A 1 734 ? 127.482 117.831 105.325 1.00 26.67 1000 VAL A C 1
ATOM 5570 O O . VAL A 1 734 ? 126.607 116.975 105.126 1.00 26.67 1000 VAL A O 1
ATOM 5574 N N . ASP A 1 735 ? 128.776 117.580 105.110 1.00 28.95 1001 ASP A N 1
ATOM 5575 C CA . ASP A 1 735 ? 129.209 116.256 104.670 1.00 28.95 1001 ASP A CA 1
ATOM 5576 C C . ASP A 1 735 ? 128.826 115.172 105.673 1.00 28.95 1001 ASP A C 1
ATOM 5577 O O . ASP A 1 735 ? 128.351 114.096 105.289 1.00 28.95 1001 ASP A O 1
ATOM 5582 N N . ARG A 1 736 ? 129.015 115.439 106.966 1.00 28.82 1002 ARG A N 1
ATOM 5583 C CA . ARG A 1 736 ? 128.716 114.429 107.977 1.00 28.82 1002 ARG A CA 1
ATOM 5584 C C . ARG A 1 736 ? 127.221 114.147 108.070 1.00 28.82 1002 ARG A C 1
ATOM 5585 O O . ARG A 1 736 ? 126.814 112.999 108.276 1.00 28.82 1002 ARG A O 1
ATOM 5593 N N . LEU A 1 737 ? 126.385 115.177 107.929 1.00 26.74 1003 LEU A N 1
ATOM 5594 C CA . LEU A 1 737 ? 124.944 114.941 107.932 1.00 26.74 1003 LEU A CA 1
ATOM 5595 C C . LEU A 1 737 ? 124.518 114.118 106.722 1.00 26.74 1003 LEU A C 1
ATOM 5596 O O . LEU A 1 737 ? 123.662 113.229 106.835 1.00 26.74 1003 LEU A O 1
ATOM 5601 N N . ALA A 1 738 ? 125.114 114.387 105.558 1.00 27.09 1004 ALA A N 1
ATOM 5602 C CA . ALA A 1 738 ? 124.804 113.577 104.384 1.00 27.09 1004 ALA A CA 1
ATOM 5603 C C . ALA A 1 738 ? 125.260 112.133 104.549 1.00 27.09 1004 ALA A C 1
ATOM 5604 O O . ALA A 1 738 ? 124.645 111.226 103.985 1.00 27.09 1004 ALA A O 1
ATOM 5606 N N . ARG A 1 739 ? 126.338 111.893 105.299 1.00 28.55 1005 ARG A N 1
ATOM 5607 C CA . ARG A 1 739 ? 126.755 110.510 105.536 1.00 28.55 1005 ARG A CA 1
ATOM 5608 C C . ARG A 1 739 ? 125.893 109.807 106.579 1.00 28.55 1005 ARG A C 1
ATOM 5609 O O . ARG A 1 739 ? 125.735 108.587 106.515 1.00 28.55 1005 ARG A O 1
ATOM 5617 N N . GLN A 1 740 ? 125.347 110.541 107.552 1.00 29.06 1006 GLN A N 1
ATOM 5618 C CA . GLN A 1 740 ? 124.459 109.918 108.533 1.00 29.06 1006 GLN A CA 1
ATOM 5619 C C . GLN A 1 740 ? 123.107 109.569 107.926 1.00 29.06 1006 GLN A C 1
ATOM 5620 O O . GLN A 1 740 ? 122.497 108.559 108.298 1.00 29.06 1006 GLN A O 1
ATOM 5626 N N . ALA A 1 741 ? 122.608 110.406 107.012 1.00 30.77 1007 ALA A N 1
ATOM 5627 C CA . ALA A 1 741 ? 121.325 110.119 106.374 1.00 30.77 1007 ALA A CA 1
ATOM 5628 C C . ALA A 1 741 ? 121.369 108.830 105.563 1.00 30.77 1007 ALA A C 1
ATOM 5629 O O . ALA A 1 741 ? 120.387 108.082 105.520 1.00 30.77 1007 ALA A O 1
ATOM 5631 N N . LEU A 1 742 ? 122.496 108.560 104.905 1.00 34.56 1008 LEU A N 1
ATOM 5632 C CA . LEU A 1 742 ? 122.668 107.309 104.169 1.00 34.56 1008 LEU A CA 1
ATOM 5633 C C . LEU A 1 742 ? 122.518 106.104 105.081 1.00 34.56 1008 LEU A C 1
ATOM 5634 O O . LEU A 1 742 ? 121.779 105.158 104.778 1.00 34.56 1008 LEU A O 1
ATOM 5639 N N . ARG A 1 743 ? 123.243 106.110 106.194 1.00 36.94 1009 ARG A N 1
ATOM 5640 C CA . ARG A 1 743 ? 123.230 104.988 107.113 1.00 36.94 1009 ARG A CA 1
ATOM 5641 C C . ARG A 1 743 ? 121.894 104.860 107.833 1.00 36.94 1009 ARG A C 1
ATOM 5642 O O . ARG A 1 743 ? 121.545 103.760 108.270 1.00 36.94 1009 ARG A O 1
ATOM 5650 N N . LEU A 1 744 ? 121.132 105.949 107.952 1.00 36.87 1010 LEU A N 1
ATOM 5651 C CA . LEU A 1 744 ? 119.775 105.834 108.481 1.00 36.87 1010 LEU A CA 1
ATOM 5652 C C . LEU A 1 744 ? 118.801 105.258 107.462 1.00 36.87 1010 LEU A C 1
ATOM 5653 O O . LEU A 1 744 ? 117.930 104.465 107.829 1.00 36.87 1010 LEU A O 1
ATOM 5658 N N . ALA A 1 745 ? 118.912 105.650 106.192 1.00 39.27 1011 ALA A N 1
ATOM 5659 C CA . ALA A 1 745 ? 118.004 105.140 105.173 1.00 39.27 1011 ALA A CA 1
ATOM 5660 C C . ALA A 1 745 ? 118.310 103.706 104.771 1.00 39.27 1011 ALA A C 1
ATOM 5661 O O . ALA A 1 745 ? 117.429 103.029 104.237 1.00 39.27 1011 ALA A O 1
ATOM 5663 N N . LEU A 1 746 ? 119.537 103.232 104.997 1.00 43.90 1012 LEU A N 1
ATOM 5664 C CA . LEU A 1 746 ? 119.845 101.827 104.743 1.00 43.90 1012 LEU A CA 1
ATOM 5665 C C . LEU A 1 746 ? 119.246 100.894 105.787 1.00 43.90 1012 LEU A C 1
ATOM 5666 O O . LEU A 1 746 ? 119.179 99.684 105.552 1.00 43.90 1012 LEU A O 1
ATOM 5671 N N . ARG A 1 747 ? 118.822 101.423 106.935 1.00 49.06 1013 ARG A N 1
ATOM 5672 C CA . ARG A 1 747 ? 118.280 100.577 107.992 1.00 49.06 1013 ARG A CA 1
ATOM 5673 C C . ARG A 1 747 ? 116.833 100.200 107.718 1.00 49.06 1013 ARG A C 1
ATOM 5674 O O . ARG A 1 747 ? 116.300 99.286 108.353 1.00 49.06 1013 ARG A O 1
ATOM 5682 N N . ARG A 1 748 ? 116.188 100.900 106.788 1.00 54.26 1014 ARG A N 1
ATOM 5683 C CA . ARG A 1 748 ? 114.822 100.621 106.364 1.00 54.26 1014 ARG A CA 1
ATOM 5684 C C . ARG A 1 748 ? 114.784 100.528 104.844 1.00 54.26 1014 ARG A C 1
ATOM 5685 O O . ARG A 1 748 ? 115.822 100.684 104.197 1.00 54.26 1014 ARG A O 1
ATOM 5693 N N . GLU A 1 749 ? 113.611 100.283 104.262 1.00 56.95 1015 GLU A N 1
ATOM 5694 C CA . GLU A 1 749 ? 113.416 100.415 102.817 1.00 56.95 1015 GLU A CA 1
ATOM 5695 C C . GLU A 1 749 ? 114.362 99.493 102.038 1.00 56.95 1015 GLU A C 1
ATOM 5696 O O . GLU A 1 749 ? 115.352 99.916 101.445 1.00 56.95 1015 GLU A O 1
ATOM 5702 N N . GLU A 1 750 ? 114.044 98.198 102.107 1.00 57.36 1016 GLU A N 1
ATOM 5703 C CA . GLU A 1 750 ? 114.893 97.163 101.517 1.00 57.36 1016 GLU A CA 1
ATOM 5704 C C . GLU A 1 750 ? 115.277 97.459 100.065 1.00 57.36 1016 GLU A C 1
ATOM 5705 O O . GLU A 1 750 ? 116.279 96.933 99.567 1.00 57.36 1016 GLU A O 1
ATOM 5711 N N . ARG A 1 751 ? 114.500 98.286 99.362 1.00 57.97 1017 ARG A N 1
ATOM 5712 C CA . ARG A 1 751 ? 114.886 98.663 98.003 1.00 57.97 1017 ARG A CA 1
ATOM 5713 C C . ARG A 1 751 ? 116.156 99.504 98.001 1.00 57.97 1017 ARG A C 1
ATOM 5714 O O . ARG A 1 751 ? 117.021 99.346 97.125 1.00 57.97 1017 ARG A O 1
ATOM 5722 N N . THR A 1 752 ? 116.280 100.414 98.968 1.00 52.21 1018 THR A N 1
ATOM 5723 C CA . THR A 1 752 ? 117.521 101.160 99.123 1.00 52.21 1018 THR A CA 1
ATOM 5724 C C . THR A 1 752 ? 118.687 100.216 99.371 1.00 52.21 1018 THR A C 1
ATOM 5725 O O . THR A 1 752 ? 119.784 100.419 98.843 1.00 52.21 1018 THR A O 1
ATOM 5729 N N . ARG A 1 753 ? 118.458 99.154 100.141 1.00 52.95 1019 ARG A N 1
ATOM 5730 C CA . ARG A 1 753 ? 119.515 98.184 100.401 1.00 52.95 1019 ARG A CA 1
ATOM 5731 C C . ARG A 1 753 ? 119.903 97.435 99.133 1.00 52.95 1019 ARG A C 1
ATOM 5732 O O . ARG A 1 753 ? 121.090 97.177 98.893 1.00 52.95 1019 ARG A O 1
ATOM 5740 N N . GLN A 1 754 ? 118.918 97.083 98.306 1.00 55.01 1020 GLN A N 1
ATOM 5741 C CA . GLN A 1 754 ? 119.220 96.429 97.037 1.00 55.01 1020 GLN A CA 1
ATOM 5742 C C . GLN A 1 754 ? 120.094 97.308 96.155 1.00 55.01 1020 GLN A C 1
ATOM 5743 O O . GLN A 1 754 ? 121.118 96.853 95.630 1.00 55.01 1020 GLN A O 1
ATOM 5749 N N . VAL A 1 755 ? 119.709 98.572 95.979 1.00 52.30 1021 VAL A N 1
ATOM 5750 C CA . VAL A 1 755 ? 120.494 99.452 95.115 1.00 52.30 1021 VAL A CA 1
ATOM 5751 C C . VAL A 1 755 ? 121.873 99.712 95.716 1.00 52.30 1021 VAL A C 1
ATOM 5752 O O . VAL A 1 755 ? 122.866 99.843 94.991 1.00 52.30 1021 VAL A O 1
ATOM 5756 N N . TYR A 1 756 ? 121.966 99.769 97.045 1.00 48.34 1022 TYR A N 1
ATOM 5757 C CA . TYR A 1 756 ? 123.258 99.988 97.683 1.00 48.34 1022 TYR A CA 1
ATOM 5758 C C . TYR A 1 756 ? 124.203 98.824 97.432 1.00 48.34 1022 TYR A C 1
ATOM 5759 O O . TYR A 1 756 ? 125.383 99.026 97.123 1.00 48.34 1022 TYR A O 1
ATOM 5768 N N . GLU A 1 757 ? 123.707 97.594 97.557 1.00 54.03 1023 GLU A N 1
ATOM 5769 C CA . GLU A 1 757 ? 124.562 96.445 97.280 1.00 54.03 1023 GLU A CA 1
ATOM 5770 C C . GLU A 1 757 ? 124.901 96.346 95.799 1.00 54.03 1023 GLU A C 1
ATOM 5771 O O . GLU A 1 757 ? 126.002 95.908 95.447 1.00 54.03 1023 GLU A O 1
ATOM 5777 N N . GLN A 1 758 ? 123.983 96.756 94.921 1.00 56.07 1024 GLN A N 1
ATOM 5778 C CA . GLN A 1 758 ? 124.318 96.886 93.505 1.00 56.07 1024 GLN A CA 1
ATOM 5779 C C . GLN A 1 758 ? 125.512 97.808 93.308 1.00 56.07 1024 GLN A C 1
ATOM 5780 O O . GLN A 1 758 ? 126.468 97.462 92.608 1.00 56.07 1024 GLN A O 1
ATOM 5786 N N . LEU A 1 759 ? 125.469 98.993 93.920 1.00 52.62 1025 LEU A N 1
ATOM 5787 C CA . LEU A 1 759 ? 126.567 99.948 93.779 1.00 52.62 1025 LEU A CA 1
ATOM 5788 C C . LEU A 1 759 ? 127.871 99.390 94.335 1.00 52.62 1025 LEU A C 1
ATOM 5789 O O . LEU A 1 759 ? 128.937 99.577 93.740 1.00 52.62 1025 LEU A O 1
ATOM 5794 N N . LEU A 1 760 ? 127.808 98.713 95.483 1.00 52.08 1026 LEU A N 1
ATOM 5795 C CA . LEU A 1 760 ? 129.034 98.261 96.138 1.00 52.08 1026 LEU A CA 1
ATOM 5796 C C . LEU A 1 760 ? 129.669 97.087 95.405 1.00 52.08 1026 LEU A C 1
ATOM 5797 O O . LEU A 1 760 ? 130.899 96.977 95.355 1.00 52.08 1026 LEU A O 1
ATOM 5802 N N . SER A 1 761 ? 128.854 96.194 94.837 1.00 57.92 1027 SER A N 1
ATOM 5803 C CA . SER A 1 761 ? 129.403 94.988 94.225 1.00 57.92 1027 SER A CA 1
ATOM 5804 C C . SER A 1 761 ? 130.251 95.301 93.000 1.00 57.92 1027 SER A C 1
ATOM 5805 O O . SER A 1 761 ? 131.072 94.476 92.591 1.00 57.92 1027 SER A O 1
ATOM 5808 N N . GLY A 1 762 ? 130.065 96.467 92.395 1.00 64.03 1028 GLY A N 1
ATOM 5809 C CA . GLY A 1 762 ? 130.900 96.855 91.277 1.00 64.03 1028 GLY A CA 1
ATOM 5810 C C . GLY A 1 762 ? 130.128 97.276 90.047 1.00 64.03 1028 GLY A C 1
ATOM 5811 O O . GLY A 1 762 ? 130.570 98.149 89.296 1.00 64.03 1028 GLY A O 1
ATOM 5812 N N . GLU A 1 763 ? 128.970 96.663 89.830 1.00 67.86 1029 GLU A N 1
ATOM 5813 C CA . GLU A 1 763 ? 128.171 96.952 88.650 1.00 67.86 1029 GLU A CA 1
ATOM 5814 C C . GLU A 1 763 ? 127.411 98.263 88.811 1.00 67.86 1029 GLU A C 1
ATOM 5815 O O . GLU A 1 763 ? 127.568 98.982 89.800 1.00 67.86 1029 GLU A O 1
ATOM 5821 N N . LYS A 1 764 ? 126.595 98.578 87.815 1.00 69.92 1030 LYS A N 1
ATOM 5822 C CA . LYS A 1 764 ? 125.857 99.822 87.936 1.00 69.92 1030 LYS A CA 1
ATOM 5823 C C . LYS A 1 764 ? 124.360 99.576 87.785 1.00 69.92 1030 LYS A C 1
ATOM 5824 O O . LYS A 1 764 ? 123.939 98.696 87.027 1.00 69.92 1030 LYS A O 1
ATOM 5830 N N . PRO A 1 765 ? 123.536 100.319 88.515 1.00 68.62 1031 PRO A N 1
ATOM 5831 C CA . PRO A 1 765 ? 122.088 100.132 88.441 1.00 68.62 1031 PRO A CA 1
ATOM 5832 C C . PRO A 1 765 ? 121.445 101.050 87.408 1.00 68.62 1031 PRO A C 1
ATOM 5833 O O . PRO A 1 765 ? 122.086 101.920 86.820 1.00 68.62 1031 PRO A O 1
ATOM 5837 N N . SER A 1 766 ? 120.149 100.835 87.210 1.00 71.39 1032 SER A N 1
ATOM 5838 C CA . SER A 1 766 ? 119.378 101.620 86.260 1.00 71.39 1032 SER A CA 1
ATOM 5839 C C . SER A 1 766 ? 119.281 103.074 86.715 1.00 71.39 1032 SER A C 1
ATOM 5840 O O . SER A 1 766 ? 119.708 103.442 87.811 1.00 71.39 1032 SER A O 1
ATOM 5843 N N . SER A 1 767 ? 118.709 103.912 85.849 1.00 71.28 1033 SER A N 1
ATOM 5844 C CA . SER A 1 767 ? 118.593 105.329 86.173 1.00 71.28 1033 SER A CA 1
ATOM 5845 C C . SER A 1 767 ? 117.506 105.590 87.209 1.00 71.28 1033 SER A C 1
ATOM 5846 O O . SER A 1 767 ? 117.732 106.345 88.164 1.00 71.28 1033 SER A O 1
ATOM 5849 N N . GLU A 1 768 ? 116.329 104.978 87.046 1.00 67.07 1034 GLU A N 1
ATOM 5850 C CA . GLU A 1 768 ? 115.241 105.203 87.993 1.00 67.07 1034 GLU A CA 1
ATOM 5851 C C . GLU A 1 768 ? 115.578 104.635 89.365 1.00 67.07 1034 GLU A C 1
ATOM 5852 O O . GLU A 1 768 ? 115.178 105.198 90.390 1.00 67.07 1034 GLU A O 1
ATOM 5858 N N . SER A 1 769 ? 116.322 103.529 89.407 1.00 62.19 1035 SER A N 1
ATOM 5859 C CA . SER A 1 769 ? 116.728 102.968 90.689 1.00 62.19 1035 SER A CA 1
ATOM 5860 C C . SER A 1 769 ? 117.673 103.907 91.427 1.00 62.19 1035 SER A C 1
ATOM 5861 O O . SER A 1 769 ? 117.519 104.127 92.634 1.00 62.19 1035 SER A O 1
ATOM 5864 N N . GLU A 1 770 ? 118.650 104.480 90.720 1.00 63.39 1036 GLU A N 1
ATOM 5865 C CA . GLU A 1 770 ? 119.527 105.464 91.344 1.00 63.39 1036 GLU A CA 1
ATOM 5866 C C . GLU A 1 770 ? 118.744 106.685 91.800 1.00 63.39 1036 GLU A C 1
ATOM 5867 O O . GLU A 1 770 ? 119.028 107.254 92.863 1.00 63.39 1036 GLU A O 1
ATOM 5873 N N . LYS A 1 771 ? 117.762 107.110 91.005 1.00 55.16 1037 LYS A N 1
ATOM 5874 C CA . LYS A 1 771 ? 116.961 108.266 91.385 1.00 55.16 1037 LYS A CA 1
ATOM 5875 C C . LYS A 1 771 ? 116.190 107.997 92.669 1.00 55.16 1037 LYS A C 1
ATOM 5876 O O . LYS A 1 771 ? 116.159 108.837 93.574 1.00 55.16 1037 LYS A O 1
ATOM 5882 N N . ALA A 1 772 ? 115.569 106.819 92.771 1.00 51.01 1038 ALA A N 1
ATOM 5883 C CA . ALA A 1 772 ? 114.842 106.466 93.987 1.00 51.01 1038 ALA A CA 1
ATOM 5884 C C . ALA A 1 772 ? 115.776 106.373 95.187 1.00 51.01 1038 ALA A C 1
ATOM 5885 O O . ALA A 1 772 ? 115.437 106.829 96.287 1.00 51.01 1038 ALA A O 1
ATOM 5887 N N . PHE A 1 773 ? 116.957 105.786 94.994 1.00 48.06 1039 PHE A N 1
ATOM 5888 C CA . PHE A 1 773 ? 117.932 105.687 96.074 1.00 48.06 1039 PHE A CA 1
ATOM 5889 C C . PHE A 1 773 ? 118.300 107.067 96.609 1.00 48.06 1039 PHE A C 1
ATOM 5890 O O . PHE A 1 773 ? 118.211 107.329 97.819 1.00 48.06 1039 PHE A O 1
ATOM 5898 N N . PHE A 1 774 ? 118.700 107.973 95.717 1.00 46.84 1040 PHE A N 1
ATOM 5899 C CA . PHE 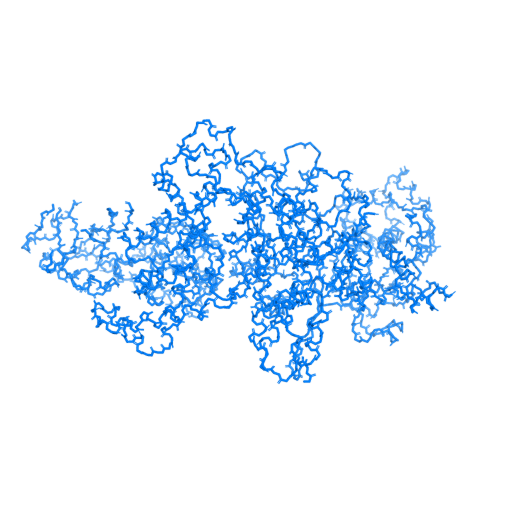A 1 774 ? 119.122 109.290 96.175 1.00 46.84 1040 PHE A CA 1
ATOM 5900 C C . PHE A 1 774 ? 117.957 110.097 96.732 1.00 46.84 1040 PHE A C 1
ATOM 5901 O O . PHE A 1 774 ? 118.153 110.908 97.644 1.00 46.84 1040 PHE A O 1
ATOM 5909 N N . ASP A 1 775 ? 116.738 109.868 96.239 1.00 48.00 1041 ASP A N 1
ATOM 5910 C CA . ASP A 1 775 ? 115.583 110.550 96.816 1.00 48.00 1041 ASP A CA 1
ATOM 5911 C C . ASP A 1 775 ? 115.312 110.075 98.238 1.00 48.00 1041 ASP A C 1
ATOM 5912 O O . ASP A 1 775 ? 114.977 110.882 99.112 1.00 48.00 1041 ASP A O 1
ATOM 5917 N N . SER A 1 776 ? 115.461 108.772 98.497 1.00 42.13 1042 SER A N 1
ATOM 5918 C CA . SER A 1 776 ? 115.293 108.277 99.860 1.00 42.13 1042 SER A CA 1
ATOM 5919 C C . SER A 1 776 ? 116.342 108.865 100.794 1.00 42.13 1042 SER A C 1
ATOM 5920 O O . SER A 1 776 ? 116.024 109.291 101.914 1.00 42.13 1042 SER A O 1
ATOM 5923 N N . VAL A 1 777 ? 117.599 108.909 100.351 1.00 36.98 1043 VAL A N 1
ATOM 5924 C CA . VAL A 1 777 ? 118.642 109.471 101.208 1.00 36.98 1043 VAL A CA 1
ATOM 5925 C C . VAL A 1 777 ? 118.381 110.952 101.478 1.00 36.98 1043 VAL A C 1
ATOM 5926 O O . VAL A 1 777 ? 118.561 111.440 102.606 1.00 36.98 1043 VAL A O 1
ATOM 5930 N N . PHE A 1 778 ? 117.931 111.691 100.465 1.00 38.16 1044 PHE A N 1
ATOM 5931 C CA . PHE A 1 778 ? 117.656 113.102 100.696 1.00 38.16 1044 PHE A CA 1
ATOM 5932 C C . PHE A 1 778 ? 116.441 113.323 101.583 1.00 38.16 1044 PHE A C 1
ATOM 5933 O O . PHE A 1 778 ? 116.385 114.329 102.295 1.00 38.16 1044 PHE A O 1
ATOM 5941 N N . SER A 1 779 ? 115.466 112.417 101.557 1.00 37.17 1045 SER A N 1
ATOM 5942 C CA . SER A 1 779 ? 114.345 112.539 102.481 1.00 37.17 1045 SER A CA 1
ATOM 5943 C C . SER A 1 779 ? 114.779 112.240 103.908 1.00 37.17 1045 SER A C 1
ATOM 5944 O O . SER A 1 779 ? 114.206 112.778 104.860 1.00 37.17 1045 SER A O 1
ATOM 5947 N N . ALA A 1 780 ? 115.783 111.376 104.079 1.00 32.76 1046 ALA A N 1
ATOM 5948 C CA . ALA A 1 780 ? 116.270 111.081 105.424 1.00 32.76 1046 ALA A CA 1
ATOM 5949 C C . ALA A 1 780 ? 117.187 112.166 105.981 1.00 32.76 1046 ALA A C 1
ATOM 5950 O O . ALA A 1 780 ? 117.376 112.227 107.203 1.00 32.76 1046 ALA A O 1
ATOM 5952 N N . VAL A 1 781 ? 117.794 112.987 105.119 1.00 32.53 1047 VAL A N 1
ATOM 5953 C CA . VAL A 1 781 ? 118.619 114.099 105.609 1.00 32.53 1047 VAL A CA 1
ATOM 5954 C C . VAL A 1 781 ? 117.847 114.954 106.609 1.00 32.53 1047 VAL A C 1
ATOM 5955 O O . VAL A 1 781 ? 118.380 115.365 107.649 1.00 32.53 1047 VAL A O 1
ATOM 5959 N N . SER A 1 782 ? 116.575 115.228 106.314 1.00 33.67 1048 SER A N 1
ATOM 5960 C CA . SER A 1 782 ? 115.756 116.077 107.177 1.00 33.67 1048 SER A CA 1
ATOM 5961 C C . SER A 1 782 ? 115.414 115.403 108.499 1.00 33.67 1048 SER A C 1
ATOM 5962 O O . SER A 1 782 ? 115.343 116.075 109.532 1.00 33.67 1048 SER A O 1
ATOM 5965 N N . VAL A 1 783 ? 115.180 114.091 108.486 1.00 31.72 1049 VAL A N 1
ATOM 5966 C CA . VAL A 1 783 ? 114.937 113.360 109.727 1.00 31.72 1049 VAL A CA 1
ATOM 5967 C C . VAL A 1 783 ? 116.177 113.384 110.608 1.00 31.72 1049 VAL A C 1
ATOM 5968 O O . VAL A 1 783 ? 116.084 113.451 111.837 1.00 31.72 1049 VAL A O 1
ATOM 5972 N N . VAL A 1 784 ? 117.357 113.343 109.995 1.00 29.98 1050 VAL A N 1
ATOM 5973 C CA . VAL A 1 784 ? 118.588 113.336 110.781 1.00 29.98 1050 VAL A CA 1
ATOM 5974 C C . VAL A 1 784 ? 118.891 114.723 111.346 1.00 29.98 1050 VAL A C 1
ATOM 5975 O O . VAL A 1 784 ? 119.390 114.851 112.469 1.00 29.98 1050 VAL A O 1
ATOM 5979 N N . SER A 1 785 ? 118.587 115.781 110.593 1.00 31.74 1051 SER A N 1
ATOM 5980 C CA . SER A 1 785 ? 118.947 117.133 111.014 1.00 31.74 1051 SER A CA 1
ATOM 5981 C C . SER A 1 785 ? 118.075 117.694 112.130 1.00 31.74 1051 SER A C 1
ATOM 5982 O O . SER A 1 785 ? 118.451 118.704 112.726 1.00 31.74 1051 SER A O 1
ATOM 5985 N N . GLU A 1 786 ? 116.936 117.074 112.430 1.00 33.15 1052 GLU A N 1
ATOM 5986 C CA . GLU A 1 786 ? 115.899 117.712 113.233 1.00 33.15 1052 GLU A CA 1
ATOM 5987 C C . GLU A 1 786 ? 116.215 117.778 114.719 1.00 33.15 1052 GLU A C 1
ATOM 5988 O O . GLU A 1 786 ? 115.832 118.751 115.373 1.00 33.15 1052 GLU A O 1
ATOM 5994 N N . ALA A 1 787 ? 116.902 116.777 115.264 1.00 31.27 1053 ALA A N 1
ATOM 5995 C CA . ALA A 1 787 ? 117.024 116.650 116.713 1.00 31.27 1053 ALA A CA 1
ATOM 5996 C C . ALA A 1 787 ? 117.772 117.829 117.326 1.00 31.27 1053 ALA A C 1
ATOM 5997 O O . ALA A 1 787 ? 117.252 118.511 118.214 1.00 31.27 1053 ALA A O 1
ATOM 5999 N N . ASN A 1 788 ? 119.001 118.080 116.875 1.00 28.91 1054 ASN A N 1
ATOM 6000 C CA . ASN A 1 788 ? 119.828 119.116 117.484 1.00 28.91 1054 ASN A CA 1
ATOM 6001 C C . ASN A 1 788 ? 119.568 120.503 116.920 1.00 28.91 1054 ASN A C 1
ATOM 6002 O O . ASN A 1 788 ? 119.577 121.477 117.675 1.00 28.91 1054 ASN A O 1
ATOM 6007 N N . TYR A 1 789 ? 119.356 120.622 115.616 1.00 29.56 1055 TYR A N 1
ATOM 6008 C CA . TYR A 1 789 ? 118.975 121.876 114.978 1.00 29.56 1055 TYR A CA 1
ATOM 6009 C C . TYR A 1 789 ? 117.480 121.801 114.727 1.00 29.56 1055 TYR A C 1
ATOM 6010 O O . TYR A 1 789 ? 117.021 120.923 113.995 1.00 29.56 1055 TYR A O 1
ATOM 6019 N N . PHE A 1 790 ? 116.719 122.702 115.330 1.00 29.92 1056 PHE A N 1
ATOM 6020 C CA . PHE A 1 790 ? 115.276 122.586 115.194 1.00 29.92 1056 PHE A CA 1
ATOM 6021 C C . PHE A 1 790 ? 114.882 122.979 113.779 1.00 29.92 1056 PHE A C 1
ATOM 6022 O O . PHE A 1 790 ? 114.420 124.095 113.538 1.00 29.92 1056 PHE A O 1
ATOM 6030 N N . GLY A 1 791 ? 115.057 122.060 112.846 1.00 32.96 1057 GLY A N 1
ATOM 6031 C CA . GLY A 1 791 ? 114.915 122.321 111.431 1.00 32.96 1057 GLY A CA 1
ATOM 6032 C C . GLY A 1 791 ? 116.130 121.831 110.666 1.00 32.96 1057 GLY A C 1
ATOM 6033 O O . GLY A 1 791 ? 116.827 120.901 111.071 1.00 32.96 1057 GLY A O 1
ATOM 6034 N N . LEU A 1 792 ? 116.373 122.469 109.529 1.00 35.49 1058 LEU A N 1
ATOM 6035 C CA . LEU A 1 792 ? 117.552 122.130 108.752 1.00 35.49 1058 LEU A CA 1
ATOM 6036 C C . LEU A 1 792 ? 118.775 122.844 109.317 1.00 35.49 1058 LEU A C 1
ATOM 6037 O O . LEU A 1 792 ? 118.674 123.759 110.136 1.00 35.49 1058 LEU A O 1
ATOM 6042 N N . PHE A 1 793 ? 119.950 122.411 108.865 1.00 33.23 1059 PHE A N 1
ATOM 6043 C CA . PHE A 1 793 ? 121.193 122.967 109.382 1.00 33.23 1059 PHE A CA 1
ATOM 6044 C C . PHE A 1 793 ? 121.505 124.322 108.762 1.00 33.23 1059 PHE A C 1
ATOM 6045 O O . PHE A 1 793 ? 122.006 125.220 109.446 1.00 33.23 1059 PHE A O 1
ATOM 6053 N N . TRP A 1 794 ? 121.209 124.491 107.476 1.00 36.78 1060 TRP A N 1
ATOM 6054 C CA . TRP A 1 794 ? 121.497 125.717 106.747 1.00 36.78 1060 TRP A CA 1
ATOM 6055 C C . TRP A 1 794 ? 120.297 126.647 106.662 1.00 36.78 1060 TRP A C 1
ATOM 6056 O O . TRP A 1 794 ? 120.255 127.505 105.777 1.00 36.78 1060 TRP A O 1
ATOM 6067 N N . ASP A 1 795 ? 119.328 126.498 107.558 1.00 40.15 1061 ASP A N 1
ATOM 6068 C CA . ASP A 1 795 ? 118.047 127.187 107.435 1.00 40.15 1061 ASP A CA 1
ATOM 6069 C C . ASP A 1 795 ? 118.028 128.433 108.318 1.00 40.15 1061 ASP A C 1
ATOM 6070 O O . ASP A 1 795 ? 117.286 128.542 109.292 1.00 40.15 1061 ASP A O 1
ATOM 6075 N N . PHE A 1 796 ? 118.866 129.387 107.943 1.00 37.98 1062 PHE A N 1
ATOM 6076 C CA . PHE A 1 796 ? 118.948 130.698 108.575 1.00 37.98 1062 PHE A CA 1
ATOM 6077 C C . PHE A 1 796 ? 119.674 131.602 107.588 1.00 37.98 1062 PHE A C 1
ATOM 6078 O O . PHE A 1 796 ? 120.101 131.112 106.537 1.00 37.98 1062 PHE A O 1
ATOM 6086 N N . PRO A 1 797 ? 119.820 132.912 107.835 1.00 41.41 1063 PRO A N 1
ATOM 6087 C CA . PRO A 1 797 ? 120.535 133.732 106.847 1.00 41.41 1063 PRO A CA 1
ATOM 6088 C C . PRO A 1 797 ? 122.019 133.423 106.836 1.00 41.41 1063 PRO A C 1
ATOM 6089 O O . PRO A 1 797 ? 122.778 133.932 107.665 1.00 41.41 1063 PRO A O 1
ATOM 6093 N N . SER A 1 798 ? 122.449 132.624 105.859 1.00 37.64 1064 SER A N 1
ATOM 6094 C CA . SER A 1 798 ? 123.815 132.104 105.827 1.00 37.64 1064 SER A CA 1
ATOM 6095 C C . SER A 1 798 ? 124.259 132.057 104.367 1.00 37.64 1064 SER A C 1
ATOM 6096 O O . SER A 1 798 ? 124.081 131.048 103.685 1.00 37.64 1064 SER A O 1
ATOM 6099 N N . ALA A 1 799 ? 124.847 133.154 103.908 1.00 37.88 1065 ALA A N 1
ATOM 6100 C CA . ALA A 1 799 ? 125.498 133.206 102.613 1.00 37.88 1065 ALA A CA 1
ATOM 6101 C C . ALA A 1 799 ? 126.940 133.656 102.706 1.00 37.88 1065 ALA A C 1
ATOM 6102 O O . ALA A 1 799 ? 127.666 133.549 101.716 1.00 37.88 1065 ALA A O 1
ATOM 6104 N N . GLY A 1 800 ? 127.367 134.173 103.859 1.00 32.97 1066 GLY A N 1
ATOM 6105 C CA . GLY A 1 800 ? 128.777 134.410 104.084 1.00 32.97 1066 GLY A CA 1
ATOM 6106 C C . GLY A 1 800 ? 129.470 133.228 104.716 1.00 32.97 1066 GLY A C 1
ATOM 6107 O O . GLY A 1 800 ? 130.697 133.126 104.657 1.00 32.97 1066 GLY A O 1
ATOM 6108 N N . LEU A 1 801 ? 128.708 132.327 105.331 1.00 30.31 1067 LEU A N 1
ATOM 6109 C CA . LEU A 1 801 ? 129.291 131.110 105.891 1.00 30.31 1067 LEU A CA 1
ATOM 6110 C C . LEU A 1 801 ? 129.481 130.061 104.802 1.00 30.31 1067 LEU A C 1
ATOM 6111 O O . LEU A 1 801 ? 130.603 129.636 104.518 1.00 30.31 1067 LEU A O 1
ATOM 6116 N N . PHE A 1 802 ? 128.388 129.631 104.188 1.00 32.83 1068 PHE A N 1
ATOM 6117 C CA . PHE A 1 802 ? 128.467 128.871 102.956 1.00 32.83 1068 PHE A CA 1
ATOM 6118 C C . PHE A 1 802 ? 128.697 129.828 101.797 1.00 32.83 1068 PHE A C 1
ATOM 6119 O O . PHE A 1 802 ? 128.591 131.045 101.944 1.00 32.83 1068 PHE A O 1
ATOM 6127 N N . GLY A 1 803 ? 129.028 129.279 100.645 1.00 37.82 1069 GLY A N 1
ATOM 6128 C CA . GLY A 1 803 ? 129.107 130.158 99.501 1.00 37.82 1069 GLY A CA 1
ATOM 6129 C C . GLY A 1 803 ? 127.818 130.321 98.742 1.00 37.82 1069 GLY A C 1
ATOM 6130 O O . GLY A 1 803 ? 127.767 131.073 97.767 1.00 37.82 1069 GLY A O 1
ATOM 6131 N N . VAL A 1 804 ? 126.763 129.646 99.182 1.00 40.79 1070 VAL A N 1
ATOM 6132 C CA . VAL A 1 804 ? 125.513 129.525 98.440 1.00 40.79 1070 VAL A CA 1
ATOM 6133 C C . VAL A 1 804 ? 124.375 130.085 99.285 1.00 40.79 1070 VAL A C 1
ATOM 6134 O O . VAL A 1 804 ? 124.270 129.748 100.472 1.00 40.79 1070 VAL A O 1
ATOM 6138 N N . PRO A 1 805 ? 123.507 130.938 98.735 1.00 44.04 1071 PRO A N 1
ATOM 6139 C CA . PRO A 1 805 ? 122.344 131.380 99.496 1.00 44.04 1071 PRO A CA 1
ATOM 6140 C C . PRO A 1 805 ? 121.433 130.207 99.804 1.00 44.04 1071 PRO A C 1
ATOM 6141 O O . PRO A 1 805 ? 121.359 129.243 99.024 1.00 44.04 1071 PRO A O 1
ATOM 6145 N N . PRO A 1 806 ? 120.710 130.244 100.927 1.00 45.17 1072 PRO A N 1
ATOM 6146 C CA . PRO A 1 806 ? 119.979 129.041 101.361 1.00 45.17 1072 PRO A CA 1
ATOM 6147 C C . PRO A 1 806 ? 118.925 128.564 100.378 1.00 45.17 1072 PRO A C 1
ATOM 6148 O O . PRO A 1 806 ? 118.474 127.418 100.477 1.00 45.17 1072 PRO A O 1
ATOM 6152 N N . GLU A 1 807 ? 118.515 129.407 99.432 1.00 49.31 1073 GLU A N 1
ATOM 6153 C CA . GLU A 1 807 ? 117.508 128.985 98.464 1.00 49.31 1073 GLU A CA 1
ATOM 6154 C C . GLU A 1 807 ? 118.089 128.001 97.458 1.00 49.31 1073 GLU A C 1
ATOM 6155 O O . GLU A 1 807 ? 117.394 127.089 96.998 1.00 49.31 1073 GLU A O 1
ATOM 6161 N N . GLU A 1 808 ? 119.358 128.175 97.099 1.00 45.00 1074 GLU A N 1
ATOM 6162 C CA . GLU A 1 808 ? 120.064 127.274 96.200 1.00 45.00 1074 GLU A CA 1
ATOM 6163 C C . GLU A 1 808 ? 120.889 126.229 96.937 1.00 45.00 1074 GLU A C 1
ATOM 6164 O O . GLU A 1 808 ? 121.816 125.669 96.348 1.00 45.00 1074 GLU A O 1
ATOM 6166 N N . MET A 1 809 ? 120.586 125.963 98.208 1.00 41.81 1075 MET A N 1
ATOM 6167 C CA . MET A 1 809 ? 121.365 124.993 98.969 1.00 41.81 1075 MET A CA 1
ATOM 6168 C C . MET A 1 809 ? 120.748 123.603 98.900 1.00 41.81 1075 MET A C 1
ATOM 6169 O O . MET A 1 809 ? 121.461 122.598 98.957 1.00 41.81 1075 MET A O 1
ATOM 6174 N N . GLN A 1 810 ? 119.423 123.526 98.794 1.00 44.86 1076 GLN A N 1
ATOM 6175 C CA . GLN A 1 810 ? 118.766 122.236 98.612 1.00 44.86 1076 GLN A CA 1
ATOM 6176 C C . GLN A 1 810 ? 119.186 121.585 97.303 1.00 44.86 1076 GLN A C 1
ATOM 6177 O O . GLN A 1 810 ? 119.361 120.366 97.235 1.00 44.86 1076 GLN A O 1
ATOM 6183 N N . ALA A 1 811 ? 119.339 122.382 96.247 1.00 43.21 1077 ALA A N 1
ATOM 6184 C CA . ALA A 1 811 ? 119.656 121.849 94.931 1.00 43.21 1077 ALA A CA 1
ATOM 6185 C C . ALA A 1 811 ? 121.130 121.534 94.753 1.00 43.21 1077 ALA A C 1
ATOM 6186 O O . ALA A 1 811 ? 121.493 120.943 93.733 1.00 43.21 1077 ALA A O 1
ATOM 6188 N N . TYR A 1 812 ? 121.987 121.922 95.693 1.00 40.77 1078 TYR A N 1
ATOM 6189 C CA . TYR A 1 812 ? 123.393 121.542 95.642 1.00 40.77 1078 TYR A CA 1
ATOM 6190 C C . TYR A 1 812 ? 123.660 120.215 96.331 1.00 40.77 1078 TYR A C 1
ATOM 6191 O O . TYR A 1 812 ? 124.415 119.395 95.811 1.00 40.77 1078 TYR A O 1
ATOM 6200 N N . VAL A 1 813 ? 123.050 119.984 97.492 1.00 39.61 1079 VAL A N 1
ATOM 6201 C CA . VAL A 1 813 ? 123.278 118.740 98.213 1.00 39.61 1079 VAL A CA 1
ATOM 6202 C C . VAL A 1 813 ? 122.662 117.565 97.466 1.00 39.61 1079 VAL A C 1
ATOM 6203 O O . VAL A 1 813 ? 123.216 116.462 97.453 1.00 39.61 1079 VAL A O 1
ATOM 6207 N N . ARG A 1 814 ? 121.518 117.778 96.819 1.00 41.66 1080 ARG A N 1
ATOM 6208 C CA . ARG A 1 814 ? 120.825 116.667 96.178 1.00 41.66 1080 ARG A CA 1
ATOM 6209 C C . ARG A 1 814 ? 121.556 116.197 94.930 1.00 41.66 1080 ARG A C 1
ATOM 6210 O O . ARG A 1 814 ? 121.669 114.992 94.689 1.00 41.66 1080 ARG A O 1
ATOM 6218 N N . LYS A 1 815 ? 122.060 117.126 94.124 1.00 42.59 1081 LYS A N 1
ATOM 6219 C CA . LYS A 1 815 ? 122.635 116.792 92.827 1.00 42.59 1081 LYS A CA 1
ATOM 6220 C C . LYS A 1 815 ? 124.134 116.534 92.884 1.00 42.59 1081 LYS A C 1
ATOM 6221 O O . LYS A 1 815 ? 124.643 115.689 92.145 1.00 42.59 1081 LYS A O 1
ATOM 6227 N N . THR A 1 816 ? 124.854 117.241 93.748 1.00 41.12 1082 THR A N 1
ATOM 6228 C CA . THR A 1 816 ? 126.305 117.151 93.744 1.00 41.12 1082 THR A CA 1
ATOM 6229 C C . THR A 1 816 ? 126.857 116.367 94.926 1.00 41.12 1082 THR A C 1
ATOM 6230 O O . THR A 1 816 ? 127.646 115.441 94.729 1.00 41.12 1082 THR A O 1
ATOM 6234 N N . HIS A 1 817 ? 126.453 116.697 96.148 1.00 37.38 1083 HIS A N 1
ATOM 6235 C CA . HIS A 1 817 ? 127.120 116.135 97.314 1.00 37.38 1083 HIS A CA 1
ATOM 6236 C C . HIS A 1 817 ? 126.697 114.707 97.624 1.00 37.38 1083 HIS A C 1
ATOM 6237 O O . HIS A 1 817 ? 127.463 113.965 98.241 1.00 37.38 1083 HIS A O 1
ATOM 6244 N N . LEU A 1 818 ? 125.492 114.299 97.236 1.00 37.70 1084 LEU A N 1
ATOM 6245 C CA . LEU A 1 818 ? 125.078 112.923 97.481 1.00 37.70 1084 LEU A CA 1
ATOM 6246 C C . LEU A 1 818 ? 125.748 111.927 96.552 1.00 37.70 1084 LEU A C 1
ATOM 6247 O O . LEU A 1 818 ? 125.570 110.721 96.739 1.00 37.70 1084 LEU A O 1
ATOM 6252 N N . ALA A 1 819 ? 126.498 112.390 95.557 1.00 35.19 1085 ALA A N 1
ATOM 6253 C CA . ALA A 1 819 ? 127.261 111.479 94.718 1.00 35.19 1085 ALA A CA 1
ATOM 6254 C C . ALA A 1 819 ? 128.623 111.158 95.307 1.00 35.19 1085 ALA A C 1
ATOM 6255 O O . ALA A 1 819 ? 129.205 110.127 94.962 1.00 35.19 1085 ALA A O 1
ATOM 6257 N N . PHE A 1 820 ? 129.138 112.017 96.183 1.00 34.82 1086 PHE A N 1
ATOM 6258 C CA . PHE A 1 820 ? 130.428 111.777 96.812 1.00 34.82 1086 PHE A CA 1
ATOM 6259 C C . PHE A 1 820 ? 130.337 110.679 97.863 1.00 34.82 1086 PHE A C 1
ATOM 6260 O O . PHE A 1 820 ? 131.254 109.865 98.002 1.00 34.82 1086 PHE A O 1
ATOM 6268 N N . VAL A 1 821 ? 129.236 110.642 98.609 1.00 32.51 1087 VAL A N 1
ATOM 6269 C CA . VAL A 1 821 ? 129.125 109.818 99.806 1.00 32.51 1087 VAL A CA 1
ATOM 6270 C C . VAL A 1 821 ? 128.224 108.618 99.550 1.00 32.51 1087 VAL A C 1
ATOM 6271 O O . VAL A 1 821 ? 127.680 108.026 100.486 1.00 32.51 1087 VAL A O 1
ATOM 6275 N N . GLY A 1 822 ? 128.079 108.233 98.286 1.00 36.55 1088 GLY A N 1
ATOM 6276 C CA . GLY A 1 822 ? 127.127 107.187 97.952 1.00 36.55 1088 GLY A CA 1
ATOM 6277 C C . GLY A 1 822 ? 127.636 105.792 98.252 1.00 36.55 1088 GLY A C 1
ATOM 6278 O O . GLY A 1 822 ? 126.894 104.949 98.755 1.00 36.55 1088 GLY A O 1
ATOM 6279 N N . LYS A 1 823 ? 128.898 105.524 97.934 1.00 40.70 1089 LYS A N 1
ATOM 6280 C CA . LYS A 1 823 ? 129.497 104.206 98.109 1.00 40.70 1089 LYS A CA 1
ATOM 6281 C C . LYS A 1 823 ? 130.411 104.228 99.326 1.00 40.70 1089 LYS A C 1
ATOM 6282 O O . LYS A 1 823 ? 131.625 104.408 99.190 1.00 40.70 1089 LYS A O 1
ATOM 6288 N N . MET A 1 824 ? 129.833 104.023 100.502 1.00 37.63 1090 MET A N 1
ATOM 6289 C CA . MET A 1 824 ? 130.549 104.097 101.763 1.00 37.63 1090 MET A CA 1
ATOM 6290 C C . MET A 1 824 ? 130.595 102.711 102.379 1.00 37.63 1090 MET A C 1
ATOM 6291 O O . MET A 1 824 ? 129.562 102.054 102.516 1.00 37.63 1090 MET A O 1
ATOM 6296 N N . TRP A 1 825 ? 131.792 102.275 102.757 1.00 35.92 1091 TRP A N 1
ATOM 6297 C CA . TRP A 1 825 ? 132.008 100.890 103.137 1.00 35.92 1091 TRP A CA 1
ATOM 6298 C C . TRP A 1 825 ? 131.241 100.533 104.408 1.00 35.92 1091 TRP A C 1
ATOM 6299 O O . TRP A 1 825 ? 131.055 101.374 105.287 1.00 35.92 1091 TRP A O 1
ATOM 6310 N N . PRO A 1 826 ? 130.785 99.289 104.528 1.00 32.50 1092 PRO A N 1
ATOM 6311 C CA . PRO A 1 826 ? 130.145 98.852 105.771 1.00 32.50 1092 PRO A CA 1
ATOM 6312 C C . PRO A 1 826 ? 131.112 98.900 106.943 1.00 32.50 1092 PRO A C 1
ATOM 6313 O O . PRO A 1 826 ? 132.305 99.156 106.791 1.00 32.50 1092 PRO A O 1
ATOM 6317 N N . VAL A 1 827 ? 130.576 98.637 108.136 1.00 32.68 1093 VAL A N 1
ATOM 6318 C CA . VAL A 1 827 ? 131.339 98.875 109.360 1.00 32.68 1093 VAL A CA 1
ATOM 6319 C C . VAL A 1 827 ? 132.435 97.831 109.540 1.00 32.68 1093 VAL A C 1
ATOM 6320 O O . VAL A 1 827 ? 133.509 98.129 110.078 1.00 32.68 1093 VAL A O 1
ATOM 6324 N N . GLU A 1 828 ? 132.194 96.597 109.094 1.00 35.55 1094 GLU A N 1
ATOM 6325 C CA . GLU A 1 828 ? 133.201 95.556 109.275 1.00 35.55 1094 GLU A CA 1
ATOM 6326 C C . GLU A 1 828 ? 134.470 95.873 108.491 1.00 35.55 1094 GLU A C 1
ATOM 6327 O O . GLU A 1 828 ? 135.581 95.603 108.959 1.00 35.55 1094 GLU A O 1
ATOM 6333 N N . THR A 1 829 ? 134.331 96.482 107.314 1.00 31.47 1095 THR A N 1
ATOM 6334 C CA . THR A 1 829 ? 135.502 96.863 106.534 1.00 31.47 1095 THR A CA 1
ATOM 6335 C C . THR A 1 829 ? 136.260 98.000 107.207 1.00 31.47 1095 THR A C 1
ATOM 6336 O O . THR A 1 829 ? 137.499 97.997 107.253 1.00 31.47 1095 THR A O 1
ATOM 6340 N N . GLN A 1 830 ? 135.531 98.985 107.732 1.00 31.49 1096 GLN A N 1
ATOM 6341 C CA . GLN A 1 830 ? 136.167 100.067 108.469 1.00 31.49 1096 GLN A CA 1
ATOM 6342 C C . GLN A 1 830 ? 136.969 99.529 109.637 1.00 31.49 1096 GLN A C 1
ATOM 6343 O O . GLN A 1 830 ? 138.069 100.011 109.918 1.00 31.49 1096 GLN A O 1
ATOM 6349 N N . LYS A 1 831 ? 136.435 98.530 110.335 1.00 30.28 1097 LYS A N 1
ATOM 6350 C CA . LYS A 1 831 ? 137.156 97.991 111.480 1.00 30.28 1097 LYS A CA 1
ATOM 6351 C C . LYS A 1 831 ? 138.339 97.133 111.061 1.00 30.28 1097 LYS A C 1
ATOM 6352 O O . LYS A 1 831 ? 139.377 97.159 111.728 1.00 30.28 1097 LYS A O 1
ATOM 6358 N N . LYS A 1 832 ? 138.226 96.396 109.954 1.00 31.01 1098 LYS A N 1
ATOM 6359 C CA . LYS A 1 832 ? 139.335 95.551 109.522 1.00 31.01 1098 LYS A CA 1
ATOM 6360 C C . LYS A 1 832 ? 140.529 96.373 109.056 1.00 31.01 1098 LYS A C 1
ATOM 6361 O O . LYS A 1 832 ? 141.675 96.056 109.403 1.00 31.01 1098 LYS A O 1
ATOM 6367 N N . ILE A 1 833 ? 140.303 97.431 108.273 1.00 29.46 1099 ILE A N 1
ATOM 6368 C CA . ILE A 1 833 ? 141.484 98.157 107.810 1.00 29.46 1099 ILE A CA 1
ATOM 6369 C C . ILE A 1 833 ? 142.116 98.937 108.959 1.00 29.46 1099 ILE A C 1
ATOM 6370 O O . ILE A 1 833 ? 143.341 99.105 108.999 1.00 29.46 1099 ILE A O 1
ATOM 6375 N N . LEU A 1 834 ? 141.322 99.379 109.936 1.00 28.07 1100 LEU A N 1
ATOM 6376 C CA . LEU A 1 834 ? 141.904 100.058 111.091 1.00 28.07 1100 LEU A CA 1
ATOM 6377 C C . LEU A 1 834 ? 142.691 99.090 111.961 1.00 28.07 1100 LEU A C 1
ATOM 6378 O O . LEU A 1 834 ? 143.753 99.441 112.483 1.00 28.07 1100 LEU A O 1
ATOM 6383 N N . GLU A 1 835 ? 142.193 97.866 112.130 1.00 30.20 1101 GLU A N 1
ATOM 6384 C CA . GLU A 1 835 ? 142.942 96.872 112.887 1.00 30.20 1101 GLU A CA 1
ATOM 6385 C C . GLU A 1 835 ? 144.272 96.565 112.222 1.00 30.20 1101 GLU A C 1
ATOM 6386 O O . GLU A 1 835 ? 145.311 96.508 112.890 1.00 30.20 1101 GLU A O 1
ATOM 6392 N N . ALA A 1 836 ? 144.265 96.373 110.903 1.00 28.32 1102 ALA A N 1
ATOM 6393 C CA . ALA A 1 836 ? 145.508 96.093 110.200 1.00 28.32 1102 ALA A CA 1
ATOM 6394 C C . ALA A 1 836 ? 146.457 97.281 110.161 1.00 28.32 1102 ALA A C 1
ATOM 6395 O O . ALA A 1 836 ? 147.666 97.074 110.055 1.00 28.32 1102 ALA A O 1
ATOM 6397 N N . ALA A 1 837 ? 145.957 98.513 110.235 1.00 29.81 1103 ALA A N 1
ATOM 6398 C CA . ALA A 1 837 ? 146.838 99.670 110.330 1.00 29.81 1103 ALA A CA 1
ATOM 6399 C C . ALA A 1 837 ? 147.346 99.925 111.739 1.00 29.81 1103 ALA A C 1
ATOM 6400 O O . ALA A 1 837 ? 148.365 100.601 111.896 1.00 29.81 1103 ALA A O 1
ATOM 6402 N N . VAL A 1 838 ? 146.653 99.422 112.762 1.00 29.34 1104 VAL A N 1
ATOM 6403 C CA . VAL A 1 838 ? 147.169 99.504 114.125 1.00 29.34 1104 VAL A CA 1
ATOM 6404 C C . VAL A 1 838 ? 148.207 98.416 114.376 1.00 29.34 1104 VAL A C 1
ATOM 6405 O O . VAL A 1 838 ? 149.151 98.619 115.142 1.00 29.34 1104 VAL A O 1
ATOM 6409 N N . ARG A 1 839 ? 148.072 97.263 113.733 1.00 30.90 1105 ARG A N 1
ATOM 6410 C CA . ARG A 1 839 ? 149.063 96.205 113.885 1.00 30.90 1105 ARG A CA 1
ATOM 6411 C C . ARG A 1 839 ? 150.315 96.411 113.036 1.00 30.90 1105 ARG A C 1
ATOM 6412 O O . ARG A 1 839 ? 151.170 95.528 113.012 1.00 30.90 1105 ARG A O 1
ATOM 6420 N N . VAL A 1 840 ? 150.462 97.544 112.361 1.00 34.74 1106 VAL A N 1
ATOM 6421 C CA . VAL A 1 840 ? 151.688 97.875 111.645 1.00 34.74 1106 VAL A CA 1
ATOM 6422 C C . VAL A 1 840 ? 152.511 98.902 112.410 1.00 34.74 1106 VAL A C 1
ATOM 6423 O O . VAL A 1 840 ? 153.741 98.844 112.416 1.00 34.74 1106 VAL A O 1
ATOM 6427 N N . THR A 1 841 ? 151.834 99.839 113.069 1.00 34.01 1107 THR A N 1
ATOM 6428 C CA . THR A 1 841 ? 152.511 100.792 113.934 1.00 34.01 1107 THR A CA 1
ATOM 6429 C C . THR A 1 841 ? 153.291 100.094 115.036 1.00 34.01 1107 THR A C 1
ATOM 6430 O O . THR A 1 841 ? 154.372 100.552 115.414 1.00 34.01 1107 THR A O 1
ATOM 6434 N N . VAL A 1 842 ? 152.768 98.984 115.560 1.00 34.70 1108 VAL A N 1
ATOM 6435 C CA . VAL A 1 842 ? 153.437 98.290 116.653 1.00 34.70 1108 VAL A CA 1
ATOM 6436 C C . VAL A 1 842 ? 154.722 97.624 116.175 1.00 34.70 1108 VAL A C 1
ATOM 6437 O O . VAL A 1 842 ? 155.688 97.518 116.935 1.00 34.70 1108 VAL A O 1
ATOM 6441 N N . ARG A 1 843 ? 154.773 97.173 114.921 1.00 36.21 1109 ARG A N 1
ATOM 6442 C CA . ARG A 1 843 ? 156.047 96.714 114.374 1.00 36.21 1109 ARG A CA 1
ATOM 6443 C C . ARG A 1 843 ? 156.974 97.886 114.093 1.00 36.21 1109 ARG A C 1
ATOM 6444 O O . ARG A 1 843 ? 158.191 97.779 114.269 1.00 36.21 1109 ARG A O 1
ATOM 6452 N N . GLY A 1 844 ? 156.416 99.005 113.636 1.00 37.36 1110 GLY A N 1
ATOM 6453 C CA . GLY A 1 844 ? 157.248 100.123 113.225 1.00 37.36 1110 GLY A CA 1
ATOM 6454 C C . GLY A 1 844 ? 158.065 100.700 114.362 1.00 37.36 1110 GLY A C 1
ATOM 6455 O O . GLY A 1 844 ? 159.240 101.026 114.192 1.00 37.36 1110 GLY A O 1
ATOM 6456 N N . LEU A 1 845 ? 157.453 100.849 115.531 1.00 39.38 1111 LEU A N 1
ATOM 6457 C CA . LEU A 1 845 ? 158.145 101.383 116.700 1.00 39.38 1111 LEU A CA 1
ATOM 6458 C C . LEU A 1 845 ? 158.635 100.216 117.552 1.00 39.38 1111 LEU A C 1
ATOM 6459 O O . LEU A 1 845 ? 157.850 99.383 118.002 1.00 39.38 1111 LEU A O 1
ATOM 6464 N N . ASN A 1 846 ? 159.951 100.145 117.758 1.00 47.18 1112 ASN A N 1
ATOM 6465 C CA . ASN A 1 846 ? 160.546 98.949 118.344 1.00 47.18 1112 ASN A CA 1
ATOM 6466 C C . ASN A 1 846 ? 160.326 98.867 119.846 1.00 47.18 1112 ASN A C 1
ATOM 6467 O O . ASN A 1 846 ? 160.410 97.779 120.423 1.00 47.18 1112 ASN A O 1
ATOM 6472 N N . ALA A 1 847 ? 160.067 99.992 120.500 1.00 48.99 1113 ALA A N 1
ATOM 6473 C CA . ALA A 1 847 ? 159.971 99.987 121.949 1.00 48.99 1113 ALA A CA 1
ATOM 6474 C C . ALA A 1 847 ? 158.709 99.267 122.408 1.00 48.99 1113 ALA A C 1
ATOM 6475 O O . ALA A 1 847 ? 157.783 99.019 121.636 1.00 48.99 1113 ALA A O 1
ATOM 6477 N N . SER A 1 848 ? 158.688 98.922 123.691 1.00 51.20 1114 SER A N 1
ATOM 6478 C CA . SER A 1 848 ? 157.506 98.330 124.292 1.00 51.20 1114 SER A CA 1
ATOM 6479 C C . SER A 1 848 ? 156.460 99.409 124.569 1.00 51.20 1114 SER A C 1
ATOM 6480 O O . SER A 1 848 ? 156.704 100.609 124.419 1.00 51.20 1114 SER A O 1
ATOM 6483 N N . LEU A 1 849 ? 155.287 98.970 124.983 1.00 45.01 1115 LEU A N 1
ATOM 6484 C CA . LEU A 1 849 ? 154.179 99.870 125.243 1.00 45.01 1115 LEU A CA 1
ATOM 6485 C C . LEU A 1 849 ? 154.067 100.169 126.730 1.00 45.01 1115 LEU A C 1
ATOM 6486 O O . LEU A 1 849 ? 154.535 99.395 127.569 1.00 45.01 1115 LEU A O 1
ATOM 6491 N N . PRO A 1 850 ? 153.446 101.290 127.096 1.00 45.10 1116 PRO A N 1
ATOM 6492 C CA . PRO A 1 850 ? 153.355 101.659 128.516 1.00 45.10 1116 PRO A CA 1
ATOM 6493 C C . PRO A 1 850 ? 152.473 100.738 129.344 1.00 45.10 1116 PRO A C 1
ATOM 6494 O O . PRO A 1 850 ? 152.004 99.702 128.863 1.00 45.10 1116 PRO A O 1
ATOM 6498 N N . ALA A 1 851 ? 152.265 101.099 130.610 1.00 46.96 1117 ALA A N 1
ATOM 6499 C CA . ALA A 1 851 ? 151.493 100.281 131.536 1.00 46.96 1117 ALA A CA 1
ATOM 6500 C C . ALA A 1 851 ? 150.007 100.622 131.510 1.00 46.96 1117 ALA A C 1
ATOM 6501 O O . ALA A 1 851 ? 149.164 99.726 131.427 1.00 46.96 1117 ALA A O 1
ATOM 6503 N N . SER A 1 852 ? 149.671 101.905 131.590 1.00 45.08 1118 SER A N 1
ATOM 6504 C CA . SER A 1 852 ? 148.275 102.314 131.591 1.00 45.08 1118 SER A CA 1
ATOM 6505 C C . SER A 1 852 ? 147.748 102.389 130.168 1.00 45.08 1118 SER A C 1
ATOM 6506 O O . SER A 1 852 ? 148.425 102.898 129.274 1.00 45.08 1118 SER A O 1
ATOM 6509 N N . LEU A 1 853 ? 146.527 101.893 129.960 1.00 41.03 1119 LEU A N 1
ATOM 6510 C CA . LEU A 1 853 ? 145.965 101.821 128.617 1.00 41.03 1119 LEU A CA 1
ATOM 6511 C C . LEU A 1 853 ? 145.770 103.192 127.987 1.00 41.03 1119 LEU A C 1
ATOM 6512 O O . LEU A 1 853 ? 145.756 103.297 126.756 1.00 41.03 1119 LEU A O 1
ATOM 6517 N N . VAL A 1 854 ? 145.641 104.245 128.793 1.00 43.11 1120 VAL A N 1
ATOM 6518 C CA . VAL A 1 854 ? 145.545 105.593 128.240 1.00 43.11 1120 VAL A CA 1
ATOM 6519 C C . VAL A 1 854 ? 146.818 105.950 127.483 1.00 43.11 1120 VAL A C 1
ATOM 6520 O O . VAL A 1 854 ? 146.766 106.480 126.366 1.00 43.11 1120 VAL A O 1
ATOM 6524 N N . ASP A 1 855 ? 147.981 105.645 128.063 1.00 42.76 1121 ASP A N 1
ATOM 6525 C CA . ASP A 1 855 ? 149.245 105.946 127.395 1.00 42.76 1121 ASP A CA 1
ATOM 6526 C C . ASP A 1 855 ? 149.469 105.052 126.180 1.00 42.76 1121 ASP A C 1
ATOM 6527 O O . ASP A 1 855 ? 150.043 105.494 125.178 1.00 42.76 1121 ASP A O 1
ATOM 6532 N N . VAL A 1 856 ? 149.038 103.791 126.254 1.00 38.44 1122 VAL A N 1
ATOM 6533 C CA . VAL A 1 856 ? 149.126 102.909 125.093 1.00 38.44 1122 VAL A CA 1
ATOM 6534 C C . VAL A 1 856 ? 148.342 103.496 123.931 1.00 38.44 1122 VAL A C 1
ATOM 6535 O O . VAL A 1 856 ? 148.849 103.601 122.807 1.00 38.44 1122 VAL A O 1
ATOM 6539 N N . TYR A 1 857 ? 147.088 103.881 124.184 1.00 36.61 1123 TYR A N 1
ATOM 6540 C CA . TYR A 1 857 ? 146.298 104.520 123.139 1.00 36.61 1123 TYR A CA 1
ATOM 6541 C C . TYR A 1 857 ? 146.985 105.775 122.624 1.00 36.61 1123 TYR A C 1
ATOM 6542 O O . TYR A 1 857 ? 147.054 105.994 121.412 1.00 36.61 1123 TYR A O 1
ATOM 6551 N N . ALA A 1 858 ? 147.503 106.608 123.529 1.00 36.30 1124 ALA A N 1
ATOM 6552 C CA . ALA A 1 858 ? 148.124 107.863 123.119 1.00 36.30 1124 ALA A CA 1
ATOM 6553 C C . ALA A 1 858 ? 149.268 107.630 122.144 1.00 36.30 1124 ALA A C 1
ATOM 6554 O O . ALA A 1 858 ? 149.294 108.212 121.056 1.00 36.30 1124 ALA A O 1
ATOM 6556 N N . THR A 1 859 ? 150.218 106.764 122.505 1.00 35.41 1125 THR A N 1
ATOM 6557 C CA . THR A 1 859 ? 151.370 106.543 121.632 1.00 35.41 1125 THR A CA 1
ATOM 6558 C C . THR A 1 859 ? 150.961 105.871 120.326 1.00 35.41 1125 THR A C 1
ATOM 6559 O O . THR A 1 859 ? 151.361 106.309 119.237 1.00 35.41 1125 THR A O 1
ATOM 6563 N N . VAL A 1 860 ? 150.155 104.806 120.410 1.00 34.81 1126 VAL A N 1
ATOM 6564 C CA . VAL A 1 860 ? 149.804 104.053 119.209 1.00 34.81 1126 VAL A CA 1
ATOM 6565 C C . VAL A 1 860 ? 149.031 104.923 118.227 1.00 34.81 1126 VAL A C 1
ATOM 6566 O O . VAL A 1 860 ? 149.260 104.863 117.016 1.00 34.81 1126 VAL A O 1
ATOM 6570 N N . PHE A 1 861 ? 148.117 105.756 118.721 1.00 36.87 1127 PHE A N 1
ATOM 6571 C CA . PHE A 1 861 ? 147.312 106.577 117.834 1.00 36.87 1127 PHE A CA 1
ATOM 6572 C C . PHE A 1 861 ? 147.942 107.923 117.519 1.00 36.87 1127 PHE A C 1
ATOM 6573 O O . PHE A 1 861 ? 147.386 108.669 116.710 1.00 36.87 1127 PHE A O 1
ATOM 6581 N N . ALA A 1 862 ? 149.070 108.268 118.130 1.00 37.67 1128 ALA A N 1
ATOM 6582 C CA . ALA A 1 862 ? 149.786 109.447 117.674 1.00 37.67 1128 ALA A CA 1
ATOM 6583 C C . ALA A 1 862 ? 150.854 109.116 116.648 1.00 37.67 1128 ALA A C 1
ATOM 6584 O O . ALA A 1 862 ? 151.180 109.969 115.817 1.00 37.67 1128 ALA A O 1
ATOM 6586 N N . ALA A 1 863 ? 151.407 107.903 116.675 1.00 39.02 1129 ALA A N 1
ATOM 6587 C CA . ALA A 1 863 ? 152.401 107.502 115.687 1.00 39.02 1129 ALA A CA 1
ATOM 6588 C C . ALA A 1 863 ? 151.792 106.797 114.483 1.00 39.02 1129 ALA A C 1
ATOM 6589 O O . ALA A 1 863 ? 152.516 106.135 113.736 1.00 39.02 1129 ALA A O 1
ATOM 6591 N N . LEU A 1 864 ? 150.489 106.921 114.280 1.00 40.16 1130 LEU A N 1
ATOM 6592 C CA . LEU A 1 864 ? 149.750 106.178 113.264 1.00 40.16 1130 LEU A CA 1
ATOM 6593 C C . LEU A 1 864 ? 149.833 106.774 111.859 1.00 40.16 1130 LEU A C 1
ATOM 6594 O O . LEU A 1 864 ? 149.904 106.010 110.891 1.00 40.16 1130 LEU A O 1
ATOM 6599 N N . PRO A 1 865 ? 149.789 108.101 111.678 1.00 44.59 1131 PRO A N 1
ATOM 6600 C CA . PRO A 1 865 ? 149.805 108.625 110.300 1.00 44.59 1131 PRO A CA 1
ATOM 6601 C C . PRO A 1 865 ? 151.090 108.350 109.538 1.00 44.59 1131 PRO A C 1
ATOM 6602 O O . PRO A 1 865 ? 151.056 108.266 108.305 1.00 44.59 1131 PRO A O 1
ATOM 6606 N N . THR A 1 866 ? 15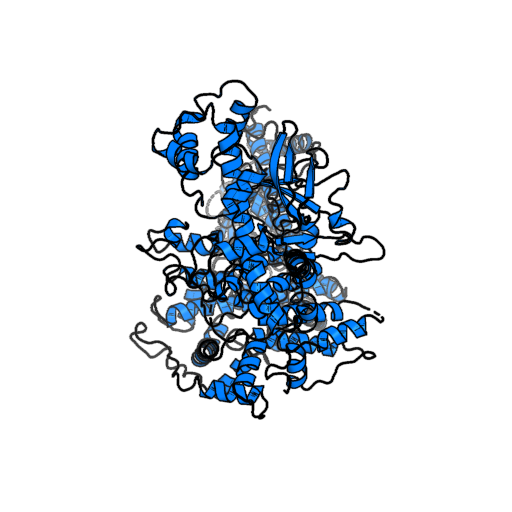2.224 108.212 110.220 1.00 44.96 1132 THR A N 1
ATOM 6607 C CA . THR A 1 866 ? 153.501 108.143 109.524 1.00 44.96 1132 THR A CA 1
ATOM 6608 C C . THR A 1 866 ? 153.976 106.725 109.247 1.00 44.96 1132 THR A C 1
ATOM 6609 O O . THR A 1 866 ? 154.714 106.519 108.279 1.00 44.96 1132 THR A O 1
ATOM 6613 N N . LYS A 1 867 ? 153.582 105.747 110.059 1.00 42.65 1133 LYS A N 1
ATOM 6614 C CA . LYS A 1 867 ? 154.110 104.394 109.948 1.00 42.65 1133 LYS A CA 1
ATOM 6615 C C . LYS A 1 867 ? 153.103 103.412 109.374 1.00 42.65 1133 LYS A C 1
ATOM 6616 O O . LYS A 1 867 ? 153.421 102.228 109.233 1.00 42.65 1133 LYS A O 1
ATOM 6622 N N . ALA A 1 868 ? 151.909 103.871 109.029 1.00 46.61 1134 ALA A N 1
ATOM 6623 C CA . ALA A 1 868 ? 150.859 103.044 108.466 1.00 46.61 1134 ALA A CA 1
ATOM 6624 C C . ALA A 1 868 ? 150.723 103.318 106.976 1.00 46.61 1134 ALA A C 1
ATOM 6625 O O . ALA A 1 868 ? 151.014 104.425 106.511 1.00 46.61 1134 ALA A O 1
ATOM 6627 N N . PRO A 1 869 ? 150.296 102.326 106.191 1.00 48.23 1135 PRO A N 1
ATOM 6628 C CA . PRO A 1 869 ? 150.106 102.588 104.757 1.00 48.23 1135 PRO A CA 1
ATOM 6629 C C . PRO A 1 869 ? 148.915 103.483 104.469 1.00 48.23 1135 PRO A C 1
ATOM 6630 O O . PRO A 1 869 ? 149.011 104.377 103.621 1.00 48.23 1135 PRO A O 1
ATOM 6634 N N . VAL A 1 870 ? 147.794 103.279 105.155 1.00 51.26 1136 VAL A N 1
ATOM 6635 C CA . VAL A 1 870 ? 146.592 104.081 104.968 1.00 51.26 1136 VAL A CA 1
ATOM 6636 C C . VAL A 1 870 ? 146.476 105.068 106.121 1.00 51.26 1136 VAL A C 1
ATOM 6637 O O . VAL A 1 870 ? 146.609 104.689 107.291 1.00 51.26 1136 VAL A O 1
ATOM 6641 N N . SER A 1 871 ? 146.223 106.330 105.796 1.00 52.34 1137 SER A N 1
ATOM 6642 C CA . SER A 1 871 ? 146.095 107.349 106.821 1.00 52.34 1137 SER A CA 1
ATOM 6643 C C . SER A 1 871 ? 144.762 107.205 107.552 1.00 52.34 1137 SER A C 1
ATOM 6644 O O . SER A 1 871 ? 143.749 106.847 106.948 1.00 52.34 1137 SER A O 1
ATOM 6647 N N . PRO A 1 872 ? 144.732 107.485 108.851 1.00 48.26 1138 PRO A N 1
ATOM 6648 C CA . PRO A 1 872 ? 143.481 107.393 109.599 1.00 48.26 1138 PRO A CA 1
ATOM 6649 C C . PRO A 1 872 ? 142.515 108.473 109.152 1.00 48.26 1138 PRO A C 1
ATOM 6650 O O . PRO A 1 872 ? 142.924 109.450 108.509 1.00 48.26 1138 PRO A O 1
ATOM 6654 N N . PRO A 1 873 ? 141.225 108.335 109.457 1.00 43.90 1139 PRO A N 1
ATOM 6655 C CA . PRO A 1 873 ? 140.274 109.367 109.025 1.00 43.90 1139 PRO A CA 1
ATOM 6656 C C . PRO A 1 873 ? 140.388 110.657 109.816 1.00 43.90 1139 PRO A C 1
ATOM 6657 O O . PRO A 1 873 ? 140.121 111.729 109.262 1.00 43.90 1139 PRO A O 1
ATOM 6661 N N . PHE A 1 874 ? 140.782 110.592 111.088 1.00 41.13 1140 PHE A N 1
ATOM 6662 C CA . PHE A 1 874 ? 140.960 111.778 111.913 1.00 41.13 1140 PHE A CA 1
ATOM 6663 C C . PHE A 1 874 ? 142.241 111.652 112.721 1.00 41.13 1140 PHE A C 1
ATOM 6664 O O . PHE A 1 874 ? 142.768 110.552 112.897 1.00 41.13 1140 PHE A O 1
ATOM 6672 N N . LEU A 1 875 ? 142.740 112.785 113.204 1.00 41.69 1141 LEU A N 1
ATOM 6673 C CA . LEU A 1 875 ? 144.006 112.831 113.914 1.00 41.69 1141 LEU A CA 1
ATOM 6674 C C . LEU A 1 875 ? 143.803 112.628 115.412 1.00 41.69 1141 LEU A C 1
ATOM 6675 O O . LEU A 1 875 ? 142.684 112.607 115.922 1.00 41.69 1141 LEU A O 1
ATOM 6680 N N . TYR A 1 876 ? 144.916 112.483 116.119 1.00 39.12 1142 TYR A N 1
ATOM 6681 C CA . TYR A 1 876 ? 144.876 112.292 117.560 1.00 39.12 1142 TYR A CA 1
ATOM 6682 C C . TYR A 1 876 ? 144.633 113.621 118.259 1.00 39.12 1142 TYR A C 1
ATOM 6683 O O . TYR A 1 876 ? 145.276 114.626 117.944 1.00 39.12 1142 TYR A O 1
ATOM 6692 N N . GLY A 1 877 ? 143.709 113.625 119.219 1.00 38.70 1143 GLY A N 1
ATOM 6693 C CA . GLY A 1 877 ? 143.368 114.807 119.969 1.00 38.70 1143 GLY A CA 1
ATOM 6694 C C . GLY A 1 877 ? 142.244 115.622 119.366 1.00 38.70 1143 GLY A C 1
ATOM 6695 O O . GLY A 1 877 ? 141.582 116.376 120.084 1.00 38.70 1143 GLY A O 1
ATOM 6696 N N . LEU A 1 878 ? 142.021 115.492 118.059 1.00 37.98 1144 LEU A N 1
ATOM 6697 C CA . LEU A 1 878 ? 140.941 116.167 117.354 1.00 37.98 1144 LEU A CA 1
ATOM 6698 C C . LEU A 1 878 ? 139.800 115.226 117.012 1.00 37.98 1144 LEU A C 1
ATOM 6699 O O . LEU A 1 878 ? 139.196 115.349 115.942 1.00 37.98 1144 LEU A O 1
ATOM 6704 N N . GLU A 1 879 ? 139.494 114.287 117.892 1.00 38.95 1145 GLU A N 1
ATOM 6705 C CA . GLU A 1 879 ? 138.522 113.238 117.643 1.00 38.95 1145 GLU A CA 1
ATOM 6706 C C . GLU A 1 879 ? 137.197 113.563 118.315 1.00 38.95 1145 GLU A C 1
ATOM 6707 O O . GLU A 1 879 ? 137.137 114.321 119.284 1.00 38.95 1145 GLU A O 1
ATOM 6713 N N . ARG A 1 880 ? 136.133 112.979 117.782 1.00 34.19 1146 ARG A N 1
ATOM 6714 C CA . ARG A 1 880 ? 134.771 113.328 118.135 1.00 34.19 1146 ARG A CA 1
ATOM 6715 C C . ARG A 1 880 ? 133.963 112.051 118.307 1.00 34.19 1146 ARG A C 1
ATOM 6716 O O . ARG A 1 880 ? 134.367 110.972 117.873 1.00 34.19 1146 ARG A O 1
ATOM 6724 N N . GLU A 1 881 ? 132.808 112.177 118.950 1.00 36.99 1147 GLU A N 1
ATOM 6725 C CA . GLU A 1 881 ? 131.922 111.040 119.163 1.00 36.99 1147 GLU A CA 1
ATOM 6726 C C . GLU A 1 881 ? 131.124 110.692 117.913 1.00 36.99 1147 GLU A C 1
ATOM 6727 O O . GLU A 1 881 ? 130.805 109.520 117.687 1.00 36.99 1147 GLU A O 1
ATOM 6733 N N . GLU A 1 882 ? 130.799 111.692 117.091 1.00 34.85 1148 GLU A N 1
ATOM 6734 C CA . GLU A 1 882 ? 130.049 111.434 115.868 1.00 34.85 1148 GLU A CA 1
ATOM 6735 C C . GLU A 1 882 ? 130.870 110.631 114.870 1.00 34.85 1148 GLU A C 1
ATOM 6736 O O . GLU A 1 882 ? 130.354 109.696 114.252 1.00 34.85 1148 GLU A O 1
ATOM 6742 N N . TYR A 1 883 ? 132.148 110.984 114.691 1.00 32.18 1149 TYR A N 1
ATOM 6743 C CA . TYR A 1 883 ? 133.027 110.215 113.814 1.00 32.18 1149 TYR A CA 1
ATOM 6744 C C . TYR A 1 883 ? 133.006 108.741 114.178 1.00 32.18 1149 TYR A C 1
ATOM 6745 O O . TYR A 1 883 ? 132.815 107.875 113.319 1.00 32.18 1149 TYR A O 1
ATOM 6754 N N . SER A 1 884 ? 133.225 108.444 115.457 1.00 31.65 1150 SER A N 1
ATOM 6755 C CA . SER A 1 884 ? 133.351 107.064 115.907 1.00 31.65 1150 SER A CA 1
ATOM 6756 C C . SER A 1 884 ? 132.024 106.330 115.818 1.00 31.65 1150 SER A C 1
ATOM 6757 O O . SER A 1 884 ? 131.968 105.185 115.361 1.00 31.65 1150 SER A O 1
ATOM 6760 N N . SER A 1 885 ? 130.939 106.977 116.242 1.00 32.22 1151 SER A N 1
ATOM 6761 C CA . SER A 1 885 ? 129.630 106.340 116.182 1.00 32.22 1151 SER A CA 1
ATOM 6762 C C . SER A 1 885 ? 129.170 106.131 114.748 1.00 32.22 1151 SER A C 1
ATOM 6763 O O . SER A 1 885 ? 128.336 105.260 114.489 1.00 32.22 1151 SER A O 1
ATOM 6766 N N . LEU A 1 886 ? 129.702 106.908 113.808 1.00 29.33 1152 LEU A N 1
ATOM 6767 C CA . LEU A 1 886 ? 129.324 106.763 112.410 1.00 29.33 1152 LEU A CA 1
ATOM 6768 C C . LEU A 1 886 ? 130.143 105.682 111.720 1.00 29.33 1152 LEU A C 1
ATOM 6769 O O . LEU A 1 886 ? 129.597 104.844 110.998 1.00 29.33 1152 LEU A O 1
ATOM 6774 N N . LEU A 1 887 ? 131.456 105.676 111.942 1.00 29.68 1153 LEU A N 1
ATOM 6775 C CA . LEU A 1 887 ? 132.330 104.770 111.210 1.00 29.68 1153 LEU A CA 1
ATOM 6776 C C . LEU A 1 887 ? 132.396 103.391 111.855 1.00 29.68 1153 LEU A C 1
ATOM 6777 O O . LEU A 1 887 ? 132.378 102.375 111.156 1.00 29.68 1153 LEU A O 1
ATOM 6782 N N . PHE A 1 888 ? 132.476 103.330 113.184 1.00 32.39 1154 PHE A N 1
ATOM 6783 C CA . PHE A 1 888 ? 132.800 102.094 113.880 1.00 32.39 1154 PHE A CA 1
ATOM 6784 C C . PHE A 1 888 ? 131.688 101.571 114.775 1.00 32.39 1154 PHE A C 1
ATOM 6785 O O . PHE A 1 888 ? 131.848 100.492 115.350 1.00 32.39 1154 PHE A O 1
ATOM 6793 N N . ASP A 1 889 ? 130.577 102.292 114.914 1.00 38.20 1155 ASP A N 1
ATOM 6794 C CA . ASP A 1 889 ? 129.484 101.891 115.805 1.00 38.20 1155 ASP A CA 1
ATOM 6795 C C . ASP A 1 889 ? 129.948 101.784 117.255 1.00 38.20 1155 ASP A C 1
ATOM 6796 O O . ASP A 1 889 ? 129.608 100.837 117.964 1.00 38.20 1155 ASP A O 1
ATOM 6801 N N . ALA A 1 890 ? 130.721 102.763 117.709 1.00 35.75 1156 ALA A N 1
ATOM 6802 C CA . ALA A 1 890 ? 131.289 102.721 119.045 1.00 35.75 1156 ALA A CA 1
ATOM 6803 C C . ALA A 1 890 ? 131.391 104.125 119.611 1.00 35.75 1156 ALA A C 1
ATOM 6804 O O . ALA A 1 890 ? 131.720 105.069 118.892 1.00 35.75 1156 ALA A O 1
ATOM 6806 N N . LYS A 1 891 ? 131.110 104.255 120.902 1.00 36.25 1157 LYS A N 1
ATOM 6807 C CA . LYS A 1 891 ? 131.321 105.512 121.594 1.00 36.25 1157 LYS A CA 1
ATOM 6808 C C . LYS A 1 891 ? 132.816 105.798 121.705 1.00 36.25 1157 LYS A C 1
ATOM 6809 O O . LYS A 1 891 ? 133.659 104.964 121.382 1.00 36.25 1157 LYS A O 1
ATOM 6815 N N . LEU A 1 892 ? 133.150 106.995 122.180 1.00 34.41 1158 LEU A N 1
ATOM 6816 C CA . LEU A 1 892 ? 134.562 107.371 122.240 1.00 34.41 1158 LEU A CA 1
ATOM 6817 C C . LEU A 1 892 ? 135.342 106.540 123.255 1.00 34.41 1158 LEU A C 1
ATOM 6818 O O . LEU A 1 892 ? 136.385 105.969 122.881 1.00 34.41 1158 LEU A O 1
ATOM 6823 N N . PRO A 1 893 ? 134.921 106.412 124.522 1.00 34.21 1159 PRO A N 1
ATOM 6824 C CA . PRO A 1 893 ? 135.659 105.537 125.444 1.00 34.21 1159 PRO A CA 1
ATOM 6825 C C . PRO A 1 893 ? 135.615 104.067 125.068 1.00 34.21 1159 PRO A C 1
ATOM 6826 O O . PRO A 1 893 ? 136.401 103.291 125.617 1.00 34.21 1159 PRO A O 1
ATOM 6830 N N . GLU A 1 894 ? 134.726 103.653 124.170 1.00 33.45 1160 GLU A N 1
ATOM 6831 C CA . GLU A 1 894 ? 134.773 102.299 123.640 1.00 33.45 1160 GLU A CA 1
ATOM 6832 C C . GLU A 1 894 ? 135.674 102.193 122.421 1.00 33.45 1160 GLU A C 1
ATOM 6833 O O . GLU A 1 894 ? 136.306 101.154 122.214 1.00 33.45 1160 GLU A O 1
ATOM 6835 N N . PHE A 1 895 ? 135.775 103.255 121.623 1.00 32.74 1161 PHE A N 1
ATOM 6836 C CA . PHE A 1 895 ? 136.713 103.259 120.508 1.00 32.74 1161 PHE A CA 1
ATOM 6837 C C . PHE A 1 895 ? 138.154 103.196 121.001 1.00 32.74 1161 PHE A C 1
ATOM 6838 O O . PHE A 1 895 ? 138.967 102.419 120.478 1.00 32.74 1161 PHE A O 1
ATOM 6846 N N . LYS A 1 896 ? 138.490 103.994 122.016 1.00 33.64 1162 LYS A N 1
ATOM 6847 C CA . LYS A 1 896 ? 139.850 103.956 122.545 1.00 33.64 1162 LYS A CA 1
ATOM 6848 C C . LYS A 1 896 ? 140.178 102.591 123.139 1.00 33.64 1162 LYS A C 1
ATOM 6849 O O . LYS A 1 896 ? 141.292 102.076 122.968 1.00 33.64 1162 LYS A O 1
ATOM 6855 N N . GLU A 1 897 ? 139.221 101.990 123.844 1.00 35.77 1163 GLU A N 1
ATOM 6856 C CA . GLU A 1 897 ? 139.432 100.668 124.418 1.00 35.77 1163 GLU A CA 1
ATOM 6857 C C . GLU A 1 897 ? 139.508 99.595 123.343 1.00 35.77 1163 GLU A C 1
ATOM 6858 O O . GLU A 1 897 ? 140.122 98.548 123.558 1.00 35.77 1163 GLU A O 1
ATOM 6864 N N . MET A 1 898 ? 138.883 99.830 122.192 1.00 33.65 1164 MET A N 1
ATOM 6865 C CA . MET A 1 898 ? 139.024 98.920 121.063 1.00 33.65 1164 MET A CA 1
ATOM 6866 C C . MET A 1 898 ? 140.423 98.997 120.465 1.00 33.65 1164 MET A C 1
ATOM 6867 O O . MET A 1 898 ? 140.984 97.977 120.058 1.00 33.65 1164 MET A O 1
ATOM 6872 N N . VAL A 1 899 ? 141.002 100.198 120.408 1.00 31.15 1165 VAL A N 1
ATOM 6873 C CA . VAL A 1 899 ? 142.339 100.349 119.830 1.00 31.15 1165 VAL A CA 1
ATOM 6874 C C . VAL A 1 899 ? 143.409 99.764 120.752 1.00 31.15 1165 VAL A C 1
ATOM 6875 O O . VAL A 1 899 ? 144.335 99.067 120.298 1.00 31.15 1165 VAL A O 1
ATOM 6879 N N . ALA A 1 900 ? 143.305 100.039 122.056 1.00 30.90 1166 ALA A N 1
ATOM 6880 C CA . ALA A 1 900 ? 144.351 99.624 122.990 1.00 30.90 1166 ALA A CA 1
ATOM 6881 C C . ALA A 1 900 ? 144.512 98.109 123.032 1.00 30.90 1166 ALA A C 1
ATOM 6882 O O . ALA A 1 900 ? 145.634 97.600 123.129 1.00 30.90 1166 ALA A O 1
ATOM 6884 N N . PHE A 1 901 ? 143.405 97.370 122.961 1.00 32.56 1167 PHE A N 1
ATOM 6885 C CA . PHE A 1 901 ? 143.471 95.915 123.038 1.00 32.56 1167 PHE A CA 1
ATOM 6886 C C . PHE A 1 901 ? 144.184 95.325 121.829 1.00 32.56 1167 PHE A C 1
ATOM 6887 O O . PHE A 1 901 ? 145.012 94.418 121.969 1.00 32.56 1167 PHE A O 1
ATOM 6895 N N . TRP A 1 902 ? 143.856 95.808 120.628 1.00 29.78 1168 TRP A N 1
ATOM 6896 C CA . TRP A 1 902 ? 144.578 95.391 119.431 1.00 29.78 1168 TRP A CA 1
ATOM 6897 C C . TRP A 1 902 ? 146.073 95.628 119.590 1.00 29.78 1168 TRP A C 1
ATOM 6898 O O . TRP A 1 902 ? 146.897 94.751 119.289 1.00 29.78 1168 TRP A O 1
ATOM 6909 N N . ALA A 1 903 ? 146.439 96.817 120.079 1.00 31.28 1169 ALA A N 1
ATOM 6910 C CA . ALA A 1 903 ? 147.854 97.141 120.233 1.00 31.28 1169 ALA A CA 1
ATOM 6911 C C . ALA A 1 903 ? 148.552 96.172 121.186 1.00 31.28 1169 ALA A C 1
ATOM 6912 O O . ALA A 1 903 ? 149.608 95.615 120.862 1.00 31.28 1169 ALA A O 1
ATOM 6914 N N . THR A 1 904 ? 147.973 95.949 122.367 1.00 32.91 1170 THR A N 1
ATOM 6915 C CA . THR A 1 904 ? 148.641 95.107 123.359 1.00 32.91 1170 THR A CA 1
ATOM 6916 C C . THR A 1 904 ? 148.717 93.652 122.908 1.00 32.91 1170 THR A C 1
ATOM 6917 O O . THR A 1 904 ? 149.728 92.975 123.142 1.00 32.91 1170 THR A O 1
ATOM 6921 N N . ARG A 1 905 ? 147.666 93.145 122.258 1.00 34.53 1171 ARG A N 1
ATOM 6922 C CA . ARG A 1 905 ? 147.706 91.763 121.790 1.00 34.53 1171 ARG A CA 1
ATOM 6923 C C . ARG A 1 905 ? 148.772 91.572 120.721 1.00 34.53 1171 ARG A C 1
ATOM 6924 O O . ARG A 1 905 ? 149.492 90.563 120.722 1.00 34.53 1171 ARG A O 1
ATOM 6932 N N . HIS A 1 906 ? 148.901 92.526 119.794 1.00 35.69 1172 HIS A N 1
ATOM 6933 C CA . HIS A 1 906 ? 149.966 92.370 118.812 1.00 35.69 1172 HIS A CA 1
ATOM 6934 C C . HIS A 1 906 ? 151.338 92.517 119.448 1.00 35.69 1172 HIS A C 1
ATOM 6935 O O . HIS A 1 906 ? 152.300 91.902 118.980 1.00 35.69 1172 HIS A O 1
ATOM 6942 N N . GLU A 1 907 ? 151.455 93.318 120.507 1.00 39.58 1173 GLU A N 1
ATOM 6943 C CA . GLU A 1 907 ? 152.715 93.366 121.245 1.00 39.58 1173 GLU A CA 1
ATOM 6944 C C . GLU A 1 907 ? 153.085 91.992 121.789 1.00 39.58 1173 GLU A C 1
ATOM 6945 O O . GLU A 1 907 ? 154.235 91.552 121.667 1.00 39.58 1173 GLU A O 1
ATOM 6951 N N . LEU A 1 908 ? 152.118 91.296 122.385 1.00 40.68 1174 LEU A N 1
ATOM 6952 C CA . LEU A 1 908 ? 152.393 89.954 122.894 1.00 40.68 1174 LEU A CA 1
ATOM 6953 C C . LEU A 1 908 ? 152.762 88.996 121.765 1.00 40.68 1174 LEU A C 1
ATOM 6954 O O . LEU A 1 908 ? 153.648 88.146 121.927 1.00 40.68 1174 LEU A O 1
ATOM 6959 N N . ASN A 1 909 ? 152.100 89.118 120.613 1.00 42.75 1175 ASN A N 1
ATOM 6960 C CA . ASN A 1 909 ? 152.438 88.265 119.474 1.00 42.75 1175 ASN A CA 1
ATOM 6961 C C . ASN A 1 909 ? 153.873 88.494 119.008 1.00 42.75 1175 ASN A C 1
ATOM 6962 O O . ASN A 1 909 ? 154.624 87.536 118.771 1.00 42.75 1175 ASN A O 1
ATOM 6967 N N . ILE A 1 910 ? 154.268 89.759 118.862 1.00 41.57 1176 ILE A N 1
ATOM 6968 C CA . ILE A 1 910 ? 155.623 90.075 118.418 1.00 41.57 1176 ILE A CA 1
ATOM 6969 C C . ILE A 1 910 ? 156.641 89.571 119.430 1.00 41.57 1176 ILE A C 1
ATOM 6970 O O . ILE A 1 910 ? 157.725 89.104 119.066 1.00 41.57 1176 ILE A O 1
ATOM 6975 N N . ALA A 1 911 ? 156.311 89.657 120.721 1.00 43.74 1177 ALA A N 1
ATOM 6976 C CA . ALA A 1 911 ? 157.237 89.168 121.738 1.00 43.74 1177 ALA A CA 1
ATOM 6977 C C . ALA A 1 911 ? 157.379 87.652 121.699 1.00 43.74 1177 ALA A C 1
ATOM 6978 O O . ALA A 1 911 ? 158.469 87.132 121.953 1.00 43.74 1177 ALA A O 1
ATOM 6980 N N . VAL A 1 912 ? 156.303 86.927 121.390 1.00 45.62 1178 VAL A N 1
ATOM 6981 C CA . VAL A 1 912 ? 156.397 85.469 121.343 1.00 45.62 1178 VAL A CA 1
ATOM 6982 C C . VAL A 1 912 ? 157.173 85.017 120.115 1.00 45.62 1178 VAL A C 1
ATOM 6983 O O . VAL A 1 912 ? 157.901 84.017 120.159 1.00 45.62 1178 VAL A O 1
ATOM 6987 N N . GLN A 1 913 ? 157.028 85.736 118.998 1.00 48.60 1179 GLN A N 1
ATOM 6988 C CA . GLN A 1 913 ? 157.679 85.312 117.758 1.00 48.60 1179 GLN A CA 1
ATOM 6989 C C . GLN A 1 913 ? 159.200 85.278 117.897 1.00 48.60 1179 GLN A C 1
ATOM 6990 O O . GLN A 1 913 ? 159.845 84.294 117.515 1.00 48.60 1179 GLN A O 1
ATOM 6996 N N . THR A 1 914 ? 159.796 86.342 118.441 1.00 50.83 1180 THR A N 1
ATOM 6997 C CA . THR A 1 914 ? 161.252 86.386 118.549 1.00 50.83 1180 THR A CA 1
ATOM 6998 C C . THR A 1 914 ? 161.774 85.303 119.488 1.00 50.83 1180 THR A C 1
ATOM 6999 O O . THR A 1 914 ? 162.798 84.665 119.209 1.00 50.83 1180 THR A O 1
ATOM 7003 N N . ALA A 1 915 ? 161.082 85.080 120.606 1.00 52.65 1181 ALA A N 1
ATOM 7004 C CA . ALA A 1 915 ? 161.500 84.038 121.535 1.00 52.65 1181 ALA A CA 1
ATOM 7005 C C . ALA A 1 915 ? 161.430 82.663 120.888 1.00 52.65 1181 ALA A C 1
ATOM 7006 O O . ALA A 1 915 ? 162.331 81.840 121.072 1.00 52.65 1181 ALA A O 1
ATOM 7008 N N . VAL A 1 916 ? 160.369 82.392 120.123 1.00 52.30 1182 VAL A N 1
ATOM 7009 C CA . VAL A 1 916 ? 160.311 81.122 119.404 1.00 52.30 1182 VAL A CA 1
ATOM 7010 C C . VAL A 1 916 ? 161.437 81.043 118.385 1.00 52.30 1182 VAL A C 1
ATOM 7011 O O . VAL A 1 916 ? 161.938 79.955 118.079 1.00 52.30 1182 VAL A O 1
ATOM 7015 N N . GLY A 1 917 ? 161.862 82.187 117.850 1.00 54.64 1183 GLY A N 1
ATOM 7016 C CA . GLY A 1 917 ? 162.982 82.185 116.928 1.00 54.64 1183 GLY A CA 1
ATOM 7017 C C . GLY A 1 917 ? 164.305 81.846 117.585 1.00 54.64 1183 GLY A C 1
ATOM 7018 O O . GLY A 1 917 ? 165.145 81.176 116.977 1.00 54.64 1183 GLY A O 1
ATOM 7019 N N . LYS A 1 918 ? 164.511 82.293 118.828 1.00 58.07 1184 LYS A N 1
ATOM 7020 C CA . LYS A 1 918 ? 165.795 82.063 119.492 1.00 58.07 1184 LYS A CA 1
ATOM 7021 C C . LYS A 1 918 ? 166.003 80.591 119.829 1.00 58.07 1184 LYS A C 1
ATOM 7022 O O . LYS A 1 918 ? 167.131 80.092 119.770 1.00 58.07 1184 LYS A O 1
ATOM 7028 N N . ILE A 1 919 ? 164.940 79.887 120.203 1.00 57.62 1185 ILE A N 1
ATOM 7029 C CA . ILE A 1 919 ? 165.031 78.480 120.581 1.00 57.62 1185 ILE A CA 1
ATOM 7030 C C . ILE A 1 919 ? 165.444 77.655 119.369 1.00 57.62 1185 ILE A C 1
ATOM 7031 O O . ILE A 1 919 ? 164.815 77.764 118.308 1.00 57.62 1185 ILE A O 1
ATOM 7036 N N . PRO A 1 920 ? 166.489 76.821 119.470 1.00 61.51 1186 PRO A N 1
ATOM 7037 C CA . PRO A 1 920 ? 166.894 75.941 118.370 1.00 61.51 1186 PRO A CA 1
ATOM 7038 C C . PRO A 1 920 ? 165.918 74.789 118.151 1.00 61.51 1186 PRO A C 1
ATOM 7039 O O . PRO A 1 920 ? 166.315 73.763 117.599 1.00 61.51 1186 PRO A O 1
ATOM 7043 N N . GLU A 1 935 ? 158.726 78.864 128.380 1.00 66.74 1201 GLU A N 1
ATOM 7044 C CA . GLU A 1 935 ? 159.705 79.851 127.944 1.00 66.74 1201 GLU A CA 1
ATOM 7045 C C . GLU A 1 935 ? 159.788 81.048 128.889 1.00 66.74 1201 GLU A C 1
ATOM 7046 O O . GLU A 1 935 ? 159.020 82.001 128.779 1.00 66.74 1201 GLU A O 1
ATOM 7052 N N . GLY A 1 936 ? 160.737 80.989 129.820 1.00 72.25 1202 GLY A N 1
ATOM 7053 C CA . GLY A 1 936 ? 161.018 82.108 130.698 1.00 72.25 1202 GLY A CA 1
ATOM 7054 C C . GLY A 1 936 ? 161.993 83.085 130.073 1.00 72.25 1202 GLY A C 1
ATOM 7055 O O . GLY A 1 936 ? 162.898 83.594 130.740 1.00 72.25 1202 GLY A O 1
ATOM 7056 N N . MET A 1 937 ? 161.816 83.344 128.776 1.00 68.46 1203 MET A N 1
ATOM 7057 C CA . MET A 1 937 ? 162.636 84.292 128.035 1.00 68.46 1203 MET A CA 1
ATOM 7058 C C . MET A 1 937 ? 161.796 85.368 127.355 1.00 68.46 1203 MET A C 1
ATOM 7059 O O . MET A 1 937 ? 162.303 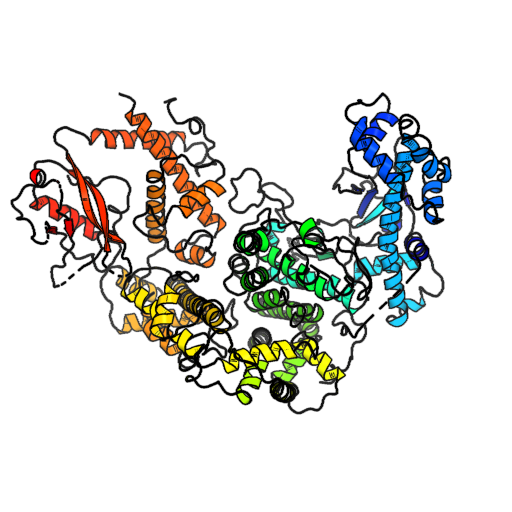86.106 126.506 1.00 68.46 1203 MET A O 1
ATOM 7064 N N . LEU A 1 938 ? 160.518 85.467 127.714 1.00 66.75 1204 LEU A N 1
ATOM 7065 C CA . LEU A 1 938 ? 159.702 86.609 127.347 1.00 66.75 1204 LEU A CA 1
ATOM 7066 C C . LEU A 1 938 ? 160.306 87.878 127.945 1.00 66.75 1204 LEU A C 1
ATOM 7067 O O . LEU A 1 938 ? 161.143 87.808 128.846 1.00 66.75 1204 LEU A O 1
ATOM 7072 N N . PRO A 1 939 ? 159.910 89.052 127.456 1.00 69.36 1205 PRO A N 1
ATOM 7073 C CA . PRO A 1 939 ? 160.399 90.298 128.055 1.00 69.36 1205 PRO A CA 1
ATOM 7074 C C . PRO A 1 939 ? 160.020 90.407 129.523 1.00 69.36 1205 PRO A C 1
ATOM 7075 O O . PRO A 1 939 ? 159.285 89.589 130.079 1.00 69.36 1205 PRO A O 1
ATOM 7079 N N . ALA A 1 940 ? 160.541 91.448 130.155 1.00 73.38 1206 ALA A N 1
ATOM 7080 C CA . ALA A 1 940 ? 160.456 91.629 131.600 1.00 73.38 1206 ALA A CA 1
ATOM 7081 C C . ALA A 1 940 ? 159.050 91.916 132.107 1.00 73.38 1206 ALA A C 1
ATOM 7082 O O . ALA A 1 940 ? 158.895 91.898 133.331 1.00 73.38 1206 ALA A O 1
ATOM 7084 N N . HIS A 1 941 ? 158.018 92.170 131.300 1.00 68.86 1207 HIS A N 1
ATOM 7085 C CA . HIS A 1 941 ? 156.702 92.464 131.854 1.00 68.86 1207 HIS A CA 1
ATOM 7086 C C . HIS A 1 941 ? 155.600 91.711 131.126 1.00 68.86 1207 HIS A C 1
ATOM 7087 O O . HIS A 1 941 ? 154.463 92.189 131.054 1.00 68.86 1207 HIS A O 1
ATOM 7094 N N . LEU A 1 942 ? 155.911 90.533 130.589 1.00 66.20 1208 LEU A N 1
ATOM 7095 C CA . LEU A 1 942 ? 154.917 89.689 129.946 1.00 66.20 1208 LEU A CA 1
ATOM 7096 C C . LEU A 1 942 ? 154.916 88.261 130.473 1.00 66.20 1208 LEU A C 1
ATOM 7097 O O . LEU A 1 942 ? 154.157 87.434 129.959 1.00 66.20 1208 LEU A O 1
ATOM 7102 N N . ARG A 1 943 ? 155.738 87.946 131.475 1.00 69.22 1209 ARG A N 1
ATOM 7103 C CA . ARG A 1 943 ? 155.821 86.572 131.960 1.00 69.22 1209 ARG A CA 1
ATOM 7104 C C . ARG A 1 943 ? 154.527 86.141 132.638 1.00 69.22 1209 ARG A C 1
ATOM 7105 O O . ARG A 1 943 ? 154.070 85.008 132.455 1.00 69.22 1209 ARG A O 1
ATOM 7113 N N . SER A 1 944 ? 153.927 87.025 133.430 1.00 66.22 1210 SER A N 1
ATOM 7114 C CA . SER A 1 944 ? 152.669 86.741 134.120 1.00 66.22 1210 SER A CA 1
ATOM 7115 C C . SER A 1 944 ? 151.804 87.990 134.087 1.00 66.22 1210 SER A C 1
ATOM 7116 O O . SER A 1 944 ? 151.643 88.683 135.098 1.00 66.22 1210 SER A O 1
ATOM 7119 N N . PRO A 1 945 ? 151.226 88.310 132.934 1.00 60.95 1211 PRO A N 1
ATOM 7120 C CA . PRO A 1 945 ? 150.464 89.552 132.814 1.00 60.95 1211 PRO A CA 1
ATOM 7121 C C . PRO A 1 945 ? 149.026 89.375 133.267 1.00 60.95 1211 PRO A C 1
ATOM 7122 O O . PRO A 1 945 ? 148.466 88.277 133.244 1.00 60.95 1211 PRO A O 1
ATOM 7126 N N . SER A 1 946 ? 148.432 90.480 133.684 1.00 54.54 1212 SER A N 1
ATOM 7127 C CA . SER A 1 946 ? 147.043 90.466 134.110 1.00 54.54 1212 SER A CA 1
ATOM 7128 C C . SER A 1 946 ? 146.140 90.427 132.887 1.00 54.54 1212 SER A C 1
ATOM 7129 O O . SER A 1 946 ? 146.257 91.298 132.019 1.00 54.54 1212 SER A O 1
ATOM 7132 N N . PRO A 1 947 ? 145.230 89.467 132.782 1.00 49.67 1213 PRO A N 1
ATOM 7133 C CA . PRO A 1 947 ? 144.398 89.361 131.578 1.00 49.67 1213 PRO A CA 1
ATOM 7134 C C . PRO A 1 947 ? 143.458 90.536 131.368 1.00 49.67 1213 PRO A C 1
ATOM 7135 O O . PRO A 1 947 ? 142.625 90.504 130.460 1.00 49.67 1213 PRO A O 1
ATOM 7139 N N . ALA A 1 948 ? 143.556 91.566 132.203 1.00 47.89 1214 ALA A N 1
ATOM 7140 C CA . ALA A 1 948 ? 142.814 92.795 131.971 1.00 47.89 1214 ALA A CA 1
ATOM 7141 C C . ALA A 1 948 ? 143.574 93.788 131.106 1.00 47.89 1214 ALA A C 1
ATOM 7142 O O . ALA A 1 948 ? 142.964 94.731 130.594 1.00 47.89 1214 ALA A O 1
ATOM 7144 N N . ARG A 1 949 ? 144.888 93.607 130.945 1.00 43.20 1215 ARG A N 1
ATOM 7145 C CA . ARG A 1 949 ? 145.642 94.398 129.978 1.00 43.20 1215 ARG A CA 1
ATOM 7146 C C . ARG A 1 949 ? 145.238 94.039 128.556 1.00 43.20 1215 ARG A C 1
ATOM 7147 O O . ARG A 1 949 ? 145.190 94.902 127.675 1.00 43.20 1215 ARG A O 1
ATOM 7155 N N . PHE A 1 950 ? 144.955 92.771 128.320 1.00 42.17 1216 PHE A N 1
ATOM 7156 C CA . PHE A 1 950 ? 144.367 92.296 127.080 1.00 42.17 1216 PHE A CA 1
ATOM 7157 C C . PHE A 1 950 ? 142.851 92.418 127.230 1.00 42.17 1216 PHE A C 1
ATOM 7158 O O . PHE A 1 950 ? 142.362 93.122 128.117 1.00 42.17 1216 PHE A O 1
ATOM 7166 N N . GLY A 1 951 ? 142.083 91.761 126.376 1.00 44.25 1217 GLY A N 1
ATOM 7167 C CA . GLY A 1 951 ? 140.656 91.704 126.609 1.00 44.25 1217 GLY A CA 1
ATOM 7168 C C . GLY A 1 951 ? 140.213 90.342 127.092 1.00 44.25 1217 GLY A C 1
ATOM 7169 O O . GLY A 1 951 ? 139.044 90.145 127.431 1.00 44.25 1217 GLY A O 1
ATOM 7170 N N . TRP A 1 952 ? 141.152 89.395 127.140 1.00 48.52 1218 TRP A N 1
ATOM 7171 C CA . TRP A 1 952 ? 140.824 88.002 127.377 1.00 48.52 1218 TRP A CA 1
ATOM 7172 C C . TRP A 1 952 ? 140.229 87.795 128.766 1.00 48.52 1218 TRP A C 1
ATOM 7173 O O . TRP A 1 952 ? 140.409 88.621 129.662 1.00 48.52 1218 TRP A O 1
ATOM 7184 N N . PRO A 1 953 ? 139.500 86.699 128.956 1.00 55.07 1219 PRO A N 1
ATOM 7185 C CA . PRO A 1 953 ? 139.247 86.192 130.304 1.00 55.07 1219 PRO A CA 1
ATOM 7186 C C . PRO A 1 953 ? 140.454 85.420 130.806 1.00 55.07 1219 PRO A C 1
ATOM 7187 O O . PRO A 1 953 ? 141.363 85.113 130.022 1.00 55.07 1219 PRO A O 1
ATOM 7191 N N . PRO A 1 954 ? 140.510 85.085 132.099 1.00 58.14 1220 PRO A N 1
ATOM 7192 C CA . PRO A 1 954 ? 141.718 84.433 132.638 1.00 58.14 1220 PRO A CA 1
ATOM 7193 C C . PRO A 1 954 ? 142.010 83.052 132.064 1.00 58.14 1220 PRO A C 1
ATOM 7194 O O . PRO A 1 954 ? 143.037 82.464 132.427 1.00 58.14 1220 PRO A O 1
ATOM 7198 N N . GLU A 1 955 ? 141.159 82.517 131.191 1.00 61.23 1221 GLU A N 1
ATOM 7199 C CA . GLU A 1 955 ? 141.354 81.181 130.640 1.00 61.23 1221 GLU A CA 1
ATOM 7200 C C . GLU A 1 955 ? 141.840 81.189 129.199 1.00 61.23 1221 GLU A C 1
ATOM 7201 O O . GLU A 1 955 ? 142.143 80.126 128.652 1.00 61.23 1221 GLU A O 1
ATOM 7207 N N . ALA A 1 956 ? 141.904 82.361 128.563 1.00 57.97 1222 ALA A N 1
ATOM 7208 C CA . ALA A 1 956 ? 142.239 82.432 127.147 1.00 57.97 1222 ALA A CA 1
ATOM 7209 C C . ALA A 1 956 ? 143.698 82.776 126.877 1.00 57.97 1222 ALA A C 1
ATOM 7210 O O . ALA A 1 956 ? 144.152 82.582 125.745 1.00 57.97 1222 ALA A O 1
ATOM 7212 N N . VAL A 1 957 ? 144.439 83.282 127.864 1.00 55.39 1223 VAL A N 1
ATOM 7213 C CA . VAL A 1 957 ? 145.815 83.699 127.610 1.00 55.39 1223 VAL A CA 1
ATOM 7214 C C . VAL A 1 957 ? 146.703 82.493 127.330 1.00 55.39 1223 VAL A C 1
ATOM 7215 O O . VAL A 1 957 ? 147.499 82.492 126.378 1.00 55.39 1223 VAL A O 1
ATOM 7219 N N . ALA A 1 958 ? 146.590 81.453 128.156 1.00 56.27 1224 ALA A N 1
ATOM 7220 C CA . ALA A 1 958 ? 147.403 80.259 127.991 1.00 56.27 1224 ALA A CA 1
ATOM 7221 C C . ALA A 1 958 ? 146.979 79.418 126.800 1.00 56.27 1224 ALA A C 1
ATOM 7222 O O . ALA A 1 958 ? 147.573 78.360 126.573 1.00 56.27 1224 ALA A O 1
ATOM 7224 N N . ASP A 1 959 ? 145.958 79.834 126.056 1.00 59.61 1225 ASP A N 1
ATOM 7225 C CA . ASP A 1 959 ? 145.677 79.203 124.774 1.00 59.61 1225 ASP A CA 1
ATOM 7226 C C . ASP A 1 959 ? 146.077 80.090 123.605 1.00 59.61 1225 ASP A C 1
ATOM 7227 O O . ASP A 1 959 ? 146.525 79.589 122.567 1.00 59.61 1225 ASP A O 1
ATOM 7232 N N . ASN A 1 960 ? 145.917 81.403 123.749 1.00 55.10 1226 ASN A N 1
ATOM 7233 C CA . ASN A 1 960 ? 146.390 82.307 122.713 1.00 55.10 1226 ASN A CA 1
ATOM 7234 C C . ASN A 1 960 ? 147.900 82.213 122.557 1.00 55.10 1226 ASN A C 1
ATOM 7235 O O . ASN A 1 960 ? 148.423 82.342 121.443 1.00 55.10 1226 ASN A O 1
ATOM 7240 N N . ILE A 1 961 ? 148.621 81.963 123.652 1.00 54.34 1227 ILE A N 1
ATOM 7241 C CA . ILE A 1 961 ? 150.063 81.767 123.530 1.00 54.34 1227 ILE A CA 1
ATOM 7242 C C . ILE A 1 961 ? 150.370 80.505 122.727 1.00 54.34 1227 ILE A C 1
ATOM 7243 O O . ILE A 1 961 ? 151.281 80.490 121.889 1.00 54.34 1227 ILE A O 1
ATOM 7248 N N . ARG A 1 962 ? 149.604 79.434 122.950 1.00 60.11 1228 ARG A N 1
ATOM 7249 C CA . ARG A 1 962 ? 149.828 78.210 122.188 1.00 60.11 1228 ARG A CA 1
ATOM 7250 C C . ARG A 1 962 ? 149.500 78.413 120.716 1.00 60.11 1228 ARG A C 1
ATOM 7251 O O . ARG A 1 962 ? 150.165 77.852 119.837 1.00 60.11 1228 ARG A O 1
ATOM 7259 N N . LEU A 1 963 ? 148.485 79.224 120.427 1.00 55.89 1229 LEU A N 1
ATOM 7260 C CA . LEU A 1 963 ? 148.165 79.534 119.037 1.00 55.89 1229 LEU A CA 1
ATOM 7261 C C . LEU A 1 963 ? 149.290 80.319 118.374 1.00 55.89 1229 LEU A C 1
ATOM 7262 O O . LEU A 1 963 ? 149.683 80.021 117.238 1.00 55.89 1229 LEU A O 1
ATOM 7267 N N . PHE A 1 964 ? 149.817 81.330 119.068 1.00 50.86 1230 PHE A N 1
ATOM 7268 C CA . PHE A 1 964 ? 150.929 82.096 118.516 1.00 50.86 1230 PHE A CA 1
ATOM 7269 C C . PHE A 1 964 ? 152.135 81.202 118.262 1.00 50.86 1230 PHE A C 1
ATOM 7270 O O . PHE A 1 964 ? 152.844 81.372 117.265 1.00 50.86 1230 PHE A O 1
ATOM 7278 N N . ILE A 1 965 ? 152.376 80.235 119.148 1.00 54.42 1231 ILE A N 1
ATOM 7279 C CA . ILE A 1 965 ? 153.486 79.306 118.954 1.00 54.42 1231 ILE A CA 1
ATOM 7280 C C . ILE A 1 965 ? 153.257 78.448 117.714 1.00 54.42 1231 ILE A C 1
ATOM 7281 O O . ILE A 1 965 ? 154.156 78.276 116.878 1.00 54.42 1231 ILE A O 1
ATOM 7286 N N . ARG A 1 966 ? 152.053 77.887 117.584 1.00 59.09 1232 ARG A N 1
ATOM 7287 C CA . ARG A 1 966 ? 151.751 77.030 116.443 1.00 59.09 1232 ARG A CA 1
ATOM 7288 C C . ARG A 1 966 ? 151.814 77.800 115.132 1.00 59.09 1232 ARG A C 1
ATOM 7289 O O . ARG A 1 966 ? 152.012 77.199 114.072 1.00 59.09 1232 ARG A O 1
ATOM 7297 N N . GLU A 1 967 ? 151.630 79.121 115.180 1.00 59.86 1233 GLU A N 1
ATOM 7298 C CA . GLU A 1 967 ? 151.738 79.944 113.976 1.00 59.86 1233 GLU A CA 1
ATOM 7299 C C . GLU A 1 967 ? 153.188 80.307 113.655 1.00 59.86 1233 GLU A C 1
ATOM 7300 O O . GLU A 1 967 ? 153.600 80.284 112.485 1.00 59.86 1233 GLU A O 1
ATOM 7306 N N . ALA A 1 968 ? 153.973 80.653 114.677 1.00 59.15 1234 ALA A N 1
ATOM 7307 C CA . ALA A 1 968 ? 155.380 80.956 114.450 1.00 59.15 1234 ALA A CA 1
ATOM 7308 C C . ALA A 1 968 ? 156.145 79.733 113.966 1.00 59.15 1234 ALA A C 1
ATOM 7309 O O . ALA A 1 968 ? 157.136 79.874 113.242 1.00 59.15 1234 ALA A O 1
ATOM 7311 N N . LYS A 1 969 ? 155.699 78.530 114.336 1.00 60.12 1235 LYS A N 1
ATOM 7312 C CA . LYS A 1 969 ? 156.332 77.328 113.797 1.00 60.12 1235 LYS A CA 1
ATOM 7313 C C . LYS A 1 969 ? 156.222 77.277 112.278 1.00 60.12 1235 LYS A C 1
ATOM 7314 O O . LYS A 1 969 ? 157.193 76.946 111.590 1.00 60.12 1235 LYS A O 1
ATOM 7320 N N . ASP A 1 970 ? 155.052 77.616 111.733 1.00 63.96 1236 ASP A N 1
ATOM 7321 C CA . ASP A 1 970 ? 154.890 77.636 110.281 1.00 63.96 1236 ASP A CA 1
ATOM 7322 C C . ASP A 1 970 ? 155.671 78.783 109.652 1.00 63.96 1236 ASP A C 1
ATOM 7323 O O . ASP A 1 970 ? 156.300 78.619 108.595 1.00 63.96 1236 ASP A O 1
ATOM 7328 N N . GLU A 1 971 ? 155.634 79.959 110.281 1.00 64.88 1237 GLU A N 1
ATOM 7329 C CA . GLU A 1 971 ? 156.397 81.087 109.755 1.00 64.88 1237 GLU A CA 1
ATOM 7330 C C . GLU A 1 971 ? 157.884 80.756 109.670 1.00 64.88 1237 GLU A C 1
ATOM 7331 O O . GLU A 1 971 ? 158.584 81.242 108.776 1.00 64.88 1237 GLU A O 1
ATOM 7337 N N . LEU A 1 972 ? 158.386 79.932 110.594 1.00 65.32 1238 LEU A N 1
ATOM 7338 C CA . LEU A 1 972 ? 159.773 79.482 110.522 1.00 65.32 1238 LEU A CA 1
ATOM 7339 C C . LEU A 1 972 ? 159.981 78.375 109.500 1.00 65.32 1238 LEU A C 1
ATOM 7340 O O . LEU A 1 972 ? 161.005 78.371 108.812 1.00 65.32 1238 LEU A O 1
ATOM 7345 N N . ALA A 1 973 ? 159.049 77.428 109.398 1.00 67.77 1239 ALA A N 1
ATOM 7346 C CA . ALA A 1 973 ? 159.201 76.353 108.423 1.00 67.77 1239 ALA A CA 1
ATOM 7347 C C . ALA A 1 973 ? 159.164 76.892 107.001 1.00 67.77 1239 ALA A C 1
ATOM 7348 O O . ALA A 1 973 ? 159.584 76.210 106.059 1.00 67.77 1239 ALA A O 1
ATOM 7350 N N . LEU A 1 974 ? 158.642 78.107 106.824 1.00 72.98 1240 LEU A N 1
ATOM 7351 C CA . LEU A 1 974 ? 158.636 78.721 105.498 1.00 72.98 1240 LEU A CA 1
ATOM 7352 C C . LEU A 1 974 ? 160.044 78.842 104.925 1.00 72.98 1240 LEU A C 1
ATOM 7353 O O . LEU A 1 974 ? 160.272 78.528 103.752 1.00 72.98 1240 LEU A O 1
ATOM 7358 N N . HIS A 1 975 ? 160.999 79.298 105.734 1.00 76.77 1241 HIS A N 1
ATOM 7359 C CA . HIS A 1 975 ? 162.357 79.521 105.250 1.00 76.77 1241 HIS A CA 1
ATOM 7360 C C . HIS A 1 975 ? 162.986 78.216 104.780 1.00 76.77 1241 HIS A C 1
ATOM 7361 O O . HIS A 1 975 ? 162.730 77.149 105.343 1.00 76.77 1241 HIS A O 1
ATOM 7368 N N . GLY A 1 976 ? 163.809 78.304 103.742 1.00 82.22 1242 GLY A N 1
ATOM 7369 C CA . GLY A 1 976 ? 164.453 77.139 103.188 1.00 82.22 1242 GLY A CA 1
ATOM 7370 C C . GLY A 1 976 ? 165.460 77.498 102.117 1.00 82.22 1242 GLY A C 1
ATOM 7371 O O . GLY A 1 976 ? 165.661 78.670 101.789 1.00 82.22 1242 GLY A O 1
ATOM 7372 N N . PRO A 1 977 ? 166.126 76.488 101.557 1.00 86.19 1243 PRO A N 1
ATOM 7373 C CA . PRO A 1 977 ? 167.090 76.770 100.481 1.00 86.19 1243 PRO A CA 1
ATOM 7374 C C . PRO A 1 977 ? 166.425 77.151 99.173 1.00 86.19 1243 PRO A C 1
ATOM 7375 O O . PRO A 1 977 ? 166.940 78.010 98.446 1.00 86.19 1243 PRO A O 1
ATOM 7379 N N . ASP A 1 978 ? 165.288 76.531 98.851 1.00 85.42 1244 ASP A N 1
ATOM 7380 C CA . ASP A 1 978 ? 164.634 76.799 97.576 1.00 85.42 1244 ASP A CA 1
ATOM 7381 C C . ASP A 1 978 ? 163.902 78.134 97.594 1.00 85.42 1244 ASP A C 1
ATOM 7382 O O . ASP A 1 978 ? 163.946 78.885 96.614 1.00 85.42 1244 ASP A O 1
ATOM 7387 N N . MET A 1 979 ? 163.229 78.449 98.695 1.00 81.99 1245 MET A N 1
ATOM 7388 C CA . MET A 1 979 ? 162.484 79.695 98.778 1.00 81.99 1245 MET A CA 1
ATOM 7389 C C . MET A 1 979 ? 163.420 80.896 98.757 1.00 81.99 1245 MET A C 1
ATOM 7390 O O . MET A 1 979 ? 164.597 80.808 99.110 1.00 81.99 1245 MET A O 1
ATOM 7395 N N . VAL A 1 980 ? 162.878 82.028 98.323 1.00 73.30 1246 VAL A N 1
ATOM 7396 C CA . VAL A 1 980 ? 163.588 83.297 98.278 1.00 73.30 1246 VAL A CA 1
ATOM 7397 C C . VAL A 1 980 ? 162.624 84.389 98.717 1.00 73.30 1246 VAL A C 1
ATOM 7398 O O . VAL A 1 980 ? 161.445 84.375 98.339 1.00 73.30 1246 VAL A O 1
ATOM 7402 N N . HIS A 1 981 ? 163.120 85.314 99.532 1.00 72.27 1247 HIS A N 1
ATOM 7403 C CA . HIS A 1 981 ? 162.336 86.406 100.090 1.00 72.27 1247 HIS A CA 1
ATOM 7404 C C . HIS A 1 981 ? 162.848 87.715 99.513 1.00 72.27 1247 HIS A C 1
ATOM 7405 O O . HIS A 1 981 ? 164.052 87.865 99.287 1.00 72.27 1247 HIS A O 1
ATOM 7412 N N . ASN A 1 982 ? 161.941 88.652 99.268 1.00 67.29 1248 ASN A N 1
ATOM 7413 C CA . ASN A 1 982 ? 162.334 89.986 98.832 1.00 67.29 1248 ASN A CA 1
ATOM 7414 C C . ASN A 1 982 ? 161.175 90.941 99.082 1.00 67.29 1248 ASN A C 1
ATOM 7415 O O . ASN A 1 982 ? 160.230 90.621 99.805 1.00 67.29 1248 ASN A O 1
ATOM 7420 N N . ARG A 1 983 ? 161.257 92.128 98.491 1.00 60.67 1249 ARG A N 1
ATOM 7421 C CA . ARG A 1 983 ? 160.197 93.119 98.572 1.00 60.67 1249 ARG A CA 1
ATOM 7422 C C . ARG A 1 983 ? 159.874 93.617 97.174 1.00 60.67 1249 ARG A C 1
ATOM 7423 O O . ARG A 1 983 ? 160.725 93.594 96.283 1.00 60.67 1249 ARG A O 1
ATOM 7431 N N . ILE A 1 984 ? 158.637 94.061 96.983 1.00 57.93 1250 ILE A N 1
ATOM 7432 C CA . ILE A 1 984 ? 158.199 94.565 95.691 1.00 57.93 1250 ILE A CA 1
ATOM 7433 C C . ILE A 1 984 ? 157.584 95.942 95.882 1.00 57.93 1250 ILE A C 1
ATOM 7434 O O . ILE A 1 984 ? 157.032 96.256 96.941 1.00 57.93 1250 ILE A O 1
ATOM 7439 N N . ARG A 1 985 ? 157.694 96.771 94.848 1.00 58.63 1251 ARG A N 1
ATOM 7440 C CA . ARG A 1 985 ? 157.218 98.144 94.884 1.00 58.63 1251 ARG A CA 1
ATOM 7441 C C . ARG A 1 985 ? 155.876 98.263 94.179 1.00 58.63 1251 ARG A C 1
ATOM 7442 O O . ARG A 1 985 ? 155.685 97.723 93.087 1.00 58.63 1251 ARG A O 1
ATOM 7450 N N . VAL A 1 986 ? 154.951 98.983 94.808 1.00 54.14 1252 VAL A N 1
ATOM 7451 C CA . VAL A 1 986 ? 153.653 99.294 94.232 1.00 54.14 1252 VAL A CA 1
ATOM 7452 C C . VAL A 1 986 ? 153.348 100.748 94.555 1.00 54.14 1252 VAL A C 1
ATOM 7453 O O . VAL A 1 986 ? 154.088 101.405 95.291 1.00 54.14 1252 VAL A O 1
ATOM 7457 N N . ASN A 1 987 ? 152.260 101.257 93.991 1.00 55.16 1253 ASN A N 1
ATOM 7458 C CA . ASN A 1 987 ? 151.806 102.589 94.354 1.00 55.16 1253 ASN A CA 1
ATOM 7459 C C . ASN A 1 987 ? 151.056 102.539 95.675 1.00 55.16 1253 ASN A C 1
ATOM 7460 O O . ASN A 1 987 ? 150.377 101.561 95.989 1.00 55.16 1253 ASN A O 1
ATOM 7465 N N . GLY A 1 988 ? 151.174 103.606 96.454 1.00 54.31 1254 GLY A N 1
ATOM 7466 C CA . GLY A 1 988 ? 150.548 103.612 97.757 1.00 54.31 1254 GLY A CA 1
ATOM 7467 C C . GLY A 1 988 ? 149.646 104.797 98.008 1.00 54.31 1254 GLY A C 1
ATOM 7468 O O . GLY A 1 988 ? 148.757 105.091 97.206 1.00 54.31 1254 GLY A O 1
ATOM 7469 N N . ARG A 1 989 ? 149.865 105.479 99.127 1.00 59.01 1255 ARG A N 1
ATOM 7470 C CA . ARG A 1 989 ? 149.061 106.632 99.498 1.00 59.01 1255 ARG A CA 1
ATOM 7471 C C . ARG A 1 989 ? 149.086 107.677 98.388 1.00 59.01 1255 ARG A C 1
ATOM 7472 O O . ARG A 1 989 ? 150.062 107.816 97.651 1.00 59.01 1255 ARG A O 1
ATOM 7480 N N . SER A 1 990 ? 147.989 108.417 98.271 1.00 61.50 1256 SER A N 1
ATOM 7481 C CA . SER A 1 990 ? 147.816 109.419 97.222 1.00 61.50 1256 SER A CA 1
ATOM 7482 C C . SER A 1 990 ? 148.015 110.800 97.832 1.00 61.50 1256 SER A C 1
ATOM 7483 O O . SER A 1 990 ? 147.116 111.331 98.486 1.00 61.50 1256 SER A O 1
ATOM 7486 N N . LYS A 1 991 ? 149.193 111.386 97.614 1.00 67.64 1257 LYS A N 1
ATOM 7487 C CA . LYS A 1 991 ? 149.386 112.746 98.104 1.00 67.64 1257 LYS A CA 1
ATOM 7488 C C . LYS A 1 991 ? 149.065 113.745 97.001 1.00 67.64 1257 LYS A C 1
ATOM 7489 O O . LYS A 1 991 ? 149.347 113.475 95.830 1.00 67.64 1257 LYS A O 1
ATOM 7495 N N . PRO A 1 992 ? 148.470 114.900 97.330 1.00 73.20 1258 PRO A N 1
ATOM 7496 C CA . PRO A 1 992 ? 148.077 115.895 96.328 1.00 73.20 1258 PRO A CA 1
ATOM 7497 C C . PRO A 1 992 ? 149.268 116.560 95.643 1.00 73.20 1258 PRO A C 1
ATOM 7498 O O . PRO A 1 992 ? 149.177 116.853 94.451 1.00 73.20 1258 PRO A O 1
ATOM 7502 N N . PHE A 1 1000 ? 150.282 112.493 91.990 1.00 66.97 1266 PHE A N 1
ATOM 7503 C CA . PHE A 1 1000 ? 151.170 111.341 92.020 1.00 66.97 1266 PHE A CA 1
ATOM 7504 C C . PHE A 1 1000 ? 151.032 110.598 93.344 1.00 66.97 1266 PHE A C 1
ATOM 7505 O O . PHE A 1 1000 ? 150.341 111.056 94.249 1.00 66.97 1266 PHE A O 1
ATOM 7513 N N . HIS A 1 1001 ? 151.695 109.449 93.452 1.00 62.37 1267 HIS A N 1
ATOM 7514 C CA . HIS A 1 1001 ? 151.562 108.562 94.595 1.00 62.37 1267 HIS A CA 1
ATOM 7515 C C . HIS A 1 1001 ? 152.919 108.300 95.232 1.00 62.37 1267 HIS A C 1
ATOM 7516 O O . HIS A 1 1001 ? 153.965 108.507 94.615 1.00 62.37 1267 HIS A O 1
ATOM 7523 N N . GLU A 1 1002 ? 152.886 107.836 96.477 1.00 61.84 1268 GLU A N 1
ATOM 7524 C CA . GLU A 1 1002 ? 154.087 107.359 97.141 1.00 61.84 1268 GLU A CA 1
ATOM 7525 C C . GLU A 1 1002 ? 154.413 105.958 96.659 1.00 61.84 1268 GLU A C 1
ATOM 7526 O O . GLU A 1 1002 ? 153.547 105.247 96.146 1.00 61.84 1268 GLU A O 1
ATOM 7532 N N . ILE A 1 1003 ? 155.653 105.556 96.835 1.00 56.29 1269 ILE A N 1
ATOM 7533 C CA . ILE A 1 1003 ? 156.022 104.172 96.578 1.00 56.29 1269 ILE A CA 1
ATOM 7534 C C . ILE A 1 1003 ? 155.929 103.393 97.879 1.00 56.29 1269 ILE A C 1
ATOM 7535 O O . ILE A 1 1003 ? 156.342 103.865 98.943 1.00 56.29 1269 ILE A O 1
ATOM 7540 N N . PHE A 1 1004 ? 155.360 102.193 97.800 1.00 54.57 1270 PHE A N 1
ATOM 7541 C CA . PHE A 1 1004 ? 155.114 101.373 98.973 1.00 54.57 1270 PHE A CA 1
ATOM 7542 C C . PHE A 1 1004 ? 155.585 99.963 98.667 1.00 54.57 1270 PHE A C 1
ATOM 7543 O O . PHE A 1 1004 ? 155.222 99.383 97.644 1.00 54.57 1270 PHE A O 1
ATOM 7551 N N . ARG A 1 1005 ? 156.412 99.421 99.552 1.00 58.83 1271 ARG A N 1
ATOM 7552 C CA . ARG A 1 1005 ? 157.104 98.170 99.281 1.00 58.83 1271 ARG A CA 1
ATOM 7553 C C . ARG A 1 1005 ? 156.688 97.096 100.274 1.00 58.83 1271 ARG A C 1
ATOM 7554 O O . ARG A 1 1005 ? 156.764 97.299 101.487 1.00 58.83 1271 ARG A O 1
ATOM 7562 N N . LYS A 1 1006 ? 156.248 95.960 99.744 1.00 53.97 1272 LYS A N 1
ATOM 7563 C CA . LYS A 1 1006 ? 155.654 94.883 100.526 1.00 53.97 1272 LYS A CA 1
ATOM 7564 C C . LYS A 1 1006 ? 156.430 93.592 100.309 1.00 53.97 1272 LYS A C 1
ATOM 7565 O O . LYS A 1 1006 ? 156.898 93.320 99.201 1.00 53.97 1272 LYS A O 1
ATOM 7571 N N . ALA A 1 1007 ? 156.567 92.803 101.375 1.00 56.25 1273 ALA A N 1
ATOM 7572 C CA . ALA A 1 1007 ? 157.405 91.614 101.353 1.00 56.25 1273 ALA A CA 1
ATOM 7573 C C . ALA A 1 1007 ? 156.726 90.456 100.627 1.00 56.25 1273 ALA A C 1
ATOM 7574 O O . ALA A 1 1007 ? 155.505 90.308 100.646 1.00 56.25 1273 ALA A O 1
ATOM 7576 N N . ILE A 1 1008 ? 157.548 89.623 99.993 1.00 60.29 1274 ILE A N 1
ATOM 7577 C CA . ILE A 1 1008 ? 157.106 88.519 99.148 1.00 60.29 1274 ILE A CA 1
ATOM 7578 C C . ILE A 1 1008 ? 158.059 87.350 99.361 1.00 60.29 1274 ILE A C 1
ATOM 7579 O O . ILE A 1 1008 ? 159.247 87.553 99.632 1.00 60.29 1274 ILE A O 1
ATOM 7584 N N . ALA A 1 1009 ? 157.540 86.129 99.241 1.00 63.30 1275 ALA A N 1
ATOM 7585 C CA . ALA A 1 1009 ? 158.344 84.917 99.357 1.00 63.30 1275 ALA A CA 1
ATOM 7586 C C . ALA A 1 1009 ? 157.862 83.909 98.327 1.00 63.30 1275 ALA A C 1
ATOM 7587 O O . ALA A 1 1009 ? 156.684 83.54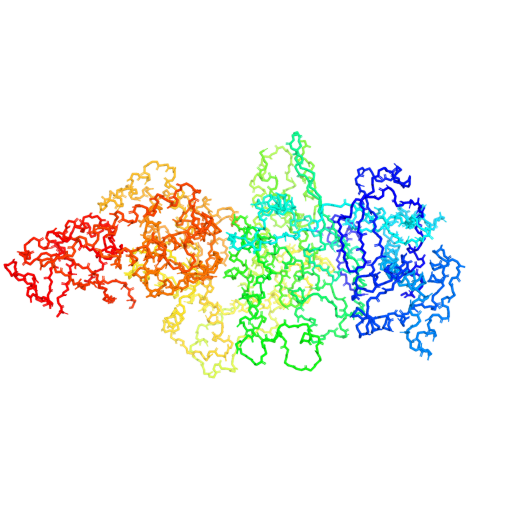6 98.327 1.00 63.30 1275 ALA A O 1
ATOM 7589 N N . PHE A 1 1010 ? 158.765 83.442 97.467 1.00 68.59 1276 PHE A N 1
ATOM 7590 C CA . PHE A 1 1010 ? 158.369 82.554 96.378 1.00 68.59 1276 PHE A CA 1
ATOM 7591 C C . PHE A 1 1010 ? 159.486 81.560 96.095 1.00 68.59 1276 PHE A C 1
ATOM 7592 O O . PHE A 1 1010 ? 160.551 81.603 96.709 1.00 68.59 1276 PHE A O 1
ATOM 7600 N N . LYS A 1 1011 ? 159.232 80.653 95.161 1.00 77.19 1277 LYS A N 1
ATOM 7601 C CA . LYS A 1 1011 ? 160.231 79.685 94.737 1.00 77.19 1277 LYS A CA 1
ATOM 7602 C C . LYS A 1 1011 ? 161.048 80.235 93.575 1.00 77.19 1277 LYS A C 1
ATOM 7603 O O . LYS A 1 1011 ? 160.688 81.233 92.949 1.00 77.19 1277 LYS A O 1
ATOM 7609 N N . LYS A 1 1012 ? 162.165 79.566 93.287 1.00 79.62 1278 LYS A N 1
ATOM 7610 C CA . LYS A 1 1012 ? 163.002 79.984 92.168 1.00 79.62 1278 LYS A CA 1
ATOM 7611 C C . LYS A 1 1012 ? 162.505 79.440 90.836 1.00 79.62 1278 LYS A C 1
ATOM 7612 O O . LYS A 1 1012 ? 162.891 79.960 89.785 1.00 79.62 1278 LYS A O 1
ATOM 7618 N N . ASP A 1 1013 ? 161.660 78.408 90.856 1.00 83.82 1279 ASP A N 1
ATOM 7619 C CA . ASP A 1 1013 ? 161.161 77.802 89.626 1.00 83.82 1279 ASP A CA 1
ATOM 7620 C C . ASP A 1 1013 ? 160.039 78.623 89.000 1.00 83.82 1279 ASP A C 1
ATOM 7621 O O . ASP A 1 1013 ? 159.708 78.424 87.827 1.00 83.82 1279 ASP A O 1
ATOM 7626 N N . ILE A 1 1014 ? 159.448 79.543 89.763 1.00 76.96 1280 ILE A N 1
ATOM 7627 C CA . ILE A 1 1014 ? 158.281 80.280 89.295 1.00 76.96 1280 ILE A CA 1
ATOM 7628 C C . ILE A 1 1014 ? 158.656 81.141 88.097 1.00 76.96 1280 ILE A C 1
ATOM 7629 O O . ILE A 1 1014 ? 159.794 81.605 87.975 1.00 76.96 1280 ILE A O 1
ATOM 7634 N N . SER A 1 1015 ? 157.701 81.331 87.191 1.00 75.06 1281 SER A N 1
ATOM 7635 C CA . SER A 1 1015 ? 157.856 82.206 86.039 1.00 75.06 1281 SER A CA 1
ATOM 7636 C C . SER A 1 1015 ? 156.812 83.314 86.082 1.00 75.06 1281 SER A C 1
ATOM 7637 O O . SER A 1 1015 ? 155.901 83.312 86.912 1.00 75.06 1281 SER A O 1
ATOM 7640 N N . VAL A 1 1016 ? 156.950 84.272 85.165 1.00 72.47 1282 VAL A N 1
ATOM 7641 C CA . VAL A 1 1016 ? 156.029 85.403 85.152 1.00 72.47 1282 VAL A CA 1
ATOM 7642 C C . VAL A 1 1016 ? 154.617 84.940 84.820 1.00 72.47 1282 VAL A C 1
ATOM 7643 O O . VAL A 1 1016 ? 153.634 85.566 85.239 1.00 72.47 1282 VAL A O 1
ATOM 7647 N N . LEU A 1 1017 ? 154.490 83.828 84.094 1.00 74.42 1283 LEU A N 1
ATOM 7648 C CA . LEU A 1 1017 ? 153.182 83.242 83.819 1.00 74.42 1283 LEU A CA 1
ATOM 7649 C C . LEU A 1 1017 ? 152.397 83.025 85.106 1.00 74.42 1283 LEU A C 1
ATOM 7650 O O . LEU A 1 1017 ? 151.311 83.584 85.292 1.00 74.42 1283 LEU A O 1
ATOM 7655 N N . GLN A 1 1018 ? 152.938 82.203 86.008 1.00 69.92 1284 GLN A N 1
ATOM 7656 C CA . GLN A 1 1018 ? 152.291 81.932 87.284 1.00 69.92 1284 GLN A CA 1
ATOM 7657 C C . GLN A 1 1018 ? 152.425 83.083 88.267 1.00 69.92 1284 GLN A C 1
ATOM 7658 O O . GLN A 1 1018 ? 151.720 83.093 89.279 1.00 69.92 1284 GLN A O 1
ATOM 7664 N N . PHE A 1 1019 ? 153.305 84.044 87.996 1.00 67.00 1285 PHE A N 1
ATOM 7665 C CA . PHE A 1 1019 ? 153.480 85.167 88.906 1.00 67.00 1285 PHE A CA 1
ATOM 7666 C C . PHE A 1 1019 ? 152.390 86.214 88.723 1.00 67.00 1285 PHE A C 1
ATOM 7667 O O . PHE A 1 1019 ? 151.947 86.824 89.700 1.00 67.00 1285 PHE A O 1
ATOM 7675 N N . ASN A 1 1020 ? 151.951 86.442 87.484 1.00 65.49 1286 ASN A N 1
ATOM 7676 C CA . ASN A 1 1020 ? 150.906 87.434 87.253 1.00 65.49 1286 ASN A CA 1
ATOM 7677 C C . ASN A 1 1020 ? 149.542 86.911 87.679 1.00 65.49 1286 ASN A C 1
ATOM 7678 O O . ASN A 1 1020 ? 148.687 87.683 88.129 1.00 65.49 1286 ASN A O 1
ATOM 7683 N N . GLN A 1 1021 ? 149.319 85.602 87.544 1.00 64.54 1287 GLN A N 1
ATOM 7684 C CA . GLN A 1 1021 ? 148.012 85.038 87.861 1.00 64.54 1287 GLN A CA 1
ATOM 7685 C C . GLN A 1 1021 ? 147.690 85.161 89.342 1.00 64.54 1287 GLN A C 1
ATOM 7686 O O . GLN A 1 1021 ? 146.534 85.404 89.707 1.00 64.54 1287 GLN A O 1
ATOM 7692 N N . PHE A 1 1022 ? 148.693 85.013 90.209 1.00 59.78 1288 PHE A N 1
ATOM 7693 C CA . PHE A 1 1022 ? 148.446 85.123 91.642 1.00 59.78 1288 PHE A CA 1
ATOM 7694 C C . PHE A 1 1022 ? 147.944 86.513 92.006 1.00 59.78 1288 PHE A C 1
ATOM 7695 O O . PHE A 1 1022 ? 146.956 86.664 92.734 1.00 59.78 1288 PHE A O 1
ATOM 7703 N N . PHE A 1 1023 ? 148.601 87.549 91.495 1.00 57.88 1289 PHE A N 1
ATOM 7704 C CA . PHE A 1 1023 ? 148.164 88.893 91.840 1.00 57.88 1289 PHE A CA 1
ATOM 7705 C C . PHE A 1 1023 ? 146.871 89.259 91.125 1.00 57.88 1289 PHE A C 1
ATOM 7706 O O . PHE A 1 1023 ? 146.092 90.071 91.637 1.00 57.88 1289 PHE A O 1
ATOM 7714 N N . THR A 1 1024 ? 146.597 88.645 89.971 1.00 59.81 1290 THR A N 1
ATOM 7715 C CA . THR A 1 1024 ? 145.283 88.817 89.361 1.00 59.81 1290 THR A CA 1
ATOM 7716 C C . THR A 1 1024 ? 144.189 88.262 90.262 1.00 59.81 1290 THR A C 1
ATOM 7717 O O . THR A 1 1024 ? 143.150 88.900 90.453 1.00 59.81 1290 THR A O 1
ATOM 7721 N N . ASP A 1 1025 ? 144.412 87.079 90.837 1.00 59.23 1291 ASP A N 1
ATOM 7722 C CA . ASP A 1 1025 ? 143.433 86.514 91.762 1.00 59.23 1291 ASP A CA 1
ATOM 7723 C C . ASP A 1 1025 ? 143.372 87.285 93.074 1.00 59.23 1291 ASP A C 1
ATOM 7724 O O . ASP A 1 1025 ? 142.368 87.201 93.788 1.00 59.23 1291 ASP A O 1
ATOM 7729 N N . ILE A 1 1026 ? 144.436 88.008 93.428 1.00 55.47 1292 ILE A N 1
ATOM 7730 C CA . ILE A 1 1026 ? 144.377 88.861 94.615 1.00 55.47 1292 ILE A CA 1
ATOM 7731 C C . ILE A 1 1026 ? 143.554 90.115 94.344 1.00 55.47 1292 ILE A C 1
ATOM 7732 O O . ILE A 1 1026 ? 142.824 90.591 95.220 1.00 55.47 1292 ILE A O 1
ATOM 7737 N N . LEU A 1 1027 ? 143.646 90.668 93.134 1.00 54.41 1293 LEU A N 1
ATOM 7738 C CA . LEU A 1 1027 ? 142.836 91.838 92.799 1.00 54.41 1293 LEU A CA 1
ATOM 7739 C C . LEU A 1 1027 ? 141.341 91.560 92.849 1.00 54.41 1293 LEU A C 1
ATOM 7740 O O . LEU A 1 1027 ? 140.553 92.506 92.909 1.00 54.41 1293 LEU A O 1
ATOM 7745 N N . LYS A 1 1028 ? 140.928 90.292 92.832 1.00 56.50 1294 LYS A N 1
ATOM 7746 C CA . LYS A 1 1028 ? 139.503 89.979 92.809 1.00 56.50 1294 LYS A CA 1
ATOM 7747 C C . LYS A 1 1028 ? 138.817 90.343 94.122 1.00 56.50 1294 LYS A C 1
ATOM 7748 O O . LYS A 1 1028 ? 137.607 90.594 94.139 1.00 56.50 1294 LYS A O 1
ATOM 7754 N N . GLN A 1 1029 ? 139.554 90.365 95.232 1.00 55.74 1295 GLN A N 1
ATOM 7755 C CA . GLN A 1 1029 ? 138.969 90.673 96.530 1.00 55.74 1295 GLN A CA 1
ATOM 7756 C C . GLN A 1 1029 ? 139.235 92.100 96.984 1.00 55.74 1295 GLN A C 1
ATOM 7757 O O . GLN A 1 1029 ? 139.180 92.372 98.186 1.00 55.74 1295 GLN A O 1
ATOM 7763 N N . SER A 1 1030 ? 139.518 93.012 96.064 1.00 50.29 1296 SER A N 1
ATOM 7764 C CA . SER A 1 1030 ? 139.829 94.378 96.451 1.00 50.29 1296 SER A CA 1
ATOM 7765 C C . SER A 1 1030 ? 138.610 95.058 97.065 1.00 50.29 1296 SER A C 1
ATOM 7766 O O . SER A 1 1030 ? 137.469 94.645 96.855 1.00 50.29 1296 SER A O 1
ATOM 7769 N N . PHE A 1 1031 ? 138.864 96.102 97.857 1.00 47.27 1297 PHE A N 1
ATOM 7770 C CA . PHE A 1 1031 ? 137.766 96.870 98.435 1.00 47.27 1297 PHE A CA 1
ATOM 7771 C C . PHE A 1 1031 ? 137.199 97.863 97.436 1.00 47.27 1297 PHE A C 1
ATOM 7772 O O . PHE A 1 1031 ? 135.983 98.073 97.393 1.00 47.27 1297 PHE A O 1
ATOM 7780 N N . ASP A 1 1032 ? 138.059 98.490 96.647 1.00 56.91 1298 ASP A N 1
ATOM 7781 C CA . ASP A 1 1032 ? 137.609 99.418 95.624 1.00 56.91 1298 ASP A CA 1
ATOM 7782 C C . ASP A 1 1032 ? 136.795 98.666 94.575 1.00 56.91 1298 ASP A C 1
ATOM 7783 O O . ASP A 1 1032 ? 137.310 97.725 93.958 1.00 56.91 1298 ASP A O 1
ATOM 7788 N N . PRO A 1 1033 ? 135.534 99.038 94.346 1.00 59.06 1299 PRO A N 1
ATOM 7789 C CA . PRO A 1 1033 ? 134.717 98.267 93.401 1.00 59.06 1299 PRO A CA 1
ATOM 7790 C C . PRO A 1 1033 ? 135.170 98.411 91.963 1.00 59.06 1299 PRO A C 1
ATOM 7791 O O . PRO A 1 1033 ? 134.817 97.572 91.127 1.00 59.06 1299 PRO A O 1
ATOM 7795 N N . GLN A 1 1034 ? 135.949 99.447 91.650 1.00 64.15 1300 GLN A N 1
ATOM 7796 C CA . GLN A 1 1034 ? 136.362 99.669 90.270 1.00 64.15 1300 GLN A CA 1
ATOM 7797 C C . GLN A 1 1034 ? 137.444 98.685 89.844 1.00 64.15 1300 GLN A C 1
ATOM 7798 O O . GLN A 1 1034 ? 137.390 98.141 88.737 1.00 64.15 1300 GLN A O 1
ATOM 7804 N N . CYS A 1 1035 ? 138.426 98.436 90.708 1.00 61.53 1301 CYS A N 1
ATOM 7805 C CA . CYS A 1 1035 ? 139.558 97.584 90.371 1.00 61.53 1301 CYS A CA 1
ATOM 7806 C C . CYS A 1 1035 ? 139.288 96.106 90.557 1.00 61.53 1301 CYS A C 1
ATOM 7807 O O . CYS A 1 1035 ? 140.246 95.337 90.659 1.00 61.53 1301 CYS A O 1
ATOM 7810 N N . ARG A 1 1036 ? 138.032 95.673 90.595 1.00 58.75 1302 ARG A N 1
ATOM 7811 C CA . ARG A 1 1036 ? 137.766 94.244 90.647 1.00 58.75 1302 ARG A CA 1
ATOM 7812 C C . ARG A 1 1036 ? 137.944 93.571 89.296 1.00 58.75 1302 ARG A C 1
ATOM 7813 O O . ARG A 1 1036 ? 137.748 92.356 89.198 1.00 58.75 1302 ARG A O 1
ATOM 7821 N N . ARG A 1 1037 ? 138.289 94.325 88.256 1.00 68.65 1303 ARG A N 1
ATOM 7822 C CA . ARG A 1 1037 ? 138.487 93.770 86.919 1.00 68.65 1303 ARG A CA 1
ATOM 7823 C C . ARG A 1 1037 ? 139.768 94.366 86.346 1.00 68.65 1303 ARG A C 1
ATOM 7824 O O . ARG A 1 1037 ? 139.716 95.319 85.567 1.00 68.65 1303 ARG A O 1
ATOM 7832 N N . PHE A 1 1038 ? 140.906 93.772 86.693 1.00 63.97 1304 PHE A N 1
ATOM 7833 C CA . PHE A 1 1038 ? 142.208 94.277 86.290 1.00 63.97 1304 PHE A CA 1
ATOM 7834 C C . PHE A 1 1038 ? 143.115 93.076 86.056 1.00 63.97 1304 PHE A C 1
ATOM 7835 O O . PHE A 1 1038 ? 142.742 91.937 86.338 1.00 63.97 1304 PHE A O 1
ATOM 7843 N N . ILE A 1 1039 ? 144.318 93.329 85.537 1.00 63.95 1305 ILE A N 1
ATOM 7844 C CA . ILE A 1 1039 ? 145.186 92.251 85.088 1.00 63.95 1305 ILE A CA 1
ATOM 7845 C C . ILE A 1 1039 ? 146.443 92.087 85.943 1.00 63.95 1305 ILE A C 1
ATOM 7846 O O . ILE A 1 1039 ? 146.885 90.951 86.150 1.00 63.95 1305 ILE A O 1
ATOM 7851 N N . ALA A 1 1040 ? 147.028 93.173 86.450 1.00 61.82 1306 ALA A N 1
ATOM 7852 C CA . ALA A 1 1040 ? 148.206 93.115 87.321 1.00 61.82 1306 ALA A CA 1
ATOM 7853 C C . ALA A 1 1040 ? 149.416 92.504 86.606 1.00 61.82 1306 ALA A C 1
ATOM 7854 O O . ALA A 1 1040 ? 149.863 91.401 86.910 1.00 61.82 1306 ALA A O 1
ATOM 7856 N N . GLU A 1 1041 ? 149.923 93.252 85.630 1.00 67.81 1307 GLU A N 1
ATOM 7857 C CA . GLU A 1 1041 ? 151.211 92.934 85.030 1.00 67.81 1307 GLU A CA 1
ATOM 7858 C C . GLU A 1 1041 ? 152.356 93.438 85.902 1.00 67.81 1307 GLU A C 1
ATOM 7859 O O . GLU A 1 1041 ? 152.191 94.325 86.740 1.00 67.81 1307 GLU A O 1
ATOM 7865 N N . VAL A 1 1042 ? 153.536 92.866 85.679 1.00 66.07 1308 VAL A N 1
ATOM 7866 C CA . VAL A 1 1042 ? 154.755 93.260 86.376 1.00 66.07 1308 VAL A CA 1
ATOM 7867 C C . VAL A 1 1042 ? 155.672 93.950 85.372 1.00 66.07 1308 VAL A C 1
ATOM 7868 O O . VAL A 1 1042 ? 156.095 93.350 84.379 1.00 66.07 1308 VAL A O 1
ATOM 7872 N N . LYS A 1 1043 ? 155.973 95.218 85.624 1.00 69.71 1309 LYS A N 1
ATOM 7873 C CA . LYS A 1 1043 ? 156.775 96.038 84.732 1.00 69.71 1309 LYS A CA 1
ATOM 7874 C C . LYS A 1 1043 ? 158.173 96.231 85.297 1.00 69.71 1309 LYS A C 1
ATOM 7875 O O . LYS A 1 1043 ? 158.471 95.824 86.421 1.00 69.71 1309 LYS A O 1
ATOM 7881 N N . LYS A 1 1044 ? 159.029 96.860 84.500 1.00 70.11 1310 LYS A N 1
ATOM 7882 C CA . LYS A 1 1044 ? 160.399 97.149 84.902 1.00 70.11 1310 LYS A CA 1
ATOM 7883 C C . LYS A 1 1044 ? 160.520 98.586 85.387 1.00 70.11 1310 LYS A C 1
ATOM 7884 O O . LYS A 1 1044 ? 160.625 99.512 84.584 1.00 70.11 1310 LYS A O 1
ATOM 7890 N N . TYR A 1 1053 ? 158.699 102.395 81.336 1.00 72.78 1319 TYR A N 1
ATOM 7891 C CA . TYR A 1 1053 ? 158.122 101.183 81.899 1.00 72.78 1319 TYR A CA 1
ATOM 7892 C C . TYR A 1 1053 ? 157.893 100.118 80.839 1.00 72.78 1319 TYR A C 1
ATOM 7893 O O . TYR A 1 1053 ? 156.836 100.055 80.218 1.00 72.78 1319 TYR A O 1
ATOM 7902 N N . VAL A 1 1054 ? 158.902 99.273 80.645 1.00 72.91 1320 VAL A N 1
ATOM 7903 C CA . VAL A 1 1054 ? 158.837 98.178 79.683 1.00 72.91 1320 VAL A CA 1
ATOM 7904 C C . VAL A 1 1054 ? 158.414 96.929 80.450 1.00 72.91 1320 VAL A C 1
ATOM 7905 O O . VAL A 1 1054 ? 159.105 96.493 81.370 1.00 72.91 1320 VAL A O 1
ATOM 7909 N N . ARG A 1 1055 ? 157.276 96.351 80.080 1.00 74.20 1321 ARG A N 1
ATOM 7910 C CA . ARG A 1 1055 ? 156.835 95.127 80.728 1.00 74.20 1321 ARG A CA 1
ATOM 7911 C C . ARG A 1 1055 ? 157.761 93.973 80.361 1.00 74.20 1321 ARG A C 1
ATOM 7912 O O . ARG A 1 1055 ? 158.390 93.965 79.301 1.00 74.20 1321 ARG A O 1
ATOM 7920 N N . VAL A 1 1056 ? 157.855 93.000 81.259 1.00 75.60 1322 VAL A N 1
ATOM 7921 C CA . VAL A 1 1056 ? 158.758 91.873 81.066 1.00 75.60 1322 VAL A CA 1
ATOM 7922 C C . VAL A 1 1056 ? 158.062 90.803 80.241 1.00 75.60 1322 VAL A C 1
ATOM 7923 O O . VAL A 1 1056 ? 156.833 90.675 80.268 1.00 75.60 1322 VAL A O 1
ATOM 7927 N N . ALA A 1 1057 ? 158.850 90.027 79.503 1.00 79.45 1323 ALA A N 1
ATOM 7928 C CA . ALA A 1 1057 ? 158.303 88.910 78.750 1.00 79.45 1323 ALA A CA 1
ATOM 7929 C C . ALA A 1 1057 ? 157.812 87.819 79.696 1.00 79.45 1323 ALA A C 1
ATOM 7930 O O . ALA A 1 1057 ? 158.399 87.569 80.751 1.00 79.45 1323 ALA A O 1
ATOM 7932 N N . ASP A 1 1058 ? 156.727 87.156 79.299 1.00 79.83 1324 ASP A N 1
ATOM 7933 C CA . ASP A 1 1058 ? 156.119 86.146 80.160 1.00 79.83 1324 ASP A CA 1
ATOM 7934 C C . ASP A 1 1058 ? 157.009 84.919 80.306 1.00 79.83 1324 ASP A C 1
ATOM 7935 O O . ASP A 1 1058 ? 156.815 84.115 81.223 1.00 79.83 1324 ASP A O 1
ATOM 7940 N N . THR A 1 1059 ? 157.975 84.743 79.405 1.00 80.60 1325 THR A N 1
ATOM 7941 C CA . THR A 1 1059 ? 158.849 83.578 79.471 1.00 80.60 1325 THR A CA 1
ATOM 7942 C C . THR A 1 1059 ? 159.986 83.744 80.473 1.00 80.60 1325 THR A C 1
ATOM 7943 O O . THR A 1 1059 ? 160.574 82.739 80.886 1.00 80.60 1325 THR A O 1
ATOM 7947 N N . GLU A 1 1060 ? 160.300 84.971 80.881 1.00 81.43 1326 GLU A N 1
ATOM 7948 C CA . GLU A 1 1060 ? 161.429 85.204 81.768 1.00 81.43 1326 GLU A CA 1
ATOM 7949 C C . GLU A 1 1060 ? 161.196 84.556 83.130 1.00 81.43 1326 GLU A C 1
ATOM 7950 O O . GLU A 1 1060 ? 160.094 84.110 83.460 1.00 81.43 1326 GLU A O 1
ATOM 7956 N N . ALA A 1 1061 ? 162.263 84.501 83.924 1.00 81.28 1327 ALA A N 1
ATOM 7957 C CA . ALA A 1 1061 ? 162.225 83.945 85.268 1.00 81.28 1327 ALA A CA 1
ATOM 7958 C C . ALA A 1 1061 ? 162.139 85.076 86.282 1.00 81.28 1327 ALA A C 1
ATOM 7959 O O . ALA A 1 1061 ? 162.456 86.226 85.968 1.00 81.28 1327 ALA A O 1
ATOM 7961 N N . VAL A 1 1062 ? 161.707 84.749 87.500 1.00 78.04 1328 VAL A N 1
ATOM 7962 C CA . VAL A 1 1062 ? 161.479 85.801 88.484 1.00 78.04 1328 VAL A CA 1
ATOM 7963 C C . VAL A 1 1062 ? 162.684 85.987 89.400 1.00 78.04 1328 VAL A C 1
ATOM 7964 O O . VAL A 1 1062 ? 163.002 87.117 89.785 1.00 78.04 1328 VAL A O 1
ATOM 7968 N N . ALA A 1 1063 ? 163.373 84.906 89.759 1.00 77.74 1329 ALA A N 1
ATOM 7969 C CA . ALA A 1 1063 ? 164.482 85.023 90.705 1.00 77.74 1329 ALA A CA 1
ATOM 7970 C C . ALA A 1 1063 ? 165.636 85.862 90.174 1.00 77.74 1329 ALA A C 1
ATOM 7971 O O . ALA A 1 1063 ? 166.138 86.717 90.924 1.00 77.74 1329 ALA A O 1
ATOM 7973 N N . PRO A 1 1064 ? 166.111 85.692 88.932 1.00 77.26 1330 PRO A N 1
ATOM 7974 C CA . PRO A 1 1064 ? 167.213 86.550 88.463 1.00 77.26 1330 PRO A CA 1
ATOM 7975 C C . PRO A 1 1064 ? 166.849 88.021 88.359 1.00 77.26 1330 PRO A C 1
ATOM 7976 O O . PRO A 1 1064 ? 167.749 88.866 88.299 1.00 77.26 1330 PRO A O 1
ATOM 7980 N N . LEU A 1 1065 ? 165.558 88.355 88.332 1.00 77.01 1331 LEU A N 1
ATOM 7981 C CA . LEU A 1 1065 ? 165.160 89.752 88.190 1.00 77.01 1331 LEU A CA 1
ATOM 7982 C C . LEU A 1 1065 ? 165.421 90.554 89.455 1.00 77.01 1331 LEU A C 1
ATOM 7983 O O . LEU A 1 1065 ? 165.459 91.787 89.407 1.00 77.01 1331 LEU A O 1
ATOM 7988 N N . PHE A 1 1066 ? 165.584 89.888 90.591 1.00 74.06 1332 PHE A N 1
ATOM 7989 C CA . PHE A 1 1066 ? 165.800 90.598 91.845 1.00 74.06 1332 PHE A CA 1
ATOM 7990 C C . PHE A 1 1066 ? 167.285 90.712 92.167 1.00 74.06 1332 PHE A C 1
ATOM 7991 O O . PHE A 1 1066 ? 168.134 90.224 91.419 1.00 74.06 1332 PHE A O 1
ATOM 7999 N N . ASP A 1 1072 ? 167.095 96.049 91.542 1.00 75.10 1338 ASP A N 1
ATOM 8000 C CA . ASP A 1 1072 ? 165.740 96.022 92.081 1.00 75.10 1338 ASP A CA 1
ATOM 8001 C C . ASP A 1 1072 ? 164.985 97.288 91.689 1.00 75.10 1338 ASP A C 1
ATOM 8002 O O . ASP A 1 1072 ? 164.852 98.222 92.479 1.00 75.10 1338 ASP A O 1
ATOM 8007 N N . ILE A 1 1073 ? 164.499 97.307 90.452 1.00 72.74 1339 ILE A N 1
ATOM 8008 C CA . ILE A 1 1073 ? 163.762 98.448 89.930 1.00 72.74 1339 ILE A CA 1
ATOM 8009 C C . ILE A 1 1073 ? 162.371 98.069 89.430 1.00 72.74 1339 ILE A C 1
ATOM 8010 O O . ILE A 1 1073 ? 161.526 98.960 89.241 1.00 72.74 1339 ILE A O 1
ATOM 8015 N N . LEU A 1 1074 ? 162.080 96.782 89.254 1.00 68.17 1340 LEU A N 1
ATOM 8016 C CA . LEU A 1 1074 ? 160.776 96.359 88.763 1.00 68.17 1340 LEU A CA 1
ATOM 8017 C C . LEU A 1 1074 ? 159.671 96.704 89.754 1.00 68.17 1340 LEU A C 1
ATOM 8018 O O . LEU A 1 1074 ? 159.852 96.617 90.971 1.00 68.17 1340 LEU A O 1
ATOM 8023 N N . LYS A 1 1075 ? 158.515 97.093 89.221 1.00 63.22 1341 LYS A N 1
ATOM 8024 C CA . LYS A 1 1075 ? 157.338 97.400 90.016 1.00 63.22 1341 LYS A CA 1
ATOM 8025 C C . LYS A 1 1075 ? 156.155 96.609 89.481 1.00 63.22 1341 LYS A C 1
ATOM 8026 O O . LYS A 1 1075 ? 156.206 96.036 88.393 1.00 63.22 1341 LYS A O 1
ATOM 8032 N N . LEU A 1 1076 ? 155.083 96.577 90.264 1.00 58.85 1342 LEU A N 1
ATOM 8033 C CA . LEU A 1 1076 ? 153.889 95.801 89.952 1.00 58.85 1342 LEU A CA 1
ATOM 8034 C C . LEU A 1 1076 ? 152.721 96.755 89.750 1.00 58.85 1342 LEU A C 1
ATOM 8035 O O . LEU A 1 1076 ? 152.334 97.471 90.678 1.00 58.85 1342 LEU A O 1
ATOM 8040 N N . VAL A 1 1077 ? 152.159 96.763 88.545 1.00 60.10 1343 VAL A N 1
ATOM 8041 C CA . VAL A 1 1077 ? 151.111 97.705 88.180 1.00 60.10 1343 VAL A CA 1
ATOM 8042 C C . VAL A 1 1077 ? 149.847 96.945 87.815 1.00 60.10 1343 VAL A C 1
ATOM 8043 O O . VAL A 1 1077 ? 149.891 95.779 87.416 1.00 60.10 1343 VAL A O 1
ATOM 8047 N N . ALA A 1 1078 ? 148.713 97.624 87.951 1.00 61.18 1344 ALA A N 1
ATOM 8048 C CA . ALA A 1 1078 ? 147.408 97.086 87.596 1.00 61.18 1344 ALA A CA 1
ATOM 8049 C C . ALA A 1 1078 ? 146.884 97.836 86.380 1.00 61.18 1344 ALA A C 1
ATOM 8050 O O . ALA A 1 1078 ? 146.685 99.053 86.439 1.00 61.18 1344 ALA A O 1
ATOM 8052 N N . VAL A 1 1079 ? 146.663 97.113 85.286 1.00 66.22 1345 VAL A N 1
ATOM 8053 C CA . VAL A 1 1079 ? 146.146 97.693 84.055 1.00 66.22 1345 VAL A CA 1
ATOM 8054 C C . VAL A 1 1079 ? 144.764 97.119 83.791 1.00 66.22 1345 VAL A C 1
ATOM 8055 O O . VAL A 1 1079 ? 144.449 95.994 84.194 1.00 66.22 1345 VAL A O 1
ATOM 8059 N N . ASP A 1 1080 ? 143.927 97.907 83.122 1.00 73.94 1346 ASP A N 1
ATOM 8060 C CA . ASP A 1 1080 ? 142.632 97.324 82.805 1.00 73.94 1346 ASP A CA 1
ATOM 8061 C C . ASP A 1 1080 ? 142.616 96.813 81.372 1.00 73.94 1346 ASP A C 1
ATOM 8062 O O . ASP A 1 1080 ? 143.252 97.405 80.495 1.00 73.94 1346 ASP A O 1
ATOM 8067 N N . PRO A 1 1081 ? 141.898 95.724 81.098 1.00 76.90 1347 PRO A N 1
ATOM 8068 C CA . PRO A 1 1081 ? 141.950 95.152 79.747 1.00 76.90 1347 PRO A CA 1
ATOM 8069 C C . PRO A 1 1081 ? 141.155 95.943 78.724 1.00 76.90 1347 PRO A C 1
ATOM 8070 O O . PRO A 1 1081 ? 141.465 95.872 77.529 1.00 76.90 1347 PRO A O 1
ATOM 8074 N N . ALA A 1 1082 ? 140.137 96.692 79.149 1.00 81.56 1348 ALA A N 1
ATOM 8075 C CA . ALA A 1 1082 ? 139.346 97.466 78.199 1.00 81.56 1348 ALA A CA 1
ATOM 8076 C C . ALA A 1 1082 ? 140.116 98.686 77.706 1.00 81.56 1348 ALA A C 1
ATOM 8077 O O . ALA A 1 1082 ? 140.420 98.801 76.514 1.00 81.56 1348 ALA A O 1
ATOM 8079 N N . ALA A 1 1083 ? 140.447 99.601 78.609 1.00 81.29 1349 ALA A N 1
ATOM 8080 C CA . ALA A 1 1083 ? 141.172 100.810 78.241 1.00 81.29 1349 ALA A CA 1
ATOM 8081 C C . ALA A 1 1083 ? 142.677 100.595 78.330 1.00 81.29 1349 ALA A C 1
ATOM 8082 O O . ALA A 1 1083 ? 143.402 101.444 78.847 1.00 81.29 1349 ALA A O 1
ATOM 8084 N N . PRO A 1 1090 ? 147.497 105.856 86.037 1.00 61.74 1356 PRO A N 1
ATOM 8085 C CA . PRO A 1 1090 ? 148.051 105.650 87.377 1.00 61.74 1356 PRO A CA 1
ATOM 8086 C C . PRO A 1 1090 ? 146.978 105.444 88.428 1.00 61.74 1356 PRO A C 1
ATOM 8087 O O . PRO A 1 1090 ? 146.152 106.326 88.646 1.00 61.74 1356 PRO A O 1
ATOM 8091 N N . ASN A 1 1091 ? 146.993 104.279 89.066 1.00 58.29 1357 ASN A N 1
ATOM 8092 C CA . ASN A 1 1091 ? 146.095 103.973 90.165 1.00 58.29 1357 ASN A CA 1
ATOM 8093 C C . ASN A 1 1091 ? 146.885 103.296 91.271 1.00 58.29 1357 ASN A C 1
ATOM 8094 O O . ASN A 1 1091 ? 147.973 102.765 91.047 1.00 58.29 1357 ASN A O 1
ATOM 8099 N N . ASN A 1 1092 ? 146.319 103.312 92.469 1.00 53.78 1358 ASN A N 1
ATOM 8100 C CA . ASN A 1 1092 ? 146.940 102.713 93.640 1.00 53.78 1358 ASN A CA 1
ATOM 8101 C C . ASN A 1 1092 ? 146.053 101.630 94.229 1.00 53.78 1358 ASN A C 1
ATOM 8102 O O . ASN A 1 1092 ? 145.878 101.546 95.441 1.00 53.78 1358 ASN A O 1
ATOM 8107 N N . CYS A 1 1093 ? 145.473 100.782 93.387 1.00 54.22 1359 CYS A N 1
ATOM 8108 C CA . CYS A 1 1093 ? 144.524 99.789 93.880 1.00 54.22 1359 CYS A CA 1
ATOM 8109 C C . CYS A 1 1093 ? 145.141 98.408 94.022 1.00 54.22 1359 CYS A C 1
ATOM 8110 O O . CYS A 1 1093 ? 144.494 97.395 93.750 1.00 54.22 1359 CYS A O 1
ATOM 8113 N N . PHE A 1 1094 ? 146.403 98.354 94.437 1.00 46.70 1360 PHE A N 1
ATOM 8114 C CA . PHE A 1 1094 ? 146.904 97.222 95.198 1.00 46.70 1360 PHE A CA 1
ATOM 8115 C C . PHE A 1 1094 ? 146.915 97.499 96.688 1.00 46.70 1360 PHE A C 1
ATOM 8116 O O . PHE A 1 1094 ? 146.959 96.557 97.481 1.00 46.70 1360 PHE A O 1
ATOM 8124 N N . LEU A 1 1095 ? 146.864 98.770 97.077 1.00 45.73 1361 LEU A N 1
ATOM 8125 C CA . LEU A 1 1095 ? 146.811 99.125 98.486 1.00 45.73 1361 LEU A CA 1
ATOM 8126 C C . LEU A 1 1095 ? 145.499 98.696 99.125 1.00 45.73 1361 LEU A C 1
ATOM 8127 O O . LEU A 1 1095 ? 145.456 98.431 100.330 1.00 45.73 1361 LEU A O 1
ATOM 8132 N N . TRP A 1 1096 ? 144.425 98.618 98.347 1.00 44.86 1362 TRP A N 1
ATOM 8133 C CA . TRP A 1 1096 ? 143.102 98.293 98.881 1.00 44.86 1362 TRP A CA 1
ATOM 8134 C C . TRP A 1 1096 ? 142.817 96.798 98.824 1.00 44.86 1362 TRP A C 1
ATOM 8135 O O . TRP A 1 1096 ? 141.825 96.352 98.257 1.00 44.86 1362 TRP A O 1
ATOM 8146 N N . THR A 1 1097 ? 143.702 96.012 99.421 1.00 43.51 1363 THR A N 1
ATOM 8147 C CA . THR A 1 1097 ? 143.529 94.576 99.537 1.00 43.51 1363 THR A CA 1
ATOM 8148 C C . THR A 1 1097 ? 143.901 94.174 100.955 1.00 43.51 1363 THR A C 1
ATOM 8149 O O . THR A 1 1097 ? 144.676 94.861 101.621 1.00 43.51 1363 THR A O 1
ATOM 8153 N N . GLN A 1 1098 ? 143.327 93.070 101.431 1.00 44.78 1364 GLN A N 1
ATOM 8154 C CA . GLN A 1 1098 ? 143.654 92.617 102.778 1.00 44.78 1364 GLN A CA 1
ATOM 8155 C C . GLN A 1 1098 ? 145.001 91.909 102.811 1.00 44.78 1364 GLN A C 1
ATOM 8156 O O . GLN A 1 1098 ? 145.620 91.788 103.873 1.00 44.78 1364 GLN A O 1
ATOM 8162 N N . ALA A 1 1099 ? 145.471 91.428 101.660 1.00 43.27 1365 ALA A N 1
ATOM 8163 C CA . ALA A 1 1099 ? 146.781 90.792 101.613 1.00 43.27 1365 ALA A CA 1
ATOM 8164 C C . ALA A 1 1099 ? 147.896 91.826 101.688 1.00 43.27 1365 ALA A C 1
ATOM 8165 O O . ALA A 1 1099 ? 148.950 91.577 102.278 1.00 43.27 1365 ALA A O 1
ATOM 8167 N N . PHE A 1 1100 ? 147.681 93.000 101.097 1.00 41.33 1366 PHE A N 1
ATOM 8168 C CA . PHE A 1 1100 ? 148.729 94.012 101.077 1.00 41.33 1366 PHE A CA 1
ATOM 8169 C C . PHE A 1 1100 ? 148.657 94.917 102.296 1.00 41.33 1366 PHE A C 1
ATOM 8170 O O . PHE A 1 1100 ? 149.571 95.709 102.540 1.00 41.33 1366 PHE A O 1
ATOM 8178 N N . LEU A 1 1101 ? 147.568 94.839 103.062 1.00 42.68 1367 LEU A N 1
ATOM 8179 C CA . LEU A 1 1101 ? 147.446 95.677 104.253 1.00 42.68 1367 LEU A CA 1
ATOM 8180 C C . LEU A 1 1101 ? 147.914 94.940 105.504 1.00 42.68 1367 LEU A C 1
ATOM 8181 O O . LEU A 1 1101 ? 148.252 95.568 106.512 1.00 42.68 1367 LEU A O 1
ATOM 8186 N N . ASP A 1 1102 ? 147.948 93.612 105.451 1.00 48.10 1368 ASP A N 1
ATOM 8187 C CA . ASP A 1 1102 ? 148.295 92.798 106.607 1.00 48.10 1368 ASP A CA 1
ATOM 8188 C C . ASP A 1 1102 ? 149.774 92.917 106.958 1.00 48.10 1368 ASP A C 1
ATOM 8189 O O . ASP A 1 1102 ? 150.530 93.664 106.335 1.00 48.10 1368 ASP A O 1
ATOM 8194 N N . ASP A 1 1103 ? 150.181 92.163 107.986 1.00 50.80 1369 ASP A N 1
ATOM 8195 C CA . ASP A 1 1103 ? 151.591 92.095 108.365 1.00 50.80 1369 ASP A CA 1
ATOM 8196 C C . ASP A 1 1103 ? 152.297 90.913 107.719 1.00 50.80 1369 ASP A C 1
ATOM 8197 O O . ASP A 1 1103 ? 153.438 91.037 107.262 1.00 50.80 1369 ASP A O 1
ATOM 8202 N N . LYS A 1 1104 ? 151.651 89.752 107.706 1.00 55.49 1370 LYS A N 1
ATOM 8203 C CA . LYS A 1 1104 ? 152.285 88.549 107.193 1.00 55.49 1370 LYS A CA 1
ATOM 8204 C C . LYS A 1 1104 ? 152.727 88.745 105.749 1.00 55.49 1370 LYS A C 1
ATOM 8205 O O . LYS A 1 1104 ? 152.108 89.491 104.989 1.00 55.49 1370 LYS A O 1
ATOM 8211 N N . THR A 1 1105 ? 153.822 88.088 105.383 1.00 55.95 1371 THR A N 1
ATOM 8212 C CA . THR A 1 1105 ? 154.324 88.170 104.022 1.00 55.95 1371 THR A CA 1
ATOM 8213 C C . THR A 1 1105 ? 153.408 87.408 103.072 1.00 55.95 1371 THR A C 1
ATOM 8214 O O . THR A 1 1105 ? 152.659 86.519 103.479 1.00 55.95 1371 THR A O 1
ATOM 8218 N N . ILE A 1 1106 ? 153.463 87.774 101.796 1.00 56.12 1372 ILE A N 1
ATOM 8219 C CA . ILE A 1 1106 ? 152.678 87.093 100.773 1.00 56.12 1372 ILE A CA 1
ATOM 8220 C C . ILE A 1 1106 ? 153.434 85.852 100.324 1.00 56.12 1372 ILE A C 1
ATOM 8221 O O . ILE A 1 1106 ? 154.619 85.923 99.983 1.00 56.12 1372 ILE A O 1
ATOM 8226 N N . VAL A 1 1107 ? 152.756 84.712 100.319 1.00 61.07 1373 VAL A N 1
ATOM 8227 C CA . VAL A 1 1107 ? 153.343 83.447 99.896 1.00 61.07 1373 VAL A CA 1
ATOM 8228 C C . VAL A 1 1107 ? 152.800 83.141 98.509 1.00 61.07 1373 VAL A C 1
ATOM 8229 O O . VAL A 1 1107 ? 151.655 82.699 98.364 1.00 61.07 1373 VAL A O 1
ATOM 8233 N N . VAL A 1 1108 ? 153.625 83.369 97.487 1.00 60.99 1374 VAL A N 1
ATOM 8234 C CA . VAL A 1 1108 ? 153.140 83.320 96.112 1.00 60.99 1374 VAL A CA 1
ATOM 8235 C C . VAL A 1 1108 ? 152.856 81.887 95.686 1.00 60.99 1374 VAL A C 1
ATOM 8236 O O . VAL A 1 1108 ? 151.882 81.622 94.972 1.00 60.99 1374 VAL A O 1
ATOM 8240 N N . SER A 1 1109 ? 153.694 80.945 96.106 1.00 66.38 1375 SER A N 1
ATOM 8241 C CA . SER A 1 1109 ? 153.512 79.526 95.797 1.00 66.38 1375 SER A CA 1
ATOM 8242 C C . SER A 1 1109 ? 153.491 79.258 94.296 1.00 66.38 1375 SER A C 1
ATOM 8243 O O . SER A 1 1109 ? 153.844 80.119 93.494 1.00 66.38 1375 SER A O 1
#

Sequence (1044 aa):
LSFLGDTKSASELNPPRLVCPPPREEQVRKAYALPLCELPWDDLGPMLGSGTFGRVYPLRRPACTEVTKGFVGRKFAVKIFWLKRKGMMNLFDTISQGGTPSAEQTDPGTIAAIKSEIRSLPTSSSAFRDMVRIADPTVDVEKIKGMADSLTVETIMKEAKTLRTVINTNGFYTEVGETGTIFTQMEKFVQAHRPEIWSTLSKASQEAQASKYAEIGLADNHWSLPLARVLVKDKNDVKHWALLIELFDGDLQPKTDKTGYSLDGWNAKSGGNVVLREIFSSREALIGLTSKLVKPFVVMQNLYSLGHFAIKPPNLLYKYFPGEKGRASRLSVAAGDFGMAGLLHGDMILRGTLAFMAPEMERVSGGLVAKPSYDVYALALTLASFWTAATELRDHYPWVEKCIKPTLKKMKDAPEFTFLRFASKTGPKLYEADTIYALSTCFAVGGKVEKLYHTGMPLLIRLKLSQMADPEPLARVSMRHARFVFKAYAMLDKLLRAPETREEQLKQLQSLHIVQFLLFYLRMEPLTAARDNTQSYRRLARALLDFARLDPVYQAATETVQPLPYEFFTEQKDWQNVKVEVSGSEVDETIRKLRTSLTRDRSLSEDSWADLVDIMFGVSLDGLREVVTRVVYSRKTFLLEEKIGNAVKEAVAATYKFDPNTQLIAEDAPDRLFEVVRTDLGLSYPDDSELGRFLVHRVSKSHTAWATVDRLARQALRLALRREERTRQVYEQLLSGEKPSSESEKAFFDSVFSAVSVVSEANYFGLFWDFPSAGLFGVPPEEMQAYVRKTHLAFVGKMWPVETQKKILEAAVRVTVRGLNASLPASLVDVYATVFAALPTKAPVSPPFLYGLEREEYSSLLFDAKLPEFKEMVAFWATRHELNIAVQTAVGKIPEGMLPAHLRSPSPARFGWPPEAVADNIRLFIREAKDELALHGPDMVHNRIRVNGRSKPFHEIFRKAIAFKKDISVLQFNQFFTDILKQSFDPQCRRFIAEVKKYVRVADTEAVAPLFDILKLVAVDPAAPNNCFLWTQAFLDDKTIVVS

InterPro domains:
  IPR000719 Protein kinase domain [PS50011] (327-777)
  IPR000719 Protein kinase domain [SM00220] (327-769)
  IPR008271 Serine/threonine-protein kinase, active site [PS00108] (591-603)
  IPR011009 Protein kinase-like domain superfamily [SSF56112] (331-774)
  IPR011009 Protein kinase-like domain superfamily [SSF56112] (592-680)
  IPR017441 Protein kinase, ATP binding site [PS00107] (333-364)